Protein AF-0000000078415943 (afdb_homodimer)

pLDDT: mean 87.27, std 14.03, range [36.97, 98.5]

Secondary structure (DSSP, 8-state):
-HHHHHHHHHHHHHT-----EEEEEEEETTPPTT-EEEEHHHHHHHTT----TTS----EEEEES-TTTEEE-TTT-EEEESS---HHHHHTT-S--EEEEEEE-TT--EEEEEEEEEP------B-SSSEEEEEEETTPPTT-EEE-PPPB--S-GGGSEEEEEE---SSEEEEEEE-TTS-EEEEEEE-S---TTT-SEEEEEEEEEESSSSPPEEEEEEEEEEEP-S----EES-SEEEEEEETTPPTT-EEEE--EE--SSGGGG-EEEEE-TTS-HHHHHHEEE-TTT-EEEE-S---TTT-SEEEEEEEEEESSTT---EEEEEEEEEEP-S----EEEEES-SSSEEEEETTPPTT-EEEEEEEE--S-GGGG-EEEEEESS-SEEEEE-SS-EEEEE-S---TTT-SEEEEEEEEEE-SSS--EEEEEEEEEEEP-S-S----S-S-----/-HHHHHHHHHHHHHT-----EEEEEEEETTPPTT-EEEEHHHHHHHTT----TTS----EEEEES-TTTEEE-TTT-EEEESS---HHHHHTT-S--EEEEEEE-TT--EEEEEEEEEP------B-SSSEEEEEEETTPPTT-EEE-PPPB--S-GGGSEEEEEE---SSEEEEEEE-TTS-EEEEEEE-S---TTT-SEEEEEEEEEESSSSPPEEEEEEEEEEEP-S----EES-SEEEEEEETTPPTT-EEEE--EE--S-GGGG-EEEEE-TTS-HHHHHHEEE-TTT-EEEE-S---TTT-SEEEEEEEEEESSTT---EEEEEEEEEEP-S----EEEEES-SSSEEEEETTPPTT-EEEEEEEE--S-GGGG-EEEEEESS-SEEEEE-SS-EEEEE-S---TTT-SEEEEEEEEEE-SSS--EEEEEEEEEEEP-S-S----S-S-----

Nearest PDB structures (foldseek):
  6vfu-assembly1_A  TM=9.462E-01  e=3.435E-69  Homo sapiens
  5iu9-assembly1_B  TM=9.670E-01  e=1.089E-60  Danio rerio
  5iu9-assembly1_A  TM=9.678E-01  e=4.174E-58  Danio rerio
  6vft-assembly1_C  TM=8.878E-01  e=6.595E-58  Homo sapiens
  6vfr-assembly1_B  TM=9.383E-01  e=3.504E-53  Homo sapiens

Sequence (918 aa):
MDVLLLLLAAAALWARAGALINLKYSVEEEQRAGTVIANVAKDAREAGFVLDPRQPAAFRVVSNSAPHLVDINPGSGLLVTKQKIDRDLLCRQSPKCVISLEVMSSSMEICVIKLEIKDLNDNAPSFPTDQIELEISETASPGTRVPLESAYDPDSGSFGVQSYQITPNDLFGLETKIRGDGSRFAELVVEKSLDRETQSHYSYLITALDGGDPPNLGTVELSIRVIDSNDNNPLFEELAYTVSVPENAPPGTPLLRLNASDPDEGTNGQVLYSFHSYVSERARDLFQIDPQSGLITVSGAIDYEEGHVYELDVQAKDLGPNSIPAHCKVTVTVQDANDNPPLINLLSVNSELVEVSENAPPGYVIALVRVSDRDSGANGRVQCKLLGNVPFRLQEYESFSTILVDGRLDREQRDQYNLTIQAKDNGIPSLQATKSFTVKITDENDNHPHFSKPYYQGPMDVLLLLLAAAALWARAGALINLKYSVEEEQRAGTVIANVAKDAREAGFVLDPRQPAAFRVVSNSAPHLVDINPGSGLLVTKQKIDRDLLCRQSPKCVISLEVMSSSMEICVIKLEIKDLNDNAPSFPTDQIELEISETASPGTRVPLESAYDPDSGSFGVQSYQITPNDLFGLETKIRGDGSRFAELVVEKSLDRETQSHYSYLITALDGGDPPNLGTVELSIRVIDSNDNNPLFEELAYTVSVPENAPPGTPLLRLNASDPDEGTNGQVLYSFHSYVSERARDLFQIDPQSGLITVSGAIDYEEGHVYELDVQAKDLGPNSIPAHCKVTVTVQDANDNPPLINLLSVNSELVEVSENAPPGYVIALVRVSDRDSGANGRVQCKLLGNVPFRLQEYESFSTILVDGRLDREQRDQYNLTIQAKDNGIPSLQATKSFTVKITDENDNHPHFSKPYYQGP

Solvent-accessible surface area (backbone atoms only — not comparable to full-atom values): 49800 Å² total; per-residue (Å²): 112,67,64,57,53,50,51,53,52,55,54,64,58,61,67,58,63,73,60,76,43,80,44,79,49,72,46,62,44,69,38,51,55,65,41,73,74,44,52,49,45,62,53,38,42,74,70,63,49,74,66,57,85,89,46,82,59,40,46,39,80,65,44,56,75,43,63,76,37,40,47,66,40,34,69,73,25,36,30,27,26,61,29,61,39,55,53,45,80,75,41,36,61,45,86,72,37,73,42,47,36,32,34,28,41,81,72,68,32,42,37,40,36,39,37,34,52,39,86,64,72,82,54,47,26,38,55,91,53,75,60,46,82,43,79,43,39,27,81,47,50,55,69,42,66,42,82,48,80,49,59,48,31,58,31,36,70,62,30,9,60,68,46,69,46,63,57,90,64,80,45,56,44,75,45,76,42,73,45,95,85,65,50,48,34,39,26,38,28,31,61,37,74,50,49,35,87,82,53,41,67,49,78,45,44,37,38,34,28,25,54,40,91,73,53,34,64,22,71,33,38,35,38,39,37,36,38,72,57,56,82,56,52,36,39,59,85,54,63,65,48,80,44,76,43,57,22,83,49,57,62,65,42,76,68,48,71,52,61,58,51,33,86,36,61,69,51,27,24,37,51,38,34,42,72,41,86,75,44,49,69,68,54,55,52,32,37,44,61,39,35,74,66,30,37,28,25,31,57,27,85,51,45,39,86,81,48,43,69,46,70,42,41,35,31,32,31,32,64,27,75,65,51,54,58,28,69,31,35,36,37,40,35,41,35,78,61,57,80,49,54,42,42,81,42,66,37,91,41,88,71,54,51,36,81,41,55,32,80,52,50,71,67,40,74,70,38,36,39,34,67,49,35,78,28,65,71,54,29,23,38,67,48,75,47,65,54,78,98,56,55,50,40,68,46,80,55,96,76,38,29,35,36,22,34,58,45,88,50,46,41,89,82,50,44,65,45,80,46,36,37,39,33,34,30,58,22,88,68,57,38,60,33,74,53,71,39,38,38,36,38,39,87,69,93,71,71,70,81,72,69,79,70,80,75,74,76,69,130,114,68,66,59,53,48,50,52,55,55,57,63,60,64,66,60,63,73,60,75,42,80,46,78,49,72,43,62,42,68,40,53,55,66,41,74,74,46,52,48,46,61,53,38,42,73,71,63,50,74,65,58,84,89,44,81,57,40,45,39,78,67,45,58,76,45,63,75,39,40,48,66,40,33,70,76,26,35,30,27,28,60,30,61,38,54,54,47,80,75,42,36,60,45,87,72,36,74,44,46,36,32,34,28,39,80,71,66,32,42,38,39,35,39,38,34,52,39,86,63,73,83,56,48,27,40,54,91,54,74,59,47,80,44,80,42,38,28,80,48,50,56,69,42,66,43,82,47,83,48,60,49,32,57,31,36,71,62,32,9,61,68,46,67,47,64,56,91,62,82,44,58,46,77,45,74,43,73,46,95,85,64,50,48,34,40,26,40,28,30,61,38,74,50,50,37,88,82,52,41,69,48,77,47,44,36,37,35,28,25,53,37,92,74,54,35,62,20,72,34,38,34,37,39,38,38,38,73,56,57,82,56,54,35,39,58,85,54,63,65,46,77,44,75,43,58,23,83,48,56,64,66,41,78,69,48,72,52,62,58,51,33,86,38,62,70,50,27,24,38,52,38,34,44,72,39,86,75,43,48,68,67,54,55,52,33,35,44,61,38,38,74,68,29,37,29,26,32,58,27,86,49,47,39,85,82,48,42,70,45,70,42,40,36,33,34,31,33,63,26,73,66,52,54,58,27,69,31,37,37,37,40,36,41,36,78,62,57,80,48,53,41,42,81,42,66,36,93,40,88,73,54,50,35,82,39,55,32,78,52,52,73,66,39,74,72,39,37,37,34,67,49,36,78,28,65,70,54,29,22,37,68,48,76,45,66,54,77,97,57,55,51,42,70,45,81,56,96,77,37,29,36,34,23,34,58,45,88,51,46,40,89,82,50,44,65,44,81,43,36,38,37,33,35,29,59,22,87,67,58,36,59,33,74,51,71,40,37,39,37,38,39,87,68,95,72,72,70,81,73,71,79,71,80,73,78,74,71,131

Structure (mmCIF, N/CA/C/O backbone):
data_AF-0000000078415943-model_v1
#
loop_
_entity.id
_entity.type
_entity.pdbx_description
1 polymer 'Cadherin domain-containing protein'
#
loop_
_atom_site.group_PDB
_atom_site.id
_atom_site.type_symbol
_atom_site.label_atom_id
_atom_site.label_alt_id
_atom_site.label_comp_id
_atom_site.label_asym_id
_atom_site.label_entity_id
_atom_site.label_seq_id
_atom_site.pdbx_PDB_ins_code
_atom_site.Cartn_x
_atom_site.Cartn_y
_atom_site.Cartn_z
_atom_site.occupancy
_atom_site.B_iso_or_equiv
_atom_site.auth_seq_id
_atom_site.auth_comp_id
_atom_site.auth_asym_id
_atom_site.auth_atom_id
_atom_site.pdbx_PDB_model_num
ATOM 1 N N . MET A 1 1 ? 18.188 -88.188 -62.062 1 43.59 1 MET A N 1
ATOM 2 C CA . MET A 1 1 ? 17.734 -86.812 -62.219 1 43.59 1 MET A CA 1
ATOM 3 C C . MET A 1 1 ? 16.484 -86.562 -61.375 1 43.59 1 MET A C 1
ATOM 5 O O . MET A 1 1 ? 16.297 -85.438 -60.875 1 43.59 1 MET A O 1
ATOM 9 N N . ASP A 1 2 ? 15.68 -87.625 -61.281 1 47.19 2 ASP A N 1
ATOM 10 C CA . ASP A 1 2 ? 14.414 -87.5 -60.562 1 47.19 2 ASP A CA 1
ATOM 11 C C . ASP A 1 2 ? 14.625 -87.562 -59.062 1 47.19 2 ASP A C 1
ATOM 13 O O . ASP A 1 2 ? 13.828 -87 -58.281 1 47.19 2 ASP A O 1
ATOM 17 N N . VAL A 1 3 ? 15.633 -88.375 -58.625 1 58.38 3 VAL A N 1
ATOM 18 C CA . VAL A 1 3 ? 15.898 -88.438 -57.219 1 58.38 3 VAL A CA 1
ATOM 19 C C . VAL A 1 3 ? 16.469 -87.125 -56.688 1 58.38 3 VAL A C 1
ATOM 21 O O . VAL A 1 3 ? 16.172 -86.688 -55.562 1 58.38 3 VAL A O 1
ATOM 24 N N . LEU A 1 4 ? 17.281 -86.438 -57.562 1 51.19 4 LEU A N 1
ATOM 25 C CA . LEU A 1 4 ? 17.828 -85.188 -57.188 1 51.19 4 LEU A CA 1
ATOM 26 C C . LEU A 1 4 ? 16.734 -84.125 -57.031 1 51.19 4 LEU A C 1
ATOM 28 O O . LEU A 1 4 ? 16.766 -83.312 -56.094 1 51.19 4 LEU A O 1
ATOM 32 N N . LEU A 1 5 ? 15.758 -84.188 -58 1 50 5 LEU A N 1
ATOM 33 C CA . LEU A 1 5 ? 14.672 -83.25 -57.906 1 50 5 LEU A CA 1
ATOM 34 C C . LEU A 1 5 ? 13.812 -83.5 -56.688 1 50 5 LEU A C 1
ATOM 36 O O . LEU A 1 5 ? 13.242 -82.562 -56.094 1 50 5 LEU A O 1
ATOM 40 N N . LEU A 1 6 ? 13.734 -84.812 -56.312 1 48.38 6 LEU A N 1
ATOM 41 C CA . LEU A 1 6 ? 12.938 -85.125 -55.125 1 48.38 6 LEU A CA 1
ATOM 42 C C . LEU A 1 6 ? 13.664 -84.688 -53.875 1 48.38 6 LEU A C 1
ATOM 44 O O . LEU A 1 6 ? 13.039 -84.25 -52.906 1 48.38 6 LEU A O 1
ATOM 48 N N . LEU A 1 7 ? 15.008 -84.812 -53.875 1 47.38 7 LEU A N 1
ATOM 49 C CA . LEU A 1 7 ? 15.742 -84.375 -52.688 1 47.38 7 LEU A CA 1
ATOM 50 C C . LEU A 1 7 ? 15.688 -82.875 -52.562 1 47.38 7 LEU A C 1
ATOM 52 O O . LEU A 1 7 ? 15.688 -82.312 -51.438 1 47.38 7 LEU A O 1
ATOM 56 N N . LEU A 1 8 ? 15.742 -82.188 -53.688 1 45.28 8 LEU A N 1
ATOM 57 C CA . LEU A 1 8 ? 15.68 -80.75 -53.625 1 45.28 8 LEU A CA 1
ATOM 58 C C . LEU A 1 8 ? 14.305 -80.25 -53.156 1 45.28 8 LEU A C 1
ATOM 60 O O . LEU A 1 8 ? 14.188 -79.25 -52.5 1 45.28 8 LEU A O 1
ATOM 64 N N . ALA A 1 9 ? 13.219 -81 -53.562 1 44 9 ALA A N 1
ATOM 65 C CA . ALA A 1 9 ? 11.891 -80.562 -53.094 1 44 9 ALA A CA 1
ATOM 66 C C . ALA A 1 9 ? 11.703 -80.875 -51.625 1 44 9 ALA A C 1
ATOM 68 O O . ALA A 1 9 ? 11.023 -80.125 -50.906 1 44 9 ALA A O 1
ATOM 69 N N . ALA A 1 10 ? 12.242 -82 -51.062 1 42.38 10 ALA A N 1
ATOM 70 C CA . ALA A 1 10 ? 12.133 -82.312 -49.656 1 42.38 10 ALA A CA 1
ATOM 71 C C . ALA A 1 10 ? 12.969 -81.375 -48.812 1 42.38 10 ALA A C 1
ATOM 73 O O . ALA A 1 10 ? 12.602 -81 -47.688 1 42.38 10 ALA A O 1
ATOM 74 N N . ALA A 1 11 ? 14.156 -81 -49.25 1 41.81 11 ALA A N 1
ATOM 75 C CA . ALA A 1 11 ? 14.969 -80.062 -48.5 1 41.81 11 ALA A CA 1
ATOM 76 C C . ALA A 1 11 ? 14.281 -78.688 -48.438 1 41.81 11 ALA A C 1
ATOM 78 O O . ALA A 1 11 ? 14.516 -77.938 -47.5 1 41.81 11 ALA A O 1
ATOM 79 N N . ALA A 1 12 ? 13.656 -78.312 -49.531 1 40.53 12 ALA A N 1
ATOM 80 C CA . ALA A 1 12 ? 13 -77 -49.562 1 40.53 12 ALA A CA 1
ATOM 81 C C . ALA A 1 12 ? 11.859 -76.938 -48.562 1 40.53 12 ALA A C 1
ATOM 83 O O . ALA A 1 12 ? 11.484 -75.875 -48.094 1 40.53 12 ALA A O 1
ATOM 84 N N . LEU A 1 13 ? 11.203 -78.125 -48.375 1 37.81 13 LEU A N 1
ATOM 85 C CA . LEU A 1 13 ? 10.102 -78.062 -47.438 1 37.81 13 LEU A CA 1
ATOM 86 C C . LEU A 1 13 ? 10.625 -77.875 -46 1 37.81 13 LEU A C 1
ATOM 88 O O . LEU A 1 13 ? 9.867 -77.562 -45.094 1 37.81 13 LEU A O 1
ATOM 92 N N . TRP A 1 14 ? 11.781 -78.562 -45.688 1 37.59 14 TRP A N 1
ATOM 93 C CA . TRP A 1 14 ? 12.109 -78.625 -44.281 1 37.59 14 TRP A CA 1
ATOM 94 C C . TRP A 1 14 ? 12.43 -77.25 -43.688 1 37.59 14 TRP A C 1
ATOM 96 O O . TRP A 1 14 ? 12.648 -77.125 -42.5 1 37.59 14 TRP A O 1
ATOM 106 N N . ALA A 1 15 ? 13.219 -76.562 -44.375 1 40.41 15 ALA A N 1
ATOM 107 C CA . ALA A 1 15 ? 13.719 -75.375 -43.656 1 40.41 15 ALA A CA 1
ATOM 108 C C . ALA A 1 15 ? 12.578 -74.438 -43.344 1 40.41 15 ALA A C 1
ATOM 110 O O . ALA A 1 15 ? 12.766 -73.188 -43.375 1 40.41 15 ALA A O 1
ATOM 111 N N . ARG A 1 16 ? 11.359 -74.812 -43.531 1 45.75 16 ARG A N 1
ATOM 112 C CA . ARG A 1 16 ? 10.445 -73.75 -43.219 1 45.75 16 ARG A CA 1
ATOM 113 C C . ARG A 1 16 ? 10.555 -73.312 -41.75 1 45.75 16 ARG A C 1
ATOM 115 O O . ARG A 1 16 ? 10.055 -74.062 -40.875 1 45.75 16 ARG A O 1
ATOM 122 N N . ALA A 1 17 ? 11.695 -72.938 -41.281 1 46.09 17 ALA A N 1
ATOM 123 C CA . ALA A 1 17 ? 11.75 -72.188 -40.062 1 46.09 17 ALA A CA 1
ATOM 124 C C . ALA A 1 17 ? 10.398 -71.5 -39.75 1 46.09 17 ALA A C 1
ATOM 126 O O . ALA A 1 17 ? 9.852 -70.812 -40.594 1 46.09 17 ALA A O 1
ATOM 127 N N . GLY A 1 18 ? 9.57 -72.25 -39 1 51.41 18 GLY A N 1
ATOM 128 C CA . GLY A 1 18 ? 8.258 -71.75 -38.625 1 51.41 18 GLY A CA 1
ATOM 129 C C . GLY A 1 18 ? 8.211 -70.25 -38.5 1 51.41 18 GLY A C 1
ATOM 130 O O . GLY A 1 18 ? 8.961 -69.688 -37.719 1 51.41 18 GLY A O 1
ATOM 131 N N . ALA A 1 19 ? 7.965 -69.562 -39.594 1 56.97 19 ALA A N 1
ATOM 132 C CA . ALA A 1 19 ? 7.902 -68.188 -39.906 1 56.97 19 ALA A CA 1
ATOM 133 C C . ALA A 1 19 ? 6.977 -67.438 -38.969 1 56.97 19 ALA A C 1
ATOM 135 O O . ALA A 1 19 ? 5.906 -67.938 -38.594 1 56.97 19 ALA A O 1
ATOM 136 N N . LEU A 1 20 ? 7.551 -66.625 -38 1 71.5 20 LEU A N 1
ATOM 137 C CA . LEU A 1 20 ? 6.836 -65.562 -37.25 1 71.5 20 LEU A CA 1
ATOM 138 C C . LEU A 1 20 ? 6.219 -64.562 -38.188 1 71.5 20 LEU A C 1
ATOM 140 O O . LEU A 1 20 ? 6.902 -64 -39.062 1 71.5 20 LEU A O 1
ATOM 144 N N . ILE A 1 21 ? 4.914 -64.562 -38.156 1 82 21 ILE A N 1
ATOM 145 C CA . ILE A 1 21 ? 4.203 -63.562 -39 1 82 21 ILE A CA 1
ATOM 146 C C . ILE A 1 21 ? 3.727 -62.406 -38.125 1 82 21 ILE A C 1
ATOM 148 O O . ILE A 1 21 ? 3.246 -62.625 -37 1 82 21 ILE A O 1
ATOM 152 N N . ASN A 1 22 ? 3.982 -61.188 -38.562 1 85 22 ASN A N 1
ATOM 153 C CA . ASN A 1 22 ? 3.498 -59.969 -37.906 1 85 22 ASN A CA 1
ATOM 154 C C . ASN A 1 22 ? 2.344 -59.344 -38.656 1 85 22 ASN A C 1
ATOM 156 O O . ASN A 1 22 ? 2.463 -59.062 -39.844 1 85 22 ASN A O 1
ATOM 160 N N . LEU A 1 23 ? 1.276 -59.281 -38 1 92.38 23 LEU A N 1
ATOM 161 C CA . LEU A 1 23 ? 0.118 -58.625 -38.594 1 92.38 23 LEU A CA 1
ATOM 162 C C . LEU A 1 23 ? -0.248 -57.344 -37.812 1 92.38 23 LEU A C 1
ATOM 164 O O . LEU A 1 23 ? -0.169 -57.344 -36.594 1 92.38 23 LEU A O 1
ATOM 168 N N . LYS A 1 24 ? -0.524 -56.25 -38.531 1 94.62 24 LYS A N 1
ATOM 169 C CA . LYS A 1 24 ? -0.917 -55 -37.906 1 94.62 24 LYS A CA 1
ATOM 170 C C . LYS A 1 24 ? -2.316 -54.594 -38.344 1 94.62 24 LYS A C 1
ATOM 172 O O . LYS A 1 24 ? -2.643 -54.656 -39.531 1 94.62 24 LYS A O 1
ATOM 177 N N . TYR A 1 25 ? -3.135 -54.344 -37.406 1 96.56 25 TYR A N 1
ATOM 178 C CA . TYR A 1 25 ? -4.484 -53.844 -37.688 1 96.56 25 TYR A CA 1
ATOM 179 C C . TYR A 1 25 ? -4.773 -52.562 -36.938 1 96.56 25 TYR A C 1
ATOM 181 O O . TYR A 1 25 ? -3.988 -52.156 -36.062 1 96.56 25 TYR A O 1
ATOM 189 N N . SER A 1 26 ? -5.809 -51.812 -37.375 1 96.25 26 SER A N 1
ATOM 190 C CA . SER A 1 26 ? -6.293 -50.625 -36.688 1 96.25 26 SER A CA 1
ATOM 191 C C . SER A 1 26 ? -7.809 -50.656 -36.531 1 96.25 26 SER A C 1
ATOM 193 O O . SER A 1 26 ? -8.516 -51.188 -37.375 1 96.25 26 SER A O 1
ATOM 195 N N . VAL A 1 27 ? -8.219 -50.281 -35.375 1 95.81 27 VAL A N 1
ATOM 196 C CA . VAL A 1 27 ? -9.656 -50.188 -35.125 1 95.81 27 VAL A CA 1
ATOM 197 C C . VAL A 1 27 ? -9.969 -48.906 -34.344 1 95.81 27 VAL A C 1
ATOM 199 O O . VAL A 1 27 ? -9.156 -48.469 -33.531 1 95.81 27 VAL A O 1
ATOM 202 N N . GLU A 1 28 ? -11.133 -48.25 -34.656 1 95.62 28 GLU A N 1
ATOM 203 C CA . GLU A 1 28 ? -11.57 -47.094 -33.875 1 95.62 28 GLU A CA 1
ATOM 204 C C . GLU A 1 28 ? -12.141 -47.5 -32.531 1 95.62 28 GLU A C 1
ATOM 206 O O . GLU A 1 28 ? -12.742 -48.594 -32.406 1 95.62 28 GLU A O 1
ATOM 211 N N . GLU A 1 29 ? -11.883 -46.719 -31.562 1 95.5 29 GLU A N 1
ATOM 212 C CA . GLU A 1 29 ? -12.508 -47 -30.281 1 95.5 29 GLU A CA 1
ATOM 213 C C . GLU A 1 29 ? -14.031 -46.938 -30.375 1 95.5 29 GLU A C 1
ATOM 215 O O . GLU A 1 29 ? -14.578 -46.594 -31.422 1 95.5 29 GLU A O 1
ATOM 220 N N . GLU A 1 30 ? -14.797 -47.344 -29.375 1 94.56 30 GLU A N 1
ATOM 221 C CA . GLU A 1 30 ? -16.234 -47.281 -29.203 1 94.56 30 GLU A CA 1
ATOM 222 C C . GLU A 1 30 ? -16.953 -48.312 -30.094 1 94.56 30 GLU A C 1
ATOM 224 O O . GLU A 1 30 ? -18.156 -48.219 -30.297 1 94.56 30 GLU A O 1
ATOM 229 N N . GLN A 1 31 ? -16.094 -49.188 -30.672 1 94 31 GLN A N 1
ATOM 230 C CA . GLN A 1 31 ? -16.734 -50.25 -31.422 1 94 31 GLN A CA 1
ATOM 231 C C . GLN A 1 31 ? -17.5 -51.188 -30.484 1 94 31 GLN A C 1
ATOM 233 O O . GLN A 1 31 ? -17 -51.562 -29.406 1 94 31 GLN A O 1
ATOM 238 N N . ARG A 1 32 ? -18.625 -51.625 -30.906 1 93.88 32 ARG A N 1
ATOM 239 C CA . ARG A 1 32 ? -19.453 -52.5 -30.078 1 93.88 32 ARG A CA 1
ATOM 240 C C . ARG A 1 32 ? -18.859 -53.875 -29.969 1 93.88 32 ARG A C 1
ATOM 242 O O . ARG A 1 32 ? -18.016 -54.281 -30.781 1 93.88 32 ARG A O 1
ATOM 249 N N . ALA A 1 33 ? -19.375 -54.594 -28.984 1 94.31 33 ALA A N 1
ATOM 250 C CA . ALA A 1 33 ? -18.969 -56 -28.828 1 94.31 33 ALA A CA 1
ATOM 251 C C . ALA A 1 33 ? -19.375 -56.812 -30.047 1 94.31 33 ALA A C 1
ATOM 253 O O . ALA A 1 33 ? -20.469 -56.625 -30.594 1 94.31 33 ALA A O 1
ATOM 254 N N . GLY A 1 34 ? -18.484 -57.625 -30.469 1 93.38 34 GLY A N 1
ATOM 255 C CA . GLY A 1 34 ? -18.766 -58.5 -31.578 1 93.38 34 GLY A CA 1
ATOM 256 C C . GLY A 1 34 ? -18.328 -57.969 -32.938 1 93.38 34 GLY A C 1
ATOM 257 O O . GLY A 1 34 ? -18.547 -58.594 -33.969 1 93.38 34 GLY A O 1
ATOM 258 N N . THR A 1 35 ? -17.781 -56.844 -32.906 1 95.31 35 THR A N 1
ATOM 259 C CA . THR A 1 35 ? -17.312 -56.25 -34.156 1 95.31 35 THR A CA 1
ATOM 260 C C . THR A 1 35 ? -16.094 -57 -34.688 1 95.31 35 THR A C 1
ATOM 262 O O . THR A 1 35 ? -15.141 -57.25 -33.938 1 95.31 35 THR A O 1
ATOM 265 N N . VAL A 1 36 ? -16.125 -57.406 -35.938 1 96.25 36 VAL A N 1
ATOM 266 C CA . VAL A 1 36 ? -15.008 -58.094 -36.562 1 96.25 36 VAL A CA 1
ATOM 267 C C . VAL A 1 36 ? -13.945 -57.094 -37 1 96.25 36 VAL A C 1
ATOM 269 O O . VAL A 1 36 ? -14.211 -56.188 -37.812 1 96.25 36 VAL A O 1
ATOM 272 N N . ILE A 1 37 ? -12.859 -57.156 -36.469 1 96.31 37 ILE A N 1
ATOM 273 C CA . ILE A 1 37 ? -11.758 -56.25 -36.75 1 96.31 37 ILE A CA 1
ATOM 274 C C . ILE A 1 37 ? -10.992 -56.719 -38 1 96.31 37 ILE A C 1
ATOM 276 O O . ILE A 1 37 ? -10.68 -55.938 -38.875 1 96.31 37 ILE A O 1
ATOM 280 N N . ALA A 1 38 ? -10.68 -58 -37.906 1 95.38 38 ALA A N 1
ATOM 281 C CA . ALA A 1 38 ? -9.883 -58.562 -39 1 95.38 38 ALA A CA 1
ATOM 282 C C . ALA A 1 38 ? -10.047 -60.094 -39.094 1 95.38 38 ALA A C 1
ATOM 284 O O . ALA A 1 38 ? -10.516 -60.719 -38.156 1 95.38 38 ALA A O 1
ATOM 285 N N . ASN A 1 39 ? -9.75 -60.625 -40.219 1 93.12 39 ASN A N 1
ATOM 286 C CA . ASN A 1 39 ? -9.625 -62.062 -40.438 1 93.12 39 ASN A CA 1
ATOM 287 C C . ASN A 1 39 ? -8.172 -62.531 -40.375 1 93.12 39 ASN A C 1
ATOM 289 O O . ASN A 1 39 ? -7.508 -62.625 -41.406 1 93.12 39 ASN A O 1
ATOM 293 N N . VAL A 1 40 ? -7.812 -62.906 -39.219 1 90.81 40 VAL A N 1
ATOM 294 C CA . VAL A 1 40 ? -6.414 -63.219 -38.969 1 90.81 40 VAL A CA 1
ATOM 295 C C . VAL A 1 40 ? -6.027 -64.5 -39.75 1 90.81 40 VAL A C 1
ATOM 297 O O . VAL A 1 40 ? -4.922 -64.562 -40.281 1 90.81 40 VAL A O 1
ATOM 300 N N . ALA A 1 41 ? -6.91 -65.438 -39.812 1 86.94 41 ALA A N 1
ATOM 301 C CA . ALA A 1 41 ? -6.637 -66.688 -40.5 1 86.94 41 ALA A CA 1
ATOM 302 C C . ALA A 1 41 ? -6.32 -66.438 -41.969 1 86.94 41 ALA A C 1
ATOM 304 O O . ALA A 1 41 ? -5.344 -66.938 -42.5 1 86.94 41 ALA A O 1
ATOM 305 N N . LYS A 1 42 ? -7.16 -65.688 -42.531 1 88.81 42 LYS A N 1
ATOM 306 C CA . LYS A 1 42 ? -6.969 -65.375 -43.938 1 88.81 42 LYS A CA 1
ATOM 307 C C . LYS A 1 42 ? -5.676 -64.625 -44.156 1 88.81 42 LYS A C 1
ATOM 309 O O . LYS A 1 42 ? -4.891 -64.938 -45.031 1 88.81 42 LYS A O 1
ATOM 314 N N . ASP A 1 43 ? -5.492 -63.594 -43.312 1 91 43 ASP A N 1
ATOM 315 C CA . ASP A 1 43 ? -4.328 -62.75 -43.5 1 91 43 ASP A CA 1
ATOM 316 C C . ASP A 1 43 ? -3.033 -63.5 -43.188 1 91 43 ASP A C 1
ATOM 318 O O . ASP A 1 43 ? -2.01 -63.25 -43.844 1 91 43 ASP A O 1
ATOM 322 N N . ALA A 1 44 ? -3.061 -64.375 -42.188 1 86.19 44 ALA A N 1
ATOM 323 C CA . ALA A 1 44 ? -1.892 -65.125 -41.844 1 86.19 44 ALA A CA 1
ATOM 324 C C . ALA A 1 44 ? -1.541 -66.125 -42.969 1 86.19 44 ALA A C 1
ATOM 326 O O . ALA A 1 44 ? -0.365 -66.312 -43.281 1 86.19 44 ALA A O 1
ATOM 327 N N . ARG A 1 45 ? -2.514 -66.688 -43.594 1 83 45 ARG A N 1
ATOM 328 C CA . ARG A 1 45 ? -2.287 -67.625 -44.719 1 83 45 ARG A CA 1
ATOM 329 C C . ARG A 1 45 ? -1.635 -66.875 -45.875 1 83 45 ARG A C 1
ATOM 331 O O . ARG A 1 45 ? -0.716 -67.375 -46.531 1 83 45 ARG A O 1
ATOM 338 N N . GLU A 1 46 ? -2.184 -65.812 -46.062 1 86.38 46 GLU A N 1
ATOM 339 C CA . GLU A 1 46 ? -1.643 -65.062 -47.156 1 86.38 46 GLU A CA 1
ATOM 340 C C . GLU A 1 46 ? -0.198 -64.625 -46.906 1 86.38 46 GLU A C 1
ATOM 342 O O . GLU A 1 46 ? 0.592 -64.438 -47.812 1 86.38 46 GLU A O 1
ATOM 347 N N . ALA A 1 47 ? 0.031 -64.5 -45.594 1 82.44 47 ALA A N 1
ATOM 348 C CA . ALA A 1 47 ? 1.39 -64.125 -45.219 1 82.44 47 ALA A CA 1
ATOM 349 C C . ALA A 1 47 ? 2.311 -65.312 -45.156 1 82.44 47 ALA A C 1
ATOM 351 O O . ALA A 1 47 ? 3.5 -65.188 -44.844 1 82.44 47 ALA A O 1
ATOM 352 N N . GLY A 1 48 ? 1.812 -66.562 -45.344 1 74 48 GLY A N 1
ATOM 353 C CA . GLY A 1 48 ? 2.643 -67.812 -45.438 1 74 48 GLY A CA 1
ATOM 354 C C . GLY A 1 48 ? 2.486 -68.688 -44.219 1 74 48 GLY A C 1
ATOM 355 O O . GLY A 1 48 ? 3.285 -69.625 -44.031 1 74 48 GLY A O 1
ATOM 356 N N . PHE A 1 49 ? 1.528 -68.312 -43.469 1 70.38 49 PHE A N 1
ATOM 357 C CA . PHE A 1 49 ? 1.236 -69.125 -42.281 1 70.38 49 PHE A CA 1
ATOM 358 C C . PHE A 1 49 ? 0.698 -70.5 -42.719 1 70.38 49 PHE A C 1
ATOM 360 O O . PHE A 1 49 ? -0.255 -70.562 -43.5 1 70.38 49 PHE A O 1
ATOM 367 N N . VAL A 1 50 ? 1.476 -71.562 -42.5 1 64.44 50 VAL A N 1
ATOM 368 C CA . VAL A 1 50 ? 1.082 -72.875 -42.938 1 64.44 50 VAL A CA 1
ATOM 369 C C . VAL A 1 50 ? 0.02 -73.438 -42 1 64.44 50 VAL A C 1
ATOM 371 O O . VAL A 1 50 ? 0.237 -73.562 -40.781 1 64.44 50 VAL A O 1
ATOM 374 N N . LEU A 1 51 ? -1.21 -73.438 -42.375 1 59.69 51 LEU A N 1
ATOM 375 C CA . LEU A 1 51 ? -2.287 -74.125 -41.656 1 59.69 51 LEU A CA 1
ATOM 376 C C . LEU A 1 51 ? -2.537 -75.5 -42.188 1 59.69 51 LEU A C 1
ATOM 378 O O . LEU A 1 51 ? -2.576 -75.688 -43.406 1 59.69 51 LEU A O 1
ATOM 382 N N . ASP A 1 52 ? -2.156 -76.562 -41.469 1 55.94 52 ASP A N 1
ATOM 383 C CA . ASP A 1 52 ? -2.461 -77.875 -41.938 1 55.94 52 ASP A CA 1
ATOM 384 C C . ASP A 1 52 ? -3.924 -78 -42.344 1 55.94 52 ASP A C 1
ATOM 386 O O . ASP A 1 52 ? -4.828 -77.75 -41.562 1 55.94 52 ASP A O 1
ATOM 390 N N . PRO A 1 53 ? -4.195 -78.125 -43.594 1 54.06 53 PRO A N 1
ATOM 391 C CA . PRO A 1 53 ? -5.566 -78.25 -44.094 1 54.06 53 PRO A CA 1
ATOM 392 C C . PRO A 1 53 ? -6.352 -79.375 -43.438 1 54.06 53 PRO A C 1
ATOM 394 O O . PRO A 1 53 ? -7.582 -79.438 -43.531 1 54.06 53 PRO A O 1
ATOM 397 N N . ARG A 1 54 ? -5.734 -80.438 -42.969 1 58.88 54 ARG A N 1
ATOM 398 C CA . ARG A 1 54 ? -6.418 -81.625 -42.469 1 58.88 54 ARG A CA 1
ATOM 399 C C . ARG A 1 54 ? -6.883 -81.438 -41.031 1 58.88 54 ARG A C 1
ATOM 401 O O . ARG A 1 54 ? -7.664 -82.188 -40.5 1 58.88 54 ARG A O 1
ATOM 408 N N . GLN A 1 55 ? -6.336 -80.375 -40.375 1 54.62 55 GLN A N 1
ATOM 409 C CA . GLN A 1 55 ? -6.758 -80.188 -39 1 54.62 55 GLN A CA 1
ATOM 410 C C . GLN A 1 55 ? -7.504 -78.875 -38.812 1 54.62 55 GLN A C 1
ATOM 412 O O . GLN A 1 55 ? -7.176 -77.875 -39.469 1 54.62 55 GLN A O 1
ATOM 417 N N . PRO A 1 56 ? -8.766 -78.938 -38.406 1 53.75 56 PRO A N 1
ATOM 418 C CA . PRO A 1 56 ? -9.5 -77.688 -38.188 1 53.75 56 PRO A CA 1
ATOM 419 C C . PRO A 1 56 ? -8.609 -76.562 -37.625 1 53.75 56 PRO A C 1
ATOM 421 O O . PRO A 1 56 ? -7.738 -76.812 -36.781 1 53.75 56 PRO A O 1
ATOM 424 N N . ALA A 1 57 ? -8.359 -75.5 -38.375 1 57.25 57 ALA A N 1
ATOM 425 C CA . ALA A 1 57 ? -7.562 -74.312 -38 1 57.25 57 ALA A CA 1
ATOM 426 C C . ALA A 1 57 ? -7.852 -73.938 -36.562 1 57.25 57 ALA A C 1
ATOM 428 O O . ALA A 1 57 ? -8.992 -73.562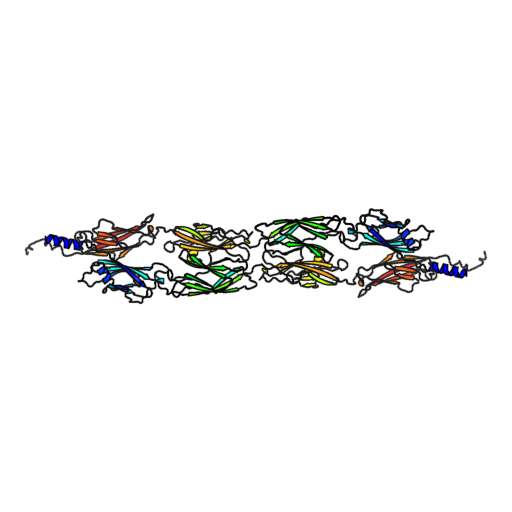 -36.219 1 57.25 57 ALA A O 1
ATOM 429 N N . ALA A 1 58 ? -7.188 -74.562 -35.562 1 72.06 58 ALA A N 1
ATOM 430 C CA . ALA A 1 58 ? -7.426 -74.125 -34.188 1 72.06 58 ALA A CA 1
ATOM 431 C C . ALA A 1 58 ? -6.379 -73.125 -33.719 1 72.06 58 ALA A C 1
ATOM 433 O O . ALA A 1 58 ? -5.18 -73.438 -33.688 1 72.06 58 ALA A O 1
ATOM 434 N N . PHE A 1 59 ? -6.852 -71.75 -33.812 1 76.94 59 PHE A N 1
ATOM 435 C CA . PHE A 1 59 ? -6.023 -70.688 -33.25 1 76.94 59 PHE A CA 1
ATOM 436 C C . PHE A 1 59 ? -6.082 -70.75 -31.719 1 76.94 59 PHE A C 1
ATOM 438 O O . PHE A 1 59 ? -7.16 -70.812 -31.125 1 76.94 59 PHE A O 1
ATOM 445 N N . ARG A 1 60 ? -4.957 -70.875 -31.156 1 78 60 ARG A N 1
ATOM 446 C CA . ARG A 1 60 ? -4.863 -70.75 -29.703 1 78 60 ARG A CA 1
ATOM 447 C C . ARG A 1 60 ? -4.164 -69.438 -29.297 1 78 60 ARG A C 1
ATOM 449 O O . ARG A 1 60 ? -3.072 -69.125 -29.797 1 78 60 ARG A O 1
ATOM 456 N N . VAL A 1 61 ? -4.816 -68.688 -28.438 1 82.5 61 VAL A N 1
ATOM 457 C CA . VAL A 1 61 ? -4.215 -67.438 -27.953 1 82.5 61 VAL A CA 1
ATOM 458 C C . VAL A 1 61 ? -3.121 -67.75 -26.938 1 82.5 61 VAL A C 1
ATOM 460 O O . VAL A 1 61 ? -3.379 -68.438 -25.922 1 82.5 61 VAL A O 1
ATOM 463 N N . VAL A 1 62 ? -1.941 -67.375 -27.312 1 76 62 VAL A N 1
ATOM 464 C CA . VAL A 1 62 ? -0.8 -67.625 -26.438 1 76 62 VAL A CA 1
ATOM 465 C C . VAL A 1 62 ? -0.685 -66.5 -25.422 1 76 62 VAL A C 1
ATOM 467 O O . VAL A 1 62 ? -0.429 -66.75 -24.234 1 76 62 VAL A O 1
ATOM 470 N N . SER A 1 63 ? -0.857 -65.25 -25.938 1 78.88 63 SER A N 1
ATOM 471 C CA . SER A 1 63 ? -0.789 -64.062 -25.094 1 78.88 63 SER A CA 1
ATOM 472 C C . SER A 1 63 ? -1.719 -62.938 -25.594 1 78.88 63 SER A C 1
ATOM 474 O O . SER A 1 63 ? -1.953 -62.812 -26.797 1 78.88 63 SER A O 1
ATOM 476 N N . ASN A 1 64 ? -2.314 -62.312 -24.641 1 83.5 64 ASN A N 1
ATOM 477 C CA . ASN A 1 64 ? -3.205 -61.188 -24.922 1 83.5 64 ASN A CA 1
ATOM 478 C C . ASN A 1 64 ? -3.07 -60.062 -23.875 1 83.5 64 ASN A C 1
ATOM 480 O O . ASN A 1 64 ? -3.365 -60.281 -22.703 1 83.5 64 ASN A O 1
ATOM 484 N N . SER A 1 65 ? -2.611 -58.906 -24.422 1 84.88 65 SER A N 1
ATOM 485 C CA . SER A 1 65 ? -2.395 -57.781 -23.5 1 84.88 65 SER A CA 1
ATOM 486 C C . SER A 1 65 ? -3.717 -57.25 -22.969 1 84.88 65 SER A C 1
ATOM 488 O O . SER A 1 65 ? -3.748 -56.531 -21.953 1 84.88 65 SER A O 1
ATOM 490 N N . ALA A 1 66 ? -4.797 -57.5 -23.688 1 91.25 66 ALA A N 1
ATOM 491 C CA . ALA A 1 66 ? -6.121 -57.062 -23.266 1 91.25 66 ALA A CA 1
ATOM 492 C C . ALA A 1 66 ? -7.176 -58.1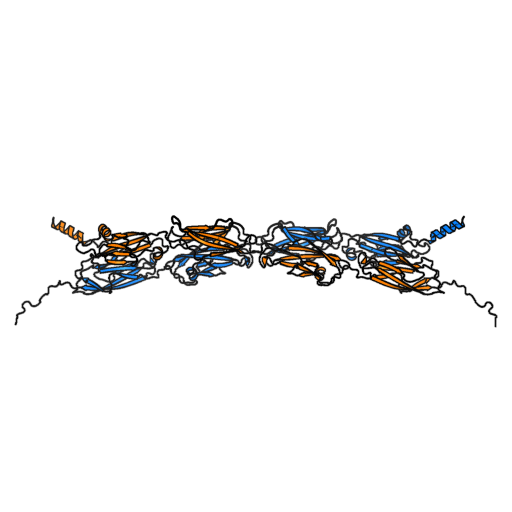25 -23.547 1 91.25 66 ALA A C 1
ATOM 494 O O . ALA A 1 66 ? -8.086 -57.906 -24.359 1 91.25 66 ALA A O 1
ATOM 495 N N . PRO A 1 67 ? -7.133 -59.156 -22.812 1 90.69 67 PRO A N 1
ATOM 496 C CA . PRO A 1 67 ? -8.031 -60.281 -23.094 1 90.69 67 PRO A CA 1
ATOM 497 C C . PRO A 1 67 ? -9.5 -59.938 -22.906 1 90.69 67 PRO A C 1
ATOM 499 O O . PRO A 1 67 ? -10.375 -60.562 -23.484 1 90.69 67 PRO A O 1
ATOM 502 N N . HIS A 1 68 ? -9.828 -58.906 -22.125 1 93.69 68 HIS A N 1
ATOM 503 C CA . HIS A 1 68 ? -11.219 -58.531 -21.875 1 93.69 68 HIS A CA 1
ATOM 504 C C . HIS A 1 68 ? -11.766 -57.688 -23.016 1 93.69 68 HIS A C 1
ATOM 506 O O . HIS A 1 68 ? -12.984 -57.531 -23.141 1 93.69 68 HIS A O 1
ATOM 512 N N . LEU A 1 69 ? -10.906 -57.188 -23.938 1 95.44 69 LEU A N 1
ATOM 513 C CA . LEU A 1 69 ? -11.344 -56.25 -24.953 1 95.44 69 LEU A CA 1
ATOM 514 C C . LEU A 1 69 ? -11.445 -56.906 -26.312 1 95.44 69 LEU A C 1
ATOM 516 O O . LEU A 1 69 ? -12.367 -56.656 -27.094 1 95.44 69 LEU A O 1
ATOM 520 N N . VAL A 1 70 ? -10.438 -57.781 -26.625 1 94.69 70 VAL A N 1
ATOM 521 C CA . VAL A 1 70 ? -10.406 -58.438 -27.922 1 94.69 70 VAL A CA 1
ATOM 522 C C . VAL A 1 70 ? -10.055 -59.906 -27.766 1 94.69 70 VAL A C 1
ATOM 524 O O . VAL A 1 70 ? -9.398 -60.281 -26.797 1 94.69 70 VAL A O 1
ATOM 527 N N . ASP A 1 71 ? -10.562 -60.625 -28.656 1 91.5 71 ASP A N 1
ATOM 528 C CA . ASP A 1 71 ? -10.25 -62.062 -28.688 1 91.5 71 ASP A CA 1
ATOM 529 C C . ASP A 1 71 ? -10.32 -62.625 -30.109 1 91.5 71 ASP A C 1
ATOM 531 O O . ASP A 1 71 ? -10.836 -61.969 -31.016 1 91.5 71 ASP A O 1
ATOM 535 N N . ILE A 1 72 ? -9.648 -63.75 -30.25 1 91.19 72 ILE A N 1
ATOM 536 C CA . ILE A 1 72 ? -9.68 -64.438 -31.547 1 91.19 72 ILE A CA 1
ATOM 537 C C . ILE A 1 72 ? -10.539 -65.688 -31.453 1 91.19 72 ILE A C 1
ATOM 539 O O . ILE A 1 72 ? -10.445 -66.438 -30.484 1 91.19 72 ILE A O 1
ATOM 543 N N . ASN A 1 73 ? -11.508 -65.812 -32.438 1 88.5 73 ASN A N 1
ATOM 544 C CA . ASN A 1 73 ? -12.25 -67.062 -32.531 1 88.5 73 ASN A CA 1
ATOM 545 C C . ASN A 1 73 ? -11.352 -68.25 -32.938 1 88.5 73 ASN A C 1
ATOM 547 O O . ASN A 1 73 ? -10.766 -68.25 -34.031 1 88.5 73 ASN A O 1
ATOM 551 N N . PRO A 1 74 ? -11.289 -69.25 -32.156 1 84.88 74 PRO A N 1
ATOM 552 C CA . PRO A 1 74 ? -10.344 -70.312 -32.469 1 84.88 74 PRO A CA 1
ATOM 553 C C . PRO A 1 74 ? -10.648 -71.062 -33.781 1 84.88 74 PRO A C 1
ATOM 555 O O . PRO A 1 74 ? -9.734 -71.5 -34.438 1 84.88 74 PRO A O 1
ATOM 558 N N . GLY A 1 75 ? -11.914 -71.125 -34.188 1 82.38 75 GLY A N 1
ATOM 559 C CA . GLY A 1 75 ? -12.289 -71.812 -35.375 1 82.38 75 GLY A CA 1
ATOM 560 C C . GLY A 1 75 ? -12.18 -71 -36.625 1 82.38 75 GLY A C 1
ATOM 561 O O . GLY A 1 75 ? -11.531 -71.375 -37.594 1 82.38 75 GLY A O 1
ATOM 562 N N . SER A 1 76 ? -12.711 -69.812 -36.562 1 86.19 76 SER A N 1
ATOM 563 C CA . SER A 1 76 ? -12.797 -69 -37.75 1 86.19 76 SER A CA 1
ATOM 564 C C . SER A 1 76 ? -11.547 -68.125 -37.906 1 86.19 76 SER A C 1
ATOM 566 O O . SER A 1 76 ? -11.219 -67.688 -39.031 1 86.19 76 SER A O 1
ATOM 568 N N . GLY A 1 77 ? -10.797 -67.812 -36.844 1 89.12 77 GLY A N 1
ATOM 569 C CA . GLY A 1 77 ? -9.625 -67 -36.875 1 89.12 77 GLY A CA 1
ATOM 570 C C . GLY A 1 77 ? -9.977 -65.5 -36.969 1 89.12 77 GLY A C 1
ATOM 571 O O . GLY A 1 77 ? -9.133 -64.688 -37.312 1 89.12 77 GLY A O 1
ATOM 572 N N . LEU A 1 78 ? -11.234 -65.188 -36.688 1 93.62 78 LEU A N 1
ATOM 573 C CA . LEU A 1 78 ? -11.688 -63.812 -36.719 1 93.62 78 LEU A CA 1
ATOM 574 C C . LEU A 1 78 ? -11.352 -63.094 -35.406 1 93.62 78 LEU A C 1
ATOM 576 O O . LEU A 1 78 ? -11.594 -63.625 -34.312 1 93.62 78 LEU A O 1
ATOM 580 N N . LEU A 1 79 ? -10.711 -61.969 -35.625 1 95.06 79 LEU A N 1
ATOM 581 C CA . LEU A 1 79 ? -10.469 -61.094 -34.469 1 95.06 79 LEU A CA 1
ATOM 582 C C . LEU A 1 79 ? -11.688 -60.219 -34.188 1 95.06 79 LEU A C 1
ATOM 584 O O . LEU A 1 79 ? -12.148 -59.469 -35.031 1 95.06 79 LEU A O 1
ATOM 588 N N . VAL A 1 80 ? -12.203 -60.375 -32.969 1 95.44 80 VAL A N 1
ATOM 589 C CA . VAL A 1 80 ? -13.461 -59.719 -32.656 1 95.44 80 VAL A CA 1
ATOM 590 C C . VAL A 1 80 ? -13.336 -58.938 -31.328 1 95.44 80 VAL A C 1
ATOM 592 O O . VAL A 1 80 ? -12.508 -59.312 -30.469 1 95.44 80 VAL A O 1
ATOM 595 N N . THR A 1 81 ? -14.109 -57.844 -31.25 1 95.94 81 THR A N 1
ATOM 596 C CA . THR A 1 81 ? -14.188 -57.125 -29.984 1 95.94 81 THR A CA 1
ATOM 597 C C . THR A 1 81 ? -15.078 -57.844 -28.984 1 95.94 81 THR A C 1
ATOM 599 O O . THR A 1 81 ? -16.141 -58.344 -29.344 1 95.94 81 THR A O 1
ATOM 602 N N . LYS A 1 82 ? -14.578 -57.938 -27.734 1 95.25 82 LYS A N 1
ATOM 603 C CA . LYS A 1 82 ? -15.383 -58.594 -26.703 1 95.25 82 LYS A CA 1
ATOM 604 C C . LYS A 1 82 ? -16.266 -57.562 -25.984 1 95.25 82 LYS A C 1
ATOM 606 O O . LYS A 1 82 ? -17.359 -57.906 -25.516 1 95.25 82 LYS A O 1
ATOM 611 N N . GLN A 1 83 ? -15.789 -56.438 -25.828 1 95.44 83 GLN A N 1
ATOM 612 C CA . GLN A 1 83 ? -16.516 -55.281 -25.25 1 95.44 83 GLN A CA 1
ATOM 613 C C . GLN A 1 83 ? -16.141 -54 -25.953 1 95.44 83 GLN A C 1
ATOM 615 O O . GLN A 1 83 ? -15.188 -53.938 -26.734 1 95.44 83 GLN A O 1
ATOM 620 N N . LYS A 1 84 ? -16.953 -53.031 -25.656 1 94.88 84 LYS A N 1
ATOM 621 C CA . LYS A 1 84 ? -16.641 -51.688 -26.219 1 94.88 84 LYS A CA 1
ATOM 622 C C . LYS A 1 84 ? -15.25 -51.25 -25.797 1 94.88 84 LYS A C 1
ATOM 624 O O . LYS A 1 84 ? -14.875 -51.344 -24.641 1 94.88 84 LYS A O 1
ATOM 629 N N . ILE A 1 85 ? -14.461 -50.812 -26.75 1 94.88 85 ILE A N 1
ATOM 630 C CA . ILE A 1 85 ? -13.094 -50.375 -26.469 1 94.88 85 ILE A CA 1
ATOM 631 C C . ILE A 1 85 ? -13.062 -48.906 -26.078 1 94.88 85 ILE A C 1
ATOM 633 O O . ILE A 1 85 ? -13.508 -48.062 -26.844 1 94.88 85 ILE A O 1
ATOM 637 N N . ASP A 1 86 ? -12.672 -48.625 -24.906 1 95.12 86 ASP A N 1
ATOM 638 C CA . ASP A 1 86 ? -12.43 -47.25 -24.438 1 95.12 86 ASP A CA 1
ATOM 639 C C . ASP A 1 86 ? -10.938 -46.969 -24.375 1 95.12 86 ASP A C 1
ATOM 641 O O . ASP A 1 86 ? -10.258 -47.312 -23.406 1 95.12 86 ASP A O 1
ATOM 645 N N . ARG A 1 87 ? -10.531 -46.312 -25.453 1 95.25 87 ARG A N 1
ATOM 646 C CA . ARG A 1 87 ? -9.109 -46.031 -25.578 1 95.25 87 ARG A CA 1
ATOM 647 C C . ARG A 1 87 ? -8.625 -45.156 -24.422 1 95.25 87 ARG A C 1
ATOM 649 O O . ARG A 1 87 ? -7.5 -45.312 -23.953 1 95.25 87 ARG A O 1
ATOM 656 N N . ASP A 1 88 ? -9.469 -44.25 -24.016 1 93.69 88 ASP A N 1
ATOM 657 C CA . ASP A 1 88 ? -9.102 -43.281 -23 1 93.69 88 ASP A CA 1
ATOM 658 C C . ASP A 1 88 ? -8.844 -43.938 -21.656 1 93.69 88 ASP A C 1
ATOM 660 O O . ASP A 1 88 ? -8.008 -43.5 -20.875 1 93.69 88 ASP A O 1
ATOM 664 N N . LEU A 1 89 ? -9.594 -44.969 -21.391 1 92.31 89 LEU A N 1
ATOM 665 C CA . LEU A 1 89 ? -9.383 -45.75 -20.172 1 92.31 89 LEU A CA 1
ATOM 666 C C . LEU A 1 89 ? -8.156 -46.625 -20.312 1 92.31 89 LEU A C 1
ATOM 668 O O . LEU A 1 89 ? -7.418 -46.844 -19.344 1 92.31 89 LEU A O 1
ATOM 672 N N . LEU A 1 90 ? -7.926 -47.156 -21.5 1 92.44 90 LEU A N 1
ATOM 673 C CA . LEU A 1 90 ? -6.883 -48.156 -21.766 1 92.44 90 LEU A CA 1
ATOM 674 C C . LEU A 1 90 ? -5.508 -47.469 -21.797 1 92.44 90 LEU A C 1
ATOM 676 O O . LEU A 1 90 ? -4.543 -48 -21.25 1 92.44 90 LEU A O 1
ATOM 680 N N . CYS A 1 91 ? -5.391 -46.281 -22.5 1 91.81 91 CYS A N 1
ATOM 681 C CA . CYS A 1 91 ? -4.082 -45.719 -22.781 1 91.81 91 CYS A CA 1
ATOM 682 C C . CYS A 1 91 ? -3.99 -44.281 -22.281 1 91.81 91 CYS A C 1
ATOM 684 O O . CYS A 1 91 ? -2.951 -43.625 -22.406 1 91.81 91 CYS A O 1
ATOM 686 N N . ARG A 1 92 ? -5.113 -43.719 -21.75 1 87.62 92 ARG A N 1
ATOM 687 C CA . ARG A 1 92 ? -5.145 -42.344 -21.297 1 87.62 92 ARG A CA 1
ATOM 688 C C . ARG A 1 92 ? -4.758 -41.375 -22.406 1 87.62 92 ARG A C 1
ATOM 690 O O . ARG A 1 92 ? -5.262 -41.469 -23.531 1 87.62 92 ARG A O 1
ATOM 697 N N . GLN A 1 93 ? -3.828 -40.469 -22.141 1 84.69 93 GLN A N 1
ATOM 698 C CA . GLN A 1 93 ? -3.553 -39.438 -23.156 1 84.69 93 GLN A CA 1
ATOM 699 C C . GLN A 1 93 ? -2.322 -39.812 -23.984 1 84.69 93 GLN A C 1
ATOM 701 O O . GLN A 1 93 ? -1.763 -38.969 -24.688 1 84.69 93 GLN A O 1
ATOM 706 N N . SER A 1 94 ? -2.023 -41.125 -23.938 1 85.69 94 SER A N 1
ATOM 707 C CA . SER A 1 94 ? -0.879 -41.594 -24.734 1 85.69 94 SER A CA 1
ATOM 708 C C . SER A 1 94 ? -1.156 -41.469 -26.219 1 85.69 94 SER A C 1
ATOM 710 O O . SER A 1 94 ? -2.26 -41.75 -26.688 1 85.69 94 SER A O 1
ATOM 712 N N . PRO A 1 95 ? -0.177 -41.031 -26.938 1 85.62 95 PRO A N 1
ATOM 713 C CA . PRO A 1 95 ? -0.378 -40.875 -28.391 1 85.62 95 PRO A CA 1
ATOM 714 C C . PRO A 1 95 ? -0.564 -42.219 -29.094 1 85.62 95 PRO A C 1
ATOM 716 O O . PRO A 1 95 ? -1.278 -42.281 -30.094 1 85.62 95 PRO A O 1
ATOM 719 N N . LYS A 1 96 ? 0.077 -43.25 -28.562 1 89.88 96 LYS A N 1
ATOM 720 C CA . LYS A 1 96 ? -0.047 -44.562 -29.172 1 89.88 96 LYS A CA 1
ATOM 721 C C . LYS A 1 96 ? -0.699 -45.562 -28.219 1 89.88 96 LYS A C 1
ATOM 723 O O . LYS A 1 96 ? -0.366 -45.594 -27.031 1 89.88 96 LYS A O 1
ATOM 728 N N . CYS A 1 97 ? -1.765 -46.156 -28.75 1 94.25 97 CYS A N 1
ATOM 729 C CA . CYS A 1 97 ? -2.455 -47.188 -28 1 94.25 97 CYS A CA 1
ATOM 730 C C . CYS A 1 97 ? -2.502 -48.5 -28.766 1 94.25 97 CYS A C 1
ATOM 732 O O . CYS A 1 97 ? -3.182 -48.594 -29.797 1 94.25 97 CYS A O 1
ATOM 734 N N . VAL A 1 98 ? -1.706 -49.5 -28.266 1 94.06 98 VAL A N 1
ATOM 735 C CA . VAL A 1 98 ? -1.562 -50.719 -29.031 1 94.06 98 VAL A CA 1
ATOM 736 C C . VAL A 1 98 ? -1.869 -51.938 -28.141 1 94.06 98 VAL A C 1
ATOM 738 O O . VAL A 1 98 ? -1.448 -51.969 -26.984 1 94.06 98 VAL A O 1
ATOM 741 N N . ILE A 1 99 ? -2.715 -52.812 -28.609 1 92.19 99 ILE A N 1
ATOM 742 C CA . ILE A 1 99 ? -2.949 -54.094 -28 1 92.19 99 ILE A CA 1
ATOM 743 C C . ILE A 1 99 ? -2.182 -55.188 -28.766 1 92.19 99 ILE A C 1
ATOM 745 O O . ILE A 1 99 ? -2.219 -55.219 -30 1 92.19 99 ILE A O 1
ATOM 749 N N . SER A 1 100 ? -1.456 -56 -28.031 1 88.31 100 SER A N 1
ATOM 750 C CA . SER A 1 100 ? -0.683 -57.062 -28.641 1 88.31 100 SER A CA 1
ATOM 751 C C . SER A 1 100 ? -1.279 -58.438 -28.328 1 88.31 100 SER A C 1
ATOM 753 O O . SER A 1 100 ? -1.687 -58.688 -27.188 1 88.31 100 SER A O 1
ATOM 755 N N . LEU A 1 101 ? -1.444 -59.188 -29.359 1 87.69 101 LEU A N 1
ATOM 756 C CA . LEU A 1 101 ? -1.929 -60.562 -29.25 1 87.69 101 LEU A CA 1
ATOM 757 C C . LEU A 1 101 ? -1.026 -61.531 -30.016 1 87.69 101 LEU A C 1
ATOM 759 O O . LEU A 1 101 ? -0.594 -61.219 -31.125 1 87.69 101 LEU A O 1
ATOM 763 N N . GLU A 1 102 ? -0.663 -62.594 -29.375 1 81.94 102 GLU A N 1
ATOM 764 C CA . GLU A 1 102 ? 0.087 -63.656 -30.031 1 81.94 102 GLU A CA 1
ATOM 765 C C . GLU A 1 102 ? -0.747 -64.938 -30.125 1 81.94 102 GLU A C 1
ATOM 767 O O . GLU A 1 102 ? -1.317 -65.375 -29.141 1 81.94 102 GLU A O 1
ATOM 772 N N . VAL A 1 103 ? -0.846 -65.438 -31.297 1 83.38 103 VAL A N 1
ATOM 773 C CA . VAL A 1 103 ? -1.652 -66.625 -31.531 1 83.38 103 VAL A CA 1
ATOM 774 C C . VAL A 1 103 ? -0.794 -67.688 -32.188 1 83.38 103 VAL A C 1
ATOM 776 O O . VAL A 1 103 ? 0.125 -67.375 -32.938 1 83.38 103 VAL A O 1
ATOM 779 N N . MET A 1 104 ? -1.129 -68.875 -31.781 1 77.69 104 MET A N 1
ATOM 780 C CA . MET A 1 104 ? -0.411 -70 -32.312 1 77.69 104 MET A CA 1
ATOM 781 C C . MET A 1 104 ? -1.359 -70.938 -33.062 1 77.69 104 MET A C 1
ATOM 783 O O . MET A 1 104 ? -2.486 -71.188 -32.594 1 77.69 104 MET A O 1
ATOM 787 N N . SER A 1 105 ? -0.918 -71.438 -34.156 1 75.06 105 SER A N 1
ATOM 788 C CA . SER A 1 105 ? -1.688 -72.438 -34.906 1 75.06 105 SER A CA 1
ATOM 789 C C . SER A 1 105 ? -1.432 -73.875 -34.375 1 75.06 105 SER A C 1
ATOM 791 O O . SER A 1 105 ? -0.554 -74.062 -33.531 1 75.06 105 SER A O 1
ATOM 793 N N . SER A 1 106 ? -2.223 -74.812 -34.938 1 68.81 106 SER A N 1
ATOM 794 C CA . SER A 1 106 ? -2.045 -76.25 -34.594 1 68.81 106 SER A CA 1
ATOM 795 C C . SER A 1 106 ? -0.679 -76.75 -35.031 1 68.81 106 SER A C 1
ATOM 797 O O . SER A 1 106 ? -0.13 -77.688 -34.406 1 68.81 106 SER A O 1
ATOM 799 N N . SER A 1 107 ? -0.194 -76.125 -36.125 1 65.81 107 SER A N 1
ATOM 800 C CA . SER A 1 107 ? 1.117 -76.5 -36.625 1 65.81 107 SER A CA 1
ATOM 801 C C . SER A 1 107 ? 2.236 -75.812 -35.875 1 65.81 107 SER A C 1
ATOM 803 O O . SER A 1 107 ? 3.385 -75.75 -36.312 1 65.81 107 SER A O 1
ATOM 805 N N . MET A 1 108 ? 1.881 -75.062 -34.844 1 66.38 108 MET A N 1
ATOM 806 C CA . MET A 1 108 ? 2.797 -74.438 -33.875 1 66.38 108 MET A CA 1
ATOM 807 C C . MET A 1 108 ? 3.471 -73.188 -34.5 1 66.38 108 MET A C 1
ATOM 809 O O . MET A 1 108 ? 4.586 -72.812 -34.125 1 66.38 108 MET A O 1
ATOM 813 N N . GLU A 1 109 ? 2.861 -72.688 -35.531 1 73.88 109 GLU A N 1
ATOM 814 C CA . GLU A 1 109 ? 3.303 -71.438 -36.062 1 73.88 109 GLU A CA 1
ATOM 815 C C . GLU A 1 109 ? 2.709 -70.25 -35.25 1 73.88 109 GLU A C 1
ATOM 817 O O . GLU A 1 109 ? 1.571 -70.375 -34.781 1 73.88 109 GLU A O 1
ATOM 822 N N . ILE A 1 110 ? 3.543 -69.188 -35.062 1 77.06 110 ILE A N 1
ATOM 823 C CA . ILE A 1 110 ? 3.096 -68.125 -34.219 1 77.06 110 ILE A CA 1
ATOM 824 C C . ILE A 1 110 ? 2.834 -66.875 -35.062 1 77.06 110 ILE A C 1
ATOM 826 O O . ILE A 1 110 ? 3.611 -66.562 -35.969 1 77.06 110 ILE A O 1
ATOM 830 N N . CYS A 1 111 ? 1.766 -66.25 -34.812 1 83.31 111 CYS A N 1
ATOM 831 C CA . CYS A 1 111 ? 1.402 -65 -35.438 1 83.31 111 CYS A CA 1
ATOM 832 C C . CYS A 1 111 ? 1.272 -63.875 -34.375 1 83.31 111 CYS A C 1
ATOM 834 O O . CYS A 1 111 ? 0.529 -64.062 -33.406 1 83.31 111 CYS A O 1
ATOM 836 N N . VAL A 1 112 ? 2.068 -62.812 -34.594 1 84.62 112 VAL A N 1
ATOM 837 C CA . VAL A 1 112 ? 1.997 -61.656 -33.688 1 84.62 112 VAL A CA 1
ATOM 838 C C . VAL A 1 112 ? 1.07 -60.594 -34.281 1 84.62 112 VAL A C 1
ATOM 840 O O . VAL A 1 112 ? 1.277 -60.156 -35.406 1 84.62 112 VAL A O 1
ATOM 843 N N . ILE A 1 113 ? 0.099 -60.281 -33.5 1 90.94 113 ILE A N 1
ATOM 844 C CA . ILE A 1 113 ? -0.893 -59.312 -33.938 1 90.94 113 ILE A CA 1
ATOM 845 C C . ILE A 1 113 ? -0.777 -58.031 -33.125 1 90.94 113 ILE A C 1
ATOM 847 O O . ILE A 1 113 ? -0.813 -58.094 -31.891 1 90.94 113 ILE A O 1
ATOM 851 N N . LYS A 1 114 ? -0.581 -56.906 -33.812 1 92.69 114 LYS A N 1
ATOM 852 C CA . LYS A 1 114 ? -0.621 -55.594 -33.188 1 92.69 114 LYS A CA 1
ATOM 853 C C . LYS A 1 114 ? -1.86 -54.812 -33.625 1 92.69 114 LYS A C 1
ATOM 855 O O . LYS A 1 114 ? -2.055 -54.562 -34.844 1 92.69 114 LYS A O 1
ATOM 860 N N . LEU A 1 115 ? -2.617 -54.562 -32.625 1 95.62 115 LEU A N 1
ATOM 861 C CA . LEU A 1 115 ? -3.854 -53.812 -32.906 1 95.62 115 LEU A CA 1
ATOM 862 C C . LEU A 1 115 ? -3.77 -52.406 -32.375 1 95.62 115 LEU A C 1
ATOM 864 O O . LEU A 1 115 ? -3.75 -52.188 -31.156 1 95.62 115 LEU A O 1
ATOM 868 N N . GLU A 1 116 ? -3.744 -51.406 -33.281 1 96.5 116 GLU A N 1
ATOM 869 C CA . GLU A 1 116 ? -3.744 -50 -32.906 1 96.5 116 GLU A CA 1
ATOM 870 C C . GLU A 1 116 ? -5.168 -49.469 -32.719 1 96.5 116 GLU A C 1
ATOM 872 O O . GLU A 1 116 ? -6.012 -49.625 -33.594 1 96.5 116 GLU A O 1
ATOM 877 N N . ILE A 1 117 ? -5.363 -48.938 -31.516 1 96.38 117 ILE A N 1
ATOM 878 C CA . ILE A 1 117 ? -6.676 -48.344 -31.234 1 96.38 117 ILE A CA 1
ATOM 879 C C . ILE A 1 117 ? -6.668 -46.875 -31.578 1 96.38 117 ILE A C 1
ATOM 881 O O . ILE A 1 117 ? -5.961 -46.062 -30.938 1 96.38 117 ILE A O 1
ATOM 885 N N . LYS A 1 118 ? -7.5 -46.469 -32.531 1 95.38 118 LYS A N 1
ATOM 886 C CA . LYS A 1 118 ? -7.586 -45.062 -32.938 1 95.38 118 LYS A CA 1
ATOM 887 C C . LYS A 1 118 ? -8.539 -44.281 -32.031 1 95.38 118 LYS A C 1
ATOM 889 O O . LYS A 1 118 ? -9.586 -44.812 -31.656 1 95.38 118 LYS A O 1
ATOM 894 N N . ASP A 1 119 ? -8.125 -43.094 -31.766 1 95.44 119 ASP A N 1
ATOM 895 C CA . ASP A 1 119 ? -8.883 -42.219 -30.844 1 95.44 119 ASP A CA 1
ATOM 896 C C . ASP A 1 119 ? -10.047 -41.562 -31.578 1 95.44 119 ASP A C 1
ATOM 898 O O . ASP A 1 119 ? -9.961 -41.281 -32.781 1 95.44 119 ASP A O 1
ATOM 902 N N . LEU A 1 120 ? -11.18 -41.406 -30.875 1 95.19 120 LEU A N 1
ATOM 903 C CA . LEU A 1 120 ? -12.305 -40.562 -31.297 1 95.19 120 LEU A CA 1
ATOM 904 C C . LEU A 1 120 ? -12.531 -39.406 -30.344 1 95.19 120 LEU A C 1
ATOM 906 O O . LEU A 1 120 ? -12.117 -39.469 -29.188 1 95.19 120 LEU A O 1
ATOM 910 N N . ASN A 1 121 ? -13.125 -38.281 -30.875 1 95.31 121 ASN A N 1
ATOM 911 C CA . ASN A 1 121 ? -13.445 -37.156 -30.031 1 95.31 121 ASN A CA 1
ATOM 912 C C . ASN A 1 121 ? -14.758 -37.375 -29.281 1 95.31 121 ASN A C 1
ATOM 914 O O . ASN A 1 121 ? -15.742 -36.656 -29.516 1 95.31 121 ASN A O 1
ATOM 918 N N . ASP A 1 122 ? -14.703 -38.25 -28.312 1 94.81 122 ASP A N 1
ATOM 919 C CA . ASP A 1 122 ? -15.945 -38.625 -27.641 1 94.81 122 ASP A CA 1
ATOM 920 C C . ASP A 1 122 ? -16 -38.062 -26.219 1 94.81 122 ASP A C 1
ATOM 922 O O . ASP A 1 122 ? -16.906 -38.406 -25.453 1 94.81 122 ASP A O 1
ATOM 926 N N . ASN A 1 123 ? -15.008 -37.312 -25.844 1 96.12 123 ASN A N 1
ATOM 927 C CA . ASN A 1 123 ? -15.016 -36.656 -24.547 1 96.12 123 ASN A CA 1
ATOM 928 C C . ASN A 1 123 ? -14.922 -35.125 -24.703 1 96.12 123 ASN A C 1
ATOM 930 O O . ASN A 1 123 ? -14.414 -34.625 -25.719 1 96.12 123 ASN A O 1
ATOM 934 N N . ALA A 1 124 ? -15.5 -34.469 -23.75 1 97.12 124 ALA A N 1
ATOM 935 C CA . ALA A 1 124 ? -15.43 -33.031 -23.734 1 97.12 124 ALA A CA 1
ATOM 936 C C . ALA A 1 124 ? -14.523 -32.531 -22.594 1 97.12 124 ALA A C 1
ATOM 938 O O . ALA A 1 124 ? -14.422 -33.188 -21.562 1 97.12 124 ALA A O 1
ATOM 939 N N . PRO A 1 125 ? -13.844 -31.375 -22.922 1 96.94 125 PRO A N 1
ATOM 940 C CA . PRO A 1 125 ? -13.07 -30.781 -21.812 1 96.94 125 PRO A CA 1
ATOM 941 C C . PRO A 1 125 ? -13.914 -30.547 -20.562 1 96.94 125 PRO A C 1
ATOM 943 O O . PRO A 1 125 ? -15.086 -30.172 -20.672 1 96.94 125 PRO A O 1
ATOM 946 N N . SER A 1 126 ? -13.289 -30.812 -19.438 1 96.5 126 SER A N 1
ATOM 947 C CA . SER A 1 126 ? -13.969 -30.562 -18.172 1 96.5 126 SER A CA 1
ATOM 948 C C . SER A 1 126 ? -13.023 -29.938 -17.156 1 96.5 126 SER A C 1
ATOM 950 O O . SER A 1 126 ? -11.836 -30.25 -17.125 1 96.5 126 SER A O 1
ATOM 952 N N . PHE A 1 127 ? -13.586 -29.016 -16.375 1 94.38 127 PHE A N 1
ATOM 953 C CA . PHE A 1 127 ? -12.797 -28.375 -15.328 1 94.38 127 PHE A CA 1
ATOM 954 C C . PHE A 1 127 ? -12.984 -29.094 -14 1 94.38 127 PHE A C 1
ATOM 956 O O . PHE A 1 127 ? -14.062 -29.641 -13.734 1 94.38 127 PHE A O 1
ATOM 963 N N . PRO A 1 128 ? -11.945 -29.094 -13.211 1 89.69 128 PRO A N 1
ATOM 964 C CA . PRO A 1 128 ? -12.039 -29.812 -11.938 1 89.69 128 PRO A CA 1
ATOM 965 C C . PRO A 1 128 ? -12.992 -29.125 -10.945 1 89.69 128 PRO A C 1
ATOM 967 O O . PRO A 1 128 ? -13.484 -29.766 -10.016 1 89.69 128 PRO A O 1
ATOM 970 N N . THR A 1 129 ? -13.219 -27.828 -11.07 1 91.06 129 THR A N 1
ATOM 971 C CA . THR A 1 129 ? -14.102 -27.062 -10.188 1 91.06 129 THR A CA 1
ATOM 972 C C . THR A 1 129 ? -15.164 -26.328 -11 1 91.06 129 THR A C 1
ATOM 974 O O . THR A 1 129 ? -15 -26.125 -12.203 1 91.06 129 THR A O 1
ATOM 977 N N . ASP A 1 130 ? -16.219 -25.922 -10.273 1 92.75 130 ASP A N 1
ATOM 978 C CA . ASP A 1 130 ? -17.312 -25.219 -10.938 1 92.75 130 ASP A CA 1
ATOM 979 C C . ASP A 1 130 ? -17 -23.734 -11.102 1 92.75 130 ASP A C 1
ATOM 981 O O . ASP A 1 130 ? -17.594 -23.062 -11.953 1 92.75 130 ASP A O 1
ATOM 985 N N . GLN A 1 131 ? -16.109 -23.344 -10.273 1 95.69 131 GLN A N 1
ATOM 986 C CA . GLN A 1 131 ? -15.766 -21.938 -10.328 1 95.69 131 GLN A CA 1
ATOM 987 C C . GLN A 1 131 ? -14.281 -21.719 -10.031 1 95.69 131 GLN A C 1
ATOM 989 O O . GLN A 1 131 ? -13.711 -22.391 -9.172 1 95.69 131 GLN A O 1
ATOM 994 N N . ILE A 1 132 ? -13.734 -20.844 -10.859 1 94.56 132 ILE A N 1
ATOM 995 C CA . ILE A 1 132 ? -12.375 -20.375 -10.586 1 94.56 132 ILE A CA 1
ATOM 996 C C . ILE A 1 132 ? -12.414 -19.016 -9.914 1 94.56 132 ILE A C 1
ATOM 998 O O . ILE A 1 132 ? -12.953 -18.047 -10.477 1 94.56 132 ILE A O 1
ATOM 1002 N N . GLU A 1 133 ? -11.914 -18.938 -8.656 1 94.75 133 GLU A N 1
ATOM 1003 C CA . GLU A 1 133 ? -11.867 -17.672 -7.934 1 94.75 133 GLU A CA 1
ATOM 1004 C C . GLU A 1 133 ? -10.453 -17.094 -7.934 1 94.75 133 GLU A C 1
ATOM 1006 O O . GLU A 1 133 ? -9.492 -17.781 -7.582 1 94.75 133 GLU A O 1
ATOM 1011 N N . LEU A 1 134 ? -10.422 -15.828 -8.391 1 93.88 134 LEU A N 1
ATOM 1012 C CA . LEU A 1 134 ? -9.141 -15.141 -8.422 1 93.88 134 LEU A CA 1
ATOM 1013 C C . LEU A 1 134 ? -9.211 -13.82 -7.668 1 93.88 134 LEU A C 1
ATOM 1015 O O . LEU A 1 134 ? -10.25 -13.148 -7.676 1 93.88 134 LEU A O 1
ATOM 1019 N N . GLU A 1 135 ? -8.156 -13.508 -6.977 1 94.19 135 GLU A N 1
ATOM 1020 C CA . GLU A 1 135 ? -7.965 -12.188 -6.375 1 94.19 135 GLU A CA 1
ATOM 1021 C C . GLU A 1 135 ? -6.836 -11.422 -7.07 1 94.19 135 GLU A C 1
ATOM 1023 O O . GLU A 1 135 ? -5.715 -11.922 -7.18 1 94.19 135 GLU A O 1
ATOM 1028 N N . ILE A 1 136 ? -7.211 -10.266 -7.574 1 94.5 136 ILE A N 1
ATOM 1029 C CA . ILE A 1 136 ? -6.223 -9.438 -8.258 1 94.5 136 ILE A CA 1
ATOM 1030 C C . ILE A 1 136 ? -6.176 -8.055 -7.625 1 94.5 136 ILE A C 1
ATOM 1032 O O . ILE A 1 136 ? -7.219 -7.434 -7.395 1 94.5 136 ILE A O 1
ATOM 1036 N N . SER A 1 137 ? -5.023 -7.562 -7.328 1 94.25 137 SER A N 1
ATOM 1037 C CA . SER A 1 137 ? -4.871 -6.215 -6.785 1 94.25 137 SER A CA 1
ATOM 1038 C C . SER A 1 137 ? -5.238 -5.16 -7.824 1 94.25 137 SER A C 1
ATOM 1040 O O . SER A 1 137 ? -4.961 -5.324 -9.016 1 94.25 137 SER A O 1
ATOM 1042 N N . GLU A 1 138 ? -5.812 -4.055 -7.391 1 94.06 138 GLU A N 1
ATOM 1043 C CA . GLU A 1 138 ? -6.168 -2.998 -8.336 1 94.06 138 GLU A CA 1
ATOM 1044 C C . GLU A 1 138 ? -4.922 -2.305 -8.875 1 94.06 138 GLU A C 1
ATOM 1046 O O . GLU A 1 138 ? -4.988 -1.585 -9.875 1 94.06 138 GLU A O 1
ATOM 1051 N N . THR A 1 139 ? -3.75 -2.59 -8.242 1 90.5 139 THR A N 1
ATOM 1052 C CA . THR A 1 139 ? -2.514 -1.965 -8.695 1 90.5 139 THR A CA 1
ATOM 1053 C C . THR A 1 139 ? -1.814 -2.84 -9.734 1 90.5 139 THR A C 1
ATOM 1055 O O . THR A 1 139 ? -0.693 -2.543 -10.148 1 90.5 139 THR A O 1
ATOM 1058 N N . ALA A 1 140 ? -2.459 -3.961 -10.062 1 92.44 140 ALA A N 1
ATOM 1059 C CA . ALA A 1 140 ? -1.901 -4.809 -11.117 1 92.44 140 ALA A CA 1
ATOM 1060 C C . ALA A 1 140 ? -1.815 -4.055 -12.438 1 92.44 140 ALA A C 1
ATOM 1062 O O . ALA A 1 140 ? -2.82 -3.537 -12.93 1 92.44 140 ALA A O 1
ATOM 1063 N N . SER A 1 141 ? -0.646 -4.004 -13 1 90.94 141 SER A N 1
ATOM 1064 C CA . SER A 1 141 ? -0.441 -3.279 -14.25 1 90.94 141 SER A CA 1
ATOM 1065 C C . SER A 1 141 ? -0.919 -4.094 -15.445 1 90.94 141 SER A C 1
ATOM 1067 O O . SER A 1 141 ? -0.957 -5.324 -15.391 1 90.94 141 SER A O 1
ATOM 1069 N N . PRO A 1 142 ? -1.32 -3.385 -16.484 1 94.44 142 PRO A N 1
ATOM 1070 C CA . PRO A 1 142 ? -1.591 -4.125 -17.719 1 94.44 142 PRO A CA 1
ATOM 1071 C C . PRO A 1 142 ? -0.423 -5.016 -18.141 1 94.44 142 PRO A C 1
ATOM 1073 O O . PRO A 1 142 ? 0.734 -4.594 -18.078 1 94.44 142 PRO A O 1
ATOM 1076 N N . GLY A 1 143 ? -0.765 -6.23 -18.531 1 93.12 143 GLY A N 1
ATOM 1077 C CA . GLY A 1 143 ? 0.262 -7.203 -18.875 1 93.12 143 GLY A CA 1
ATOM 1078 C C . GLY A 1 143 ? 0.486 -8.242 -17.781 1 93.12 143 GLY A C 1
ATOM 1079 O O . GLY A 1 143 ? 1.142 -9.258 -18.016 1 93.12 143 GLY A O 1
ATOM 1080 N N . THR A 1 144 ? -0.032 -7.977 -16.609 1 90.94 144 THR A N 1
ATOM 1081 C CA . THR A 1 144 ? 0.062 -8.938 -15.516 1 90.94 144 THR A CA 1
ATOM 1082 C C . THR A 1 144 ? -0.599 -10.258 -15.898 1 90.94 144 THR A C 1
ATOM 1084 O O . THR A 1 144 ? -1.699 -10.266 -16.453 1 90.94 144 THR A O 1
ATOM 1087 N N . ARG A 1 145 ? 0.096 -11.305 -15.594 1 91.31 145 ARG A N 1
ATOM 1088 C CA . ARG A 1 145 ? -0.391 -12.625 -15.961 1 91.31 145 ARG A CA 1
ATOM 1089 C C . ARG A 1 145 ? -0.698 -13.469 -14.727 1 91.31 145 ARG A C 1
ATOM 1091 O O . ARG A 1 145 ? 0.047 -13.43 -13.742 1 91.31 145 ARG A O 1
ATOM 1098 N N . VAL A 1 146 ? -1.784 -14.211 -14.781 1 89.94 146 VAL A N 1
ATOM 1099 C CA . VAL A 1 146 ? -2.211 -15.102 -13.703 1 89.94 146 VAL A CA 1
ATOM 1100 C C . VAL A 1 146 ? -2.568 -16.469 -14.273 1 89.94 146 VAL A C 1
ATOM 1102 O O . VAL A 1 146 ? -3.504 -16.594 -15.062 1 89.94 146 VAL A O 1
ATOM 1105 N N . PRO A 1 147 ? -1.809 -17.453 -13.898 1 90.06 147 PRO A N 1
ATOM 1106 C CA . PRO A 1 147 ? -2.15 -18.797 -14.383 1 90.06 147 PRO A CA 1
ATOM 1107 C C . PRO A 1 147 ? -3.502 -19.281 -13.867 1 90.06 147 PRO A C 1
ATOM 1109 O O . PRO A 1 147 ? -3.861 -19.016 -12.719 1 90.06 147 PRO A O 1
ATOM 1112 N N . LEU A 1 148 ? -4.234 -20 -14.773 1 91.88 148 LEU A N 1
ATOM 1113 C CA . LEU A 1 148 ? -5.535 -20.547 -14.414 1 91.88 148 LEU A CA 1
ATOM 1114 C C . LEU A 1 148 ? -5.477 -22.062 -14.328 1 91.88 148 LEU A C 1
ATOM 1116 O O . LEU A 1 148 ? -4.59 -22.688 -14.914 1 91.88 148 LEU A O 1
ATOM 1120 N N . GLU A 1 149 ? -6.492 -22.547 -13.586 1 88.69 149 GLU A N 1
ATOM 1121 C CA . GLU A 1 149 ? -6.664 -24 -13.562 1 88.69 149 GLU A CA 1
ATOM 1122 C C . GLU A 1 149 ? -7.047 -24.531 -14.945 1 88.69 149 GLU A C 1
ATOM 1124 O O . GLU A 1 149 ? -7.895 -23.953 -15.625 1 88.69 149 GLU A O 1
ATOM 1129 N N . SER A 1 150 ? -6.391 -25.594 -15.312 1 90 150 SER A N 1
ATOM 1130 C CA . SER A 1 150 ? -6.59 -26.125 -16.656 1 90 150 SER A CA 1
ATOM 1131 C C . SER A 1 150 ? -7.773 -27.094 -16.703 1 90 150 SER A C 1
ATOM 1133 O O . SER A 1 150 ? -8.102 -27.734 -15.703 1 90 150 SER A O 1
ATOM 1135 N N . ALA A 1 151 ? -8.367 -27.172 -17.891 1 93.75 151 ALA A N 1
ATOM 1136 C CA . ALA A 1 151 ? -9.352 -28.219 -18.188 1 93.75 151 ALA A CA 1
ATOM 1137 C C . ALA A 1 151 ? -8.664 -29.547 -18.516 1 93.75 151 ALA A C 1
ATOM 1139 O O . ALA A 1 151 ? -7.477 -29.562 -18.859 1 93.75 151 ALA A O 1
ATOM 1140 N N . TYR A 1 152 ? -9.422 -30.562 -18.25 1 91.56 152 TYR A N 1
ATOM 1141 C CA . TYR A 1 152 ? -8.922 -31.906 -18.562 1 91.56 152 TYR A CA 1
ATOM 1142 C C . TYR A 1 152 ? -9.797 -32.594 -19.609 1 91.56 152 TYR A C 1
ATOM 1144 O O . TYR A 1 152 ? -11.023 -32.562 -19.516 1 91.56 152 TYR A O 1
ATOM 1152 N N . ASP A 1 153 ? -9.18 -33.094 -20.672 1 94.44 153 ASP A N 1
ATOM 1153 C CA . ASP A 1 153 ? -9.805 -33.875 -21.719 1 94.44 153 ASP A CA 1
ATOM 1154 C C . ASP A 1 153 ? -9.078 -35.219 -21.891 1 94.44 153 ASP A C 1
ATOM 1156 O O . ASP A 1 153 ? -7.906 -35.25 -22.266 1 94.44 153 ASP A O 1
ATOM 1160 N N . PRO A 1 154 ? -9.75 -36.375 -21.641 1 92.88 154 PRO A N 1
ATOM 1161 C CA . PRO A 1 154 ? -9.094 -37.656 -21.703 1 92.88 154 PRO A CA 1
ATOM 1162 C C . PRO A 1 154 ? -8.648 -38.031 -23.109 1 92.88 154 PRO A C 1
ATOM 1164 O O . PRO A 1 154 ? -7.82 -38.938 -23.281 1 92.88 154 PRO A O 1
ATOM 1167 N N . ASP A 1 155 ? -9.172 -37.375 -24.062 1 93.94 155 ASP A N 1
ATOM 1168 C CA . ASP A 1 155 ? -8.781 -37.719 -25.438 1 93.94 155 ASP A CA 1
ATOM 1169 C C . ASP A 1 155 ? -7.312 -37.375 -25.688 1 93.94 155 ASP A C 1
ATOM 1171 O O . ASP A 1 155 ? -6.734 -36.531 -24.984 1 93.94 155 ASP A O 1
ATOM 1175 N N . SER A 1 156 ? -6.766 -38 -26.625 1 90.31 156 SER A N 1
ATOM 1176 C CA . SER A 1 156 ? -5.34 -37.844 -26.906 1 90.31 156 SER A CA 1
ATOM 1177 C C . SER A 1 156 ? -5.113 -36.906 -28.094 1 90.31 156 SER A C 1
ATOM 1179 O O . SER A 1 156 ? -6.004 -36.719 -28.922 1 90.31 156 SER A O 1
ATOM 1181 N N . GLY A 1 157 ? -3.975 -36.188 -28.047 1 88.69 157 GLY A N 1
ATOM 1182 C CA . GLY A 1 157 ? -3.531 -35.406 -29.188 1 88.69 157 GLY A CA 1
ATOM 1183 C C . GLY A 1 157 ? -4.422 -34.188 -29.453 1 88.69 157 GLY A C 1
ATOM 1184 O O . GLY A 1 157 ? -4.707 -33.406 -28.547 1 88.69 157 GLY A O 1
ATOM 1185 N N . SER A 1 158 ? -4.938 -34.156 -30.766 1 90.94 158 SER A N 1
ATOM 1186 C CA . SER A 1 158 ? -5.707 -32.969 -31.203 1 90.94 158 SER A CA 1
ATOM 1187 C C . SER A 1 158 ? -7.117 -33 -30.625 1 90.94 158 SER A C 1
ATOM 1189 O O . SER A 1 158 ? -7.805 -31.984 -30.609 1 90.94 158 SER A O 1
ATOM 1191 N N . PHE A 1 159 ? -7.48 -34.188 -30.094 1 94.38 159 PHE A N 1
ATOM 1192 C CA . PHE A 1 159 ? -8.828 -34.312 -29.547 1 94.38 159 PHE A CA 1
ATOM 1193 C C . PHE A 1 159 ? -8.867 -33.906 -28.094 1 94.38 159 PHE A C 1
ATOM 1195 O O . PHE A 1 159 ? -9.93 -33.875 -27.469 1 94.38 159 PHE A O 1
ATOM 1202 N N . GLY A 1 160 ? -7.676 -33.531 -27.547 1 94 160 GLY A N 1
ATOM 1203 C CA . GLY A 1 160 ? -7.621 -32.938 -26.219 1 94 160 GLY A CA 1
ATOM 1204 C C . GLY A 1 160 ? -7.891 -31.438 -26.219 1 94 160 GLY A C 1
ATOM 1205 O O . GLY A 1 160 ? -8.359 -30.875 -27.219 1 94 160 GLY A O 1
ATOM 1206 N N . VAL A 1 161 ? -7.625 -30.812 -25.109 1 95.31 161 VAL A N 1
ATOM 1207 C CA . VAL A 1 161 ? -7.836 -29.375 -24.984 1 95.31 161 VAL A CA 1
ATOM 1208 C C . VAL A 1 161 ? -6.879 -28.641 -25.922 1 95.31 161 VAL A C 1
ATOM 1210 O O . VAL A 1 161 ? -5.668 -28.859 -25.875 1 95.31 161 VAL A O 1
ATOM 1213 N N . GLN A 1 162 ? -7.438 -27.734 -26.75 1 95.06 162 GLN A N 1
ATOM 1214 C CA . GLN A 1 162 ? -6.602 -27.047 -27.719 1 95.06 162 GLN A CA 1
ATOM 1215 C C . GLN A 1 162 ? -6.551 -25.547 -27.438 1 95.06 162 GLN A C 1
ATOM 1217 O O . GLN A 1 162 ? -5.539 -24.891 -27.719 1 95.06 162 GLN A O 1
ATOM 1222 N N . SER A 1 163 ? -7.645 -25.031 -26.953 1 95.81 163 SER A N 1
ATOM 1223 C CA . SER A 1 163 ? -7.68 -23.578 -26.781 1 95.81 163 SER A CA 1
ATOM 1224 C C . SER A 1 163 ? -8.641 -23.188 -25.672 1 95.81 163 SER A C 1
ATOM 1226 O O . SER A 1 163 ? -9.438 -24 -25.203 1 95.81 163 SER A O 1
ATOM 1228 N N . TYR A 1 164 ? -8.461 -22 -25.25 1 97.38 164 TYR A N 1
ATOM 1229 C CA . TYR A 1 164 ? -9.305 -21.391 -24.234 1 97.38 164 TYR A CA 1
ATOM 1230 C C . TYR A 1 164 ? -9.875 -20.062 -24.719 1 97.38 164 TYR A C 1
ATOM 1232 O O . TYR A 1 164 ? -9.219 -19.344 -25.484 1 97.38 164 TYR A O 1
ATOM 1240 N N . GLN A 1 165 ? -11.117 -19.75 -24.312 1 97.31 165 GLN A N 1
ATOM 1241 C CA . GLN A 1 165 ? -11.766 -18.484 -24.609 1 97.31 165 GLN A CA 1
ATOM 1242 C C . GLN A 1 165 ? -12.445 -17.906 -23.375 1 97.31 165 GLN A C 1
ATOM 1244 O O . GLN A 1 165 ? -12.797 -18.641 -22.453 1 97.31 165 GLN A O 1
ATOM 1249 N N . ILE A 1 166 ? -12.484 -16.609 -23.359 1 97.56 166 ILE A N 1
ATOM 1250 C CA . ILE A 1 166 ? -13.18 -15.914 -22.281 1 97.56 166 ILE A CA 1
ATOM 1251 C C . ILE A 1 166 ? -14.281 -15.023 -22.859 1 97.56 166 ILE A C 1
ATOM 1253 O O . ILE A 1 166 ? -14.188 -14.578 -24.016 1 97.56 166 ILE A O 1
ATOM 1257 N N . THR A 1 167 ? -15.375 -14.836 -22.078 1 97.5 167 THR A N 1
ATOM 1258 C CA . THR A 1 167 ? -16.422 -13.914 -22.531 1 97.5 167 THR A CA 1
ATOM 1259 C C . THR A 1 167 ? -15.82 -12.562 -22.922 1 97.5 167 THR A C 1
ATOM 1261 O O . THR A 1 167 ? -14.938 -12.047 -22.219 1 97.5 167 THR A O 1
ATOM 1264 N N . PRO A 1 168 ? -16.234 -12.047 -24.047 1 94.06 168 PRO A N 1
ATOM 1265 C CA . PRO A 1 168 ? -15.688 -10.766 -24.484 1 94.06 168 PRO A CA 1
ATOM 1266 C C . PRO A 1 168 ? -15.773 -9.68 -23.422 1 94.06 168 PRO A C 1
ATOM 1268 O O . PRO A 1 168 ? -16.828 -9.516 -22.797 1 94.06 168 PRO A O 1
ATOM 1271 N N . ASN A 1 169 ? -14.664 -9.047 -23.172 1 95.5 169 ASN A N 1
ATOM 1272 C CA . ASN A 1 169 ? -14.547 -7.938 -22.234 1 95.5 169 ASN A CA 1
ATOM 1273 C C . ASN A 1 169 ? -13.352 -7.051 -22.578 1 95.5 169 ASN A C 1
ATOM 1275 O O . ASN A 1 169 ? -12.562 -7.371 -23.469 1 95.5 169 ASN A O 1
ATOM 1279 N N . ASP A 1 170 ? -13.172 -5.934 -21.938 1 96 170 ASP A N 1
ATOM 1280 C CA . ASP A 1 170 ? -12.109 -4.984 -22.25 1 96 170 ASP A CA 1
ATOM 1281 C C . ASP A 1 170 ? -10.977 -5.066 -21.234 1 96 170 ASP A C 1
ATOM 1283 O O . ASP A 1 170 ? -9.906 -4.496 -21.438 1 96 170 ASP A O 1
ATOM 1287 N N . LEU A 1 171 ? -11.141 -5.797 -20.156 1 97.25 171 LEU A N 1
ATOM 1288 C CA . LEU A 1 171 ? -10.203 -5.703 -19.047 1 97.25 171 LEU A CA 1
ATOM 1289 C C . LEU A 1 171 ? -9.25 -6.895 -19.031 1 97.25 171 LEU A C 1
ATOM 1291 O O . LEU A 1 171 ? -8.117 -6.781 -18.578 1 97.25 171 LEU A O 1
ATOM 1295 N N . PHE A 1 172 ? -9.789 -8.086 -19.531 1 97.75 172 PHE A N 1
ATOM 1296 C CA . PHE A 1 172 ? -9.008 -9.305 -19.375 1 97.75 172 PHE A CA 1
ATOM 1297 C C . PHE A 1 172 ? -8.938 -10.07 -20.703 1 97.75 172 PHE A C 1
ATOM 1299 O O . PHE A 1 172 ? -9.898 -10.07 -21.469 1 97.75 172 PHE A O 1
ATOM 1306 N N . GLY A 1 173 ? -7.77 -10.711 -20.891 1 97.06 173 GLY A N 1
ATOM 1307 C CA . GLY A 1 173 ? -7.555 -11.656 -21.984 1 97.06 173 GLY A CA 1
ATOM 1308 C C . GLY A 1 173 ? -6.988 -12.984 -21.516 1 97.06 173 GLY A C 1
ATOM 1309 O O . GLY A 1 173 ? -6.664 -13.148 -20.344 1 97.06 173 GLY A O 1
ATOM 1310 N N . LEU A 1 174 ? -6.992 -13.969 -22.531 1 96.69 174 LEU A N 1
ATOM 1311 C CA . LEU A 1 174 ? -6.41 -15.273 -22.234 1 96.69 174 LEU A CA 1
ATOM 1312 C C . LEU A 1 174 ? -5.27 -15.594 -23.188 1 96.69 174 LEU A C 1
ATOM 1314 O O . LEU A 1 174 ? -5.348 -15.289 -24.375 1 96.69 174 LEU A O 1
ATOM 1318 N N . GLU A 1 175 ? -4.285 -16.094 -22.609 1 94.69 175 GLU A N 1
ATOM 1319 C CA . GLU A 1 175 ? -3.199 -16.656 -23.406 1 94.69 175 GLU A CA 1
ATOM 1320 C C . GLU A 1 175 ? -2.996 -18.141 -23.094 1 94.69 175 GLU A C 1
ATOM 1322 O O . GLU A 1 175 ? -2.859 -18.516 -21.938 1 94.69 175 GLU A O 1
ATOM 1327 N N . THR A 1 176 ? -3.057 -18.953 -24.172 1 93.62 176 THR A N 1
ATOM 1328 C CA . THR A 1 176 ? -2.865 -20.391 -24 1 93.62 176 THR A CA 1
ATOM 1329 C C . THR A 1 176 ? -1.385 -20.75 -24.062 1 93.62 176 THR A C 1
ATOM 1331 O O . THR A 1 176 ? -0.666 -20.297 -24.953 1 93.62 176 THR A O 1
ATOM 1334 N N . LYS A 1 177 ? -0.986 -21.484 -23.078 1 86.5 177 LYS A N 1
ATOM 1335 C CA . LYS A 1 177 ? 0.395 -21.969 -23.016 1 86.5 177 LYS A CA 1
ATOM 1336 C C . LYS A 1 177 ? 0.458 -23.484 -23.078 1 86.5 177 LYS A C 1
ATOM 1338 O O . LYS A 1 177 ? -0.515 -24.172 -22.734 1 86.5 177 LYS A O 1
ATOM 1343 N N . ILE A 1 178 ? 1.626 -24 -23.531 1 84.62 178 ILE A N 1
ATOM 1344 C CA . ILE A 1 178 ? 1.816 -25.438 -23.656 1 84.62 178 ILE A CA 1
ATOM 1345 C C . ILE A 1 178 ? 2.773 -25.938 -22.578 1 84.62 178 ILE A C 1
ATOM 1347 O O . ILE A 1 178 ? 3.838 -25.344 -22.375 1 84.62 178 ILE A O 1
ATOM 1351 N N . ARG A 1 179 ? 2.352 -26.984 -21.938 1 78.38 179 ARG A N 1
ATOM 1352 C CA . ARG A 1 179 ? 3.199 -27.609 -20.922 1 78.38 179 ARG A CA 1
ATOM 1353 C C . ARG A 1 179 ? 4.164 -28.609 -21.547 1 78.38 179 ARG A C 1
ATOM 1355 O O . ARG A 1 179 ? 4.109 -28.859 -22.75 1 78.38 179 ARG A O 1
ATOM 1362 N N . GLY A 1 180 ? 5.086 -29.062 -20.734 1 69.81 180 GLY A N 1
ATOM 1363 C CA . GLY A 1 180 ? 6.055 -30.031 -21.203 1 69.81 180 GLY A CA 1
ATOM 1364 C C . GLY A 1 180 ? 5.418 -31.328 -21.672 1 69.81 180 GLY A C 1
ATOM 1365 O O . GLY A 1 180 ? 5.926 -32 -22.578 1 69.81 180 GLY A O 1
ATOM 1366 N N . ASP A 1 181 ? 4.301 -31.594 -21.047 1 71.19 181 ASP A N 1
ATOM 1367 C CA . ASP A 1 181 ? 3.631 -32.844 -21.391 1 71.19 181 ASP A CA 1
ATOM 1368 C C . ASP A 1 181 ? 2.693 -32.656 -22.594 1 71.19 181 ASP A C 1
ATOM 1370 O O . ASP A 1 181 ? 1.983 -33.562 -22.984 1 71.19 181 ASP A O 1
ATOM 1374 N N . GLY A 1 182 ? 2.693 -31.438 -23.078 1 75.62 182 GLY A N 1
ATOM 1375 C CA . GLY A 1 182 ? 1.86 -31.156 -24.234 1 75.62 182 GLY A CA 1
ATOM 1376 C C . GLY A 1 182 ? 0.488 -30.625 -23.859 1 75.62 182 GLY A C 1
ATOM 1377 O O . GLY A 1 182 ? -0.273 -30.188 -24.734 1 75.62 182 GLY A O 1
ATOM 1378 N N . SER A 1 183 ? 0.203 -30.719 -22.609 1 81.88 183 SER A N 1
ATOM 1379 C CA . SER A 1 183 ? -1.086 -30.188 -22.172 1 81.88 183 SER A CA 1
ATOM 1380 C C . SER A 1 183 ? -1.104 -28.672 -22.25 1 81.88 183 SER A C 1
ATOM 1382 O O . SER A 1 183 ? -0.049 -28.031 -22.25 1 81.88 183 SER A O 1
ATOM 1384 N N . ARG A 1 184 ? -2.252 -28.156 -22.453 1 89.12 184 ARG A N 1
ATOM 1385 C CA . ARG A 1 184 ? -2.389 -26.719 -22.609 1 89.12 184 ARG A CA 1
ATOM 1386 C C . ARG A 1 184 ? -3.117 -26.109 -21.406 1 89.12 184 ARG A C 1
ATOM 1388 O O . ARG A 1 184 ? -4.023 -26.719 -20.844 1 89.12 184 ARG A O 1
ATOM 1395 N N . PHE A 1 185 ? -2.672 -24.922 -20.969 1 88.75 185 PHE A N 1
ATOM 1396 C CA . PHE A 1 185 ? -3.344 -24.172 -19.906 1 88.75 185 PHE A CA 1
ATOM 1397 C C . PHE A 1 185 ? -3.477 -22.703 -20.281 1 88.75 185 PHE A C 1
ATOM 1399 O O . PHE A 1 185 ? -2.828 -22.25 -21.234 1 88.75 185 PHE A O 1
ATOM 1406 N N . ALA A 1 186 ? -4.359 -22.047 -19.609 1 93.31 186 ALA A N 1
ATOM 1407 C CA . ALA A 1 186 ? -4.602 -20.641 -19.906 1 93.31 186 ALA A CA 1
ATOM 1408 C C . ALA A 1 186 ? -4.035 -19.734 -18.812 1 93.31 186 ALA A C 1
ATOM 1410 O O . ALA A 1 186 ? -4.023 -20.109 -17.641 1 93.31 186 ALA A O 1
ATOM 1411 N N . GLU A 1 187 ? -3.512 -18.594 -19.266 1 93.25 187 GLU A N 1
ATOM 1412 C CA . GLU A 1 187 ? -3.152 -17.5 -18.375 1 93.25 187 GLU A CA 1
ATOM 1413 C C . GLU A 1 187 ? -4.062 -16.297 -18.578 1 93.25 187 GLU A C 1
ATOM 1415 O O . GLU A 1 187 ? -4.332 -15.898 -19.719 1 93.25 187 GLU A O 1
ATOM 1420 N N . LEU A 1 188 ? -4.527 -15.883 -17.422 1 95.81 188 LEU A N 1
ATOM 1421 C CA . LEU A 1 188 ? -5.285 -14.633 -17.5 1 95.81 188 LEU A CA 1
ATOM 1422 C C . LEU A 1 188 ? -4.348 -13.438 -17.609 1 95.81 188 LEU A C 1
ATOM 1424 O O . LEU A 1 188 ? -3.367 -13.336 -16.875 1 95.81 188 LEU A O 1
ATOM 1428 N N . VAL A 1 189 ? -4.633 -12.516 -18.547 1 96.44 189 VAL A N 1
ATOM 1429 C CA . VAL A 1 189 ? -3.816 -11.328 -18.75 1 96.44 189 VAL A CA 1
ATOM 1430 C C . VAL A 1 189 ? -4.648 -10.07 -18.469 1 96.44 189 VAL A C 1
ATOM 1432 O O . VAL A 1 189 ? -5.715 -9.891 -19.062 1 96.44 189 VAL A O 1
ATOM 1435 N N . VAL A 1 190 ? -4.137 -9.289 -17.578 1 96.44 190 VAL A N 1
ATOM 1436 C CA . VAL A 1 190 ? -4.773 -7.992 -17.344 1 96.44 190 VAL A CA 1
ATOM 1437 C C . VAL A 1 190 ? -4.465 -7.047 -18.5 1 96.44 190 VAL A C 1
ATOM 1439 O O . VAL A 1 190 ? -3.301 -6.738 -18.766 1 96.44 190 VAL A O 1
ATOM 1442 N N . GLU A 1 191 ? -5.5 -6.582 -19.188 1 97.44 191 GLU A N 1
ATOM 1443 C CA . GLU A 1 191 ? -5.285 -5.777 -20.375 1 97.44 191 GLU A CA 1
ATOM 1444 C C . GLU A 1 191 ? -5.379 -4.285 -20.078 1 97.44 191 GLU A C 1
ATOM 1446 O O . GLU A 1 191 ? -4.754 -3.469 -20.75 1 97.44 191 GLU A O 1
ATOM 1451 N N . LYS A 1 192 ? -6.184 -3.918 -19.109 1 97.31 192 LYS A N 1
ATOM 1452 C CA . LYS A 1 192 ? -6.344 -2.531 -18.688 1 97.31 192 LYS A CA 1
ATOM 1453 C C . LYS A 1 192 ? -6.23 -2.41 -17.156 1 97.31 192 LYS A C 1
ATOM 1455 O O . LYS A 1 192 ? -6.387 -3.398 -16.438 1 97.31 192 LYS A O 1
ATOM 1460 N N . SER A 1 193 ? -5.949 -1.127 -16.766 1 95.62 193 SER A N 1
ATOM 1461 C CA . SER A 1 193 ? -5.84 -0.881 -15.336 1 95.62 193 SER A CA 1
ATOM 1462 C C . SER A 1 193 ? -7.168 -1.12 -14.633 1 95.62 193 SER A C 1
ATOM 1464 O O . SER A 1 193 ? -8.234 -0.873 -15.203 1 95.62 193 SER A O 1
ATOM 1466 N N . LEU A 1 194 ? -7.055 -1.587 -13.438 1 95.75 194 LEU A N 1
ATOM 1467 C CA . LEU A 1 194 ? -8.234 -1.872 -12.625 1 95.75 194 LEU A CA 1
ATOM 1468 C C . LEU A 1 194 ? -8.461 -0.769 -11.594 1 95.75 194 LEU A C 1
ATOM 1470 O O . LEU A 1 194 ? -7.527 -0.052 -11.227 1 95.75 194 LEU A O 1
ATOM 1474 N N . ASP A 1 195 ? -9.703 -0.56 -11.32 1 96.31 195 ASP A N 1
ATOM 1475 C CA . ASP A 1 195 ? -10.117 0.399 -10.305 1 96.31 195 ASP A CA 1
ATOM 1476 C C . ASP A 1 195 ? -11.203 -0.19 -9.406 1 96.31 195 ASP A C 1
ATOM 1478 O O . ASP A 1 195 ? -12.375 -0.244 -9.789 1 96.31 195 ASP A O 1
ATOM 1482 N N . ARG A 1 196 ? -10.773 -0.586 -8.164 1 96.38 196 ARG A N 1
ATOM 1483 C CA . ARG A 1 196 ? -11.688 -1.258 -7.25 1 96.38 196 ARG A CA 1
ATOM 1484 C C . ARG A 1 196 ? -12.891 -0.374 -6.93 1 96.38 196 ARG A C 1
ATOM 1486 O O . ARG A 1 196 ? -14.008 -0.87 -6.773 1 96.38 196 ARG A O 1
ATOM 1493 N N . GLU A 1 197 ? -12.648 0.922 -6.805 1 96.69 197 GLU A N 1
ATOM 1494 C CA . GLU A 1 197 ? -13.711 1.865 -6.477 1 96.69 197 GLU A CA 1
ATOM 1495 C C . GLU A 1 197 ? -14.766 1.914 -7.578 1 96.69 197 GLU A C 1
ATOM 1497 O O . GLU A 1 197 ? -15.938 2.18 -7.312 1 96.69 197 GLU A O 1
ATOM 1502 N N . THR A 1 198 ? -14.43 1.648 -8.852 1 96.31 198 THR A N 1
ATOM 1503 C CA . THR A 1 198 ? -15.359 1.602 -9.977 1 96.31 198 THR A CA 1
ATOM 1504 C C . THR A 1 198 ? -16.125 0.276 -9.992 1 96.31 198 THR A C 1
ATOM 1506 O O . THR A 1 198 ? -17.344 0.256 -10.141 1 96.31 198 THR A O 1
ATOM 1509 N N . GLN A 1 199 ? -15.344 -0.781 -9.891 1 96.56 199 GLN A N 1
ATOM 1510 C CA . GLN A 1 199 ? -15.93 -2.119 -9.859 1 96.56 199 GLN A CA 1
ATOM 1511 C C . GLN A 1 199 ? -15.023 -3.098 -9.117 1 96.56 199 GLN A C 1
ATOM 1513 O O . GLN A 1 199 ? -13.852 -3.26 -9.469 1 96.56 199 GLN A O 1
ATOM 1518 N N . SER A 1 200 ? -15.539 -3.752 -8.078 1 96.81 200 SER A N 1
ATOM 1519 C CA . SER A 1 200 ? -14.719 -4.582 -7.207 1 96.81 200 SER A CA 1
ATOM 1520 C C . SER A 1 200 ? -14.82 -6.055 -7.582 1 96.81 200 SER A C 1
ATOM 1522 O O . SER A 1 200 ? -14.055 -6.883 -7.09 1 96.81 200 SER A O 1
ATOM 1524 N N . HIS A 1 201 ? -15.797 -6.414 -8.461 1 97.69 201 HIS A N 1
ATOM 1525 C CA . HIS A 1 201 ? -15.992 -7.816 -8.805 1 97.69 201 HIS A CA 1
ATOM 1526 C C . HIS A 1 201 ? -16.328 -7.973 -10.289 1 97.69 201 HIS A C 1
ATOM 1528 O O . HIS A 1 201 ? -17.078 -7.168 -10.852 1 97.69 201 HIS A O 1
ATOM 1534 N N . TYR A 1 202 ? -15.75 -8.961 -10.859 1 97.69 202 TYR A N 1
ATOM 1535 C CA . TYR A 1 202 ? -16.031 -9.32 -12.242 1 97.69 202 TYR A CA 1
ATOM 1536 C C . TYR A 1 202 ? -16.344 -10.805 -12.367 1 97.69 202 TYR A C 1
ATOM 1538 O O . TYR A 1 202 ? -15.781 -11.633 -11.648 1 97.69 202 TYR A O 1
ATOM 1546 N N . SER A 1 203 ? -17.281 -11.172 -13.195 1 97.5 203 SER A N 1
ATOM 1547 C CA . SER A 1 203 ? -17.641 -12.555 -13.492 1 97.5 203 SER A CA 1
ATOM 1548 C C . SER A 1 203 ? -17.641 -12.82 -14.992 1 97.5 203 SER A C 1
ATOM 1550 O O . SER A 1 203 ? -18.297 -12.109 -15.758 1 97.5 203 SER A O 1
ATOM 1552 N N . TYR A 1 204 ? -16.891 -13.758 -15.383 1 97.94 204 TYR A N 1
ATOM 1553 C CA . TYR A 1 204 ? -16.797 -14.148 -16.781 1 97.94 204 TYR A CA 1
ATOM 1554 C C . TYR A 1 204 ? -16.953 -15.656 -16.938 1 97.94 204 TYR A C 1
ATOM 1556 O O . TYR A 1 204 ? -17.047 -16.375 -15.945 1 97.94 204 TYR A O 1
ATOM 1564 N N . LEU A 1 205 ? -17.062 -16.094 -18.156 1 97.81 205 LEU A N 1
ATOM 1565 C CA . LEU A 1 205 ? -17.094 -17.516 -18.484 1 97.81 205 LEU A CA 1
ATOM 1566 C C . LEU A 1 205 ? -15.875 -17.906 -19.297 1 97.81 205 LEU A C 1
ATOM 1568 O O . LEU A 1 205 ? -15.539 -17.25 -20.281 1 97.81 205 LEU A O 1
ATOM 1572 N N . ILE A 1 206 ? -15.172 -18.938 -18.797 1 97.75 206 ILE A N 1
ATOM 1573 C CA . ILE A 1 206 ? -14.062 -19.5 -19.547 1 97.75 206 ILE A CA 1
ATOM 1574 C C . ILE A 1 206 ? -14.531 -20.75 -20.297 1 97.75 206 ILE A C 1
ATOM 1576 O O . ILE A 1 206 ? -15.195 -21.609 -19.719 1 97.75 206 ILE A O 1
ATOM 1580 N N . THR A 1 207 ? -14.195 -20.812 -21.562 1 97.81 207 THR A N 1
ATOM 1581 C CA . THR A 1 207 ? -14.555 -21.953 -22.391 1 97.81 207 THR A CA 1
ATOM 1582 C C . THR A 1 207 ? -13.305 -22.672 -22.906 1 97.81 207 THR A C 1
ATOM 1584 O O . THR A 1 207 ? -12.438 -22.047 -23.516 1 97.81 207 THR A O 1
ATOM 1587 N N . ALA A 1 208 ? -13.172 -23.953 -22.516 1 97.94 208 ALA A N 1
ATOM 1588 C CA . ALA A 1 208 ? -12.125 -24.797 -23.094 1 97.94 208 ALA A CA 1
ATOM 1589 C C . ALA A 1 208 ? -12.633 -25.547 -24.328 1 97.94 208 ALA A C 1
ATOM 1591 O O . ALA A 1 208 ? -13.727 -26.109 -24.297 1 97.94 208 ALA A O 1
ATOM 1592 N N . LEU A 1 209 ? -11.875 -25.531 -25.422 1 97.62 209 LEU A N 1
ATOM 1593 C CA . LEU A 1 209 ? -12.258 -26.172 -26.672 1 97.62 209 LEU A CA 1
ATOM 1594 C C . LEU A 1 209 ? -11.25 -27.234 -27.078 1 97.62 209 LEU A C 1
ATOM 1596 O O . LEU A 1 209 ? -10.039 -27.047 -26.938 1 97.62 209 LEU A O 1
ATOM 1600 N N . ASP A 1 210 ? -11.828 -28.422 -27.422 1 97 210 ASP A N 1
ATOM 1601 C CA . ASP A 1 210 ? -10.938 -29.438 -27.953 1 97 210 ASP A CA 1
ATOM 1602 C C . ASP A 1 210 ? -10.773 -29.297 -29.469 1 97 210 ASP A C 1
ATOM 1604 O O . ASP A 1 210 ? -11.18 -28.297 -30.047 1 97 210 ASP A O 1
ATOM 1608 N N . GLY A 1 211 ? -10.055 -30.188 -30.125 1 94.75 211 GLY A N 1
ATOM 1609 C CA . GLY A 1 211 ? -9.742 -30.031 -31.547 1 94.75 211 GLY A CA 1
ATOM 1610 C C . GLY A 1 211 ? -10.656 -30.844 -32.438 1 94.75 211 GLY A C 1
ATOM 1611 O O . GLY A 1 211 ? -10.305 -31.125 -33.594 1 94.75 211 GLY A O 1
ATOM 1612 N N . GLY A 1 212 ? -11.812 -31.312 -31.953 1 95.06 212 GLY A N 1
ATOM 1613 C CA . GLY A 1 212 ? -12.766 -32.031 -32.781 1 95.06 212 GLY A CA 1
ATOM 1614 C C . GLY A 1 212 ? -13.469 -31.125 -33.781 1 95.06 212 GLY A C 1
ATOM 1615 O O . GLY A 1 212 ? -13.281 -29.906 -33.781 1 95.06 212 GLY A O 1
ATOM 1616 N N . ASP A 1 213 ? -14.203 -31.781 -34.719 1 93.69 213 ASP A N 1
ATOM 1617 C CA . ASP A 1 213 ? -15.016 -31.062 -35.688 1 93.69 213 ASP A CA 1
ATOM 1618 C C . ASP A 1 213 ? -16.469 -31.562 -35.656 1 93.69 213 ASP A C 1
ATOM 1620 O O . ASP A 1 213 ? -16.781 -32.562 -36.281 1 93.69 213 ASP A O 1
ATOM 1624 N N . PRO A 1 214 ? -17.281 -30.938 -35.094 1 94.38 214 PRO A N 1
ATOM 1625 C CA . PRO A 1 214 ? -17.156 -29.719 -34.281 1 94.38 214 PRO A CA 1
ATOM 1626 C C . PRO A 1 214 ? -16.453 -29.969 -32.969 1 94.38 214 PRO A C 1
ATOM 1628 O O . PRO A 1 214 ? -16.438 -31.094 -32.469 1 94.38 214 PRO A O 1
ATOM 1631 N N . PRO A 1 215 ? -15.898 -28.922 -32.438 1 96.81 215 PRO A N 1
ATOM 1632 C CA . PRO A 1 215 ? -15.211 -29.109 -31.141 1 96.81 215 PRO A CA 1
ATOM 1633 C C . PRO A 1 215 ? -16.172 -29.312 -29.984 1 96.81 215 PRO A C 1
ATOM 1635 O O . PRO A 1 215 ? -17.281 -28.766 -29.984 1 96.81 215 PRO A O 1
ATOM 1638 N N . ASN A 1 216 ? -15.789 -30.203 -29.078 1 97.5 216 ASN A N 1
ATOM 1639 C CA . ASN A 1 216 ? -16.469 -30.266 -27.797 1 97.5 216 ASN A CA 1
ATOM 1640 C C . ASN A 1 216 ? -15.969 -29.172 -26.844 1 97.5 216 ASN A C 1
ATOM 1642 O O . ASN A 1 216 ? -14.828 -28.719 -26.953 1 97.5 216 ASN A O 1
ATOM 1646 N N . LEU A 1 217 ? -16.875 -28.656 -26 1 97.06 217 LEU A N 1
ATOM 1647 C CA . LEU A 1 217 ? -16.484 -27.547 -25.156 1 97.06 217 LEU A CA 1
ATOM 1648 C C . LEU A 1 217 ? -16.859 -27.812 -23.703 1 97.06 217 LEU A C 1
ATOM 1650 O O . LEU A 1 217 ? -17.75 -28.625 -23.422 1 97.06 217 LEU A O 1
ATOM 1654 N N . GLY A 1 218 ? -16.078 -27.312 -22.828 1 97.5 218 GLY A N 1
ATOM 1655 C CA . GLY A 1 218 ? -16.328 -27.25 -21.406 1 97.5 218 GLY A CA 1
ATOM 1656 C C . GLY A 1 218 ? -16.203 -25.844 -20.828 1 97.5 218 GLY A C 1
ATOM 1657 O O . GLY A 1 218 ? -15.328 -25.078 -21.25 1 97.5 218 GLY A O 1
ATOM 1658 N N . THR A 1 219 ? -17.141 -25.469 -19.922 1 97.5 219 THR A N 1
ATOM 1659 C CA . THR A 1 219 ? -17.125 -24.094 -19.422 1 97.5 219 THR A CA 1
ATOM 1660 C C . THR A 1 219 ? -16.969 -24.094 -17.891 1 97.5 219 THR A C 1
ATOM 1662 O O . THR A 1 219 ? -17.266 -25.078 -17.234 1 97.5 219 THR A O 1
ATOM 1665 N N . VAL A 1 220 ? -16.406 -23.016 -17.438 1 97.56 220 VAL A N 1
ATOM 1666 C CA . VAL A 1 220 ? -16.281 -22.766 -16.016 1 97.56 220 VAL A CA 1
ATOM 1667 C C . VAL A 1 220 ? -16.438 -21.281 -15.727 1 97.56 220 VAL A C 1
ATOM 1669 O O . VAL A 1 220 ? -16.062 -20.438 -16.547 1 97.56 220 VAL A O 1
ATOM 1672 N N . GLU A 1 221 ? -17.016 -20.953 -14.586 1 97.88 221 GLU A N 1
ATOM 1673 C CA . GLU A 1 221 ? -17.172 -19.547 -14.203 1 97.88 221 GLU A CA 1
ATOM 1674 C C . GLU A 1 221 ? -15.891 -19 -13.586 1 97.88 221 GLU A C 1
ATOM 1676 O O . GLU A 1 221 ? -15.266 -19.672 -12.75 1 97.88 221 GLU A O 1
ATOM 1681 N N . LEU A 1 222 ? -15.516 -17.828 -14.086 1 97.62 222 LEU A N 1
ATOM 1682 C CA . LEU A 1 222 ? -14.375 -17.109 -13.523 1 97.62 222 LEU A CA 1
ATOM 1683 C C . LEU A 1 222 ? -14.844 -15.922 -12.695 1 97.62 222 LEU A C 1
ATOM 1685 O O . LEU A 1 222 ? -15.531 -15.031 -13.211 1 97.62 222 LEU A O 1
ATOM 1689 N N . SER A 1 223 ? -14.562 -15.961 -11.398 1 97.69 223 SER A N 1
ATOM 1690 C CA . SER A 1 223 ? -14.867 -14.852 -10.492 1 97.69 223 SER A CA 1
ATOM 1691 C C . SER A 1 223 ? -13.594 -14.133 -10.055 1 97.69 223 SER A C 1
ATOM 1693 O O . SER A 1 223 ? -12.727 -14.727 -9.414 1 97.69 223 SER A O 1
ATOM 1695 N N . ILE A 1 224 ? -13.539 -12.875 -10.445 1 97.25 224 ILE A N 1
ATOM 1696 C CA . ILE A 1 224 ? -12.359 -12.086 -10.102 1 97.25 224 ILE A CA 1
ATOM 1697 C C . ILE A 1 224 ? -12.734 -11.039 -9.055 1 97.25 224 ILE A C 1
ATOM 1699 O O . ILE A 1 224 ? -13.594 -10.188 -9.289 1 97.25 224 ILE A O 1
ATOM 1703 N N . ARG A 1 225 ? -12.156 -11.094 -7.926 1 97.38 225 ARG A N 1
ATOM 1704 C CA . ARG A 1 225 ? -12.273 -10.062 -6.902 1 97.38 225 ARG A CA 1
ATOM 1705 C C . ARG A 1 225 ? -11.086 -9.102 -6.941 1 97.38 225 ARG A C 1
ATOM 1707 O O . ARG A 1 225 ? -9.938 -9.539 -6.887 1 97.38 225 ARG A O 1
ATOM 1714 N N . VAL A 1 226 ? -11.383 -7.801 -7.09 1 96.56 226 VAL A N 1
ATOM 1715 C CA . VAL A 1 226 ? -10.328 -6.793 -7.09 1 96.56 226 VAL A CA 1
ATOM 1716 C C . VAL A 1 226 ? -10.016 -6.371 -5.656 1 96.56 226 VAL A C 1
ATOM 1718 O O . VAL A 1 226 ? -10.891 -5.863 -4.949 1 96.56 226 VAL A O 1
ATOM 1721 N N . ILE A 1 227 ? -8.82 -6.555 -5.254 1 94.81 227 ILE A N 1
ATOM 1722 C CA . ILE A 1 227 ? -8.406 -6.219 -3.895 1 94.81 227 ILE A CA 1
ATOM 1723 C C . ILE A 1 227 ? -8.07 -4.734 -3.805 1 94.81 227 ILE A C 1
ATOM 1725 O O . ILE A 1 227 ? -7.426 -4.184 -4.703 1 94.81 227 ILE A O 1
ATOM 1729 N N . ASP A 1 228 ? -8.445 -4.141 -2.711 1 95.44 228 ASP A N 1
ATOM 1730 C CA . ASP A 1 228 ? -8.289 -2.703 -2.518 1 95.44 228 ASP A CA 1
ATOM 1731 C C . ASP A 1 228 ? -6.852 -2.357 -2.133 1 95.44 228 ASP A C 1
ATOM 1733 O O . ASP A 1 228 ? -6.227 -3.068 -1.345 1 95.44 228 ASP A O 1
ATOM 1737 N N . SER A 1 229 ? -6.336 -1.337 -2.799 1 93.06 229 SER A N 1
ATOM 1738 C CA . SER A 1 229 ? -5.062 -0.716 -2.439 1 93.06 229 SER A CA 1
ATOM 1739 C C . SER A 1 229 ? -5.27 0.7 -1.912 1 93.06 229 SER A C 1
ATOM 1741 O O . SER A 1 229 ? -6.328 1.297 -2.119 1 93.06 229 SER A O 1
ATOM 1743 N N . ASN A 1 230 ? -4.289 1.15 -1.085 1 92.75 230 ASN A N 1
ATOM 1744 C CA . ASN A 1 230 ? -4.375 2.518 -0.581 1 92.75 230 ASN A CA 1
ATOM 1745 C C . ASN A 1 230 ? -3.934 3.531 -1.633 1 92.75 230 ASN A C 1
ATOM 1747 O O . ASN A 1 230 ? -2.932 4.227 -1.451 1 92.75 230 ASN A O 1
ATOM 1751 N N . ASP A 1 231 ? -4.746 3.725 -2.65 1 90.81 231 ASP A N 1
ATOM 1752 C CA . ASP A 1 231 ? -4.363 4.586 -3.764 1 90.81 231 ASP A CA 1
ATOM 1753 C C . ASP A 1 231 ? -5.164 5.887 -3.756 1 90.81 231 ASP A C 1
ATOM 1755 O O . ASP A 1 231 ? -5.066 6.688 -4.684 1 90.81 231 ASP A O 1
ATOM 1759 N N . ASN A 1 232 ? -6.023 6.062 -2.82 1 92.31 232 ASN A N 1
ATOM 1760 C CA . ASN A 1 232 ? -6.715 7.328 -2.6 1 92.31 232 ASN A CA 1
ATOM 1761 C C . ASN A 1 232 ? -6.332 7.949 -1.26 1 92.31 232 ASN A C 1
ATOM 1763 O O . ASN A 1 232 ? -6.066 7.234 -0.292 1 92.31 232 ASN A O 1
ATOM 1767 N N . ASN A 1 233 ? -6.266 9.273 -1.296 1 93.44 233 ASN A N 1
ATOM 1768 C CA . ASN A 1 233 ? -5.973 10.016 -0.074 1 93.44 233 ASN A CA 1
ATOM 1769 C C . ASN A 1 233 ? -7.215 10.711 0.47 1 93.44 233 ASN A C 1
ATOM 1771 O O . ASN A 1 233 ? -8.148 11.008 -0.282 1 93.44 233 ASN A O 1
ATOM 1775 N N . PRO A 1 234 ? -7.254 10.883 1.867 1 95.81 234 PRO A N 1
ATOM 1776 C CA . PRO A 1 234 ? -8.367 11.656 2.408 1 95.81 234 PRO A CA 1
ATOM 1777 C C . PRO A 1 234 ? -8.508 13.031 1.749 1 95.81 234 PRO A C 1
ATOM 1779 O O . PRO A 1 234 ? -7.508 13.641 1.38 1 95.81 234 PRO A O 1
ATOM 1782 N N . LEU A 1 235 ? -9.742 13.445 1.581 1 95.19 235 LEU A N 1
ATOM 1783 C CA . LEU A 1 235 ? -10.031 14.758 1.002 1 95.19 235 LEU A CA 1
ATOM 1784 C C . LEU A 1 235 ? -11.031 15.523 1.863 1 95.19 235 LEU A C 1
ATOM 1786 O O . LEU A 1 235 ? -12.125 15.023 2.141 1 95.19 235 LEU A O 1
ATOM 1790 N N . PHE A 1 236 ? -10.602 16.734 2.301 1 95.75 236 PHE A N 1
ATOM 1791 C CA . PHE A 1 236 ? -11.523 17.609 3.029 1 95.75 236 PHE A CA 1
ATOM 1792 C C . PHE A 1 236 ? -12.523 18.25 2.08 1 95.75 236 PHE A C 1
ATOM 1794 O O . PHE A 1 236 ? -12.234 18.438 0.897 1 95.75 236 PHE A O 1
ATOM 1801 N N . GLU A 1 237 ? -13.688 18.578 2.633 1 93.69 237 GLU A N 1
ATOM 1802 C CA . GLU A 1 237 ? -14.688 19.266 1.828 1 93.69 237 GLU A CA 1
ATOM 1803 C C . GLU A 1 237 ? -14.203 20.656 1.425 1 93.69 237 GLU A C 1
ATOM 1805 O O . GLU A 1 237 ? -14.422 21.094 0.295 1 93.69 237 GLU A O 1
ATOM 1810 N N . GLU A 1 238 ? -13.555 21.281 2.316 1 92.75 238 GLU A N 1
ATOM 1811 C CA . GLU A 1 238 ? -12.984 22.609 2.096 1 92.75 238 GLU A CA 1
ATOM 1812 C C . GLU A 1 238 ? -11.547 22.688 2.613 1 92.75 238 GLU A C 1
ATOM 1814 O O . GLU A 1 238 ? -11.156 21.906 3.48 1 92.75 238 GLU A O 1
ATOM 1819 N N . LEU A 1 239 ? -10.805 23.625 2.016 1 87.5 239 LEU A N 1
ATOM 1820 C CA . LEU A 1 239 ? -9.414 23.781 2.414 1 87.5 239 LEU A CA 1
ATOM 1821 C C . LEU A 1 239 ? -9.297 24.672 3.652 1 87.5 239 LEU A C 1
ATOM 1823 O O . LEU A 1 239 ? -8.273 24.641 4.34 1 87.5 239 LEU A O 1
ATOM 1827 N N . ALA A 1 240 ? -10.297 25.484 3.873 1 90.62 240 ALA A N 1
ATOM 1828 C CA . ALA A 1 240 ? -10.266 26.391 5.016 1 90.62 240 ALA A CA 1
ATOM 1829 C C . ALA A 1 240 ? -11.656 26.547 5.625 1 90.62 240 ALA A C 1
ATOM 1831 O O . ALA A 1 240 ? -12.656 26.625 4.906 1 90.62 240 ALA A O 1
ATOM 1832 N N . TYR A 1 241 ? -11.711 26.5 6.945 1 94.31 241 TYR A N 1
ATOM 1833 C CA . TYR A 1 241 ? -12.93 26.688 7.715 1 94.31 241 TYR A CA 1
ATOM 1834 C C . TYR A 1 241 ? -12.773 27.844 8.703 1 94.31 241 TYR A C 1
ATOM 1836 O O . TYR A 1 241 ? -11.672 28.094 9.195 1 94.31 241 TYR A O 1
ATOM 1844 N N . THR A 1 242 ? -13.828 28.578 8.898 1 94.62 242 THR A N 1
ATOM 1845 C CA . THR A 1 242 ? -13.852 29.625 9.922 1 94.62 242 THR A CA 1
ATOM 1846 C C . THR A 1 242 ? -14.992 29.391 10.906 1 94.62 242 THR A C 1
ATOM 1848 O O . THR A 1 242 ? -16.125 29.109 10.492 1 94.62 242 THR A O 1
ATOM 1851 N N . VAL A 1 243 ? -14.68 29.422 12.172 1 97 243 VAL A N 1
ATOM 1852 C CA . VAL A 1 243 ? -15.688 29.234 13.211 1 97 243 VAL A CA 1
ATOM 1853 C C . VAL A 1 243 ? -15.508 30.297 14.305 1 97 243 VAL A C 1
ATOM 1855 O O . VAL A 1 243 ? -14.414 30.828 14.492 1 97 243 VAL A O 1
ATOM 1858 N N . SER A 1 244 ? -16.609 30.672 14.891 1 97.06 244 SER A N 1
ATOM 1859 C CA . SER A 1 244 ? -16.578 31.641 15.984 1 97.06 244 SER A CA 1
ATOM 1860 C C . SER A 1 244 ? -17 31 17.297 1 97.06 244 SER A C 1
ATOM 1862 O O . SER A 1 244 ? -17.844 30.094 17.312 1 97.06 244 SER A O 1
ATOM 1864 N N . VAL A 1 245 ? -16.344 31.469 18.391 1 97.5 245 VAL A N 1
ATOM 1865 C CA . VAL A 1 245 ? -16.656 30.953 19.719 1 97.5 245 VAL A CA 1
ATOM 1866 C C . VAL A 1 245 ? -16.625 32.094 20.75 1 97.5 245 VAL A C 1
ATOM 1868 O O . VAL A 1 245 ? -15.758 32.969 20.672 1 97.5 245 VAL A O 1
ATOM 1871 N N . PRO A 1 246 ? -17.625 32.156 21.641 1 96.56 246 PRO A N 1
ATOM 1872 C CA . PRO A 1 246 ? -17.516 33.094 22.75 1 96.56 246 PRO A CA 1
ATOM 1873 C C . PRO A 1 246 ? -16.375 32.781 23.703 1 96.56 246 PRO A C 1
ATOM 1875 O O . PRO A 1 246 ? -16.109 31.594 23.969 1 96.56 246 PRO A O 1
ATOM 1878 N N . GLU A 1 247 ? -15.57 33.781 24.203 1 95.69 247 GLU A N 1
ATOM 1879 C CA . GLU A 1 247 ? -14.43 33.531 25.062 1 95.69 247 GLU A CA 1
ATOM 1880 C C . GLU A 1 247 ? -14.852 32.781 26.344 1 95.69 247 GLU A C 1
ATOM 1882 O O . GLU A 1 247 ? -14.031 32.125 26.984 1 95.69 247 GLU A O 1
ATOM 1887 N N . ASN A 1 248 ? -16.172 32.844 26.828 1 93.44 248 ASN A N 1
ATOM 1888 C CA . ASN A 1 248 ? -16.609 32.156 28.047 1 93.44 248 ASN A CA 1
ATOM 1889 C C . ASN A 1 248 ? -17.266 30.828 27.734 1 93.44 248 ASN A C 1
ATOM 1891 O O . ASN A 1 248 ? -18.047 30.312 28.547 1 93.44 248 ASN A O 1
ATOM 1895 N N . ALA A 1 249 ? -16.891 30.297 26.609 1 96.44 249 ALA A N 1
ATOM 1896 C CA . ALA A 1 249 ? -17.406 28.969 26.297 1 96.44 249 ALA A CA 1
ATOM 1897 C C . ALA A 1 249 ? -16.781 27.906 27.188 1 96.44 249 ALA A C 1
ATOM 1899 O O . ALA A 1 249 ? -15.555 27.875 27.359 1 96.44 249 ALA A O 1
ATOM 1900 N N . PRO A 1 250 ? -17.562 27.109 27.844 1 96.62 250 PRO A N 1
ATOM 1901 C CA . PRO A 1 250 ? -17 26.078 28.719 1 96.62 250 PRO A CA 1
ATOM 1902 C C . PRO A 1 250 ? -16.25 25 27.938 1 96.62 250 PRO A C 1
ATOM 1904 O O . PRO A 1 250 ? -16.5 24.797 26.75 1 96.62 250 PRO A O 1
ATOM 1907 N N . PRO A 1 251 ? -15.359 24.328 28.641 1 96.19 251 PRO A N 1
ATOM 1908 C CA . PRO A 1 251 ? -14.695 23.188 28.016 1 96.19 251 PRO A CA 1
ATOM 1909 C C . PRO A 1 251 ? -15.688 22.141 27.5 1 96.19 251 PRO A C 1
ATOM 1911 O O . PRO A 1 251 ? -16.688 21.859 28.172 1 96.19 251 PRO A O 1
ATOM 1914 N N . GLY A 1 252 ? -15.43 21.594 26.344 1 96.94 252 GLY A N 1
ATOM 1915 C CA . GLY A 1 252 ? -16.312 20.594 25.766 1 96.94 252 GLY A CA 1
ATOM 1916 C C . GLY A 1 252 ? -17.234 21.156 24.703 1 96.94 252 GLY A C 1
ATOM 1917 O O . GLY A 1 252 ? -17.891 20.406 23.984 1 96.94 252 GLY A O 1
ATOM 1918 N N . THR A 1 253 ? -17.266 22.484 24.562 1 97.88 253 THR A N 1
ATOM 1919 C CA . THR A 1 253 ? -18.109 23.125 23.547 1 97.88 253 THR A CA 1
ATOM 1920 C C . THR A 1 253 ? -17.672 22.719 22.141 1 97.88 253 THR A C 1
ATOM 1922 O O . THR A 1 253 ? -16.516 22.859 21.781 1 97.88 253 THR A O 1
ATOM 1925 N N . PRO A 1 254 ? -18.625 22.141 21.391 1 98.06 254 PRO A N 1
ATOM 1926 C CA . PRO A 1 254 ? -18.266 21.781 20.016 1 98.06 254 PRO A CA 1
ATOM 1927 C C . PRO A 1 254 ? -18.125 23 19.109 1 98.06 254 PRO A C 1
ATOM 1929 O O . PRO A 1 254 ? -18.938 23.922 19.172 1 98.06 254 PRO A O 1
ATOM 1932 N N . LEU A 1 255 ? -17.094 23.094 18.375 1 98 255 LEU A N 1
ATOM 1933 C CA . LEU A 1 255 ? -16.844 24.203 17.469 1 98 255 LEU A CA 1
ATOM 1934 C C . LEU A 1 255 ? -17.188 23.812 16.031 1 98 255 LEU A C 1
ATOM 1936 O O . LEU A 1 255 ? -17.938 24.516 15.359 1 98 255 LEU A O 1
ATOM 1940 N N . LEU A 1 256 ? -16.609 22.75 15.523 1 97.56 256 LEU A N 1
ATOM 1941 C CA . LEU A 1 256 ? -16.719 22.328 14.125 1 97.56 256 LEU A CA 1
ATOM 1942 C C . LEU A 1 256 ? -16.438 20.844 13.977 1 97.56 256 LEU A C 1
ATOM 1944 O O . LEU A 1 256 ? -15.531 20.297 14.633 1 97.56 256 LEU A O 1
ATOM 1948 N N . ARG A 1 257 ? -17.25 20.141 13.219 1 96.75 257 ARG A N 1
ATOM 1949 C CA . ARG A 1 257 ? -16.969 18.75 12.867 1 96.75 257 ARG A CA 1
ATOM 1950 C C . ARG A 1 257 ? -16.422 18.656 11.453 1 96.75 257 ARG A C 1
ATOM 1952 O O . ARG A 1 257 ? -17.141 18.906 10.484 1 96.75 257 ARG A O 1
ATOM 1959 N N . LEU A 1 258 ? -15.172 18.297 11.32 1 97.44 258 LEU A N 1
ATOM 1960 C CA . LEU A 1 258 ? -14.523 18.141 10.023 1 97.44 258 LEU A CA 1
ATOM 1961 C C . LEU A 1 258 ? -14.844 16.781 9.414 1 97.44 258 LEU A C 1
ATOM 1963 O O . LEU A 1 258 ? -15.164 15.836 10.141 1 97.44 258 LEU A O 1
ATOM 1967 N N . ASN A 1 259 ? -14.891 16.766 8.086 1 95.31 259 ASN A N 1
ATOM 1968 C CA . ASN A 1 259 ? -15.109 15.5 7.379 1 95.31 259 ASN A CA 1
ATOM 1969 C C . ASN A 1 259 ? -14.172 15.359 6.184 1 95.31 259 ASN A C 1
ATOM 1971 O O . ASN A 1 259 ? -14.25 16.141 5.227 1 95.31 259 ASN A O 1
ATOM 1975 N N . ALA A 1 260 ? -13.273 14.477 6.281 1 96.31 260 ALA A N 1
ATOM 1976 C CA . ALA A 1 260 ? -12.43 14.078 5.16 1 96.31 260 ALA A CA 1
ATOM 1977 C C . ALA A 1 260 ? -12.859 12.719 4.605 1 96.31 260 ALA A C 1
ATOM 1979 O O . ALA A 1 260 ? -12.93 11.734 5.344 1 96.31 260 ALA A O 1
ATOM 1980 N N . SER A 1 261 ? -13.156 12.641 3.318 1 96.06 261 SER A N 1
ATOM 1981 C CA . SER A 1 261 ? -13.648 11.414 2.699 1 96.06 261 SER A CA 1
ATOM 1982 C C . SER A 1 261 ? -12.516 10.656 2.006 1 96.06 261 SER A C 1
ATOM 1984 O O . SER A 1 261 ? -11.617 11.273 1.419 1 96.06 261 SER A O 1
ATOM 1986 N N . ASP A 1 262 ? -12.477 9.359 2.137 1 96.5 262 ASP A N 1
ATOM 1987 C CA . ASP A 1 262 ? -11.57 8.414 1.489 1 96.5 262 ASP A CA 1
ATOM 1988 C C . ASP A 1 262 ? -12.328 7.195 0.976 1 96.5 262 ASP A C 1
ATOM 1990 O O . ASP A 1 262 ? -12.867 6.414 1.764 1 96.5 262 ASP A O 1
ATOM 1994 N N . PRO A 1 263 ? -12.422 7.027 -0.313 1 96.12 263 PRO A N 1
ATOM 1995 C CA . PRO A 1 263 ? -13.266 5.977 -0.887 1 96.12 263 PRO A CA 1
ATOM 1996 C C . PRO A 1 263 ? -12.656 4.586 -0.742 1 96.12 263 PRO A C 1
ATOM 1998 O O . PRO A 1 263 ? -13.312 3.584 -1.04 1 96.12 263 PRO A O 1
ATOM 2001 N N . ASP A 1 264 ? -11.406 4.441 -0.281 1 96.44 264 ASP A N 1
ATOM 2002 C CA . ASP A 1 264 ? -10.797 3.125 -0.136 1 96.44 264 ASP A CA 1
ATOM 2003 C C . ASP A 1 264 ? -11.555 2.27 0.873 1 96.44 264 ASP A C 1
ATOM 2005 O O . ASP A 1 264 ? -12.375 2.785 1.64 1 96.44 264 ASP A O 1
ATOM 2009 N N . GLU A 1 265 ? -11.305 0.995 0.818 1 94.5 265 GLU A N 1
ATOM 2010 C CA . GLU A 1 265 ? -12.016 0.047 1.675 1 94.5 265 GLU A CA 1
ATOM 2011 C C . GLU A 1 265 ? -11.234 -0.217 2.963 1 94.5 265 GLU A C 1
ATOM 2013 O O . GLU A 1 265 ? -10.008 -0.242 2.957 1 94.5 265 GLU A O 1
ATOM 2018 N N . GLY A 1 266 ? -11.969 -0.366 4.113 1 94.25 266 GLY A N 1
ATOM 2019 C CA . GLY A 1 266 ? -11.375 -0.782 5.367 1 94.25 266 GLY A CA 1
ATOM 2020 C C . GLY A 1 266 ? -10.438 0.256 5.957 1 94.25 266 GLY A C 1
ATOM 2021 O O . GLY A 1 266 ? -10.773 1.44 6.016 1 94.25 266 GLY A O 1
ATOM 2022 N N . THR A 1 267 ? -9.219 -0.209 6.371 1 95 267 THR A N 1
ATOM 2023 C CA . THR A 1 267 ? -8.242 0.666 7.008 1 95 267 THR A CA 1
ATOM 2024 C C . THR A 1 267 ? -7.672 1.662 6 1 95 267 THR A C 1
ATOM 2026 O O . THR A 1 267 ? -7.262 2.764 6.371 1 95 267 THR A O 1
ATOM 2029 N N . ASN A 1 268 ? -7.676 1.242 4.73 1 94.69 268 ASN A N 1
ATOM 2030 C CA . ASN A 1 268 ? -7.191 2.145 3.689 1 94.69 268 ASN A CA 1
ATOM 2031 C C . ASN A 1 268 ? -8.047 3.406 3.602 1 94.69 268 ASN A C 1
ATOM 2033 O O . ASN A 1 268 ? -7.574 4.453 3.152 1 94.69 268 ASN A O 1
ATOM 2037 N N . GLY A 1 269 ? -9.336 3.307 4.059 1 96 269 GLY A N 1
ATOM 2038 C CA . GLY A 1 269 ? -10.242 4.438 3.971 1 96 269 GLY A CA 1
ATOM 2039 C C . GLY A 1 269 ? -10.586 5.031 5.324 1 96 269 GLY A C 1
ATOM 2040 O O . GLY A 1 269 ? -11.383 5.965 5.414 1 96 269 GLY A O 1
ATOM 2041 N N . GLN A 1 270 ? -10.055 4.48 6.359 1 96.56 270 GLN A N 1
ATOM 2042 C CA . GLN A 1 270 ? -10.312 4.988 7.703 1 96.56 270 GLN A CA 1
ATOM 2043 C C . GLN A 1 270 ? -9.422 6.184 8.016 1 96.56 270 GLN A C 1
ATOM 2045 O O . GLN A 1 270 ? -8.195 6.066 8.031 1 96.56 270 GLN A O 1
ATOM 2050 N N . VAL A 1 271 ? -10.102 7.262 8.32 1 97.19 271 VAL A N 1
ATOM 2051 C CA . VAL A 1 271 ? -9.375 8.523 8.438 1 97.19 271 VAL A CA 1
ATOM 2052 C C . VAL A 1 271 ? -9.195 8.875 9.914 1 97.19 271 VAL A C 1
ATOM 2054 O O . VAL A 1 271 ? -10.125 8.742 10.711 1 97.19 271 VAL A O 1
ATOM 2057 N N . LEU A 1 272 ? -8.031 9.289 10.297 1 97.62 272 LEU A N 1
ATOM 2058 C CA . LEU A 1 272 ? -7.707 9.82 11.617 1 97.62 272 LEU A CA 1
ATOM 2059 C C . LEU A 1 272 ? -7.328 11.297 11.531 1 97.62 272 LEU A C 1
ATOM 2061 O O . LEU A 1 272 ? -6.578 11.695 10.633 1 97.62 272 LEU A O 1
ATOM 2065 N N . TYR A 1 273 ? -7.922 12.055 12.453 1 97.69 273 TYR A N 1
ATOM 2066 C CA . TYR A 1 273 ? -7.664 13.492 12.484 1 97.69 273 TYR A CA 1
ATOM 2067 C C . TYR A 1 273 ? -6.66 13.844 13.578 1 97.69 273 TYR A C 1
ATOM 2069 O O . TYR A 1 273 ? -6.617 13.188 14.625 1 97.69 273 TYR A O 1
ATOM 2077 N N . SER A 1 274 ? -5.859 14.836 13.32 1 96.94 274 SER A N 1
ATOM 2078 C CA . SER A 1 274 ? -4.934 15.367 14.32 1 96.94 274 SER A CA 1
ATOM 2079 C C . SER A 1 274 ? -4.5 16.781 13.969 1 96.94 274 SER A C 1
ATOM 2081 O O . SER A 1 274 ? -4.641 17.219 12.828 1 96.94 274 SER A O 1
ATOM 2083 N N . PHE A 1 275 ? -4.047 17.516 14.953 1 95 275 PHE A N 1
ATOM 2084 C CA . PHE A 1 275 ? -3.418 18.797 14.688 1 95 275 PHE A CA 1
ATOM 2085 C C . PHE A 1 275 ? -2.018 18.609 14.117 1 95 275 PHE A C 1
ATOM 2087 O O . PHE A 1 275 ? -1.292 17.703 14.531 1 95 275 PHE A O 1
ATOM 2094 N N . HIS A 1 276 ? -1.746 19.438 13.117 1 86.81 276 HIS A N 1
ATOM 2095 C CA . HIS A 1 276 ? -0.384 19.422 12.594 1 86.81 276 HIS A CA 1
ATOM 2096 C C . HIS A 1 276 ? 0.624 19.812 13.664 1 86.81 276 HIS A C 1
ATOM 2098 O O . HIS A 1 276 ? 0.269 20.484 14.641 1 86.81 276 HIS A O 1
ATOM 2104 N N . SER A 1 277 ? 1.918 19.484 13.555 1 76.44 277 SER A N 1
ATOM 2105 C CA . SER A 1 277 ? 2.957 19.672 14.562 1 76.44 277 SER A CA 1
ATOM 2106 C C . SER A 1 277 ? 3.252 21.156 14.789 1 76.44 277 SER A C 1
ATOM 2108 O O . SER A 1 277 ? 3.715 21.547 15.859 1 76.44 277 SER A O 1
ATOM 2110 N N . TYR A 1 278 ? 2.939 21.984 13.867 1 75.56 278 TYR A N 1
ATOM 2111 C CA . TYR A 1 278 ? 3.383 23.375 14.023 1 75.56 278 TYR A CA 1
ATOM 2112 C C . TYR A 1 278 ? 2.291 24.219 14.656 1 75.56 278 TYR A C 1
ATOM 2114 O O . TYR A 1 278 ? 2.479 25.422 14.875 1 75.56 278 TYR A O 1
ATOM 2122 N N . VAL A 1 279 ? 1.141 23.578 14.938 1 83.31 279 VAL A N 1
ATOM 2123 C CA . VAL A 1 279 ? 0.137 24.312 15.719 1 83.31 279 VAL A CA 1
ATOM 2124 C C . VAL A 1 279 ? 0.73 24.734 17.062 1 83.31 279 VAL A C 1
ATOM 2126 O O . VAL A 1 279 ? 1.406 23.938 17.719 1 83.31 279 VAL A O 1
ATOM 2129 N N . SER A 1 280 ? 0.445 25.984 17.375 1 82.69 280 SER A N 1
ATOM 2130 C CA . SER A 1 280 ? 1.044 26.547 18.578 1 82.69 280 SER A CA 1
ATOM 2131 C C . SER A 1 280 ? 0.602 25.781 19.812 1 82.69 280 SER A C 1
ATOM 2133 O O . SER A 1 280 ? -0.479 25.188 19.844 1 82.69 280 SER A O 1
ATOM 2135 N N . GLU A 1 281 ? 1.492 25.797 20.812 1 86.88 281 GLU A N 1
ATOM 2136 C CA . GLU A 1 281 ? 1.168 25.156 22.094 1 86.88 281 GLU A CA 1
ATOM 2137 C C . GLU A 1 281 ? -0.066 25.781 22.719 1 86.88 281 GLU A C 1
ATOM 2139 O O . GLU A 1 281 ? -0.886 25.094 23.328 1 86.88 281 GLU A O 1
ATOM 2144 N N . ARG A 1 282 ? -0.194 27.078 22.641 1 89.81 282 ARG A N 1
ATOM 2145 C CA . ARG A 1 282 ? -1.347 27.766 23.203 1 89.81 282 ARG A CA 1
ATOM 2146 C C . ARG A 1 282 ? -2.646 27.281 22.578 1 89.81 282 ARG A C 1
ATOM 2148 O O . ARG A 1 282 ? -3.621 27.016 23.281 1 89.81 282 ARG A O 1
ATOM 2155 N N . ALA A 1 283 ? -2.611 27.172 21.266 1 92.31 283 ALA A N 1
ATOM 2156 C CA . ALA A 1 283 ? -3.803 26.688 20.578 1 92.31 283 ALA A CA 1
ATOM 2157 C C . ALA A 1 283 ? -4.125 25.266 20.984 1 92.31 283 ALA A C 1
ATOM 2159 O O . ALA A 1 283 ? -5.293 24.906 21.141 1 92.31 283 ALA A O 1
ATOM 2160 N N . ARG A 1 284 ? -3.133 24.453 21.203 1 93.88 284 ARG A N 1
ATOM 2161 C CA . ARG A 1 284 ? -3.326 23.062 21.578 1 93.88 284 ARG A CA 1
ATOM 2162 C C . ARG A 1 284 ? -3.924 22.953 22.984 1 93.88 284 ARG A C 1
ATOM 2164 O O . ARG A 1 284 ? -4.602 21.984 23.297 1 93.88 284 ARG A O 1
ATOM 2171 N N . ASP A 1 285 ? -3.58 23.938 23.75 1 95.62 285 ASP A N 1
ATOM 2172 C CA . ASP A 1 285 ? -4.129 23.953 25.109 1 95.62 285 ASP A CA 1
ATOM 2173 C C . ASP A 1 285 ? -5.598 24.375 25.094 1 95.62 285 ASP A C 1
ATOM 2175 O O . ASP A 1 285 ? -6.363 24 25.984 1 95.62 285 ASP A O 1
ATOM 2179 N N . LEU A 1 286 ? -5.996 25.141 24.125 1 97.25 286 LEU A N 1
ATOM 2180 C CA . LEU A 1 286 ? -7.332 25.734 24.109 1 97.25 286 LEU A CA 1
ATOM 2181 C C . LEU A 1 286 ? -8.305 24.844 23.344 1 97.25 286 LEU A C 1
ATOM 2183 O O . LEU A 1 286 ? -9.508 24.859 23.609 1 97.25 286 LEU A O 1
ATOM 2187 N N . PHE A 1 287 ? -7.758 24.062 22.359 1 98 287 PHE A N 1
ATOM 2188 C CA . PHE A 1 287 ? -8.633 23.297 21.484 1 98 287 PHE A CA 1
ATOM 2189 C C . PHE A 1 287 ? -8.148 21.859 21.375 1 98 287 PHE A C 1
ATOM 2191 O O . PHE A 1 287 ? -6.961 21.578 21.562 1 98 287 PHE A O 1
ATOM 2198 N N . GLN A 1 288 ? -9.125 20.969 21.125 1 97.88 288 GLN A N 1
ATOM 2199 C CA . GLN A 1 288 ? -8.812 19.562 20.875 1 97.88 288 GLN A CA 1
ATOM 2200 C C . GLN A 1 288 ? -9.633 19.016 19.703 1 97.88 288 GLN A C 1
ATOM 2202 O O . GLN A 1 288 ? -10.695 19.562 19.375 1 97.88 288 GLN A O 1
ATOM 2207 N N . ILE A 1 289 ? -9.055 18.031 19.094 1 97.94 289 ILE A N 1
ATOM 2208 C CA . ILE A 1 289 ? -9.758 17.391 18 1 97.94 289 ILE A CA 1
ATOM 2209 C C . ILE A 1 289 ? -9.898 15.898 18.281 1 97.94 289 ILE A C 1
ATOM 2211 O O . ILE A 1 289 ? -8.953 15.258 18.75 1 97.94 289 ILE A O 1
ATOM 2215 N N . ASP A 1 290 ? -11.133 15.391 18.156 1 98.12 290 ASP A N 1
ATOM 2216 C CA . ASP A 1 290 ? -11.336 13.945 18.234 1 98.12 290 ASP A CA 1
ATOM 2217 C C . ASP A 1 290 ? -10.75 13.242 17.016 1 98.12 290 ASP A C 1
ATOM 2219 O O . ASP A 1 290 ? -11.172 13.492 15.883 1 98.12 290 ASP A O 1
ATOM 2223 N N . PRO A 1 291 ? -9.852 12.352 17.188 1 97.69 291 PRO A N 1
ATOM 2224 C CA . PRO A 1 291 ? -9.148 11.734 16.062 1 97.69 291 PRO A CA 1
ATOM 2225 C C . PRO A 1 291 ? -10.086 10.922 15.164 1 97.69 291 PRO A C 1
ATOM 2227 O O . PRO A 1 291 ? -9.82 10.766 13.969 1 97.69 291 PRO A O 1
ATOM 2230 N N . GLN A 1 292 ? -11.172 10.43 15.648 1 96.88 292 GLN A N 1
ATOM 2231 C CA . GLN A 1 292 ? -12.047 9.562 14.867 1 96.88 292 GLN A CA 1
ATOM 2232 C C . GLN A 1 292 ? -13.156 10.359 14.195 1 96.88 292 GLN A C 1
ATOM 2234 O O . GLN A 1 292 ? -13.453 10.164 13.016 1 96.88 292 GLN A O 1
ATOM 2239 N N . SER A 1 293 ? -13.742 11.281 14.945 1 96.5 293 SER A N 1
ATOM 2240 C CA . SER A 1 293 ? -14.922 11.977 14.438 1 96.5 293 SER A CA 1
ATOM 2241 C C . SER A 1 293 ? -14.539 13.289 13.758 1 96.5 293 SER A C 1
ATOM 2243 O O . SER A 1 293 ? -15.305 13.82 12.953 1 96.5 293 SER A O 1
ATOM 2245 N N . GLY A 1 294 ? -13.352 13.836 14.055 1 97.62 294 GLY A N 1
ATOM 2246 C CA . GLY A 1 294 ? -12.945 15.117 13.508 1 97.62 294 GLY A CA 1
ATOM 2247 C C . GLY A 1 294 ? -13.609 16.297 14.195 1 97.62 294 GLY A C 1
ATOM 2248 O O . GLY A 1 294 ? -13.57 17.422 13.688 1 97.62 294 GLY A O 1
ATOM 2249 N N . LEU A 1 295 ? -14.219 15.984 15.352 1 98.19 295 LEU A N 1
ATOM 2250 C CA . LEU A 1 295 ? -14.891 17.047 16.109 1 98.19 295 LEU A CA 1
ATOM 2251 C C . LEU A 1 295 ? -13.875 17.891 16.875 1 98.19 295 LEU A C 1
ATOM 2253 O O . LEU A 1 295 ? -13.078 17.359 17.641 1 98.19 295 LEU A O 1
ATOM 2257 N N . ILE A 1 296 ? -13.875 19.188 16.562 1 98.38 296 ILE A N 1
ATOM 2258 C CA . ILE A 1 296 ? -13.055 20.125 17.312 1 98.38 296 ILE A CA 1
ATOM 2259 C C . ILE A 1 296 ? -13.859 20.703 18.469 1 98.38 296 ILE A C 1
ATOM 2261 O O . ILE A 1 296 ? -15 21.141 18.297 1 98.38 296 ILE A O 1
ATOM 2265 N N . THR A 1 297 ? -13.266 20.688 19.672 1 98.5 297 THR A N 1
ATOM 2266 C CA . THR A 1 297 ? -13.93 21.203 20.875 1 98.5 297 THR A CA 1
ATOM 2267 C C . THR A 1 297 ? -13 22.125 21.656 1 98.5 297 THR A C 1
ATOM 2269 O O . THR A 1 297 ? -11.789 22.125 21.438 1 98.5 297 THR A O 1
ATOM 2272 N N . VAL A 1 298 ? -13.664 22.922 22.469 1 98.38 298 VAL A N 1
ATOM 2273 C CA . VAL A 1 298 ? -12.914 23.766 23.391 1 98.38 298 VAL A CA 1
ATOM 2274 C C . VAL A 1 298 ? -12.359 22.906 24.531 1 98.38 298 VAL A C 1
ATOM 2276 O O . VAL A 1 298 ? -13.07 22.094 25.109 1 98.38 298 VAL A O 1
ATOM 2279 N N . SER A 1 299 ? -11.07 23.016 24.781 1 97.38 299 SER A N 1
ATOM 2280 C CA . SER A 1 299 ? -10.445 22.234 25.844 1 97.38 299 SER A CA 1
ATOM 2281 C C . SER A 1 299 ? -9.977 23.125 27 1 97.38 299 SER A C 1
ATOM 2283 O O . SER A 1 299 ? -9.953 22.688 28.156 1 97.38 299 SER A O 1
ATOM 2285 N N . GLY A 1 300 ? -9.5 24.297 26.703 1 96.56 300 GLY A N 1
ATOM 2286 C CA . GLY A 1 300 ? -9.008 25.234 27.703 1 96.56 300 GLY A CA 1
ATOM 2287 C C . GLY A 1 300 ? -9.875 26.469 27.844 1 96.56 300 GLY A C 1
ATOM 2288 O O . GLY A 1 300 ? -10.906 26.594 27.188 1 96.56 300 GLY A O 1
ATOM 2289 N N . ALA A 1 301 ? -9.484 27.312 28.797 1 96.06 301 ALA A N 1
ATOM 2290 C CA . ALA A 1 301 ? -10.188 28.562 29.031 1 96.06 301 ALA A CA 1
ATOM 2291 C C . ALA A 1 301 ? -9.742 29.625 28.031 1 96.06 301 ALA A C 1
ATOM 2293 O O . ALA A 1 301 ? -8.609 30.109 28.094 1 96.06 301 ALA A O 1
ATOM 2294 N N . ILE A 1 302 ? -10.672 30.016 27.203 1 96.19 302 ILE A N 1
ATOM 2295 C CA . ILE A 1 302 ? -10.367 31.016 26.172 1 96.19 302 ILE A CA 1
ATOM 2296 C C . ILE A 1 302 ? -10.484 32.406 26.75 1 96.19 302 ILE A C 1
ATOM 2298 O O . ILE A 1 302 ? -11.383 32.688 27.547 1 96.19 302 ILE A O 1
ATOM 2302 N N . ASP A 1 303 ? -9.477 33.188 26.484 1 95.25 303 ASP A N 1
ATOM 2303 C CA . ASP A 1 303 ? -9.453 34.594 26.875 1 95.25 303 ASP A CA 1
ATOM 2304 C C . ASP A 1 303 ? -9.219 35.5 25.672 1 95.25 303 ASP A C 1
ATOM 2306 O O . ASP A 1 303 ? -8.141 35.5 25.078 1 95.25 303 ASP A O 1
ATOM 2310 N N . TYR A 1 304 ? -10.227 36.312 25.344 1 93.94 304 TYR A N 1
ATOM 2311 C CA . TYR A 1 304 ? -10.172 37.219 24.188 1 93.94 304 TYR A CA 1
ATOM 2312 C C . TYR A 1 304 ? -8.977 38.156 24.266 1 93.94 304 TYR A C 1
ATOM 2314 O O . TYR A 1 304 ? -8.328 38.438 23.25 1 93.94 304 TYR A O 1
ATOM 2322 N N . GLU A 1 305 ? -8.719 38.594 25.438 1 90.5 305 GLU A N 1
ATOM 2323 C CA . GLU A 1 305 ? -7.672 39.594 25.656 1 90.5 305 GLU A CA 1
ATOM 2324 C C . GLU A 1 305 ? -6.289 39 25.453 1 90.5 305 GLU A C 1
ATOM 2326 O O . GLU A 1 305 ? -5.316 39.719 25.234 1 90.5 305 GLU A O 1
ATOM 2331 N N . GLU A 1 306 ? -6.199 37.688 25.562 1 88.69 306 GLU A N 1
ATOM 2332 C CA . GLU A 1 306 ? -4.93 37 25.328 1 88.69 306 GLU A CA 1
ATOM 2333 C C . GLU A 1 306 ? -4.75 36.656 23.859 1 88.69 306 GLU A C 1
ATOM 2335 O O . GLU A 1 306 ? -3.619 36.562 23.375 1 88.69 306 GLU A O 1
ATOM 2340 N N . GLY A 1 307 ? -5.828 36.344 23.234 1 88.44 307 GLY A N 1
ATOM 2341 C CA . GLY A 1 307 ? -5.844 36 21.828 1 88.44 307 GLY A CA 1
ATOM 2342 C C . GLY A 1 307 ? -7.238 35.969 21.234 1 88.44 307 GLY A C 1
ATOM 2343 O O . GLY A 1 307 ? -8.172 35.438 21.844 1 88.44 307 GLY A O 1
ATOM 2344 N N . HIS A 1 308 ? -7.418 36.625 20.062 1 90.31 308 HIS A N 1
ATOM 2345 C CA . HIS A 1 308 ? -8.773 36.688 19.516 1 90.31 308 HIS A CA 1
ATOM 2346 C C . HIS A 1 308 ? -8.898 35.875 18.234 1 90.31 308 HIS A C 1
ATOM 2348 O O . HIS A 1 308 ? -10 35.688 17.719 1 90.31 308 HIS A O 1
ATOM 2354 N N . VAL A 1 309 ? -7.789 35.438 17.688 1 90.81 309 VAL A N 1
ATOM 2355 C CA . VAL A 1 309 ? -7.824 34.562 16.516 1 90.81 309 VAL A CA 1
ATOM 2356 C C . VAL A 1 309 ? -6.828 33.438 16.688 1 90.81 309 VAL A C 1
ATOM 2358 O O . VAL A 1 309 ? -5.684 33.656 17.094 1 90.81 309 VAL A O 1
ATOM 2361 N N . TYR A 1 310 ? -7.25 32.219 16.484 1 91.5 310 TYR A N 1
ATOM 2362 C CA . TYR A 1 310 ? -6.395 31.031 16.531 1 91.5 310 TYR A CA 1
ATOM 2363 C C . TYR A 1 310 ? -6.5 30.219 15.242 1 91.5 310 TYR A C 1
ATOM 2365 O O . TYR A 1 310 ? -7.59 30.062 14.695 1 91.5 310 TYR A O 1
ATOM 2373 N N . GLU A 1 311 ? -5.395 29.859 14.719 1 89.75 311 GLU A N 1
ATOM 2374 C CA . GLU A 1 311 ? -5.355 29.031 13.516 1 89.75 311 GLU A CA 1
ATOM 2375 C C . GLU A 1 311 ? -4.953 27.594 13.844 1 89.75 311 GLU A C 1
ATOM 2377 O O . GLU A 1 311 ? -3.906 27.359 14.453 1 89.75 311 GLU A O 1
ATOM 2382 N N . LEU A 1 312 ? -5.777 26.719 13.453 1 92.75 312 LEU A N 1
ATOM 2383 C CA . LEU A 1 312 ? -5.535 25.297 13.656 1 92.75 312 LEU A CA 1
ATOM 2384 C C . LEU A 1 312 ? -5.273 24.594 12.328 1 92.75 312 LEU A C 1
ATOM 2386 O O . LEU A 1 312 ? -6.152 24.547 11.461 1 92.75 312 LEU A O 1
ATOM 2390 N N . ASP A 1 313 ? -4.094 24.094 12.156 1 91.25 313 ASP A N 1
ATOM 2391 C CA . ASP A 1 313 ? -3.793 23.234 11.016 1 91.25 313 ASP A CA 1
ATOM 2392 C C . ASP A 1 313 ? -4.133 21.781 11.312 1 91.25 313 ASP A C 1
ATOM 2394 O O . ASP A 1 313 ? -3.541 21.172 12.203 1 91.25 313 ASP A O 1
ATOM 2398 N N . VAL A 1 314 ? -5.059 21.297 10.562 1 94.69 314 VAL A N 1
ATOM 2399 C CA . VAL A 1 314 ? -5.547 19.953 10.812 1 94.69 314 VAL A CA 1
ATOM 2400 C C . VAL A 1 314 ? -5.078 19.016 9.703 1 94.69 314 VAL A C 1
ATOM 2402 O O . VAL A 1 314 ? -5.035 19.391 8.539 1 94.69 314 VAL A O 1
ATOM 2405 N N . GLN A 1 315 ? -4.754 17.812 10.141 1 95 315 GLN A N 1
ATOM 2406 C CA . GLN A 1 315 ? -4.359 16.766 9.203 1 95 315 GLN A CA 1
ATOM 2407 C C . GLN A 1 315 ? -5.301 15.57 9.273 1 95 315 GLN A C 1
ATOM 2409 O O . GLN A 1 315 ? -5.789 15.219 10.352 1 95 315 GLN A O 1
ATOM 2414 N N . ALA A 1 316 ? -5.641 15.086 8.125 1 96.5 316 ALA A N 1
ATOM 2415 C CA . ALA A 1 316 ? -6.383 13.836 8 1 96.5 316 ALA A CA 1
ATOM 2416 C C . ALA A 1 316 ? -5.535 12.758 7.328 1 96.5 316 ALA A C 1
ATOM 2418 O O . ALA A 1 316 ? -5.039 12.961 6.219 1 96.5 316 ALA A O 1
ATOM 2419 N N . LYS A 1 317 ? -5.363 11.648 8.016 1 95.44 317 LYS A N 1
ATOM 2420 C CA . LYS A 1 317 ? -4.531 10.555 7.52 1 95.44 317 LYS A CA 1
ATOM 2421 C C . LYS A 1 317 ? -5.285 9.227 7.555 1 95.44 317 LYS A C 1
ATOM 2423 O O . LYS A 1 317 ? -5.965 8.922 8.539 1 95.44 317 LYS A O 1
ATOM 2428 N N . ASP A 1 318 ? -5.27 8.547 6.391 1 96.44 318 ASP A N 1
ATOM 2429 C CA . ASP A 1 318 ? -5.863 7.215 6.43 1 96.44 318 ASP A CA 1
ATOM 2430 C C . ASP A 1 318 ? -4.922 6.211 7.09 1 96.44 318 ASP A C 1
ATOM 2432 O O . ASP A 1 318 ? -3.762 6.527 7.363 1 96.44 318 ASP A O 1
ATOM 2436 N N . LEU A 1 319 ? -5.41 5.031 7.418 1 95.19 319 LEU A N 1
ATOM 2437 C CA . LEU A 1 319 ? -4.645 4.035 8.164 1 95.19 319 LEU A CA 1
ATOM 2438 C C . LEU A 1 319 ? -4.055 2.988 7.227 1 95.19 319 LEU A C 1
ATOM 2440 O O . LEU A 1 319 ? -3.678 1.9 7.664 1 95.19 319 LEU A O 1
ATOM 2444 N N . GLY A 1 320 ? -4.031 3.252 5.918 1 92.12 320 GLY A N 1
ATOM 2445 C CA . GLY A 1 320 ? -3.381 2.367 4.965 1 92.12 320 GLY A CA 1
ATOM 2446 C C . GLY A 1 320 ? -1.876 2.553 4.906 1 92.12 320 GLY A C 1
ATOM 2447 O O . GLY A 1 320 ? -1.338 3.488 5.504 1 92.12 320 GLY A O 1
ATOM 2448 N N . PRO A 1 321 ? -1.189 1.645 4.27 1 88.56 321 PRO A N 1
ATOM 2449 C CA . PRO A 1 321 ? 0.257 1.819 4.121 1 88.56 321 PRO A CA 1
ATOM 2450 C C . PRO A 1 321 ? 0.62 3.029 3.266 1 88.56 321 PRO A C 1
ATOM 2452 O O . PRO A 1 321 ? -0.066 3.324 2.283 1 88.56 321 PRO A O 1
ATOM 2455 N N . ASN A 1 322 ? 1.629 3.746 3.676 1 87 322 ASN A N 1
ATOM 2456 C CA . ASN A 1 322 ? 2.168 4.883 2.932 1 87 322 ASN A CA 1
ATOM 2457 C C . ASN A 1 322 ? 1.107 5.953 2.701 1 87 322 ASN A C 1
ATOM 2459 O O . ASN A 1 322 ? 0.948 6.445 1.583 1 87 322 ASN A O 1
ATOM 2463 N N . SER A 1 323 ? 0.367 6.191 3.682 1 89.81 323 SER A N 1
ATOM 2464 C CA . SER A 1 323 ? -0.715 7.168 3.623 1 89.81 323 SER A CA 1
ATOM 2465 C C . SER A 1 323 ? -0.177 8.57 3.367 1 89.81 323 SER A C 1
ATOM 2467 O O . SER A 1 323 ? 0.867 8.953 3.9 1 89.81 323 SER A O 1
ATOM 2469 N N . ILE A 1 324 ? -0.83 9.32 2.514 1 89.62 324 ILE A N 1
ATOM 2470 C CA . ILE A 1 324 ? -0.564 10.734 2.262 1 89.62 324 ILE A CA 1
ATOM 2471 C C . ILE A 1 324 ? -1.619 11.586 2.957 1 89.62 324 ILE A C 1
ATOM 2473 O O . ILE A 1 324 ? -2.795 11.562 2.584 1 89.62 324 ILE A O 1
ATOM 2477 N N . PRO A 1 325 ? -1.176 12.297 3.914 1 92.38 325 PRO A N 1
ATOM 2478 C CA . PRO A 1 325 ? -2.148 13.07 4.691 1 92.38 325 PRO A CA 1
ATOM 2479 C C . PRO A 1 325 ? -2.721 14.258 3.914 1 92.38 325 PRO A C 1
ATOM 2481 O O . PRO A 1 325 ? -2.037 14.828 3.062 1 92.38 325 PRO A O 1
ATOM 2484 N N . ALA A 1 326 ? -3.984 14.609 4.188 1 92.88 326 ALA A N 1
ATOM 2485 C CA . ALA A 1 326 ? -4.625 15.844 3.734 1 92.88 326 ALA A CA 1
ATOM 2486 C C . ALA A 1 326 ? -4.59 16.906 4.824 1 92.88 326 ALA A C 1
ATOM 2488 O O . ALA A 1 326 ? -4.527 16.594 6.012 1 92.88 326 ALA A O 1
ATOM 2489 N N . HIS A 1 327 ? -4.594 18.141 4.379 1 91.56 327 HIS A N 1
ATOM 2490 C CA . HIS A 1 327 ? -4.508 19.234 5.344 1 91.56 327 HIS A CA 1
ATOM 2491 C C . HIS A 1 327 ? -5.617 20.25 5.121 1 91.56 327 HIS A C 1
ATOM 2493 O O . HIS A 1 327 ? -6.059 20.453 3.986 1 91.56 327 HIS A O 1
ATOM 2499 N N . CYS A 1 328 ? -6.066 20.812 6.176 1 91.38 328 CYS A N 1
ATOM 2500 C CA . CYS A 1 328 ? -6.984 21.938 6.121 1 91.38 328 CYS A CA 1
ATOM 2501 C C . CYS A 1 328 ? -6.723 22.906 7.27 1 91.38 328 CYS A C 1
ATOM 2503 O O . CYS A 1 328 ? -6.078 22.547 8.258 1 91.38 328 CYS A O 1
ATOM 2505 N N . LYS A 1 329 ? -7.145 24.109 7.062 1 89.5 329 LYS A N 1
ATOM 2506 C CA . LYS A 1 329 ? -6.953 25.156 8.062 1 89.5 329 LYS A CA 1
ATOM 2507 C C . LYS A 1 329 ? -8.273 25.547 8.711 1 89.5 329 LYS A C 1
ATOM 2509 O O . LYS A 1 329 ? -9.281 25.734 8.016 1 89.5 329 LYS A O 1
ATOM 2514 N N . VAL A 1 330 ? -8.227 25.562 10.031 1 94 330 VAL A N 1
ATOM 2515 C CA . VAL A 1 330 ? -9.391 26.031 10.773 1 94 330 VAL A CA 1
ATOM 2516 C C . VAL A 1 330 ? -9.047 27.297 11.539 1 94 330 VAL A C 1
ATOM 2518 O O . VAL A 1 330 ? -8.148 27.297 12.391 1 94 330 VAL A O 1
ATOM 2521 N N . THR A 1 331 ? -9.742 28.359 11.164 1 93.44 331 THR A N 1
ATOM 2522 C CA . THR A 1 331 ? -9.57 29.625 11.875 1 93.44 331 THR A CA 1
ATOM 2523 C C . THR A 1 331 ? -10.672 29.812 12.914 1 93.44 331 THR A C 1
ATOM 2525 O O . THR A 1 331 ? -11.852 29.828 12.578 1 93.44 331 THR A O 1
ATOM 2528 N N . VAL A 1 332 ? -10.25 29.922 14.195 1 95.69 332 VAL A N 1
ATOM 2529 C CA . VAL A 1 332 ? -11.188 30.141 15.281 1 95.69 332 VAL A CA 1
ATOM 2530 C C . VAL A 1 332 ? -11.141 31.609 15.711 1 95.69 332 VAL A C 1
ATOM 2532 O O . VAL A 1 332 ? -10.102 32.094 16.188 1 95.69 332 VAL A O 1
ATOM 2535 N N . THR A 1 333 ? -12.258 32.281 15.523 1 95.19 333 THR A N 1
ATOM 2536 C CA . THR A 1 333 ? -12.375 33.656 15.977 1 95.19 333 THR A CA 1
ATOM 2537 C C . THR A 1 333 ? -13.102 33.719 17.312 1 95.19 333 THR A C 1
ATOM 2539 O O . THR A 1 333 ? -14.172 33.156 17.484 1 95.19 333 THR A O 1
ATOM 2542 N N . VAL A 1 334 ? -12.445 34.406 18.266 1 96.06 334 VAL A N 1
ATOM 2543 C CA . VAL A 1 334 ? -13.008 34.5 19.609 1 96.06 334 VAL A CA 1
ATOM 2544 C C . VAL A 1 334 ? -13.859 35.781 19.734 1 96.06 334 VAL A C 1
ATOM 2546 O O . VAL A 1 334 ? -13.43 36.844 19.328 1 96.06 334 VAL A O 1
ATOM 2549 N N . GLN A 1 335 ? -15.055 35.562 20.219 1 96.12 335 GLN A N 1
ATOM 2550 C CA . GLN A 1 335 ? -15.93 36.688 20.469 1 96.12 335 GLN A CA 1
ATOM 2551 C C . GLN A 1 335 ? -15.734 37.25 21.875 1 96.12 335 GLN A C 1
ATOM 2553 O O . GLN A 1 335 ? -15.695 36.5 22.844 1 96.12 335 GLN A O 1
ATOM 2558 N N . ASP A 1 336 ? -15.578 38.531 21.906 1 96.31 336 ASP A N 1
ATOM 2559 C CA . ASP A 1 336 ? -15.336 39.188 23.188 1 96.31 336 ASP A CA 1
ATOM 2560 C C . ASP A 1 336 ? -16.594 39.188 24.047 1 96.31 336 ASP A C 1
ATOM 2562 O O . ASP A 1 336 ? -17.703 39.406 23.547 1 96.31 336 ASP A O 1
ATOM 2566 N N . ALA A 1 337 ? -16.453 38.812 25.344 1 95.12 337 ALA A N 1
ATOM 2567 C CA . ALA A 1 337 ? -17.484 38.938 26.359 1 95.12 337 ALA A CA 1
ATOM 2568 C C . ALA A 1 337 ? -17.141 40.031 27.359 1 95.12 337 ALA A C 1
ATOM 2570 O O . ALA A 1 337 ? -15.969 40.375 27.547 1 95.12 337 ALA A O 1
ATOM 2571 N N . ASN A 1 338 ? -18.156 40.688 27.875 1 95.88 338 ASN A N 1
ATOM 2572 C CA . ASN A 1 338 ? -17.906 41.719 28.891 1 95.88 338 ASN A CA 1
ATOM 2573 C C . ASN A 1 338 ? -17.594 41.094 30.25 1 95.88 338 ASN A C 1
ATOM 2575 O O . ASN A 1 338 ? -18.469 41.031 31.125 1 95.88 338 ASN A O 1
ATOM 2579 N N . ASP A 1 339 ? -16.344 40.75 30.516 1 94.94 339 ASP A N 1
ATOM 2580 C CA . ASP A 1 339 ? -16.016 40.031 31.734 1 94.94 339 ASP A CA 1
ATOM 2581 C C . ASP A 1 339 ? -14.898 40.75 32.5 1 94.94 339 ASP A C 1
ATOM 2583 O O . ASP A 1 339 ? -14.312 40.188 33.438 1 94.94 339 ASP A O 1
ATOM 2587 N N . ASN A 1 340 ? -14.516 41.844 32.062 1 95.75 340 ASN A N 1
ATOM 2588 C CA . ASN A 1 340 ? -13.562 42.688 32.781 1 95.75 340 ASN A CA 1
ATOM 2589 C C . ASN A 1 340 ? -14.203 44 33.25 1 95.75 340 ASN A C 1
ATOM 2591 O O . ASN A 1 340 ? -14.625 44.812 32.406 1 95.75 340 ASN A O 1
ATOM 2595 N N . PRO A 1 341 ? -14.211 44.25 34.5 1 95.81 341 PRO A N 1
ATOM 2596 C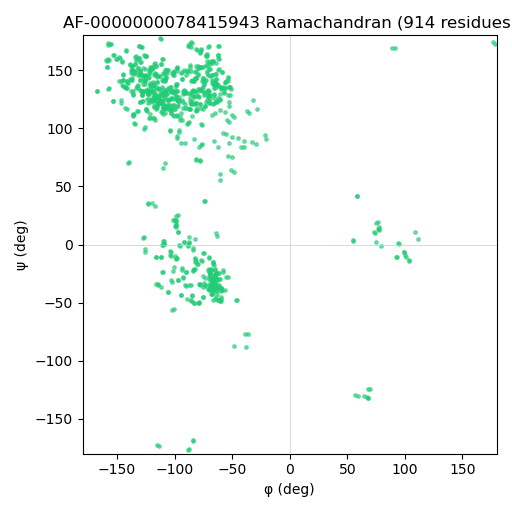 CA . PRO A 1 341 ? -14.734 45.562 34.969 1 95.81 341 PRO A CA 1
ATOM 2597 C C . PRO A 1 341 ? -13.742 46.688 34.781 1 95.81 341 PRO A C 1
ATOM 2599 O O . PRO A 1 341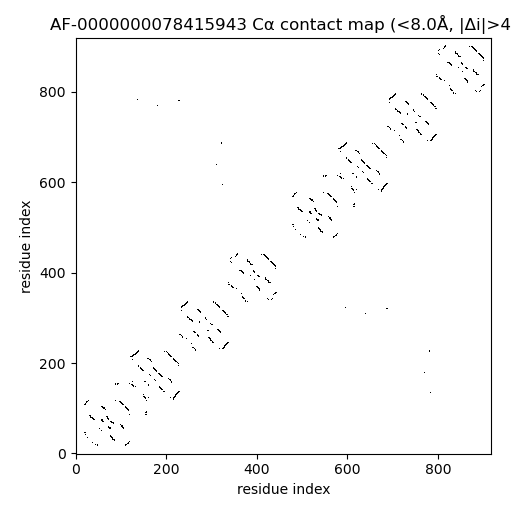 ? -12.531 46.469 34.688 1 95.81 341 PRO A O 1
ATOM 2602 N N . PRO A 1 342 ? -14.289 47.906 34.625 1 95.81 342 PRO A N 1
ATOM 2603 C CA . PRO A 1 342 ? -13.398 49.031 34.5 1 95.81 342 PRO A CA 1
ATOM 2604 C C . PRO A 1 342 ? -12.461 49.188 35.719 1 95.81 342 PRO A C 1
ATOM 2606 O O . PRO A 1 342 ? -12.812 48.812 36.812 1 95.81 342 PRO A O 1
ATOM 2609 N N . LEU A 1 343 ? -11.297 49.688 35.406 1 93.31 343 LEU A N 1
ATOM 2610 C CA . LEU A 1 343 ? -10.312 50.031 36.438 1 93.31 343 LEU A CA 1
ATOM 2611 C C . LEU A 1 343 ? -10.102 51.531 36.531 1 93.31 343 LEU A C 1
ATOM 2613 O O . LEU A 1 343 ? -9.773 52.188 35.531 1 93.31 343 LEU A O 1
ATOM 2617 N N . ILE A 1 344 ? -10.305 52.094 37.719 1 90.88 344 ILE A N 1
ATOM 2618 C CA . ILE A 1 344 ? -10.164 53.531 37.938 1 90.88 344 ILE A CA 1
ATOM 2619 C C . ILE A 1 344 ? -8.812 53.812 38.594 1 90.88 344 ILE A C 1
ATOM 2621 O O . ILE A 1 344 ? -8.484 53.281 39.625 1 90.88 344 ILE A O 1
ATOM 2625 N N . ASN A 1 345 ? -8.078 54.594 37.875 1 85.69 345 ASN A N 1
ATOM 2626 C CA . ASN A 1 345 ? -6.801 55.062 38.406 1 85.69 345 ASN A CA 1
ATOM 2627 C C . ASN A 1 345 ? -6.824 56.562 38.688 1 85.69 345 ASN A C 1
ATOM 2629 O O . ASN A 1 345 ? -7.082 57.344 37.75 1 85.69 345 ASN A O 1
ATOM 2633 N N . LEU A 1 346 ? -6.57 56.969 39.906 1 82 346 LEU A N 1
ATOM 2634 C CA . LEU A 1 346 ? -6.508 58.375 40.312 1 82 346 LEU A CA 1
ATOM 2635 C C . LEU A 1 346 ? -5.066 58.875 40.281 1 82 346 LEU A C 1
ATOM 2637 O O . LEU A 1 346 ? -4.191 58.25 40.906 1 82 346 LEU A O 1
ATOM 2641 N N . LEU A 1 347 ? -4.8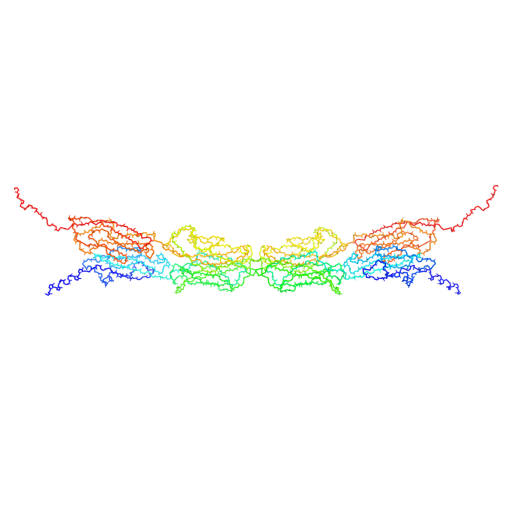71 59.75 39.281 1 70.88 347 LEU A N 1
ATOM 2642 C CA . LEU A 1 347 ? -3.527 60.312 39.188 1 70.88 347 LEU A CA 1
ATOM 2643 C C . LEU A 1 347 ? -3.389 61.562 40.031 1 70.88 347 LEU A C 1
ATOM 2645 O O . LEU A 1 347 ? -4.352 62.312 40.188 1 70.88 347 LEU A O 1
ATOM 2649 N N . SER A 1 348 ? -2.26 62 40.656 1 60.19 348 SER A N 1
ATOM 2650 C CA . SER A 1 348 ? -1.901 63.125 41.5 1 60.19 348 SER A CA 1
ATOM 2651 C C . SER A 1 348 ? -2.438 62.969 42.906 1 60.19 348 SER A C 1
ATOM 2653 O O . SER A 1 348 ? -2.363 63.906 43.719 1 60.19 348 SER A O 1
ATOM 2655 N N . VAL A 1 349 ? -3.105 61.812 43.125 1 54.34 349 VAL A N 1
ATOM 2656 C CA . VAL A 1 349 ? -3.619 61.625 44.469 1 54.34 349 VAL A CA 1
ATOM 2657 C C . VAL A 1 349 ? -2.834 60.531 45.188 1 54.34 349 VAL A C 1
ATOM 2659 O O . VAL A 1 349 ? -2.971 59.344 44.844 1 54.34 349 VAL A O 1
ATOM 2662 N N . ASN A 1 350 ? -1.53 60.688 45.5 1 53.47 350 ASN A N 1
ATOM 2663 C CA . ASN A 1 350 ? -0.692 59.688 46.156 1 53.47 350 ASN A CA 1
ATOM 2664 C C . ASN A 1 350 ? -1.411 59.062 47.344 1 53.47 350 ASN A C 1
ATOM 2666 O O . ASN A 1 350 ? -1.15 57.906 47.688 1 53.47 350 ASN A O 1
ATOM 2670 N N . SER A 1 351 ? -2.039 59.812 48.25 1 55.25 351 SER A N 1
ATOM 2671 C CA . SER A 1 351 ? -2.457 59.344 49.562 1 55.25 351 SER A CA 1
ATOM 2672 C C . SER A 1 351 ? -3.973 59.406 49.719 1 55.25 351 SER A C 1
ATOM 2674 O O . SER A 1 351 ? -4.484 59.5 50.844 1 55.25 351 SER A O 1
ATOM 2676 N N . GLU A 1 352 ? -4.816 59.188 48.656 1 69.69 352 GLU A N 1
ATOM 2677 C CA . GLU A 1 352 ? -6.27 59.188 48.75 1 69.69 352 GLU A CA 1
ATOM 2678 C C . GLU A 1 352 ? -6.758 60.5 49.375 1 69.69 352 GLU A C 1
ATOM 2680 O O . GLU A 1 352 ? -7.93 60.625 49.719 1 69.69 352 GLU A O 1
ATOM 2685 N N . LEU A 1 353 ? -5.797 61.344 49.625 1 77.06 353 LEU A N 1
ATOM 2686 C CA . LEU A 1 353 ? -6.156 62.656 50.188 1 77.06 353 LEU A CA 1
ATOM 2687 C C . LEU A 1 353 ? -5.648 63.781 49.281 1 77.06 353 LEU A C 1
ATOM 2689 O O . LEU A 1 353 ? -4.484 63.781 48.875 1 77.06 353 LEU A O 1
ATOM 2693 N N . VAL A 1 354 ? -6.559 64.562 48.938 1 82.19 354 VAL A N 1
ATOM 2694 C CA . VAL A 1 354 ? -6.207 65.75 48.125 1 82.19 354 VAL A CA 1
ATOM 2695 C C . VAL A 1 354 ? -6.535 67 48.875 1 82.19 354 VAL A C 1
ATOM 2697 O O . VAL A 1 354 ? -7.598 67.125 49.5 1 82.19 354 VAL A O 1
ATOM 2700 N N . GLU A 1 355 ? -5.578 67.938 48.875 1 84 355 GLU A N 1
ATOM 2701 C CA . GLU A 1 355 ? -5.793 69.188 49.562 1 84 355 GLU A CA 1
ATOM 2702 C C . GLU A 1 355 ? -6.129 70.312 48.531 1 84 355 GLU A C 1
ATOM 2704 O O . GLU A 1 355 ? -5.48 70.375 47.5 1 84 355 GLU A O 1
ATOM 2709 N N . VAL A 1 356 ? -7.195 70.938 48.969 1 86 356 VAL A N 1
ATOM 2710 C CA . VAL A 1 356 ? -7.617 72.062 48.094 1 86 356 VAL A CA 1
ATOM 2711 C C . VAL A 1 356 ? -7.875 73.312 48.938 1 86 356 VAL A C 1
ATOM 2713 O O . VAL A 1 356 ? -8.477 73.25 50 1 86 356 VAL A O 1
ATOM 2716 N N . SER A 1 357 ? -7.352 74.438 48.438 1 87.56 357 SER A N 1
ATOM 2717 C CA . SER A 1 357 ? -7.566 75.688 49.125 1 87.56 357 SER A CA 1
ATOM 2718 C C . SER A 1 357 ? -9.023 76.125 49.031 1 87.56 357 SER A C 1
ATOM 2720 O O . SER A 1 357 ? -9.664 75.938 48 1 87.56 357 SER A O 1
ATOM 2722 N N . GLU A 1 358 ? -9.523 76.75 50.062 1 89.5 358 GLU A N 1
ATOM 2723 C CA . GLU A 1 358 ? -10.898 77.25 50.031 1 89.5 358 GLU A CA 1
ATOM 2724 C C . GLU A 1 358 ? -11.062 78.375 49.031 1 89.5 358 GLU A C 1
ATOM 2726 O O . GLU A 1 358 ? -12.18 78.625 48.594 1 89.5 358 GLU A O 1
ATOM 2731 N N . ASN A 1 359 ? -9.906 78.938 48.594 1 84.06 359 ASN A N 1
ATOM 2732 C CA . ASN A 1 359 ? -9.953 80.062 47.625 1 84.06 359 ASN A CA 1
ATOM 2733 C C . ASN A 1 359 ? -9.734 79.5 46.188 1 84.06 359 ASN A C 1
ATOM 2735 O O . ASN A 1 359 ? -9.539 80.312 45.281 1 84.06 359 ASN A O 1
ATOM 2739 N N . ALA A 1 360 ? -9.781 78.25 46.125 1 84.5 360 ALA A N 1
ATOM 2740 C CA . ALA A 1 360 ? -9.609 77.688 44.781 1 84.5 360 ALA A CA 1
ATOM 2741 C C . ALA A 1 360 ? -10.727 78.125 43.875 1 84.5 360 ALA A C 1
ATOM 2743 O O . ALA A 1 360 ? -11.906 78 44.188 1 84.5 360 ALA A O 1
ATOM 2744 N N . PRO A 1 361 ? -10.344 78.75 42.75 1 83.19 361 PRO A N 1
ATOM 2745 C CA . PRO A 1 361 ? -11.383 79.188 41.844 1 83.19 361 PRO A CA 1
ATOM 2746 C C . PRO A 1 361 ? -12.117 78.062 41.156 1 83.19 361 PRO A C 1
ATOM 2748 O O . PRO A 1 361 ? -11.602 76.938 41.094 1 83.19 361 PRO A O 1
ATOM 2751 N N . PRO A 1 362 ? -13.305 78.375 40.719 1 84.75 362 PRO A N 1
ATOM 2752 C CA . PRO A 1 362 ? -13.992 77.375 39.906 1 84.75 362 PRO A CA 1
ATOM 2753 C C . PRO A 1 362 ? -13.18 76.938 38.688 1 84.75 362 PRO A C 1
ATOM 2755 O O . PRO A 1 362 ? -12.555 77.812 38.031 1 84.75 362 PRO A O 1
ATOM 2758 N N . GLY A 1 363 ? -13.109 75.625 38.438 1 81.81 363 GLY A N 1
ATOM 2759 C CA . GLY A 1 363 ? -12.32 75.125 37.312 1 81.81 363 GLY A CA 1
ATOM 2760 C C . GLY A 1 363 ? -10.961 74.562 37.719 1 81.81 363 GLY A C 1
ATOM 2761 O O . GLY A 1 363 ? -10.242 74 36.938 1 81.81 363 GLY A O 1
ATOM 2762 N N . TYR A 1 364 ? -10.68 74.875 39.031 1 78.5 364 TYR A N 1
ATOM 2763 C CA . TYR A 1 364 ? -9.422 74.312 39.562 1 78.5 364 TYR A CA 1
ATOM 2764 C C . TYR A 1 364 ? -9.406 72.812 39.531 1 78.5 364 TYR A C 1
ATOM 2766 O O . TYR A 1 364 ? -10.344 72.188 40.031 1 78.5 364 TYR A O 1
ATOM 2774 N N . VAL A 1 365 ? -8.312 72.25 38.969 1 78.81 365 VAL A N 1
ATOM 2775 C CA . VAL A 1 365 ? -8.211 70.812 38.844 1 78.81 365 VAL A CA 1
ATOM 2776 C C . VAL A 1 365 ? -7.688 70.25 40.156 1 78.81 365 VAL A C 1
ATOM 2778 O O . VAL A 1 365 ? -6.633 70.625 40.656 1 78.81 365 VAL A O 1
ATOM 2781 N N . ILE A 1 366 ? -8.391 69.25 40.688 1 81 366 ILE A N 1
ATOM 2782 C CA . ILE A 1 366 ? -7.953 68.688 41.938 1 81 366 ILE A CA 1
ATOM 2783 C C . ILE A 1 366 ? -7.445 67.312 41.75 1 81 366 ILE A C 1
ATOM 2785 O O . ILE A 1 366 ? -6.691 66.75 42.562 1 81 366 ILE A O 1
ATOM 2789 N N . ALA A 1 367 ? -7.906 66.625 40.656 1 81.69 367 ALA A N 1
ATOM 2790 C CA . ALA A 1 367 ? -7.473 65.25 40.438 1 81.69 367 ALA A CA 1
ATOM 2791 C C . ALA A 1 367 ? -7.648 64.875 38.969 1 81.69 367 ALA A C 1
ATOM 2793 O O . ALA A 1 367 ? -8.477 65.438 38.25 1 81.69 367 ALA A O 1
ATOM 2794 N N . LEU A 1 368 ? -6.805 63.938 38.562 1 80.19 368 LEU A N 1
ATOM 2795 C CA . LEU A 1 368 ? -6.918 63.281 37.25 1 80.19 368 LEU A CA 1
ATOM 2796 C C . LEU A 1 368 ? -7.375 61.844 37.375 1 80.19 368 LEU A C 1
ATOM 2798 O O . LEU A 1 368 ? -6.844 61.094 38.219 1 80.19 368 LEU A O 1
ATOM 2802 N N . VAL A 1 369 ? -8.406 61.5 36.656 1 85.44 369 VAL A N 1
ATOM 2803 C CA . VAL A 1 369 ? -8.977 60.156 36.688 1 85.44 369 VAL A CA 1
ATOM 2804 C C . VAL A 1 369 ? -8.75 59.438 35.375 1 85.44 369 VAL A C 1
ATOM 2806 O O . VAL A 1 369 ? -9.141 59.938 34.312 1 85.44 369 VAL A O 1
ATOM 2809 N N . ARG A 1 370 ? -8.125 58.281 35.469 1 83.62 370 ARG A N 1
ATOM 2810 C CA . ARG A 1 370 ? -7.98 57.438 34.281 1 83.62 370 ARG A CA 1
ATOM 2811 C C . ARG A 1 370 ? -8.734 56.125 34.469 1 83.62 370 ARG A C 1
ATOM 2813 O O . ARG A 1 370 ? -8.547 55.438 35.469 1 83.62 370 ARG A O 1
ATOM 2820 N N . VAL A 1 371 ? -9.562 55.906 33.562 1 88.75 371 VAL A N 1
ATOM 2821 C CA . VAL A 1 371 ? -10.32 54.656 33.594 1 88.75 371 VAL A CA 1
ATOM 2822 C C . VAL A 1 371 ? -9.922 53.781 32.406 1 88.75 371 VAL A C 1
ATOM 2824 O O . VAL A 1 371 ? -9.805 54.281 31.281 1 88.75 371 VAL A O 1
ATOM 2827 N N . SER A 1 372 ? -9.586 52.531 32.719 1 87.81 372 SER A N 1
ATOM 2828 C CA . SER A 1 372 ? -9.258 51.594 31.656 1 87.81 372 SER A CA 1
ATOM 2829 C C . SER A 1 372 ? -10.102 50.312 31.766 1 87.81 372 SER A C 1
ATOM 2831 O O . SER A 1 372 ? -10.531 49.938 32.875 1 87.81 372 SER A O 1
ATOM 2833 N N . ASP A 1 373 ? -10.516 49.812 30.672 1 92.12 373 ASP A N 1
ATOM 2834 C CA . ASP A 1 373 ? -11.227 48.562 30.531 1 92.12 373 ASP A CA 1
ATOM 2835 C C . ASP A 1 373 ? -10.562 47.656 29.5 1 92.12 373 ASP A C 1
ATOM 2837 O O . ASP A 1 373 ? -10.328 48.094 28.359 1 92.12 373 ASP A O 1
ATOM 2841 N N . ARG A 1 374 ? -10.367 46.344 29.891 1 92.12 374 ARG A N 1
ATOM 2842 C CA . ARG A 1 374 ? -9.578 45.469 29.031 1 92.12 374 ARG A CA 1
ATOM 2843 C C . ARG A 1 374 ? -10.414 44.938 27.875 1 92.12 374 ARG A C 1
ATOM 2845 O O . ARG A 1 374 ? -9.875 44.406 26.891 1 92.12 374 ARG A O 1
ATOM 2852 N N . ASP A 1 375 ? -11.719 45.062 28.062 1 94.56 375 ASP A N 1
ATOM 2853 C CA . ASP A 1 375 ? -12.578 44.5 27.031 1 94.56 375 ASP A CA 1
ATOM 2854 C C . ASP A 1 375 ? -12.516 45.344 25.75 1 94.56 375 ASP A C 1
ATOM 2856 O O . ASP A 1 375 ? -11.992 46.438 25.766 1 94.56 375 ASP A O 1
ATOM 2860 N N . SER A 1 376 ? -12.945 44.75 24.688 1 91.75 376 SER A N 1
ATOM 2861 C CA . SER A 1 376 ? -12.867 45.406 23.391 1 91.75 376 SER A CA 1
ATOM 2862 C C . SER A 1 376 ? -14.195 46.062 23.016 1 91.75 376 SER A C 1
ATOM 2864 O O . SER A 1 376 ? -15.258 45.594 23.469 1 91.75 376 SER A O 1
ATOM 2866 N N . GLY A 1 377 ? -14.117 47.125 22.219 1 91.12 377 GLY A N 1
ATOM 2867 C CA . GLY A 1 377 ? -15.305 47.781 21.672 1 91.12 377 GLY A CA 1
ATOM 2868 C C . GLY A 1 377 ? -16.188 48.406 22.734 1 91.12 377 GLY A C 1
ATOM 2869 O O . GLY A 1 377 ? -15.711 49.094 23.625 1 91.12 377 GLY A O 1
ATOM 2870 N N . ALA A 1 378 ? -17.484 48.062 22.594 1 92.44 378 ALA A N 1
ATOM 2871 C CA . ALA A 1 378 ? -18.484 48.594 23.516 1 92.44 378 ALA A CA 1
ATOM 2872 C C . ALA A 1 378 ? -18.266 48.062 24.922 1 92.44 378 ALA A C 1
ATOM 2874 O O . ALA A 1 378 ? -18.516 48.75 25.906 1 92.44 378 ALA A O 1
ATOM 2875 N N . ASN A 1 379 ? -17.766 46.781 24.969 1 94.5 379 ASN A N 1
ATOM 2876 C CA . ASN A 1 379 ? -17.5 46.188 26.266 1 94.5 379 ASN A CA 1
ATOM 2877 C C . ASN A 1 379 ? -16.406 46.938 27.016 1 94.5 379 ASN A C 1
ATOM 2879 O O . ASN A 1 379 ? -16.359 46.875 28.25 1 94.5 379 ASN A O 1
ATOM 2883 N N . GLY A 1 380 ? -15.547 47.625 26.297 1 92.94 380 GLY A N 1
ATOM 2884 C CA . GLY A 1 380 ? -14.422 48.312 26.922 1 92.94 380 GLY A CA 1
ATOM 2885 C C . GLY A 1 380 ? -14.625 49.812 27.031 1 92.94 380 GLY A C 1
ATOM 2886 O O . GLY A 1 380 ? -13.797 50.531 27.625 1 92.94 380 GLY A O 1
ATOM 2887 N N . ARG A 1 381 ? -15.703 50.281 26.453 1 91.56 381 ARG A N 1
ATOM 2888 C CA . ARG A 1 381 ? -16 51.719 26.547 1 91.56 381 ARG A CA 1
ATOM 2889 C C . ARG A 1 381 ? -16.609 52.062 27.906 1 91.56 381 ARG A C 1
ATOM 2891 O O . ARG A 1 381 ? -17.609 51.438 28.312 1 91.56 381 ARG A O 1
ATOM 2898 N N . VAL A 1 382 ? -15.992 53.031 28.547 1 93.5 382 VAL A N 1
ATOM 2899 C CA . VAL A 1 382 ? -16.391 53.312 29.922 1 93.5 382 VAL A CA 1
ATOM 2900 C C . VAL A 1 382 ? -16.938 54.719 30.047 1 93.5 382 VAL A C 1
ATOM 2902 O O . VAL A 1 382 ? -16.469 55.625 29.359 1 93.5 382 VAL A O 1
ATOM 2905 N N . GLN A 1 383 ? -17.984 54.875 30.766 1 90.88 383 GLN A N 1
ATOM 2906 C CA . GLN A 1 383 ? -18.516 56.188 31.172 1 90.88 383 GLN A CA 1
ATOM 2907 C C . GLN A 1 383 ? -18.25 56.438 32.656 1 90.88 383 GLN A C 1
ATOM 2909 O O . GLN A 1 383 ? -18.422 55.531 33.5 1 90.88 383 GLN A O 1
ATOM 2914 N N . CYS A 1 384 ? -17.688 57.594 32.906 1 93.12 384 CYS A N 1
ATOM 2915 C CA . CYS A 1 384 ? -17.375 57.969 34.281 1 93.12 384 CYS A CA 1
ATOM 2916 C C . CYS A 1 384 ? -18.312 59.062 34.781 1 93.12 384 CYS A C 1
ATOM 2918 O O . CYS A 1 384 ? -18.688 59.969 34.031 1 93.12 384 CYS A O 1
ATOM 2920 N N . LYS A 1 385 ? -18.719 58.938 36.062 1 93.12 385 LYS A N 1
ATOM 2921 C CA . LYS A 1 385 ? -19.547 59.938 36.688 1 93.12 385 LYS A CA 1
ATOM 2922 C C . LYS A 1 385 ? -19.141 60.156 38.156 1 93.12 385 LYS A C 1
ATOM 2924 O O . LYS A 1 385 ? -18.625 59.25 38.781 1 93.12 385 LYS A O 1
ATOM 2929 N N . LEU A 1 386 ? -19.188 61.406 38.5 1 94.75 386 LEU A N 1
ATOM 2930 C CA . LEU A 1 386 ? -19 61.75 39.906 1 94.75 386 LEU A CA 1
ATOM 2931 C C . LEU A 1 386 ? -20.312 61.656 40.688 1 94.75 386 LEU A C 1
ATOM 2933 O O . LEU A 1 386 ? -21.297 62.281 40.312 1 94.75 386 LEU A O 1
ATOM 2937 N N . LEU A 1 387 ? -20.234 60.812 41.75 1 94.38 387 LEU A N 1
ATOM 2938 C CA . LEU A 1 387 ? -21.469 60.562 42.469 1 94.38 387 LEU A CA 1
ATOM 2939 C C . LEU A 1 387 ? -21.688 61.594 43.562 1 94.38 387 LEU A C 1
ATOM 2941 O O . LEU A 1 387 ? -20.719 62.094 44.125 1 94.38 387 LEU A O 1
ATOM 2945 N N . GLY A 1 388 ? -23.016 61.844 43.844 1 90.69 388 GLY A N 1
ATOM 2946 C CA . GLY A 1 388 ? -23.375 62.688 44.969 1 90.69 388 GLY A CA 1
ATOM 2947 C C . GLY A 1 388 ? -23.469 64.188 44.594 1 90.69 388 GLY A C 1
ATOM 2948 O O . GLY A 1 388 ? -23.25 64.5 43.438 1 90.69 388 GLY A O 1
ATOM 2949 N N . ASN A 1 389 ? -24.016 64.938 45.531 1 90 389 ASN A N 1
ATOM 2950 C CA . ASN A 1 389 ? -24.078 66.438 45.406 1 90 389 ASN A CA 1
ATOM 2951 C C . ASN A 1 389 ? -22.875 67.062 46.031 1 90 389 ASN A C 1
ATOM 2953 O O . ASN A 1 389 ? -22.891 67.375 47.219 1 90 389 ASN A O 1
ATOM 2957 N N . VAL A 1 390 ? -21.859 67.188 45.281 1 92.12 390 VAL A N 1
ATOM 2958 C CA . VAL A 1 390 ? -20.594 67.812 45.719 1 92.12 390 VAL A CA 1
ATOM 2959 C C . VAL A 1 390 ? -20.234 69 44.844 1 92.12 390 VAL A C 1
ATOM 2961 O O . VAL A 1 390 ? -20.672 69.062 43.688 1 92.12 390 VAL A O 1
ATOM 2964 N N . PRO A 1 391 ? -19.547 70.062 45.469 1 94.25 391 PRO A N 1
ATOM 2965 C CA . PRO A 1 391 ? -19.156 71.188 44.656 1 94.25 391 PRO A CA 1
ATOM 2966 C C . PRO A 1 391 ? -18 70.938 43.719 1 94.25 391 PRO A C 1
ATOM 2968 O O . PRO A 1 391 ? -17.078 71.75 43.594 1 94.25 391 PRO A O 1
ATOM 2971 N N . PHE A 1 392 ? -18 69.75 43.188 1 94.06 392 PHE A N 1
ATOM 2972 C CA . PHE A 1 392 ? -17.016 69.375 42.188 1 94.06 392 PHE A CA 1
ATOM 2973 C C . PHE A 1 392 ? -17.703 68.75 40.969 1 94.06 392 PHE A C 1
ATOM 2975 O O . PHE A 1 392 ? -18.859 68.375 41.031 1 94.06 392 PHE A O 1
ATOM 2982 N N . ARG A 1 393 ? -17.031 68.812 39.875 1 93.62 393 ARG A N 1
ATOM 2983 C CA . ARG A 1 393 ? -17.562 68.25 38.656 1 93.62 393 ARG A CA 1
ATOM 2984 C C . ARG A 1 393 ? -16.5 67.438 37.875 1 93.62 393 ARG A C 1
ATOM 2986 O O . ARG A 1 393 ? -15.305 67.75 38.031 1 93.62 393 ARG A O 1
ATOM 2993 N N . LEU A 1 394 ? -17.016 66.438 37.25 1 91.94 394 LEU A N 1
ATOM 2994 C CA . LEU A 1 394 ? -16.141 65.625 36.406 1 91.94 394 LEU A CA 1
ATOM 2995 C C . LEU A 1 394 ? -16.172 66.125 34.969 1 91.94 394 LEU A C 1
ATOM 2997 O O . LEU A 1 394 ? -17.266 66.312 34.406 1 91.94 394 LEU A O 1
ATOM 3001 N N . GLN A 1 395 ? -14.977 66.438 34.469 1 86.75 395 GLN A N 1
ATOM 3002 C CA . GLN A 1 395 ? -14.859 66.75 33.062 1 86.75 395 GLN A CA 1
ATOM 3003 C C . GLN A 1 395 ? -14.148 65.688 32.281 1 86.75 395 GLN A C 1
ATOM 3005 O O . GLN A 1 395 ? -13.016 65.312 32.594 1 86.75 395 GLN A O 1
ATOM 3010 N N . GLU A 1 396 ? -14.859 65.125 31.281 1 84.25 396 GLU A N 1
ATOM 3011 C CA . GLU A 1 396 ? -14.352 64 30.531 1 84.25 396 GLU A CA 1
ATOM 3012 C C . GLU A 1 396 ? -13.594 64.438 29.281 1 84.25 396 GLU A C 1
ATOM 3014 O O . GLU A 1 396 ? -14.016 65.375 28.594 1 84.25 396 GLU A O 1
ATOM 3019 N N . TYR A 1 397 ? -12.414 63.844 29.172 1 75.25 397 TYR A N 1
ATOM 3020 C CA . TYR A 1 397 ? -11.641 63.969 27.953 1 75.25 397 TYR A CA 1
ATOM 3021 C C . TYR A 1 397 ? -11.516 62.656 27.234 1 75.25 397 TYR A C 1
ATOM 3023 O O . TYR A 1 397 ? -12.203 61.688 27.578 1 75.25 397 TYR A O 1
ATOM 3031 N N . GLU A 1 398 ? -10.727 62.531 26.156 1 72.44 398 GLU A N 1
ATOM 3032 C CA . GLU A 1 398 ? -10.617 61.312 25.328 1 72.44 398 GLU A CA 1
ATOM 3033 C C . GLU A 1 398 ? -9.961 60.188 26.109 1 72.44 398 GLU A C 1
ATOM 3035 O O . GLU A 1 398 ? -10.375 59.031 25.984 1 72.44 398 GLU A O 1
ATOM 3040 N N . SER A 1 399 ? -8.891 60.469 26.875 1 71.31 399 SER A N 1
ATOM 3041 C CA . SER A 1 399 ? -8.117 59.406 27.469 1 71.31 399 SER A CA 1
ATOM 3042 C C . SER A 1 399 ? -8.195 59.469 29 1 71.31 399 SER A C 1
ATOM 3044 O O . SER A 1 399 ? -7.785 58.5 29.672 1 71.31 399 SER A O 1
ATOM 3046 N N . PHE A 1 400 ? -8.727 60.531 29.547 1 78.19 400 PHE A N 1
ATOM 3047 C CA . PHE A 1 400 ? -8.812 60.688 31 1 78.19 400 PHE A CA 1
ATOM 3048 C C . PHE A 1 400 ? -9.906 61.688 31.375 1 78.19 400 PHE A C 1
ATOM 3050 O O . PHE A 1 400 ? -10.578 62.25 30.5 1 78.19 400 PHE A O 1
ATOM 3057 N N . SER A 1 401 ? -10.18 61.781 32.656 1 84.62 401 SER A N 1
ATOM 3058 C CA . SER A 1 401 ? -11.102 62.781 33.219 1 84.62 401 SER A CA 1
ATOM 3059 C C . SER A 1 401 ? -10.438 63.594 34.344 1 84.62 401 SER A C 1
ATOM 3061 O O . SER A 1 401 ? -9.438 63.156 34.906 1 84.62 401 SER A O 1
ATOM 3063 N N . THR A 1 402 ? -10.938 64.812 34.438 1 83.75 402 THR A N 1
ATOM 3064 C CA . THR A 1 402 ? -10.461 65.625 35.562 1 83.75 402 THR A CA 1
ATOM 3065 C C . THR A 1 402 ? -11.602 65.938 36.5 1 83.75 402 THR A C 1
ATOM 3067 O O . THR A 1 402 ? -12.758 66.062 36.094 1 83.75 402 THR A O 1
ATOM 3070 N N . ILE A 1 403 ? -11.234 66 37.688 1 88.06 403 ILE A N 1
ATOM 3071 C CA . ILE A 1 403 ? -12.164 66.5 38.688 1 88.06 403 ILE A CA 1
ATOM 3072 C C . ILE A 1 403 ? -11.859 68 38.969 1 88.06 403 ILE A C 1
ATOM 3074 O O . ILE A 1 403 ? -10.734 68.312 39.344 1 88.06 403 ILE A O 1
ATOM 3078 N N . LEU A 1 404 ? -12.883 68.875 38.812 1 88.88 404 LEU A N 1
ATOM 3079 C CA . LEU A 1 404 ? -12.727 70.312 38.969 1 88.88 404 LEU A CA 1
ATOM 3080 C C . LEU A 1 404 ? -13.602 70.812 40.094 1 88.88 404 LEU A C 1
ATOM 3082 O O . LEU A 1 404 ? -14.656 70.25 40.406 1 88.88 404 LEU A O 1
ATOM 3086 N N . VAL A 1 405 ? -13.125 71.875 40.656 1 89.25 405 VAL A N 1
ATOM 3087 C CA . VAL A 1 405 ? -13.961 72.625 41.625 1 89.25 405 VAL A CA 1
ATOM 3088 C C . VAL A 1 405 ? -15.141 73.25 40.906 1 89.25 405 VAL A C 1
ATOM 3090 O O . VAL A 1 405 ? -14.977 73.875 39.844 1 89.25 405 VAL A O 1
ATOM 3093 N N . ASP A 1 406 ? -16.375 72.938 41.281 1 90.94 406 ASP A N 1
ATOM 3094 C CA . ASP A 1 406 ? -17.594 73.438 40.656 1 90.94 406 ASP A CA 1
ATOM 3095 C C . ASP A 1 406 ? -18.469 74.125 41.688 1 90.94 406 ASP A C 1
ATOM 3097 O O . ASP A 1 406 ? -19.672 74.312 41.469 1 90.94 406 ASP A O 1
ATOM 3101 N N . GLY A 1 407 ? -18.016 74.812 42.688 1 86.31 407 GLY A N 1
ATOM 3102 C CA . GLY A 1 407 ? -18.734 75.562 43.719 1 86.31 407 GLY A CA 1
ATOM 3103 C C . GLY A 1 407 ? -17.812 76.188 44.719 1 86.31 407 GLY A C 1
ATOM 3104 O O . GLY A 1 407 ? -16.594 76.062 44.656 1 86.31 407 GLY A O 1
ATOM 3105 N N . ARG A 1 408 ? -18.469 77 45.562 1 87.69 408 ARG A N 1
ATOM 3106 C CA . ARG A 1 408 ? -17.719 77.688 46.594 1 87.69 408 ARG A CA 1
ATOM 3107 C C . ARG A 1 408 ? -17.312 76.75 47.719 1 87.69 408 ARG A C 1
ATOM 3109 O O . ARG A 1 408 ? -18.109 75.938 48.156 1 87.69 408 ARG A O 1
ATOM 3116 N N . LEU A 1 409 ? -16.031 76.875 48 1 89.75 409 LEU A N 1
ATOM 3117 C CA . LEU A 1 409 ? -15.508 76.062 49.094 1 89.75 409 LEU A CA 1
ATOM 3118 C C . LEU A 1 409 ? -15.344 76.875 50.344 1 89.75 409 LEU A C 1
ATOM 3120 O O . LEU A 1 409 ? -14.812 78 50.312 1 89.75 409 LEU A O 1
ATOM 3124 N N . ASP A 1 410 ? -16.062 76.5 51.375 1 88.19 410 ASP A N 1
ATOM 3125 C CA . ASP A 1 410 ? -15.961 77.125 52.688 1 88.19 410 ASP A CA 1
ATOM 3126 C C . ASP A 1 410 ? -15.516 76.188 53.781 1 88.19 410 ASP A C 1
ATOM 3128 O O . ASP A 1 410 ? -16.297 75.312 54.219 1 88.19 410 ASP A O 1
ATOM 3132 N N . ARG A 1 411 ? -14.344 76.375 54.219 1 88.44 411 ARG A N 1
ATOM 3133 C CA . ARG A 1 411 ? -13.766 75.5 55.188 1 88.44 411 ARG A CA 1
ATOM 3134 C C . ARG A 1 411 ? -14.562 75.5 56.5 1 88.44 411 ARG A C 1
ATOM 3136 O O . ARG A 1 411 ? -14.68 74.438 57.156 1 88.44 411 ARG A O 1
ATOM 3143 N N . GLU A 1 412 ? -15.062 76.688 56.812 1 87 412 GLU A N 1
ATOM 3144 C CA . GLU A 1 412 ? -15.812 76.812 58.062 1 87 412 GLU A CA 1
ATOM 3145 C C . GLU A 1 412 ? -17.125 76.062 58 1 87 412 GLU A C 1
ATOM 3147 O O . GLU A 1 412 ? -17.625 75.562 59.031 1 87 412 GLU A O 1
ATOM 3152 N N . GLN A 1 413 ? -17.688 75.875 56.906 1 86.94 413 GLN A N 1
ATOM 3153 C CA . GLN A 1 413 ? -18.922 75.125 56.719 1 86.94 413 GLN A CA 1
ATOM 3154 C C . GLN A 1 413 ? -18.625 73.625 56.625 1 86.94 413 GLN A C 1
ATOM 3156 O O . GLN A 1 413 ? -19.281 72.812 57.281 1 86.94 413 GLN A O 1
ATOM 3161 N N . ARG A 1 414 ? -17.656 73.25 55.75 1 90.81 414 ARG A N 1
ATOM 3162 C CA . ARG A 1 414 ? -17.25 71.875 55.531 1 90.81 414 ARG A CA 1
ATOM 3163 C C . ARG A 1 414 ? -15.758 71.812 55.219 1 90.81 414 ARG A C 1
ATOM 3165 O O . ARG A 1 414 ? -15.305 72.312 54.219 1 90.81 414 ARG A O 1
ATOM 3172 N N . ASP A 1 415 ? -15 71 56.031 1 91.25 415 ASP A N 1
ATOM 3173 C CA . ASP A 1 415 ? -13.547 71 55.844 1 91.25 415 ASP A CA 1
ATOM 3174 C C . ASP A 1 415 ? -13.094 69.812 55.031 1 91.25 415 ASP A C 1
ATOM 3176 O O . ASP A 1 415 ? -11.93 69.688 54.656 1 91.25 415 ASP A O 1
ATOM 3180 N N . GLN A 1 416 ? -14.148 68.875 54.844 1 92.62 416 GLN A N 1
ATOM 3181 C CA . GLN A 1 416 ? -13.773 67.688 54.062 1 92.62 416 GLN A CA 1
ATOM 3182 C C . GLN A 1 416 ? -14.93 67.188 53.188 1 92.62 416 GLN A C 1
ATOM 3184 O O . GLN A 1 416 ? -16.094 67.312 53.594 1 92.62 416 GLN A O 1
ATOM 3189 N N . TYR A 1 417 ? -14.562 66.75 51.969 1 92.38 417 TYR A N 1
ATOM 3190 C CA . TYR A 1 417 ? -15.523 66.125 51.062 1 92.38 417 TYR A CA 1
ATOM 3191 C C . TYR A 1 417 ? -15.062 64.75 50.656 1 92.38 417 TYR A C 1
ATOM 3193 O O . TYR A 1 417 ? -13.883 64.562 50.406 1 92.38 417 TYR A O 1
ATOM 3201 N N . ASN A 1 418 ? -16.016 63.781 50.719 1 92.38 418 ASN A N 1
ATOM 3202 C CA . ASN A 1 418 ? -15.758 62.469 50.156 1 92.38 418 ASN A CA 1
ATOM 3203 C C . ASN A 1 418 ? -16.344 62.312 48.75 1 92.38 418 ASN A C 1
ATOM 3205 O O . ASN A 1 418 ? -17.562 62.312 48.594 1 92.38 418 ASN A O 1
ATOM 3209 N N . LEU A 1 419 ? -15.383 62.219 47.812 1 92.94 419 LEU A N 1
ATOM 3210 C CA . LEU A 1 419 ? -15.828 62.125 46.406 1 92.94 419 LEU A CA 1
ATOM 3211 C C . LEU A 1 419 ? -15.797 60.656 45.969 1 92.94 419 LEU A C 1
ATOM 3213 O O . LEU A 1 419 ? -14.875 59.906 46.312 1 92.94 419 LEU A O 1
ATOM 3217 N N . THR A 1 420 ? -16.844 60.219 45.25 1 94 420 THR A N 1
ATOM 3218 C CA . THR A 1 420 ? -16.922 58.875 44.719 1 94 420 THR A CA 1
ATOM 3219 C C . THR A 1 420 ? -17.109 58.906 43.188 1 94 420 THR A C 1
ATOM 3221 O O . THR A 1 420 ? -18.047 59.531 42.688 1 94 420 THR A O 1
ATOM 3224 N N . ILE A 1 421 ? -16.141 58.25 42.531 1 94.19 421 ILE A N 1
ATOM 3225 C CA . ILE A 1 421 ? -16.219 58.156 41.094 1 94.19 421 ILE A CA 1
ATOM 3226 C C . ILE A 1 421 ? -16.766 56.812 40.688 1 94.19 421 ILE A C 1
ATOM 3228 O O . ILE A 1 421 ? -16.328 55.781 41.219 1 94.19 421 ILE A O 1
ATOM 3232 N N . GLN A 1 422 ? -17.719 56.812 39.781 1 95.75 422 GLN A N 1
ATOM 3233 C CA . GLN A 1 422 ? -18.281 55.562 39.219 1 95.75 422 GLN A CA 1
ATOM 3234 C C . GLN A 1 422 ? -17.984 55.438 37.75 1 95.75 422 GLN A C 1
ATOM 3236 O O . GLN A 1 422 ? -18.188 56.375 36.969 1 95.75 422 GLN A O 1
ATOM 3241 N N . ALA A 1 423 ? -17.344 54.344 37.438 1 96.06 423 ALA A N 1
ATOM 3242 C CA . ALA A 1 423 ? -17.094 54.031 36.031 1 96.06 423 ALA A CA 1
ATOM 3243 C C . ALA A 1 423 ? -17.922 52.844 35.594 1 96.06 423 ALA A C 1
ATOM 3245 O O . ALA A 1 423 ? -17.938 51.781 36.25 1 96.06 423 ALA A O 1
ATOM 3246 N N . LYS A 1 424 ? -18.703 52.969 34.562 1 95.56 424 LYS A N 1
ATOM 3247 C CA . LYS A 1 424 ? -19.562 51.938 34.031 1 95.56 424 LYS A CA 1
ATOM 3248 C C . LYS A 1 424 ? -19.234 51.688 32.562 1 95.56 424 LYS A C 1
ATOM 3250 O O . LYS A 1 424 ? -19.094 52.625 31.766 1 95.56 424 LYS A O 1
ATOM 3255 N N . ASP A 1 425 ? -19.094 50.344 32.25 1 96.12 425 ASP A N 1
ATOM 3256 C CA . ASP A 1 425 ? -18.828 50.031 30.844 1 96.12 425 ASP A CA 1
ATOM 3257 C C . ASP A 1 425 ? -20.141 49.875 30.062 1 96.12 425 ASP A C 1
ATOM 3259 O O . ASP A 1 425 ? -21.219 49.938 30.641 1 96.12 425 ASP A O 1
ATOM 3263 N N . ASN A 1 426 ? -19.984 49.75 28.766 1 94.75 426 ASN A N 1
ATOM 3264 C CA . ASN A 1 426 ? -21.156 49.688 27.906 1 94.75 426 ASN A CA 1
ATOM 3265 C C . ASN A 1 426 ? -21.469 48.25 27.484 1 94.75 426 ASN A C 1
ATOM 3267 O O . ASN A 1 426 ? -22.094 48.031 26.453 1 94.75 426 ASN A O 1
ATOM 3271 N N . GLY A 1 427 ? -20.984 47.281 28.219 1 94.25 427 GLY A N 1
ATOM 3272 C CA . GLY A 1 427 ? -21.281 45.906 27.906 1 94.25 427 GLY A CA 1
ATOM 3273 C C . GLY A 1 427 ? -22.672 45.469 28.344 1 94.25 427 GLY A C 1
ATOM 3274 O O . GLY A 1 427 ? -23.375 46.219 29.031 1 94.25 427 GLY A O 1
ATOM 3275 N N . ILE A 1 428 ? -23.094 44.344 27.812 1 90.44 428 ILE A N 1
ATOM 3276 C CA . ILE A 1 428 ? -24.375 43.781 28.219 1 90.44 428 ILE A CA 1
ATOM 3277 C C . ILE A 1 428 ? -24.141 42.406 28.875 1 90.44 428 ILE A C 1
ATOM 3279 O O . ILE A 1 428 ? -23.859 41.438 28.188 1 90.44 428 ILE A O 1
ATOM 3283 N N . PRO A 1 429 ? -24.281 42.188 30.094 1 91.88 429 PRO A N 1
ATOM 3284 C CA . PRO A 1 429 ? -24.594 43.219 31.094 1 91.88 429 PRO A CA 1
ATOM 3285 C C . PRO A 1 429 ? -23.406 44.156 31.359 1 91.88 429 PRO A C 1
ATOM 3287 O O . PRO A 1 429 ? -22.25 43.75 31.203 1 91.88 429 PRO A O 1
ATOM 3290 N N . SER A 1 430 ? -23.688 45.312 31.766 1 95.38 430 SER A N 1
ATOM 3291 C CA . SER A 1 430 ? -22.672 46.312 32.062 1 95.38 430 SER A CA 1
ATOM 3292 C C . SER A 1 430 ? -21.953 46.031 33.375 1 95.38 430 SER A C 1
ATOM 3294 O O . SER A 1 430 ? -22.578 45.531 34.344 1 95.38 430 SER A O 1
ATOM 3296 N N . LEU A 1 431 ? -20.703 46.25 33.375 1 96.88 431 LEU A N 1
ATOM 3297 C CA . LEU A 1 431 ? -19.906 46.125 34.625 1 96.88 431 LEU A CA 1
ATOM 3298 C C . LEU A 1 431 ? -19.484 47.5 35.094 1 96.88 431 LEU A C 1
ATOM 3300 O O . LEU A 1 431 ? -19.328 48.438 34.312 1 96.88 431 LEU A O 1
ATOM 3304 N N . GLN A 1 432 ? -19.328 47.656 36.406 1 96 432 GLN A N 1
ATOM 3305 C CA . GLN A 1 432 ? -19 48.969 36.969 1 96 432 GLN A CA 1
ATOM 3306 C C . GLN A 1 432 ? -17.969 48.875 38.062 1 96 432 GLN A C 1
ATOM 3308 O O . GLN A 1 432 ? -17.734 47.781 38.625 1 96 432 GLN A O 1
ATOM 3313 N N . ALA A 1 433 ? -17.266 49.875 38.281 1 96.44 433 ALA A N 1
ATOM 3314 C CA . ALA A 1 433 ? -16.312 50.031 39.375 1 96.44 433 ALA A CA 1
ATOM 3315 C C . ALA A 1 433 ? -16.453 51.406 40 1 96.44 433 ALA A C 1
ATOM 3317 O O . ALA A 1 433 ? -16.875 52.375 39.344 1 96.44 433 ALA A O 1
ATOM 3318 N N . THR A 1 434 ? -16.203 51.5 41.281 1 95.19 434 THR A N 1
ATOM 3319 C CA . THR A 1 434 ? -16.234 52.781 42 1 95.19 434 THR A CA 1
ATOM 3320 C C . THR A 1 434 ? -14.938 53 42.781 1 95.19 434 THR A C 1
ATOM 3322 O O . THR A 1 434 ? -14.281 52.031 43.188 1 95.19 434 THR A O 1
ATOM 3325 N N . LYS A 1 435 ? -14.523 54.188 42.812 1 92.88 435 LYS A N 1
ATOM 3326 C CA . LYS A 1 435 ? -13.367 54.594 43.594 1 92.88 435 LYS A CA 1
ATOM 3327 C C . LYS A 1 435 ? -13.648 55.906 44.344 1 92.88 435 LYS A C 1
ATOM 3329 O O . LYS A 1 435 ? -14.203 56.844 43.781 1 92.88 435 LYS A O 1
ATOM 3334 N N . SER A 1 436 ? -13.312 55.906 45.656 1 91.69 436 SER A N 1
ATOM 3335 C CA . SER A 1 436 ? -13.555 57.094 46.5 1 91.69 436 SER A CA 1
ATOM 3336 C C . SER A 1 436 ? -12.25 57.656 47.031 1 91.69 436 SER A C 1
ATOM 3338 O O . SER A 1 436 ? -11.258 56.938 47.156 1 91.69 436 SER A O 1
ATOM 3340 N N . PHE A 1 437 ? -12.227 59 47.188 1 89.69 437 PHE A N 1
ATOM 3341 C CA . PHE A 1 437 ? -11.109 59.688 47.812 1 89.69 437 PHE A CA 1
ATOM 3342 C C . PHE A 1 437 ? -11.586 60.938 48.562 1 89.69 437 PHE A C 1
ATOM 3344 O O . PHE A 1 437 ? -12.695 61.406 48.312 1 89.69 437 PHE A O 1
ATOM 3351 N N . THR A 1 438 ? -10.742 61.375 49.438 1 91.25 438 THR A N 1
ATOM 3352 C CA . THR A 1 438 ? -11.133 62.5 50.312 1 91.25 438 THR A CA 1
ATOM 3353 C C . THR A 1 438 ? -10.422 63.781 49.875 1 91.25 438 THR A C 1
ATOM 3355 O O . THR A 1 438 ? -9.234 63.75 49.562 1 91.25 438 THR A O 1
ATOM 3358 N N . VAL A 1 439 ? -11.195 64.812 49.812 1 89.88 439 VAL A N 1
ATOM 3359 C CA . VAL A 1 439 ? -10.656 66.188 49.562 1 89.88 439 VAL A CA 1
ATOM 3360 C C . VAL A 1 439 ? -10.695 67 50.844 1 89.88 439 VAL A C 1
ATOM 3362 O O . VAL A 1 439 ? -11.773 67.25 51.375 1 89.88 439 VAL A O 1
ATOM 3365 N N . LYS A 1 440 ? -9.547 67.438 51.281 1 90.81 440 LYS A N 1
ATOM 3366 C CA . LYS A 1 440 ? -9.453 68.312 52.438 1 90.81 440 LYS A CA 1
ATOM 3367 C C . LYS A 1 440 ? -9.32 69.75 52.031 1 90.81 440 LYS A C 1
ATOM 3369 O O . LYS A 1 440 ? -8.453 70.125 51.25 1 90.81 440 LYS A O 1
ATOM 3374 N N . ILE A 1 441 ? -10.195 70.625 52.594 1 91.38 441 ILE A N 1
ATOM 3375 C CA . ILE A 1 441 ? -10.172 72.062 52.281 1 91.38 441 ILE A CA 1
ATOM 3376 C C . ILE A 1 441 ? -9.25 72.75 53.281 1 91.38 441 ILE A C 1
ATOM 3378 O O . ILE A 1 441 ? -9.453 72.688 54.5 1 91.38 441 ILE A O 1
ATOM 3382 N N . THR A 1 442 ? -8.266 73.375 52.75 1 88.81 442 THR A N 1
ATOM 3383 C CA . THR A 1 442 ? -7.316 74.062 53.625 1 88.81 442 THR A CA 1
ATOM 3384 C C . THR A 1 442 ? -7.758 75.562 53.844 1 88.81 442 THR A C 1
ATOM 3386 O O . THR A 1 442 ? -8.383 76.125 52.969 1 88.81 442 THR A O 1
ATOM 3389 N N . ASP A 1 443 ? -7.41 76.125 55.031 1 81.88 443 ASP A N 1
ATOM 3390 C CA . ASP A 1 443 ? -7.863 77.438 55.5 1 81.88 443 ASP A CA 1
ATOM 3391 C C . ASP A 1 443 ? -7.004 78.562 54.906 1 81.88 443 ASP A C 1
ATOM 3393 O O . ASP A 1 443 ? -5.793 78.375 54.719 1 81.88 443 ASP A O 1
ATOM 3397 N N . GLU A 1 444 ? -7.688 79.562 54.406 1 76.88 444 GLU A N 1
ATOM 3398 C CA . GLU A 1 444 ? -7.023 80.812 54.094 1 76.88 444 GLU A CA 1
ATOM 3399 C C . GLU A 1 444 ? -7.59 81.938 54.938 1 76.88 444 GLU A C 1
ATOM 3401 O O . GLU A 1 444 ? -8.766 81.938 55.312 1 76.88 444 GLU A O 1
ATOM 3406 N N . ASN A 1 445 ? -6.703 82.75 55.625 1 65.25 445 ASN A N 1
ATOM 3407 C CA . ASN A 1 445 ? -7.023 83.812 56.594 1 65.25 445 ASN A CA 1
ATOM 3408 C C . ASN A 1 445 ? -8.094 84.75 56.062 1 65.25 445 ASN A C 1
ATOM 3410 O O . ASN A 1 445 ? -7.766 85.812 55.531 1 65.25 445 ASN A O 1
ATOM 3414 N N . ASP A 1 446 ? -9.148 84.438 55.812 1 61.44 446 ASP A N 1
ATOM 3415 C CA . ASP A 1 446 ? -10.133 85.375 55.25 1 61.44 446 ASP A CA 1
ATOM 3416 C C . ASP A 1 446 ? -11.086 85.875 56.344 1 61.44 446 ASP A C 1
ATOM 3418 O O . ASP A 1 446 ? -11.992 86.688 56.062 1 61.44 446 ASP A O 1
ATOM 3422 N N . ASN A 1 447 ? -11.172 85.188 57.406 1 57.84 447 ASN A N 1
ATOM 3423 C CA . ASN A 1 447 ? -12.039 85.75 58.469 1 57.84 447 ASN A CA 1
ATOM 3424 C C . ASN A 1 447 ? -11.266 86.688 59.406 1 57.84 447 ASN A C 1
ATOM 3426 O O . ASN A 1 447 ? -10.211 86.25 59.906 1 57.84 447 ASN A O 1
ATOM 3430 N N . HIS A 1 448 ? -11.438 87.875 59.25 1 55.72 448 HIS A N 1
ATOM 3431 C CA . HIS A 1 448 ? -10.883 88.812 60.188 1 55.72 448 HIS A CA 1
ATOM 3432 C C . HIS A 1 448 ? -11.258 88.5 61.625 1 55.72 448 HIS A C 1
ATOM 3434 O O . HIS A 1 448 ? -12.391 88.062 61.875 1 55.72 448 HIS A O 1
ATOM 3440 N N . PRO A 1 449 ? -10.297 88.25 62.438 1 53.41 449 PRO A N 1
ATOM 3441 C CA . PRO A 1 449 ? -10.625 88 63.844 1 53.41 449 PRO A CA 1
ATOM 3442 C C . PRO A 1 449 ? -11.734 88.938 64.375 1 53.41 449 PRO A C 1
ATOM 3444 O O . PRO A 1 449 ? -11.711 90.125 64.125 1 53.41 449 PRO A O 1
ATOM 3447 N N . HIS A 1 450 ? -12.844 88.562 64.25 1 50.5 450 HIS A N 1
ATOM 3448 C CA . HIS A 1 450 ? -13.828 89.375 64.938 1 50.5 450 HIS A CA 1
ATOM 3449 C C . HIS A 1 450 ? -13.602 89.375 66.438 1 50.5 450 HIS A C 1
ATOM 3451 O O . HIS A 1 450 ? -13.625 88.312 67.062 1 50.5 450 HIS A O 1
ATOM 3457 N N . PHE A 1 451 ? -12.695 90.25 66.938 1 48.25 451 PHE A N 1
ATOM 3458 C CA . PHE A 1 451 ? -12.562 90.438 68.375 1 48.25 451 PHE A CA 1
ATOM 3459 C C . PHE A 1 451 ? -13.898 90.812 69 1 48.25 451 PHE A C 1
ATOM 3461 O O . PHE A 1 451 ? -14.609 91.688 68.5 1 48.25 451 PHE A O 1
ATOM 3468 N N . SER A 1 452 ? -14.445 89.75 69.438 1 46.94 452 SER A N 1
ATOM 3469 C CA . SER A 1 452 ? -15.703 90.125 70.125 1 46.94 452 SER A CA 1
ATOM 3470 C C . SER A 1 452 ? -15.586 91.438 70.875 1 46.94 452 SER A C 1
ATOM 3472 O O . SER A 1 452 ? -16.578 92.125 71.062 1 46.94 452 SER A O 1
ATOM 3474 N N . LYS A 1 453 ? -14.898 91.438 72.125 1 53.5 453 LYS A N 1
ATOM 3475 C CA . LYS A 1 453 ? -14.961 92.5 73.125 1 53.5 453 LYS A CA 1
ATOM 3476 C C . LYS A 1 453 ? -13.93 93.562 72.875 1 53.5 453 LYS A C 1
ATOM 3478 O O . LYS A 1 453 ? -12.766 93.312 72.562 1 53.5 453 LYS A O 1
ATOM 3483 N N . PRO A 1 454 ? -14.586 94.625 72.375 1 49.06 454 PRO A N 1
ATOM 3484 C CA . PRO A 1 454 ? -13.68 95.75 72.062 1 49.06 454 PRO A CA 1
ATOM 3485 C C . PRO A 1 454 ? -12.562 95.938 73.062 1 49.06 454 PRO A C 1
ATOM 3487 O O . PRO A 1 454 ? -11.398 96.062 72.688 1 49.06 454 PRO A O 1
ATOM 3490 N N . TYR A 1 455 ? -12.961 96.75 74.062 1 45.81 455 TYR A N 1
ATOM 3491 C CA . TYR A 1 455 ? -12.047 97.375 75 1 45.81 455 TYR A CA 1
ATOM 3492 C C . TYR A 1 455 ? -11.602 96.438 76.062 1 45.81 455 TYR A C 1
ATOM 3494 O O . TYR A 1 455 ? -12.438 95.812 76.75 1 45.81 455 TYR A O 1
ATOM 3502 N N . TYR A 1 456 ? -10.648 95.688 75.812 1 41.84 456 TYR A N 1
ATOM 3503 C CA . TYR A 1 456 ? -10.062 95 76.938 1 41.84 456 TYR A CA 1
ATOM 3504 C C . TYR A 1 456 ? -9.641 95.938 78.062 1 41.84 456 TYR A C 1
ATOM 3506 O O . TYR A 1 456 ? -8.82 96.812 77.812 1 41.84 456 TYR A O 1
ATOM 3514 N N . GLN A 1 457 ? -10.688 96.438 78.875 1 39.16 457 GLN A N 1
ATOM 3515 C CA . GLN A 1 457 ? -10.438 97.312 80 1 39.16 457 GLN A CA 1
ATOM 3516 C C . GLN A 1 457 ? -9.383 96.688 80.938 1 39.16 457 GLN A C 1
ATOM 3518 O O . GLN A 1 457 ? -9.484 95.5 81.312 1 39.16 457 GLN A O 1
ATOM 3523 N N . GLY A 1 458 ? -8.102 97 80.562 1 36.97 458 GLY A N 1
ATOM 3524 C CA . GLY A 1 458 ? -6.98 96.688 81.438 1 36.97 458 GLY A CA 1
ATOM 3525 C C . GLY A 1 458 ? -7.336 96.75 82.938 1 36.97 458 GLY A C 1
ATOM 3526 O O . GLY A 1 458 ? -8.242 97.5 83.312 1 36.97 458 GLY A O 1
ATOM 3527 N N . PRO A 1 459 ? -7.043 95.562 83.625 1 40.66 459 PRO A N 1
ATOM 3528 C CA . PRO A 1 459 ? -7.262 95.812 85.062 1 40.66 459 PRO A CA 1
ATOM 3529 C C . PRO A 1 459 ? -6.723 97.125 85.5 1 40.66 459 PRO A C 1
ATOM 3531 O O . PRO A 1 459 ? -5.82 97.688 84.812 1 40.66 459 PRO A O 1
ATOM 3534 N N . MET B 1 1 ? -17.266 103.625 28.141 1 42.12 1 MET B N 1
ATOM 3535 C CA . MET B 1 1 ? -16.766 102.812 27.016 1 42.12 1 MET B CA 1
ATOM 3536 C C . MET B 1 1 ? -15.539 102 27.406 1 42.12 1 MET B C 1
ATOM 3538 O O . MET B 1 1 ? -15.352 100.875 26.938 1 42.12 1 MET B O 1
ATOM 3542 N N . ASP B 1 2 ? -14.711 102.625 28.281 1 46.94 2 ASP B N 1
ATOM 3543 C CA . ASP B 1 2 ? -13.453 102 28.641 1 46.94 2 ASP B CA 1
ATOM 3544 C C . ASP B 1 2 ? -13.68 100.875 29.656 1 46.94 2 ASP B C 1
ATOM 3546 O O . ASP B 1 2 ? -12.93 99.875 29.703 1 46.94 2 ASP B O 1
ATOM 3550 N N . VAL B 1 3 ? -14.68 101.062 30.578 1 55.69 3 VAL B N 1
ATOM 3551 C CA . VAL B 1 3 ? -14.945 100 31.578 1 55.69 3 VAL B CA 1
ATOM 3552 C C . VAL B 1 3 ? -15.555 98.812 30.906 1 55.69 3 VAL B C 1
ATOM 3554 O O . VAL B 1 3 ? -15.336 97.688 31.344 1 55.69 3 VAL B O 1
ATOM 3557 N N . LEU B 1 4 ? -16.391 99.062 29.844 1 51.59 4 LEU B N 1
ATOM 3558 C CA . LEU B 1 4 ? -16.984 97.875 29.141 1 51.59 4 LEU B CA 1
ATOM 3559 C C . LEU B 1 4 ? -15.922 97.125 28.406 1 51.59 4 LEU B C 1
ATOM 3561 O O . LEU B 1 4 ? -15.969 95.875 28.375 1 51.59 4 LEU B O 1
ATOM 3565 N N . LEU B 1 5 ? -14.93 97.875 27.844 1 49.78 5 LEU B N 1
ATOM 3566 C CA . LEU B 1 5 ? -13.867 97.125 27.141 1 49.78 5 LEU B CA 1
ATOM 3567 C C . LEU B 1 5 ? -13.008 96.375 28.141 1 49.78 5 LEU B C 1
ATOM 3569 O O . LEU B 1 5 ? -12.477 95.312 27.812 1 49.78 5 LEU B O 1
ATOM 3573 N N . LEU B 1 6 ? -12.898 96.938 29.375 1 47.69 6 LEU B N 1
ATOM 3574 C CA . LEU B 1 6 ? -12.102 96.188 30.359 1 47.69 6 LEU B CA 1
ATOM 3575 C C . LEU B 1 6 ? -12.844 95 30.859 1 47.69 6 LEU B C 1
ATOM 3577 O O . LEU B 1 6 ? -12.234 93.938 31.156 1 47.69 6 LEU B O 1
ATOM 3581 N N . LEU B 1 7 ? -14.188 95.062 30.984 1 46.94 7 LEU B N 1
ATOM 3582 C CA . LEU B 1 7 ? -14.938 93.938 31.422 1 46.94 7 LEU B CA 1
ATOM 3583 C C . LEU B 1 7 ? -14.922 92.812 30.344 1 46.94 7 LEU B C 1
ATOM 3585 O O . LEU B 1 7 ? -14.906 91.625 30.656 1 46.94 7 LEU B O 1
ATOM 3589 N N . LEU B 1 8 ? -14.969 93.25 29.094 1 44.97 8 LEU B N 1
ATOM 3590 C CA . LEU B 1 8 ? -14.938 92.25 28.031 1 44.97 8 LEU B CA 1
ATOM 3591 C C . LEU B 1 8 ? -13.57 91.562 27.969 1 44.97 8 LEU B C 1
ATOM 3593 O O . LEU B 1 8 ? -13.461 90.438 27.594 1 44.97 8 LEU B O 1
ATOM 3597 N N . ALA B 1 9 ? -12.461 92.312 28.25 1 43.94 9 ALA B N 1
ATOM 3598 C CA . ALA B 1 9 ? -11.141 91.688 28.234 1 43.94 9 ALA B CA 1
ATOM 3599 C C . ALA B 1 9 ? -10.953 90.75 29.422 1 43.94 9 ALA B C 1
ATOM 3601 O O . ALA B 1 9 ? -10.281 89.75 29.312 1 43.94 9 ALA B O 1
ATOM 3602 N N . ALA B 1 10 ? -11.453 91.062 30.656 1 42.31 10 ALA B N 1
ATOM 3603 C CA . ALA B 1 10 ? -11.352 90.188 31.812 1 42.31 10 ALA B CA 1
ATOM 3604 C C . ALA B 1 10 ? -12.219 88.938 31.625 1 42.31 10 ALA B C 1
ATOM 3606 O O . ALA B 1 10 ? -11.875 87.812 32.094 1 42.31 10 ALA B O 1
ATOM 3607 N N . ALA B 1 11 ? -13.414 89.062 31.125 1 41.81 11 ALA B N 1
ATOM 3608 C CA . ALA B 1 11 ? -14.258 87.875 30.891 1 41.81 11 ALA B CA 1
ATOM 3609 C C . ALA B 1 11 ? -13.609 86.938 29.891 1 41.81 11 ALA B C 1
ATOM 3611 O O . ALA B 1 11 ? -13.891 85.75 29.891 1 41.81 11 ALA B O 1
ATOM 3612 N N . ALA B 1 12 ? -12.969 87.5 28.859 1 40.44 12 ALA B N 1
ATOM 3613 C CA . ALA B 1 12 ? -12.336 86.688 27.844 1 40.44 12 ALA B CA 1
ATOM 3614 C C . ALA B 1 12 ? -11.211 85.812 28.453 1 40.44 12 ALA B C 1
ATOM 3616 O O . ALA B 1 12 ? -10.836 84.812 27.891 1 40.44 12 ALA B O 1
ATOM 3617 N N . LEU B 1 13 ? -10.523 86.438 29.484 1 37.44 13 LEU B N 1
ATOM 3618 C CA . LEU B 1 13 ? -9.438 85.625 30.031 1 37.44 13 LEU B CA 1
ATOM 3619 C C . LEU B 1 13 ? -9.977 84.438 30.797 1 37.44 13 LEU B C 1
ATOM 3621 O O . LEU B 1 13 ? -9.234 83.5 31.125 1 37.44 13 LEU B O 1
ATOM 3625 N N . TRP B 1 14 ? -11.133 84.625 31.516 1 37.03 14 TRP B N 1
ATOM 3626 C CA . TRP B 1 14 ? -11.477 83.625 32.5 1 37.03 14 TRP B CA 1
ATOM 3627 C C . TRP B 1 14 ? -11.812 82.312 31.797 1 37.03 14 TRP B C 1
ATOM 3629 O O . TRP B 1 14 ? -12.047 81.25 32.469 1 37.03 14 TRP B O 1
ATOM 3639 N N . ALA B 1 15 ? -12.602 82.375 30.812 1 39.66 15 ALA B N 1
ATOM 3640 C CA . ALA B 1 15 ? -13.109 81.125 30.359 1 39.66 15 ALA B CA 1
ATOM 3641 C C . ALA B 1 15 ? -11.984 80.188 29.828 1 39.66 15 ALA B C 1
ATOM 3643 O O . ALA B 1 15 ? -12.18 79.438 28.875 1 39.66 15 ALA B O 1
ATOM 3644 N N . ARG B 1 16 ? -10.758 80.562 29.984 1 44.78 16 ARG B N 1
ATOM 3645 C CA . ARG B 1 16 ? -9.852 79.625 29.359 1 44.78 16 ARG B CA 1
ATOM 3646 C C . ARG B 1 16 ? -10.008 78.25 29.984 1 44.78 16 ARG B C 1
ATOM 3648 O O . ARG B 1 16 ? -9.516 78 31.094 1 44.78 16 ARG B O 1
ATOM 3655 N N . ALA B 1 17 ? -11.141 77.625 29.938 1 45.47 17 ALA B N 1
ATOM 3656 C CA . ALA B 1 17 ? -11.219 76.188 30.125 1 45.47 17 ALA B CA 1
ATOM 3657 C C . ALA B 1 17 ? -9.875 75.562 29.828 1 45.47 17 ALA B C 1
ATOM 3659 O O . ALA B 1 17 ? -9.289 75.75 28.766 1 45.47 17 ALA B O 1
ATOM 3660 N N . GLY B 1 18 ? -9.086 75.375 30.922 1 51.31 18 GLY B N 1
ATOM 3661 C CA . GLY B 1 18 ? -7.789 74.75 30.797 1 51.31 18 GLY B CA 1
ATOM 3662 C C . GLY B 1 18 ? -7.738 73.688 29.688 1 51.31 18 GLY B C 1
ATOM 3663 O O . GLY B 1 18 ? -8.516 72.75 29.688 1 51.31 18 GLY B O 1
ATOM 3664 N N . ALA B 1 19 ? -7.438 74.125 28.5 1 57.09 19 ALA B N 1
ATOM 3665 C CA . ALA B 1 19 ? -7.367 73.5 27.172 1 57.09 19 ALA B CA 1
ATOM 3666 C C . ALA B 1 19 ? -6.461 72.312 27.203 1 57.09 19 ALA B C 1
ATOM 3668 O O . ALA B 1 19 ? -5.398 72.312 27.828 1 57.09 19 ALA B O 1
ATOM 3669 N N . LEU B 1 20 ? -7.07 71.062 27.141 1 71.56 20 LEU B N 1
ATOM 3670 C CA . LEU B 1 20 ? -6.367 69.812 26.828 1 71.56 20 LEU B CA 1
ATOM 3671 C C . LEU B 1 20 ? -5.742 69.875 25.438 1 71.56 20 LEU B C 1
ATOM 3673 O O . LEU B 1 20 ? -6.414 70.188 24.469 1 71.56 20 LEU B O 1
ATOM 3677 N N . ILE B 1 21 ? -4.426 69.812 25.438 1 82.12 21 ILE B N 1
ATOM 3678 C CA . ILE B 1 21 ? -3.711 69.812 24.156 1 82.12 21 ILE B CA 1
ATOM 3679 C C . ILE B 1 21 ? -3.23 68.438 23.828 1 82.12 21 ILE B C 1
ATOM 3681 O O . ILE B 1 21 ? -2.762 67.688 24.703 1 82.12 21 ILE B O 1
ATOM 3685 N N . ASN B 1 22 ? -3.475 68 22.594 1 85.19 22 ASN B N 1
ATOM 3686 C CA . ASN B 1 22 ? -2.986 66.688 22.094 1 85.19 22 ASN B CA 1
ATOM 3687 C C . ASN B 1 22 ? -1.817 66.875 21.125 1 85.19 22 ASN B C 1
ATOM 3689 O O . ASN B 1 22 ? -1.918 67.625 20.156 1 85.19 22 ASN B O 1
ATOM 3693 N N . LEU B 1 23 ? -0.755 66.312 21.5 1 92.44 23 LEU B N 1
ATOM 3694 C CA . LEU B 1 23 ? 0.416 66.375 20.641 1 92.44 23 LEU B CA 1
ATOM 3695 C C . LEU B 1 23 ? 0.786 64.938 20.172 1 92.44 23 LEU B C 1
ATOM 3697 O O . LEU B 1 23 ? 0.693 64 20.953 1 92.44 23 LEU B O 1
ATOM 3701 N N . LYS B 1 24 ? 1.078 64.812 18.875 1 94.62 24 LYS B N 1
ATOM 3702 C CA . LYS B 1 24 ? 1.477 63.531 18.297 1 94.62 24 LYS B CA 1
ATOM 3703 C C . LYS B 1 24 ? 2.885 63.625 17.703 1 94.62 24 LYS B C 1
ATOM 3705 O O . LYS B 1 24 ? 3.221 64.562 17.016 1 94.62 24 LYS B O 1
ATOM 3710 N N . TYR B 1 25 ? 3.699 62.719 18.125 1 96.56 25 TYR B N 1
ATOM 3711 C CA . TYR B 1 25 ? 5.055 62.656 17.594 1 96.56 25 TYR B CA 1
ATOM 3712 C C . TYR B 1 25 ? 5.352 61.25 17.078 1 96.56 25 TYR B C 1
ATOM 3714 O O . TYR B 1 25 ? 4.559 60.312 17.297 1 96.56 25 TYR B O 1
ATOM 3722 N N . SER B 1 26 ? 6.402 61.094 16.25 1 96.19 26 SER B N 1
ATOM 3723 C CA . SER B 1 26 ? 6.891 59.812 15.773 1 96.19 26 SER B CA 1
ATOM 3724 C C . SER B 1 26 ? 8.406 59.688 15.914 1 96.19 26 SER B C 1
ATOM 3726 O O . SER B 1 26 ? 9.117 60.688 15.781 1 96.19 26 SER B O 1
ATOM 3728 N N . VAL B 1 27 ? 8.805 58.562 16.359 1 95.69 27 VAL B N 1
ATOM 3729 C CA . VAL B 1 27 ? 10.242 58.312 16.484 1 95.69 27 VAL B CA 1
ATOM 3730 C C . VAL B 1 27 ? 10.562 56.906 15.992 1 95.69 27 VAL B C 1
ATOM 3732 O O . VAL B 1 27 ? 9.75 56 16.141 1 95.69 27 VAL B O 1
ATOM 3735 N N . GLU B 1 28 ? 11.727 56.75 15.297 1 95.56 28 GLU B N 1
ATOM 3736 C CA . GLU B 1 28 ? 12.172 55.406 14.891 1 95.56 28 GLU B CA 1
ATOM 3737 C C . GLU B 1 28 ? 12.727 54.625 16.078 1 95.56 28 GLU B C 1
ATOM 3739 O O . GLU B 1 28 ? 13.312 55.219 17 1 95.56 28 GLU B O 1
ATOM 3744 N N . GLU B 1 29 ? 12.461 53.375 16.078 1 95.44 29 GLU B N 1
ATOM 3745 C CA . GLU B 1 29 ? 13.062 52.562 17.141 1 95.44 29 GLU B CA 1
ATOM 3746 C C . GLU B 1 29 ? 14.586 52.594 17.047 1 95.44 29 GLU B C 1
ATOM 3748 O O . GLU B 1 29 ? 15.156 53.188 16.125 1 95.44 29 GLU B O 1
ATOM 3753 N N . GLU B 1 30 ? 15.336 52.094 18 1 94.5 30 GLU B N 1
ATOM 3754 C CA . GLU B 1 30 ? 16.781 51.906 18.094 1 94.5 30 GLU B CA 1
ATOM 3755 C C . GLU B 1 30 ? 17.5 53.219 18.312 1 94.5 30 GLU B C 1
ATOM 3757 O O . GLU B 1 30 ? 18.719 53.312 18.125 1 94.5 30 GLU B O 1
ATOM 3762 N N . GLN B 1 31 ? 16.656 54.25 18.609 1 93.88 31 GLN B N 1
ATOM 3763 C CA . GLN B 1 31 ? 17.297 55.5 18.969 1 93.88 31 GLN B CA 1
ATOM 3764 C C . GLN B 1 31 ? 18.047 55.375 20.297 1 93.88 31 GLN B C 1
ATOM 3766 O O . GLN B 1 31 ? 17.547 54.75 21.234 1 93.88 31 GLN B O 1
ATOM 3771 N N . ARG B 1 32 ? 19.156 55.969 20.375 1 93.81 32 ARG B N 1
ATOM 3772 C CA . ARG B 1 32 ? 19.969 55.875 21.578 1 93.81 32 ARG B CA 1
ATOM 3773 C C . ARG B 1 32 ? 19.359 56.688 22.719 1 93.81 32 ARG B C 1
ATOM 3775 O O . ARG B 1 32 ? 18.516 57.531 22.5 1 93.81 32 ARG B O 1
ATOM 3782 N N . ALA B 1 33 ? 19.859 56.344 23.891 1 94.19 33 ALA B N 1
ATOM 3783 C CA . ALA B 1 33 ? 19.438 57.125 25.062 1 94.19 33 ALA B CA 1
ATOM 3784 C C . ALA B 1 33 ? 19.844 58.594 24.938 1 94.19 33 ALA B C 1
ATOM 3786 O O . ALA B 1 33 ? 20.938 58.875 24.484 1 94.19 33 ALA B O 1
ATOM 3787 N N . GLY B 1 34 ? 18.938 59.406 25.281 1 93.19 34 GLY B N 1
ATOM 3788 C CA . GLY B 1 34 ? 19.219 60.844 25.281 1 93.19 34 GLY B CA 1
ATOM 3789 C C . GLY B 1 34 ? 18.812 61.531 24 1 93.19 34 GLY B C 1
ATOM 3790 O O . GLY B 1 34 ? 19.016 62.75 23.844 1 93.19 34 GLY B O 1
ATOM 3791 N N . THR B 1 35 ? 18.281 60.812 23.141 1 95.25 35 THR B N 1
ATOM 3792 C CA . THR B 1 35 ? 17.828 61.375 21.875 1 95.25 35 THR B CA 1
ATOM 3793 C C . THR B 1 35 ? 16.609 62.281 22.109 1 95.25 35 THR B C 1
ATOM 3795 O O . THR B 1 35 ? 15.641 61.844 22.734 1 95.25 35 THR B O 1
ATOM 3798 N N . VAL B 1 36 ? 16.656 63.5 21.609 1 96.19 36 VAL B N 1
ATOM 3799 C CA . VAL B 1 36 ? 15.539 64.438 21.734 1 96.19 36 VAL B CA 1
ATOM 3800 C C . VAL B 1 36 ? 14.492 64.125 20.672 1 96.19 36 VAL B C 1
ATOM 3802 O O . VAL B 1 36 ? 14.773 64.188 19.484 1 96.19 36 VAL B O 1
ATOM 3805 N N . ILE B 1 37 ? 13.383 63.781 21.062 1 96.31 37 ILE B N 1
ATOM 3806 C CA . ILE B 1 37 ? 12.297 63.438 20.156 1 96.31 37 ILE B CA 1
ATOM 3807 C C . ILE B 1 37 ? 11.539 64.688 19.734 1 96.31 37 ILE B C 1
ATOM 3809 O O . ILE B 1 37 ? 11.234 64.875 18.547 1 96.31 37 ILE B O 1
ATOM 3813 N N . ALA B 1 38 ? 11.219 65.438 20.766 1 95.38 38 ALA B N 1
ATOM 3814 C CA . ALA B 1 38 ? 10.43 66.625 20.484 1 95.38 38 ALA B CA 1
ATOM 3815 C C . ALA B 1 38 ? 10.578 67.688 21.609 1 95.38 38 ALA B C 1
ATOM 3817 O O . ALA B 1 38 ? 11.031 67.375 22.703 1 95.38 38 ALA B O 1
ATOM 3818 N N . ASN B 1 39 ? 10.289 68.875 21.312 1 93.12 39 ASN B N 1
ATOM 3819 C CA . ASN B 1 39 ? 10.164 69.938 22.281 1 93.12 39 ASN B CA 1
ATOM 3820 C C . ASN B 1 39 ? 8.703 70.188 22.656 1 93.12 39 ASN B C 1
ATOM 3822 O O . ASN B 1 39 ? 8.047 71.062 22.078 1 93.12 39 ASN B O 1
ATOM 3826 N N . VAL B 1 40 ? 8.32 69.562 23.656 1 90.94 40 VAL B N 1
ATOM 3827 C CA . VAL B 1 40 ? 6.918 69.562 24.047 1 90.94 40 VAL B CA 1
ATOM 3828 C C . VAL B 1 40 ? 6.531 70.938 24.531 1 90.94 40 VAL B C 1
ATOM 3830 O O . VAL B 1 40 ? 5.426 71.438 24.266 1 90.94 40 VAL B O 1
ATOM 3833 N N . ALA B 1 41 ? 7.406 71.625 25.25 1 87.06 41 ALA B N 1
ATOM 3834 C CA . ALA B 1 41 ? 7.129 72.938 25.766 1 87.06 41 ALA B CA 1
ATOM 3835 C C . ALA B 1 41 ? 6.832 73.938 24.625 1 87.06 41 ALA B C 1
ATOM 3837 O O . ALA B 1 41 ? 5.855 74.688 24.688 1 87.06 41 ALA B O 1
ATOM 3838 N N . LYS B 1 42 ? 7.688 73.875 23.734 1 88.88 42 LYS B N 1
ATOM 3839 C CA . LYS B 1 42 ? 7.516 74.75 22.594 1 88.88 42 LYS B CA 1
ATOM 3840 C C . LYS B 1 42 ? 6.23 74.438 21.828 1 88.88 42 LYS B C 1
ATOM 3842 O O . LYS B 1 42 ? 5.453 75.375 21.516 1 88.88 42 LYS B O 1
ATOM 3847 N N . ASP B 1 43 ? 6.047 73.188 21.578 1 91.12 43 ASP B N 1
ATOM 3848 C CA . ASP B 1 43 ? 4.895 72.75 20.781 1 91.12 43 ASP B CA 1
ATOM 3849 C C . ASP B 1 43 ? 3.59 73 21.531 1 91.12 43 ASP B C 1
ATOM 3851 O O . ASP B 1 43 ? 2.574 73.375 20.938 1 91.12 43 ASP B O 1
ATOM 3855 N N . ALA B 1 44 ? 3.602 72.75 22.828 1 86.44 44 ALA B N 1
ATOM 3856 C CA . ALA B 1 44 ? 2.42 73 23.656 1 86.44 44 ALA B CA 1
ATOM 3857 C C . ALA B 1 44 ? 2.074 74.5 23.672 1 86.44 44 ALA B C 1
ATOM 3859 O O . ALA B 1 44 ? 0.899 74.875 23.625 1 86.44 44 ALA B O 1
ATOM 3860 N N . ARG B 1 45 ? 3.049 75.312 23.734 1 83.06 45 ARG B N 1
ATOM 3861 C CA . ARG B 1 45 ? 2.824 76.75 23.719 1 83.06 45 ARG B CA 1
ATOM 3862 C C . ARG B 1 45 ? 2.189 77.25 22.406 1 83.06 45 ARG B C 1
ATOM 3864 O O . ARG B 1 45 ? 1.279 78.062 22.406 1 83.06 45 ARG B O 1
ATOM 3871 N N . GLU B 1 46 ? 2.742 76.688 21.5 1 86.5 46 GLU B N 1
ATOM 3872 C CA . GLU B 1 46 ? 2.217 77.062 20.188 1 86.5 46 GLU B CA 1
ATOM 3873 C C . GLU B 1 46 ? 0.772 76.625 20.031 1 86.5 46 GLU B C 1
ATOM 3875 O O . GLU B 1 46 ? -0.005 77.188 19.297 1 86.5 46 GLU B O 1
ATOM 3880 N N . ALA B 1 47 ? 0.532 75.5 20.766 1 82.44 47 ALA B N 1
ATOM 3881 C CA . ALA B 1 47 ? -0.828 75 20.688 1 82.44 47 ALA B CA 1
ATOM 3882 C C . ALA B 1 47 ? -1.755 75.688 21.656 1 82.44 47 ALA B C 1
ATOM 3884 O O . ALA B 1 47 ? -2.953 75.438 21.719 1 82.44 47 ALA B O 1
ATOM 3885 N N . GLY B 1 48 ? -1.257 76.625 22.516 1 74.06 48 GLY B N 1
ATOM 3886 C CA . GLY B 1 48 ? -2.096 77.438 23.375 1 74.06 48 GLY B CA 1
ATOM 3887 C C . GLY B 1 48 ? -1.957 77.125 24.844 1 74.06 48 GLY B C 1
ATOM 3888 O O . GLY B 1 48 ? -2.756 77.562 25.672 1 74.06 48 GLY B O 1
ATOM 3889 N N . PHE B 1 49 ? -1.019 76.25 25.031 1 71.06 49 PHE B N 1
ATOM 3890 C CA . PHE B 1 49 ? -0.746 75.875 26.422 1 71.06 49 PHE B CA 1
ATOM 3891 C C . PHE B 1 49 ? -0.209 77.062 27.203 1 71.06 49 PHE B C 1
ATOM 3893 O O . PHE B 1 49 ? 0.743 77.75 26.781 1 71.06 49 PHE B O 1
ATOM 3900 N N . VAL B 1 50 ? -0.988 77.562 28.188 1 65 50 VAL B N 1
ATOM 3901 C CA . VAL B 1 50 ? -0.599 78.75 28.953 1 65 50 VAL B CA 1
ATOM 3902 C C . VAL B 1 50 ? 0.455 78.375 29.984 1 65 50 VAL B C 1
ATOM 3904 O O . VAL B 1 50 ? 0.236 77.5 30.812 1 65 50 VAL B O 1
ATOM 3907 N N . LEU B 1 51 ? 1.677 78.688 29.766 1 60.16 51 LEU B N 1
ATOM 3908 C CA . LEU B 1 51 ? 2.746 78.562 30.734 1 60.16 51 LEU B CA 1
ATOM 3909 C C . LEU B 1 51 ? 2.996 79.875 31.484 1 60.16 51 LEU B C 1
ATOM 3911 O O . LEU B 1 51 ? 3.053 80.938 30.859 1 60.16 51 LEU B O 1
ATOM 3915 N N . ASP B 1 52 ? 2.605 79.938 32.75 1 56.16 52 ASP B N 1
ATOM 3916 C CA . ASP B 1 52 ? 2.906 81.188 33.5 1 56.16 52 ASP B CA 1
ATOM 3917 C C . ASP B 1 52 ? 4.375 81.562 33.344 1 56.16 52 ASP B C 1
ATOM 3919 O O . ASP B 1 52 ? 5.27 80.75 33.656 1 56.16 52 ASP B O 1
ATOM 3923 N N . PRO B 1 53 ? 4.656 82.625 32.656 1 54.12 53 PRO B N 1
ATOM 3924 C CA . PRO B 1 53 ? 6.035 83.062 32.438 1 54.12 53 PRO B CA 1
ATOM 3925 C C . PRO B 1 53 ? 6.801 83.25 33.75 1 54.12 53 PRO B C 1
ATOM 3927 O O . PRO B 1 53 ? 8.031 83.375 33.719 1 54.12 53 PRO B O 1
ATOM 3930 N N . ARG B 1 54 ? 6.176 83.562 34.844 1 58.66 54 ARG B N 1
ATOM 3931 C CA . ARG B 1 54 ? 6.84 83.938 36.094 1 58.66 54 ARG B CA 1
ATOM 3932 C C . ARG B 1 54 ? 7.281 82.688 36.875 1 58.66 54 ARG B C 1
ATOM 3934 O O . ARG B 1 54 ? 8.055 82.75 37.812 1 58.66 54 ARG B O 1
ATOM 3941 N N . GLN B 1 55 ? 6.727 81.5 36.469 1 54.53 55 GLN B N 1
ATOM 3942 C CA . GLN B 1 55 ? 7.129 80.312 37.188 1 54.53 55 GLN B CA 1
ATOM 3943 C C . GLN B 1 55 ? 7.887 79.375 36.281 1 54.53 55 GLN B C 1
ATOM 3945 O O . GLN B 1 55 ? 7.57 79.25 35.125 1 54.53 55 GLN B O 1
ATOM 3950 N N . PRO B 1 56 ? 9.133 79.062 36.625 1 53.56 56 PRO B N 1
ATOM 3951 C CA . PRO B 1 56 ? 9.867 78.125 35.812 1 53.56 56 PRO B CA 1
ATOM 3952 C C . PRO B 1 56 ? 8.977 77 35.281 1 53.56 56 PRO B C 1
ATOM 3954 O O . PRO B 1 56 ? 8.094 76.5 36 1 53.56 56 PRO B O 1
ATOM 3957 N N . ALA B 1 57 ? 8.75 76.875 33.969 1 57.38 57 ALA B N 1
ATOM 3958 C CA . ALA B 1 57 ? 7.953 75.875 33.281 1 57.38 57 ALA B CA 1
ATOM 3959 C C . ALA B 1 57 ? 8.219 74.5 33.875 1 57.38 57 ALA B C 1
ATOM 3961 O O . ALA B 1 57 ? 9.352 74 33.875 1 57.38 57 ALA B O 1
ATOM 3962 N N . ALA B 1 58 ? 7.531 74.125 35 1 72.31 58 ALA B N 1
ATOM 3963 C CA . ALA B 1 58 ? 7.758 72.812 35.562 1 72.31 58 ALA B CA 1
ATOM 3964 C C . ALA B 1 58 ? 6.715 71.812 35.094 1 72.31 58 ALA B C 1
ATOM 3966 O O . ALA B 1 58 ? 5.516 72 35.312 1 72.31 58 ALA B O 1
ATOM 3967 N N . PHE B 1 59 ? 7.203 71 33.938 1 77.25 59 PHE B N 1
ATOM 3968 C CA . PHE B 1 59 ? 6.379 69.875 33.469 1 77.25 59 PHE B CA 1
ATOM 3969 C C . PHE B 1 59 ? 6.426 68.75 34.469 1 77.25 59 PHE B C 1
ATOM 3971 O O . PHE B 1 59 ? 7.5 68.375 34.938 1 77.25 59 PHE B O 1
ATOM 3978 N N . ARG B 1 60 ? 5.293 68.375 34.875 1 78.12 60 ARG B N 1
ATOM 3979 C CA . ARG B 1 60 ? 5.195 67.125 35.719 1 78.12 60 ARG B CA 1
ATOM 3980 C C . ARG B 1 60 ? 4.504 66 34.969 1 78.12 60 ARG B C 1
ATOM 3982 O O . ARG B 1 60 ? 3.432 66.25 34.375 1 78.12 60 ARG B O 1
ATOM 3989 N N . VAL B 1 61 ? 5.152 64.875 34.969 1 82.56 61 VAL B N 1
ATOM 3990 C CA . VAL B 1 61 ? 4.559 63.75 34.312 1 82.56 61 VAL B CA 1
ATOM 3991 C C . VAL B 1 61 ? 3.447 63.156 35.188 1 82.56 61 VAL B C 1
ATOM 3993 O O . VAL B 1 61 ? 3.682 62.781 36.312 1 82.56 61 VAL B O 1
ATOM 3996 N N . VAL B 1 62 ? 2.291 63.219 34.625 1 76 62 VAL B N 1
ATOM 3997 C CA . VAL B 1 62 ? 1.136 62.688 35.344 1 76 62 VAL B CA 1
ATOM 3998 C C . VAL B 1 62 ? 1.02 61.188 35.094 1 76 62 VAL B C 1
ATOM 4000 O O . VAL B 1 62 ? 0.746 60.406 36.031 1 76 62 VAL B O 1
ATOM 4003 N N . SER B 1 63 ? 1.188 60.781 33.812 1 79 63 SER B N 1
ATOM 4004 C CA . SER B 1 63 ? 1.122 59.375 33.406 1 79 63 SER B CA 1
ATOM 4005 C C . SER B 1 63 ? 2.068 59.062 32.25 1 79 63 SER B C 1
ATOM 4007 O O . SER B 1 63 ? 2.314 59.906 31.406 1 79 63 SER B O 1
ATOM 4009 N N . ASN B 1 64 ? 2.656 57.906 32.375 1 83.56 64 ASN B N 1
ATOM 4010 C CA . ASN B 1 64 ? 3.559 57.438 31.344 1 83.56 64 ASN B CA 1
ATOM 4011 C C . ASN B 1 64 ? 3.426 55.906 31.156 1 83.56 64 ASN B C 1
ATOM 4013 O O . ASN B 1 64 ? 3.707 55.156 32.062 1 83.56 64 ASN B O 1
ATOM 4017 N N . SER B 1 65 ? 2.99 55.594 29.906 1 84.75 65 SER B N 1
ATOM 4018 C CA . SER B 1 65 ? 2.773 54.188 29.625 1 84.75 65 SER B CA 1
ATOM 4019 C C . SER B 1 65 ? 4.098 53.406 29.547 1 84.75 65 SER B C 1
ATOM 4021 O O . SER B 1 65 ? 4.121 52.188 29.656 1 84.75 65 SER B O 1
ATOM 4023 N N . ALA B 1 66 ? 5.172 54.125 29.312 1 91.12 66 ALA B N 1
ATOM 4024 C CA . ALA B 1 66 ? 6.5 53.531 29.25 1 91.12 66 ALA B CA 1
ATOM 4025 C C . ALA B 1 66 ? 7.543 54.406 29.906 1 91.12 66 ALA B C 1
ATOM 4027 O O . ALA B 1 66 ? 8.461 54.906 29.25 1 91.12 66 ALA B O 1
ATOM 4028 N N . PRO B 1 67 ? 7.48 54.5 31.188 1 90.56 67 PRO B N 1
ATOM 4029 C CA . PRO B 1 67 ? 8.367 55.438 31.891 1 90.56 67 PRO B CA 1
ATOM 4030 C C . PRO B 1 67 ? 9.844 55.062 31.766 1 90.56 67 PRO B C 1
ATOM 4032 O O . PRO B 1 67 ? 10.711 55.906 31.906 1 90.56 67 PRO B O 1
ATOM 4035 N N . HIS B 1 68 ? 10.18 53.812 31.469 1 93.62 68 HIS B N 1
ATOM 4036 C CA . HIS B 1 68 ? 11.57 53.375 31.359 1 93.62 68 HIS B CA 1
ATOM 4037 C C . HIS B 1 68 ? 12.141 53.719 29.984 1 93.62 68 HIS B C 1
ATOM 4039 O O . HIS B 1 68 ? 13.359 53.719 29.797 1 93.62 68 HIS B O 1
ATOM 4045 N N . LEU B 1 69 ? 11.297 54.125 29 1 95.38 69 LEU B N 1
ATOM 4046 C CA . LEU B 1 69 ? 11.75 54.312 27.625 1 95.38 69 LEU B CA 1
ATOM 4047 C C . LEU B 1 69 ? 11.859 55.781 27.281 1 95.38 69 LEU B C 1
ATOM 4049 O O . LEU B 1 69 ? 12.773 56.188 26.578 1 95.38 69 LEU B O 1
ATOM 4053 N N . VAL B 1 70 ? 10.852 56.562 27.766 1 94.62 70 VAL B N 1
ATOM 4054 C CA . VAL B 1 70 ? 10.82 58 27.438 1 94.62 70 VAL B CA 1
ATOM 4055 C C . VAL B 1 70 ? 10.461 58.812 28.672 1 94.62 70 VAL B C 1
ATOM 4057 O O . VAL B 1 70 ? 9.797 58.312 29.578 1 94.62 70 VAL B O 1
ATOM 4060 N N . ASP B 1 71 ? 10.977 59.938 28.672 1 91.38 71 ASP B N 1
ATOM 4061 C CA . ASP B 1 71 ? 10.664 60.875 29.766 1 91.38 71 ASP B CA 1
ATOM 4062 C C . ASP B 1 71 ? 10.742 62.312 29.281 1 91.38 71 ASP B C 1
ATOM 4064 O O . ASP B 1 71 ? 11.266 62.594 28.203 1 91.38 71 ASP B O 1
ATOM 4068 N N . ILE B 1 72 ? 10.062 63.156 30.062 1 91.12 72 ILE B N 1
ATOM 4069 C CA . ILE B 1 72 ? 10.094 64.562 29.75 1 91.12 72 ILE B CA 1
ATOM 4070 C C . ILE B 1 72 ? 10.938 65.312 30.797 1 91.12 72 ILE B C 1
ATOM 4072 O O . ILE B 1 72 ? 10.812 65.062 32 1 91.12 72 ILE B O 1
ATOM 4076 N N . ASN B 1 73 ? 11.906 66.188 30.297 1 88.5 73 ASN B N 1
ATOM 4077 C CA . ASN B 1 73 ? 12.633 67 31.234 1 88.5 73 ASN B CA 1
ATOM 4078 C C . ASN B 1 73 ? 11.719 68.062 31.844 1 88.5 73 ASN B C 1
ATOM 4080 O O . ASN B 1 73 ? 11.148 68.875 31.125 1 88.5 73 ASN B O 1
ATOM 4084 N N . PRO B 1 74 ? 11.641 68.125 33.125 1 85.06 74 PRO B N 1
ATOM 4085 C CA . PRO B 1 74 ? 10.688 69 33.75 1 85.06 74 PRO B CA 1
ATOM 4086 C C . PRO B 1 74 ? 11 70.5 33.469 1 85.06 74 PRO B C 1
ATOM 4088 O O . PRO B 1 74 ? 10.086 71.312 33.375 1 85.06 74 PRO B O 1
ATOM 4091 N N . GLY B 1 75 ? 12.258 70.812 33.25 1 82.44 75 GLY B N 1
ATOM 4092 C CA . GLY B 1 75 ? 12.641 72.25 33.062 1 82.44 75 GLY B CA 1
ATOM 4093 C C . GLY B 1 75 ? 12.562 72.688 31.609 1 82.44 75 GLY B C 1
ATOM 4094 O O . GLY B 1 75 ? 11.922 73.688 31.297 1 82.44 75 GLY B O 1
ATOM 4095 N N . SER B 1 76 ? 13.102 71.875 30.781 1 86.19 76 SER B N 1
ATOM 4096 C CA . SER B 1 76 ? 13.211 72.25 29.375 1 86.19 76 SER B CA 1
ATOM 4097 C C . SER B 1 76 ? 11.977 71.812 28.594 1 86.19 76 SER B C 1
ATOM 4099 O O . SER B 1 76 ? 11.672 72.438 27.547 1 86.19 76 SER B O 1
ATOM 4101 N N . GLY B 1 77 ? 11.227 70.812 29.031 1 89.19 77 GLY B N 1
ATOM 4102 C CA . GLY B 1 77 ? 10.07 70.312 28.312 1 89.19 77 GLY B CA 1
ATOM 4103 C C . GLY B 1 77 ? 10.445 69.438 27.141 1 89.19 77 GLY B C 1
ATOM 4104 O O . GLY B 1 77 ? 9.617 69.188 26.266 1 89.19 77 GLY B O 1
ATOM 4105 N N . LEU B 1 78 ? 11.695 69.062 27.109 1 93.56 78 LEU B N 1
ATOM 4106 C CA . LEU B 1 78 ? 12.164 68.188 26.031 1 93.56 78 LEU B CA 1
ATOM 4107 C C . LEU B 1 78 ? 11.82 66.75 26.297 1 93.56 78 LEU B C 1
ATOM 4109 O O . LEU B 1 78 ? 12.047 66.25 27.406 1 93.56 78 LEU B O 1
ATOM 4113 N N . LEU B 1 79 ? 11.188 66.188 25.266 1 95.19 79 LEU B N 1
ATOM 4114 C CA . LEU B 1 79 ? 10.938 64.75 25.312 1 95.19 79 LEU B CA 1
ATOM 4115 C C . LEU B 1 79 ? 12.172 63.969 24.859 1 95.19 79 LEU B C 1
ATOM 4117 O O . LEU B 1 79 ? 12.648 64.125 23.734 1 95.19 79 LEU B O 1
ATOM 4121 N N . VAL B 1 80 ? 12.664 63.125 25.766 1 95.38 80 VAL B N 1
ATOM 4122 C CA . VAL B 1 80 ? 13.93 62.438 25.469 1 95.38 80 VAL B CA 1
ATOM 4123 C C . VAL B 1 80 ? 13.789 60.938 25.719 1 95.38 80 VAL B C 1
ATOM 4125 O O . VAL B 1 80 ? 12.945 60.5 26.516 1 95.38 80 VAL B O 1
ATOM 4128 N N . THR B 1 81 ? 14.57 60.156 24.906 1 95.75 81 THR B N 1
ATOM 4129 C CA . THR B 1 81 ? 14.633 58.719 25.156 1 95.75 81 THR B CA 1
ATOM 4130 C C . THR B 1 81 ? 15.508 58.438 26.359 1 95.75 81 THR B C 1
ATOM 4132 O O . THR B 1 81 ? 16.578 59.031 26.531 1 95.75 81 THR B O 1
ATOM 4135 N N . LYS B 1 82 ? 15 57.531 27.219 1 95.12 82 LYS B N 1
ATOM 4136 C CA . LYS B 1 82 ? 15.789 57.125 28.375 1 95.12 82 LYS B CA 1
ATOM 4137 C C . LYS B 1 82 ? 16.672 55.906 28.047 1 95.12 82 LYS B C 1
ATOM 4139 O O . LYS B 1 82 ? 17.766 55.781 28.609 1 95.12 82 LYS B O 1
ATOM 4144 N N . GLN B 1 83 ? 16.203 55.062 27.281 1 95.38 83 GLN B N 1
ATOM 4145 C CA . GLN B 1 83 ? 16.922 53.906 26.781 1 95.38 83 GLN B CA 1
ATOM 4146 C C . GLN B 1 83 ? 16.562 53.625 25.312 1 95.38 83 GLN B C 1
ATOM 4148 O O . GLN B 1 83 ? 15.633 54.219 24.781 1 95.38 83 GLN B O 1
ATOM 4153 N N . LYS B 1 84 ? 17.375 52.781 24.766 1 94.75 84 LYS B N 1
ATOM 4154 C CA . LYS B 1 84 ? 17.094 52.375 23.391 1 94.75 84 LYS B CA 1
ATOM 4155 C C . LYS B 1 84 ? 15.703 51.781 23.281 1 94.75 84 LYS B C 1
ATOM 4157 O O . LYS B 1 84 ? 15.32 50.938 24.094 1 94.75 84 LYS B O 1
ATOM 4162 N N . ILE B 1 85 ? 14.938 52.219 22.328 1 94.69 85 ILE B N 1
ATOM 4163 C CA . ILE B 1 85 ? 13.57 51.75 22.188 1 94.69 85 ILE B CA 1
ATOM 4164 C C . ILE B 1 85 ? 13.555 50.5 21.281 1 94.69 85 ILE B C 1
ATOM 4166 O O . ILE B 1 85 ? 14.016 50.562 20.141 1 94.69 85 ILE B O 1
ATOM 4170 N N . ASP B 1 86 ? 13.148 49.406 21.797 1 95 86 ASP B N 1
ATOM 4171 C CA . ASP B 1 86 ? 12.922 48.188 21.031 1 95 86 ASP B CA 1
ATOM 4172 C C . ASP B 1 86 ? 11.43 47.969 20.812 1 95 86 ASP B C 1
ATOM 4174 O O . ASP B 1 86 ? 10.742 47.406 21.672 1 95 86 ASP B O 1
ATOM 4178 N N . ARG B 1 87 ? 11.062 48.406 19.625 1 95.19 87 ARG B N 1
ATOM 4179 C CA . ARG B 1 87 ? 9.641 48.312 19.297 1 95.19 87 ARG B CA 1
ATOM 4180 C C . ARG B 1 87 ? 9.156 46.875 19.344 1 95.19 87 ARG B C 1
ATOM 4182 O O . ARG B 1 87 ? 8.023 46.594 19.766 1 95.19 87 ARG B O 1
ATOM 4189 N N . ASP B 1 88 ? 9.992 45.969 18.906 1 93.56 88 ASP B N 1
ATOM 4190 C CA . ASP B 1 88 ? 9.625 44.562 18.797 1 93.56 88 ASP B CA 1
ATOM 4191 C C . ASP B 1 88 ? 9.336 43.938 20.172 1 93.56 88 ASP B C 1
ATOM 4193 O O . ASP B 1 88 ? 8.492 43.062 20.312 1 93.56 88 ASP B O 1
ATOM 4197 N N . LEU B 1 89 ? 10.062 44.406 21.141 1 92.06 89 LEU B N 1
ATOM 4198 C CA . LEU B 1 89 ? 9.828 43.938 22.5 1 92.06 89 LEU B CA 1
ATOM 4199 C C . LEU B 1 89 ? 8.602 44.625 23.094 1 92.06 89 LEU B C 1
ATOM 4201 O O . LEU B 1 89 ? 7.844 44 23.844 1 92.06 89 LEU B O 1
ATOM 4205 N N . LEU B 1 90 ? 8.383 45.875 22.734 1 92.19 90 LEU B N 1
ATOM 4206 C CA . LEU B 1 90 ? 7.328 46.719 23.312 1 92.19 90 LEU B CA 1
ATOM 4207 C C . LEU B 1 90 ? 5.965 46.312 22.75 1 92.19 90 LEU B C 1
ATOM 4209 O O . LEU B 1 90 ? 4.984 46.219 23.5 1 92.19 90 LEU B O 1
ATOM 4213 N N . CYS B 1 91 ? 5.871 46.094 21.391 1 91.62 91 CYS B N 1
ATOM 4214 C CA . CYS B 1 91 ? 4.57 45.969 20.734 1 91.62 91 CYS B CA 1
ATOM 4215 C C . CYS B 1 91 ? 4.488 44.688 19.953 1 91.62 91 CYS B C 1
ATOM 4217 O O . CYS B 1 91 ? 3.453 44.375 19.344 1 91.62 91 CYS B O 1
ATOM 4219 N N . ARG B 1 92 ? 5.605 43.906 19.844 1 87.62 92 ARG B N 1
ATOM 4220 C CA . ARG B 1 92 ? 5.641 42.656 19.078 1 87.62 92 ARG B CA 1
ATOM 4221 C C . ARG B 1 92 ? 5.277 42.938 17.609 1 87.62 92 ARG B C 1
ATOM 4223 O O . ARG B 1 92 ? 5.797 43.844 17 1 87.62 92 ARG B O 1
ATOM 4230 N N . GLN B 1 93 ? 4.352 42.156 17.062 1 84.62 93 GLN B N 1
ATOM 4231 C CA . GLN B 1 93 ? 4.094 42.281 15.641 1 84.62 93 GLN B CA 1
ATOM 4232 C C . GLN B 1 93 ? 2.869 43.156 15.391 1 84.62 93 GLN B C 1
ATOM 4234 O O . GLN B 1 93 ? 2.326 43.188 14.281 1 84.62 93 GLN B O 1
ATOM 4239 N N . SER B 1 94 ? 2.561 43.969 16.438 1 85.38 94 SER B N 1
ATOM 4240 C CA . SER B 1 94 ? 1.422 44.875 16.266 1 85.38 94 SER B CA 1
ATOM 4241 C C . SER B 1 94 ? 1.717 45.938 15.227 1 85.38 94 SER B C 1
ATOM 4243 O O . SER B 1 94 ? 2.824 46.5 15.18 1 85.38 94 SER B O 1
ATOM 4245 N N . PRO B 1 95 ? 0.745 46.219 14.43 1 85.62 95 PRO B N 1
ATOM 4246 C CA . PRO B 1 95 ? 0.963 47.25 13.398 1 85.62 95 PRO B CA 1
ATOM 4247 C C . PRO B 1 95 ? 1.148 48.656 13.984 1 85.62 95 PRO B C 1
ATOM 4249 O O . PRO B 1 95 ? 1.869 49.469 13.414 1 85.62 95 PRO B O 1
ATOM 4252 N N . LYS B 1 96 ? 0.5 48.906 15.109 1 89.75 96 LYS B N 1
ATOM 4253 C CA . LYS B 1 96 ? 0.624 50.219 15.742 1 89.75 96 LYS B CA 1
ATOM 4254 C C . LYS B 1 96 ? 1.246 50.094 17.125 1 89.75 96 LYS B C 1
ATOM 4256 O O . LYS B 1 96 ? 0.886 49.188 17.906 1 89.75 96 LYS B O 1
ATOM 4261 N N . CYS B 1 97 ? 2.32 50.875 17.266 1 94.12 97 CYS B N 1
ATOM 4262 C CA . CYS B 1 97 ? 2.986 50.938 18.547 1 94.12 97 CYS B CA 1
ATOM 4263 C C . CYS B 1 97 ? 3.029 52.344 19.078 1 94.12 97 CYS B C 1
ATOM 4265 O O . CYS B 1 97 ? 3.719 53.219 18.516 1 94.12 97 CYS B O 1
ATOM 4267 N N . VAL B 1 98 ? 2.213 52.594 20.156 1 94.06 98 VAL B N 1
ATOM 4268 C CA . VAL B 1 98 ? 2.068 53.969 20.625 1 94.06 98 VAL B CA 1
ATOM 4269 C C . VAL B 1 98 ? 2.352 54.031 22.125 1 94.06 98 VAL B C 1
ATOM 4271 O O . VAL B 1 98 ? 1.909 53.188 22.891 1 94.06 98 VAL B O 1
ATOM 4274 N N . ILE B 1 99 ? 3.193 54.969 22.516 1 92.12 99 ILE B N 1
ATOM 4275 C CA . ILE B 1 99 ? 3.408 55.312 23.922 1 92.12 99 ILE B CA 1
ATOM 4276 C C . ILE B 1 99 ? 2.641 56.594 24.25 1 92.12 99 ILE B C 1
ATOM 4278 O O . ILE B 1 99 ? 2.688 57.562 23.5 1 92.12 99 ILE B O 1
ATOM 4282 N N . SER B 1 100 ? 1.913 56.531 25.328 1 88.31 100 SER B N 1
ATOM 4283 C CA . SER B 1 100 ? 1.138 57.688 25.766 1 88.31 100 SER B CA 1
ATOM 4284 C C . SER B 1 100 ? 1.719 58.312 27.031 1 88.31 100 SER B C 1
ATOM 4286 O O . SER B 1 100 ? 2.113 57.594 27.953 1 88.31 100 SER B O 1
ATOM 4288 N N . LEU B 1 101 ? 1.881 59.594 26.969 1 87.69 101 LEU B N 1
ATOM 4289 C CA . LEU B 1 101 ? 2.352 60.375 28.109 1 87.69 101 LEU B CA 1
ATOM 4290 C C . LEU B 1 101 ? 1.452 61.562 28.344 1 87.69 101 LEU B C 1
ATOM 4292 O O . LEU B 1 101 ? 1.038 62.25 27.406 1 87.69 101 LEU B O 1
ATOM 4296 N N . GLU B 1 102 ? 1.07 61.781 29.578 1 81.88 102 GLU B N 1
ATOM 4297 C CA . GLU B 1 102 ? 0.322 62.938 29.984 1 81.88 102 GLU B CA 1
ATOM 4298 C C . GLU B 1 102 ? 1.146 63.844 30.906 1 81.88 102 GLU B C 1
ATOM 4300 O O . GLU B 1 102 ? 1.701 63.344 31.906 1 81.88 102 GLU B O 1
ATOM 4305 N N . VAL B 1 103 ? 1.253 65 30.547 1 83.44 103 VAL B N 1
ATOM 4306 C CA . VAL B 1 103 ? 2.049 65.938 31.328 1 83.44 103 VAL B CA 1
ATOM 4307 C C . VAL B 1 103 ? 1.188 67.125 31.734 1 83.44 103 VAL B C 1
ATOM 4309 O O . VAL B 1 103 ? 0.282 67.562 31 1 83.44 103 VAL B O 1
ATOM 4312 N N . MET B 1 104 ? 1.512 67.625 32.906 1 77.88 104 MET B N 1
ATOM 4313 C CA . MET B 1 104 ? 0.788 68.75 33.438 1 77.88 104 MET B CA 1
ATOM 4314 C C . MET B 1 104 ? 1.735 69.938 33.719 1 77.88 104 MET B C 1
ATOM 4316 O O . MET B 1 104 ? 2.855 69.688 34.188 1 77.88 104 MET B O 1
ATOM 4320 N N . SER B 1 105 ? 1.297 71.062 33.406 1 75.44 105 SER B N 1
ATOM 4321 C CA . SER B 1 105 ? 2.064 72.25 33.688 1 75.44 105 SER B CA 1
ATOM 4322 C C . SER B 1 105 ? 1.793 72.75 35.125 1 75.44 105 SER B C 1
ATOM 4324 O O . SER B 1 105 ? 0.9 72.25 35.781 1 75.44 105 SER B O 1
ATOM 4326 N N . SER B 1 106 ? 2.578 73.812 35.531 1 69.06 106 SER B N 1
ATOM 4327 C CA . SER B 1 106 ? 2.385 74.438 36.844 1 69.06 106 SER B CA 1
ATOM 4328 C C . SER B 1 106 ? 1.02 75.125 36.938 1 69.06 106 SER B C 1
ATOM 4330 O O . SER B 1 106 ? 0.458 75.188 38.031 1 69.06 106 SER B O 1
ATOM 4332 N N . SER B 1 107 ? 0.55 75.5 35.75 1 66.12 107 SER B N 1
ATOM 4333 C CA . SER B 1 107 ? -0.76 76.188 35.719 1 66.12 107 SER B CA 1
ATOM 4334 C C . SER B 1 107 ? -1.881 75.125 35.625 1 66.12 107 SER B C 1
ATOM 4336 O O . SER B 1 107 ? -3.023 75.5 35.312 1 66.12 107 SER B O 1
ATOM 4338 N N . MET B 1 108 ? -1.526 73.875 35.719 1 66.5 108 MET B N 1
ATOM 4339 C CA . MET B 1 108 ? -2.449 72.75 35.812 1 66.5 108 MET B CA 1
ATOM 4340 C C . MET B 1 108 ? -3.102 72.438 34.469 1 66.5 108 MET B C 1
ATOM 4342 O O . MET B 1 108 ? -4.219 71.938 34.406 1 66.5 108 MET B O 1
ATOM 4346 N N . GLU B 1 109 ? -2.486 72.938 33.438 1 74.25 109 GLU B N 1
ATOM 4347 C CA . GLU B 1 109 ? -2.91 72.5 32.125 1 74.25 109 GLU B CA 1
ATOM 4348 C C . GLU B 1 109 ? -2.311 71.188 31.734 1 74.25 109 GLU B C 1
ATOM 4350 O O . GLU B 1 109 ? -1.178 70.875 32.125 1 74.25 109 GLU B O 1
ATOM 4355 N N . ILE B 1 110 ? -3.141 70.375 31.031 1 77.25 110 ILE B N 1
ATOM 4356 C CA . ILE B 1 110 ? -2.691 69 30.719 1 77.25 110 ILE B CA 1
ATOM 4357 C C . ILE B 1 110 ? -2.408 68.875 29.234 1 77.25 110 ILE B C 1
ATOM 4359 O O . ILE B 1 110 ? -3.168 69.375 28.406 1 77.25 110 ILE B O 1
ATOM 4363 N N . CYS B 1 111 ? -1.337 68.312 28.922 1 83.44 111 CYS B N 1
ATOM 4364 C CA . CYS B 1 111 ? -0.956 67.938 27.547 1 83.44 111 CYS B CA 1
ATOM 4365 C C . CYS B 1 111 ? -0.83 66.438 27.375 1 83.44 111 CYS B C 1
ATOM 4367 O O . CYS B 1 111 ? -0.095 65.812 28.109 1 83.44 111 CYS B O 1
ATOM 4369 N N . VAL B 1 112 ? -1.613 65.938 26.391 1 84.75 112 VAL B N 1
ATOM 4370 C CA . VAL B 1 112 ? -1.54 64.5 26.062 1 84.75 112 VAL B CA 1
ATOM 4371 C C . VAL B 1 112 ? -0.597 64.312 24.891 1 84.75 112 VAL B C 1
ATOM 4373 O O . VAL B 1 112 ? -0.783 64.875 23.828 1 84.75 112 VAL B O 1
ATOM 4376 N N . ILE B 1 113 ? 0.365 63.469 25.172 1 90.94 113 ILE B N 1
ATOM 4377 C CA . ILE B 1 113 ? 1.37 63.219 24.156 1 90.94 113 ILE B CA 1
ATOM 4378 C C . ILE B 1 113 ? 1.257 61.781 23.672 1 90.94 113 ILE B C 1
ATOM 4380 O O . ILE B 1 113 ? 1.274 60.844 24.484 1 90.94 113 ILE B O 1
ATOM 4384 N N . LYS B 1 114 ? 1.082 61.594 22.359 1 92.62 114 LYS B N 1
ATOM 4385 C CA . LYS B 1 114 ? 1.128 60.281 21.734 1 92.62 114 LYS B CA 1
ATOM 4386 C C . LYS B 1 114 ? 2.381 60.125 20.875 1 92.62 114 LYS B C 1
ATOM 4388 O O . LYS B 1 114 ? 2.594 60.875 19.938 1 92.62 114 LYS B O 1
ATOM 4393 N N . LEU B 1 115 ? 3.125 59.188 21.312 1 95.62 115 LEU B N 1
ATOM 4394 C CA . LEU B 1 115 ? 4.375 58.938 20.609 1 95.62 115 LEU B CA 1
ATOM 4395 C C . LEU B 1 115 ? 4.301 57.594 19.844 1 95.62 115 LEU B C 1
ATOM 4397 O O . LEU B 1 115 ? 4.266 56.531 20.438 1 95.62 115 LEU B O 1
ATOM 4401 N N . GLU B 1 116 ? 4.301 57.688 18.5 1 96.5 116 GLU B N 1
ATOM 4402 C CA . GLU B 1 116 ? 4.312 56.5 17.656 1 96.5 116 GLU B CA 1
ATOM 4403 C C . GLU B 1 116 ? 5.738 56.031 17.406 1 96.5 116 GLU B C 1
ATOM 4405 O O . GLU B 1 116 ? 6.594 56.781 16.969 1 96.5 116 GLU B O 1
ATOM 4410 N N . ILE B 1 117 ? 5.926 54.75 17.719 1 96.31 117 ILE B N 1
ATOM 4411 C CA . ILE B 1 117 ? 7.238 54.156 17.484 1 96.31 117 ILE B CA 1
ATOM 4412 C C . ILE B 1 117 ? 7.254 53.5 16.109 1 96.31 117 ILE B C 1
ATOM 4414 O O . ILE B 1 117 ? 6.547 52.5 15.898 1 96.31 117 ILE B O 1
ATOM 4418 N N . LYS B 1 118 ? 8.102 53.969 15.211 1 95.31 118 LYS B N 1
ATOM 4419 C CA . LYS B 1 118 ? 8.203 53.406 13.867 1 95.31 118 LYS B CA 1
ATOM 4420 C C . LYS B 1 118 ? 9.148 52.219 13.852 1 95.31 118 LYS B C 1
ATOM 4422 O O . LYS B 1 118 ? 10.188 52.219 14.516 1 95.31 118 LYS B O 1
ATOM 4427 N N . ASP B 1 119 ? 8.727 51.25 13.078 1 95.44 119 ASP B N 1
ATOM 4428 C CA . ASP B 1 119 ? 9.484 50 13.008 1 95.44 119 ASP B CA 1
ATOM 4429 C C . ASP B 1 119 ? 10.656 50.125 12.039 1 95.44 119 ASP B C 1
ATOM 4431 O O . ASP B 1 119 ? 10.594 50.875 11.07 1 95.44 119 ASP B O 1
ATOM 4435 N N . LEU B 1 120 ? 11.797 49.469 12.391 1 95.19 120 LEU B N 1
ATOM 4436 C CA . LEU B 1 120 ? 12.938 49.281 11.5 1 95.19 120 LEU B CA 1
ATOM 4437 C C . LEU B 1 120 ? 13.164 47.812 11.203 1 95.19 120 LEU B C 1
ATOM 4439 O O . LEU B 1 120 ? 12.734 46.938 11.977 1 95.19 120 LEU B O 1
ATOM 4443 N N . ASN B 1 121 ? 13.781 47.5 10.008 1 95.31 121 ASN B N 1
ATOM 4444 C CA . ASN B 1 121 ? 14.109 46.125 9.664 1 95.31 121 ASN B CA 1
ATOM 4445 C C . ASN B 1 121 ? 15.414 45.688 10.32 1 95.31 121 ASN B C 1
ATOM 4447 O O . ASN B 1 121 ? 16.406 45.438 9.641 1 95.31 121 ASN B O 1
ATOM 4451 N N . ASP B 1 122 ? 15.344 45.469 11.625 1 94.81 122 ASP B N 1
ATOM 4452 C CA . ASP B 1 122 ? 16.562 45.188 12.367 1 94.81 122 ASP B CA 1
ATOM 4453 C C . ASP B 1 122 ? 16.609 43.75 12.836 1 94.81 122 ASP B C 1
ATOM 4455 O O . ASP B 1 122 ? 17.5 43.344 13.586 1 94.81 122 ASP B O 1
ATOM 4459 N N . ASN B 1 123 ? 15.625 42.969 12.477 1 96.12 123 ASN B N 1
ATOM 4460 C CA . ASN B 1 123 ? 15.617 41.531 12.766 1 96.12 123 ASN B CA 1
ATOM 4461 C C . ASN B 1 123 ? 15.547 40.719 11.492 1 96.12 123 ASN B C 1
ATOM 4463 O O . ASN B 1 123 ? 15.07 41.188 10.461 1 96.12 123 ASN B O 1
ATOM 4467 N N . ALA B 1 124 ? 16.109 39.562 11.609 1 97.12 124 ALA B N 1
ATOM 4468 C CA . ALA B 1 124 ? 16.047 38.625 10.492 1 97.12 124 ALA B CA 1
ATOM 4469 C C . ALA B 1 124 ? 15.133 37.438 10.82 1 97.12 124 ALA B C 1
ATOM 4471 O O . ALA B 1 124 ? 15.008 37.062 11.984 1 97.12 124 ALA B O 1
ATOM 4472 N N . PRO B 1 125 ? 14.469 36.938 9.711 1 96.88 125 PRO B N 1
ATOM 4473 C CA . PRO B 1 125 ? 13.688 35.719 9.953 1 96.88 125 PRO B CA 1
ATOM 4474 C C . PRO B 1 125 ? 14.516 34.594 10.562 1 96.88 125 PRO B C 1
ATOM 4476 O O . PRO B 1 125 ? 15.695 34.438 10.227 1 96.88 125 PRO B O 1
ATOM 4479 N N . SER B 1 126 ? 13.875 33.906 11.469 1 96.44 126 SER B N 1
ATOM 4480 C CA . SER B 1 126 ? 14.539 32.781 12.094 1 96.44 126 SER B CA 1
ATOM 4481 C C . SER B 1 126 ? 13.586 31.594 12.242 1 96.44 126 SER B C 1
ATOM 4483 O O . SER B 1 126 ? 12.391 31.781 12.484 1 96.44 126 SER B O 1
ATOM 4485 N N . PHE B 1 127 ? 14.141 30.391 12.023 1 94.31 127 PHE B N 1
ATOM 4486 C CA . PHE B 1 127 ? 13.352 29.188 12.188 1 94.31 127 PHE B CA 1
ATOM 4487 C C . PHE B 1 127 ? 13.516 28.609 13.586 1 94.31 127 PHE B C 1
ATOM 4489 O O . PHE B 1 127 ? 14.578 28.75 14.195 1 94.31 127 PHE B O 1
ATOM 4496 N N . PRO B 1 128 ? 12.461 27.984 14.062 1 89.56 128 PRO B N 1
ATOM 4497 C CA . PRO B 1 128 ? 12.539 27.438 15.422 1 89.56 128 PRO B CA 1
ATOM 4498 C C . PRO B 1 128 ? 13.484 26.25 15.531 1 89.56 128 PRO B C 1
ATOM 4500 O O . PRO B 1 128 ? 13.961 25.922 16.625 1 89.56 128 PRO B O 1
ATOM 4503 N N . THR B 1 129 ? 13.719 25.516 14.453 1 90.94 129 THR B N 1
ATOM 4504 C CA . THR B 1 129 ? 14.602 24.344 14.43 1 90.94 129 THR B CA 1
ATOM 4505 C C . THR B 1 129 ? 15.672 24.5 13.359 1 90.94 129 THR B C 1
ATOM 4507 O O . THR B 1 129 ? 15.523 25.312 12.438 1 90.94 129 THR B O 1
ATOM 4510 N N . ASP B 1 130 ? 16.734 23.688 13.508 1 92.81 130 ASP B N 1
ATOM 4511 C CA . ASP B 1 130 ? 17.844 23.766 12.555 1 92.81 130 ASP B CA 1
ATOM 4512 C C . ASP B 1 130 ? 17.531 22.953 11.305 1 92.81 130 ASP B C 1
ATOM 4514 O O . ASP B 1 130 ? 18.141 23.172 10.25 1 92.81 130 ASP B O 1
ATOM 4518 N N . GLN B 1 131 ? 16.641 22.078 11.516 1 95.62 131 GLN B N 1
ATOM 4519 C CA . GLN B 1 131 ? 16.312 21.219 10.383 1 95.62 131 GLN B CA 1
ATOM 4520 C C . GLN B 1 131 ? 14.82 20.859 10.391 1 95.62 131 GLN B C 1
ATOM 4522 O O . GLN B 1 131 ? 14.234 20.641 11.445 1 95.62 131 GLN B O 1
ATOM 4527 N N . ILE B 1 132 ? 14.289 20.938 9.18 1 94.56 132 ILE B N 1
ATOM 4528 C CA . ILE B 1 132 ? 12.922 20.438 8.984 1 94.56 132 ILE B CA 1
ATOM 4529 C C . ILE B 1 132 ? 12.961 19.047 8.352 1 94.56 132 ILE B C 1
ATOM 4531 O O . ILE B 1 132 ? 13.516 18.875 7.262 1 94.56 132 ILE B O 1
ATOM 4535 N N . GLU B 1 133 ? 12.453 18.031 9.078 1 94.69 133 GLU B N 1
ATOM 4536 C CA . GLU B 1 133 ? 12.398 16.672 8.562 1 94.69 133 GLU B CA 1
ATOM 4537 C C . GLU B 1 133 ? 10.992 16.312 8.094 1 94.69 133 GLU B C 1
ATOM 4539 O O . GLU B 1 133 ? 10.023 16.484 8.836 1 94.69 133 GLU B O 1
ATOM 4544 N N . LEU B 1 134 ? 10.984 15.859 6.816 1 93.88 134 LEU B N 1
ATOM 4545 C CA . LEU B 1 134 ? 9.703 15.461 6.246 1 93.88 134 LEU B CA 1
ATOM 4546 C C . LEU B 1 134 ? 9.773 14.031 5.703 1 93.88 134 LEU B C 1
ATOM 4548 O O . LEU B 1 134 ? 10.812 13.609 5.199 1 93.88 134 LEU B O 1
ATOM 4552 N N . GLU B 1 135 ? 8.703 13.305 5.887 1 94.06 135 GLU B N 1
ATOM 4553 C CA . GLU B 1 135 ? 8.508 12.008 5.246 1 94.06 135 GLU B CA 1
ATOM 4554 C C . GLU B 1 135 ? 7.398 12.07 4.199 1 94.06 135 GLU B C 1
ATOM 4556 O O . GLU B 1 135 ? 6.277 12.484 4.504 1 94.06 135 GLU B O 1
ATOM 4561 N N . ILE B 1 136 ? 7.797 11.727 2.982 1 94.5 136 ILE B N 1
ATOM 4562 C CA . ILE B 1 136 ? 6.82 11.734 1.897 1 94.5 136 ILE B CA 1
ATOM 4563 C C . ILE B 1 136 ? 6.781 10.367 1.223 1 94.5 136 ILE B C 1
ATOM 4565 O O . ILE B 1 136 ? 7.824 9.797 0.903 1 94.5 136 ILE B O 1
ATOM 4569 N N . SER B 1 137 ? 5.617 9.844 1.021 1 94.25 137 SER B N 1
ATOM 4570 C CA . SER B 1 137 ? 5.469 8.57 0.319 1 94.25 137 SER B CA 1
ATOM 4571 C C . SER B 1 137 ? 5.855 8.703 -1.15 1 94.25 137 SER B C 1
ATOM 4573 O O . SER B 1 137 ? 5.586 9.727 -1.78 1 94.25 137 SER B O 1
ATOM 4575 N N . GLU B 1 138 ? 6.441 7.668 -1.737 1 94.06 138 GLU B N 1
ATOM 4576 C CA . GLU B 1 138 ? 6.812 7.727 -3.148 1 94.06 138 GLU B CA 1
ATOM 4577 C C . GLU B 1 138 ? 5.578 7.711 -4.043 1 94.06 138 GLU B C 1
ATOM 4579 O O . GLU B 1 138 ? 5.664 8.031 -5.234 1 94.06 138 GLU B O 1
ATOM 4584 N N . THR B 1 139 ? 4.395 7.41 -3.426 1 90.5 139 THR B N 1
ATOM 4585 C CA . THR B 1 139 ? 3.168 7.375 -4.215 1 90.5 139 THR B CA 1
ATOM 4586 C C . THR B 1 139 ? 2.473 8.734 -4.203 1 90.5 139 THR B C 1
ATOM 4588 O O . THR B 1 139 ? 1.358 8.875 -4.711 1 90.5 139 THR B O 1
ATOM 4591 N N . ALA B 1 140 ? 3.117 9.688 -3.537 1 92.5 140 ALA B N 1
ATOM 4592 C CA . ALA B 1 140 ? 2.566 11.039 -3.555 1 92.5 140 ALA B CA 1
ATOM 4593 C C . ALA B 1 140 ? 2.5 11.586 -4.977 1 92.5 140 ALA B C 1
ATOM 4595 O O . ALA B 1 140 ? 3.512 11.625 -5.68 1 92.5 140 ALA B O 1
ATOM 4596 N N . SER B 1 141 ? 1.343 12.008 -5.387 1 90.88 141 SER B N 1
ATOM 4597 C CA . SER B 1 141 ? 1.157 12.516 -6.742 1 90.88 141 SER B CA 1
ATOM 4598 C C . SER B 1 141 ? 1.646 13.961 -6.863 1 90.88 141 SER B C 1
ATOM 4600 O O . SER B 1 141 ? 1.667 14.695 -5.879 1 90.88 141 SER B O 1
ATOM 4602 N N . PRO B 1 142 ? 2.061 14.32 -8.062 1 94.44 142 PRO B N 1
ATOM 4603 C CA . PRO B 1 142 ? 2.346 15.742 -8.266 1 94.44 142 PRO B CA 1
ATOM 4604 C C . PRO B 1 142 ? 1.181 16.641 -7.863 1 94.44 142 PRO B C 1
ATOM 4606 O O . PRO B 1 142 ? 0.024 16.328 -8.156 1 94.44 142 PRO B O 1
ATOM 4609 N N . GLY B 1 143 ? 1.509 17.703 -7.164 1 93 143 GLY B N 1
ATOM 4610 C CA . GLY B 1 143 ? 0.48 18.594 -6.641 1 93 143 GLY B CA 1
ATOM 4611 C C . GLY B 1 143 ? 0.234 18.406 -5.156 1 93 143 GLY B C 1
ATOM 4612 O O . GLY B 1 143 ? -0.424 19.234 -4.523 1 93 143 GLY B O 1
ATOM 4613 N N . THR B 1 144 ? 0.747 17.328 -4.598 1 90.75 144 THR B N 1
ATOM 4614 C CA . THR B 1 144 ? 0.631 17.094 -3.162 1 90.75 144 THR B CA 1
ATOM 4615 C C . THR B 1 144 ? 1.291 18.219 -2.373 1 90.75 144 THR B C 1
ATOM 4617 O O . THR B 1 144 ? 2.4 18.641 -2.701 1 90.75 144 THR B O 1
ATOM 4620 N N . ARG B 1 145 ? 0.58 18.656 -1.387 1 91.25 145 ARG B N 1
ATOM 4621 C CA . ARG B 1 145 ? 1.065 19.766 -0.59 1 91.25 145 ARG B CA 1
ATOM 4622 C C . ARG B 1 145 ? 1.348 19.344 0.846 1 91.25 145 ARG B C 1
ATOM 4624 O O . ARG B 1 145 ? 0.587 18.562 1.428 1 91.25 145 ARG B O 1
ATOM 4631 N N . VAL B 1 146 ? 2.432 19.844 1.41 1 90 146 VAL B N 1
ATOM 4632 C CA . VAL B 1 146 ? 2.836 19.562 2.785 1 90 146 VAL B CA 1
ATOM 4633 C C . VAL B 1 146 ? 3.193 20.875 3.49 1 90 146 VAL B C 1
ATOM 4635 O O . VAL B 1 146 ? 4.141 21.562 3.1 1 90 146 VAL B O 1
ATOM 4638 N N . PRO B 1 147 ? 2.426 21.219 4.477 1 90 147 PRO B N 1
ATOM 4639 C CA . PRO B 1 147 ? 2.764 22.438 5.207 1 90 147 PRO B CA 1
ATOM 4640 C C . PRO B 1 147 ? 4.105 22.344 5.93 1 90 147 PRO B C 1
ATOM 4642 O O . PRO B 1 147 ? 4.453 21.281 6.457 1 90 147 PRO B O 1
ATOM 4645 N N . LEU B 1 148 ? 4.836 23.484 5.918 1 91.88 148 LEU B N 1
ATOM 4646 C CA . LEU B 1 148 ? 6.129 23.547 6.59 1 91.88 148 LEU B CA 1
ATOM 4647 C C . LEU B 1 148 ? 6.055 24.438 7.82 1 91.88 148 LEU B C 1
ATOM 4649 O O . LEU B 1 148 ? 5.172 25.297 7.922 1 91.88 148 LEU B O 1
ATOM 4653 N N . GLU B 1 149 ? 7.062 24.172 8.672 1 88.56 149 GLU B N 1
ATOM 4654 C CA . GLU B 1 149 ? 7.219 25.078 9.812 1 88.56 149 GLU B CA 1
ATOM 4655 C C . GLU B 1 149 ? 7.613 26.484 9.359 1 88.56 149 GLU B C 1
ATOM 4657 O O . GLU B 1 149 ? 8.484 26.641 8.5 1 88.56 149 GLU B O 1
ATOM 4662 N N . SER B 1 150 ? 6.953 27.438 9.938 1 89.88 150 SER B N 1
ATOM 4663 C CA . SER B 1 150 ? 7.168 28.812 9.5 1 89.88 150 SER B CA 1
ATOM 4664 C C . SER B 1 150 ? 8.344 29.438 10.227 1 89.88 150 SER B C 1
ATOM 4666 O O . SER B 1 150 ? 8.656 29.078 11.359 1 89.88 150 SER B O 1
ATOM 4668 N N . ALA B 1 151 ? 8.953 30.422 9.57 1 93.69 151 ALA B N 1
ATOM 4669 C CA . ALA B 1 151 ? 9.93 31.297 10.203 1 93.69 151 ALA B CA 1
ATOM 4670 C C . ALA B 1 151 ? 9.242 32.406 11 1 93.69 151 ALA B C 1
ATOM 4672 O O . ALA B 1 151 ? 8.062 32.688 10.789 1 93.69 151 ALA B O 1
ATOM 4673 N N . TYR B 1 152 ? 9.992 32.844 11.969 1 91.5 152 TYR B N 1
ATOM 4674 C CA . TYR B 1 152 ? 9.484 33.938 12.789 1 91.5 152 TYR B CA 1
ATOM 4675 C C . TYR B 1 152 ? 10.367 35.188 12.672 1 91.5 152 TYR B C 1
ATOM 4677 O O . TYR B 1 152 ? 11.594 35.094 12.727 1 91.5 152 TYR B O 1
ATOM 4685 N N . ASP B 1 153 ? 9.758 36.312 12.383 1 94.38 153 ASP B N 1
ATOM 4686 C CA . ASP B 1 153 ? 10.383 37.625 12.352 1 94.38 153 ASP B CA 1
ATOM 4687 C C . ASP B 1 153 ? 9.648 38.625 13.266 1 94.38 153 ASP B C 1
ATOM 4689 O O . ASP B 1 153 ? 8.477 38.938 13.023 1 94.38 153 ASP B O 1
ATOM 4693 N N . PRO B 1 154 ? 10.289 39.125 14.32 1 92.81 154 PRO B N 1
ATOM 4694 C CA . PRO B 1 154 ? 9.609 40 15.281 1 92.81 154 PRO B CA 1
ATOM 4695 C C . PRO B 1 154 ? 9.188 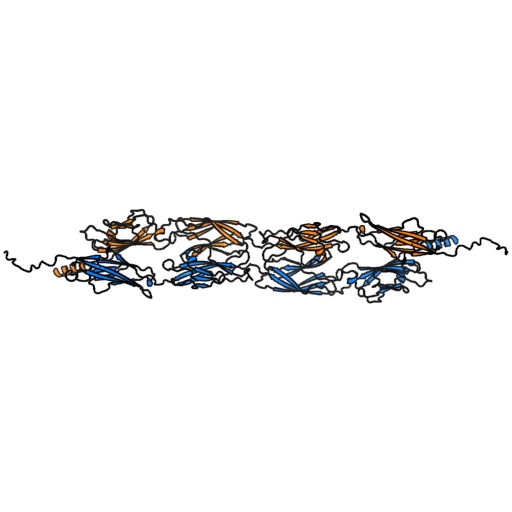41.344 14.664 1 92.81 154 PRO B C 1
ATOM 4697 O O . PRO B 1 154 ? 8.352 42.062 15.227 1 92.81 154 PRO B O 1
ATOM 4700 N N . ASP B 1 155 ? 9.742 41.688 13.57 1 93.94 155 ASP B N 1
ATOM 4701 C CA . ASP B 1 155 ? 9.375 42.938 12.945 1 93.94 155 ASP B CA 1
ATOM 4702 C C . ASP B 1 155 ? 7.914 42.938 12.5 1 93.94 155 ASP B C 1
ATOM 4704 O O . ASP B 1 155 ? 7.324 41.875 12.305 1 93.94 155 ASP B O 1
ATOM 4708 N N . SER B 1 156 ? 7.383 44.062 12.383 1 90.31 156 SER B N 1
ATOM 4709 C CA . SER B 1 156 ? 5.965 44.188 12.055 1 90.31 156 SER B CA 1
ATOM 4710 C C . SER B 1 156 ? 5.758 44.5 10.578 1 90.31 156 SER B C 1
ATOM 4712 O O . SER B 1 156 ? 6.656 45.031 9.93 1 90.31 156 SER B O 1
ATOM 4714 N N . GLY B 1 157 ? 4.613 44.031 10.039 1 88.75 157 GLY B N 1
ATOM 4715 C CA . GLY B 1 157 ? 4.191 44.406 8.695 1 88.75 157 GLY B CA 1
ATOM 4716 C C . GLY B 1 157 ? 5.098 43.844 7.609 1 88.75 157 GLY B C 1
ATOM 4717 O O . GLY B 1 157 ? 5.379 42.656 7.578 1 88.75 157 GLY B O 1
ATOM 4718 N N . SER B 1 158 ? 5.633 44.844 6.75 1 90.94 158 SER B N 1
ATOM 4719 C CA . SER B 1 158 ? 6.418 44.438 5.59 1 90.94 158 SER B CA 1
ATOM 4720 C C . SER B 1 158 ? 7.82 44 6 1 90.94 158 SER B C 1
ATOM 4722 O O . SER B 1 158 ? 8.516 43.344 5.227 1 90.94 158 SER B O 1
ATOM 4724 N N . PHE B 1 159 ? 8.172 44.344 7.254 1 94.38 159 PHE B N 1
ATOM 4725 C CA . PHE B 1 159 ? 9.508 44 7.703 1 94.38 159 PHE B CA 1
ATOM 4726 C C . PHE B 1 159 ? 9.531 42.594 8.312 1 94.38 159 PHE B C 1
ATOM 4728 O O . PHE B 1 159 ? 10.586 42.094 8.703 1 94.38 159 PHE B O 1
ATOM 4735 N N . GLY B 1 160 ? 8.336 41.938 8.344 1 93.94 160 GLY B N 1
ATOM 4736 C CA . GLY B 1 160 ? 8.266 40.531 8.727 1 93.94 160 GLY B CA 1
ATOM 4737 C C . GLY B 1 160 ? 8.547 39.594 7.574 1 93.94 160 GLY B C 1
ATOM 4738 O O . GLY B 1 160 ? 9.039 40 6.527 1 93.94 160 GLY B O 1
ATOM 4739 N N . VAL B 1 161 ? 8.273 38.344 7.805 1 95.31 161 VAL B N 1
ATOM 4740 C CA . VAL B 1 161 ? 8.5 37.312 6.773 1 95.31 161 VAL B CA 1
ATOM 4741 C C . VAL B 1 161 ? 7.562 37.562 5.594 1 95.31 161 VAL B C 1
ATOM 4743 O O . VAL B 1 161 ? 6.348 37.688 5.77 1 95.31 161 VAL B O 1
ATOM 4746 N N . GLN B 1 162 ? 8.148 37.656 4.375 1 95.06 162 GLN B N 1
ATOM 4747 C CA . GLN B 1 162 ? 7.336 37.969 3.209 1 95.06 162 GLN B CA 1
ATOM 4748 C C . GLN B 1 162 ? 7.289 36.812 2.229 1 95.06 162 GLN B C 1
ATOM 4750 O O . GLN B 1 162 ? 6.289 36.594 1.542 1 95.06 162 GLN B O 1
ATOM 4755 N N . SER B 1 163 ? 8.383 36.094 2.152 1 95.81 163 SER B N 1
ATOM 4756 C CA . SER B 1 163 ? 8.43 35.031 1.146 1 95.81 163 SER B CA 1
ATOM 4757 C C . SER B 1 163 ? 9.375 33.906 1.558 1 95.81 163 SER B C 1
ATOM 4759 O O . SER B 1 163 ? 10.164 34.062 2.498 1 95.81 163 SER B O 1
ATOM 4761 N N . TYR B 1 164 ? 9.188 32.844 0.907 1 97.38 164 TYR B N 1
ATOM 4762 C CA . TYR B 1 164 ? 10.031 31.672 1.09 1 97.38 164 TYR B CA 1
ATOM 4763 C C . TYR B 1 164 ? 10.609 31.203 -0.24 1 97.38 164 TYR B C 1
ATOM 4765 O O . TYR B 1 164 ? 9.969 31.344 -1.286 1 97.38 164 TYR B O 1
ATOM 4773 N N . GLN B 1 165 ? 11.867 30.672 -0.195 1 97.31 165 GLN B N 1
ATOM 4774 C CA . GLN B 1 165 ? 12.523 30.094 -1.361 1 97.31 165 GLN B CA 1
ATOM 4775 C C . GLN B 1 165 ? 13.195 28.766 -1.013 1 97.31 165 GLN B C 1
ATOM 4777 O O . GLN B 1 165 ? 13.523 28.516 0.149 1 97.31 165 GLN B O 1
ATOM 4782 N N . ILE B 1 166 ? 13.234 27.938 -2.014 1 97.56 166 ILE B N 1
ATOM 4783 C CA . ILE B 1 166 ? 13.922 26.672 -1.857 1 97.56 166 ILE B CA 1
ATOM 4784 C C . ILE B 1 166 ? 15.031 26.547 -2.896 1 97.56 166 ILE B C 1
ATOM 4786 O O . ILE B 1 166 ? 14.961 27.141 -3.969 1 97.56 166 ILE B O 1
ATOM 4790 N N . THR B 1 167 ? 16.125 25.812 -2.545 1 97.5 167 THR B N 1
ATOM 4791 C CA . THR B 1 167 ? 17.172 25.578 -3.523 1 97.5 167 THR B CA 1
ATOM 4792 C C . THR B 1 167 ? 16.594 25.016 -4.82 1 97.5 167 THR B C 1
ATOM 4794 O O . THR B 1 167 ? 15.703 24.156 -4.793 1 97.5 167 THR B O 1
ATOM 4797 N N . PRO B 1 168 ? 17.047 25.547 -5.93 1 94.12 168 PRO B N 1
ATOM 4798 C CA . PRO B 1 168 ? 16.5 25.094 -7.207 1 94.12 168 PRO B CA 1
ATOM 4799 C C . PRO B 1 168 ? 16.578 23.562 -7.367 1 94.12 168 PRO B C 1
ATOM 4801 O O . PRO B 1 168 ? 17.625 22.969 -7.082 1 94.12 168 PRO B O 1
ATOM 4804 N N . ASN B 1 169 ? 15.477 22.984 -7.707 1 95.62 169 ASN B N 1
ATOM 4805 C CA . ASN B 1 169 ? 15.352 21.562 -7.973 1 95.62 169 ASN B CA 1
ATOM 4806 C C . ASN B 1 169 ? 14.172 21.266 -8.898 1 95.62 169 ASN B C 1
ATOM 4808 O O . ASN B 1 169 ? 13.383 22.156 -9.219 1 95.62 169 ASN B O 1
ATOM 4812 N N . ASP B 1 170 ? 13.992 20.078 -9.367 1 95.94 170 ASP B N 1
ATOM 4813 C CA . ASP B 1 170 ? 12.945 19.719 -10.32 1 95.94 170 ASP B CA 1
ATOM 4814 C C . ASP B 1 170 ? 11.789 19 -9.625 1 95.94 170 ASP B C 1
ATOM 4816 O O . ASP B 1 170 ? 10.727 18.797 -10.219 1 95.94 170 ASP B O 1
ATOM 4820 N N . LEU B 1 171 ? 11.938 18.625 -8.391 1 97.31 171 LEU B N 1
ATOM 4821 C CA . LEU B 1 171 ? 10.984 17.719 -7.773 1 97.31 171 LEU B CA 1
ATOM 4822 C C . LEU B 1 171 ? 10.016 18.469 -6.859 1 97.31 171 LEU B C 1
ATOM 4824 O O . LEU B 1 171 ? 8.875 18.047 -6.672 1 97.31 171 LEU B O 1
ATOM 4828 N N . PHE B 1 172 ? 10.547 19.594 -6.23 1 97.75 172 PHE B N 1
ATOM 4829 C CA . PHE B 1 172 ? 9.758 20.266 -5.203 1 97.75 172 PHE B CA 1
ATOM 4830 C C . PHE B 1 172 ? 9.695 21.766 -5.453 1 97.75 172 PHE B C 1
ATOM 4832 O O . PHE B 1 172 ? 10.672 22.359 -5.918 1 97.75 172 PHE B O 1
ATOM 4839 N N . GLY B 1 173 ? 8.531 22.328 -5.098 1 97.06 173 GLY B N 1
ATOM 4840 C CA . GLY B 1 173 ? 8.32 23.766 -5.062 1 97.06 173 GLY B CA 1
ATOM 4841 C C . GLY B 1 173 ? 7.742 24.25 -3.744 1 97.06 173 GLY B C 1
ATOM 4842 O O . GLY B 1 173 ? 7.41 23.453 -2.873 1 97.06 173 GLY B O 1
ATOM 4843 N N . LEU B 1 174 ? 7.746 25.656 -3.619 1 96.69 174 LEU B N 1
ATOM 4844 C CA . LEU B 1 174 ? 7.16 26.25 -2.426 1 96.69 174 LEU B CA 1
ATOM 4845 C C . LEU B 1 174 ? 6.027 27.203 -2.799 1 96.69 174 LEU B C 1
ATOM 4847 O O . LEU B 1 174 ? 6.121 27.938 -3.789 1 96.69 174 LEU B O 1
ATOM 4851 N N . GLU B 1 175 ? 5.035 27.078 -2.062 1 94.62 175 GLU B N 1
ATOM 4852 C CA . GLU B 1 175 ? 3.957 28.062 -2.146 1 94.62 175 GLU B CA 1
ATOM 4853 C C . GLU B 1 175 ? 3.738 28.75 -0.807 1 94.62 175 GLU B C 1
ATOM 4855 O O . GLU B 1 175 ? 3.572 28.094 0.222 1 94.62 175 GLU B O 1
ATOM 4860 N N . THR B 1 176 ? 3.812 30.094 -0.851 1 93.69 176 THR B N 1
ATOM 4861 C CA . THR B 1 176 ? 3.611 30.875 0.364 1 93.69 176 THR B CA 1
ATOM 4862 C C . THR B 1 176 ? 2.127 31.156 0.586 1 93.69 176 THR B C 1
ATOM 4864 O O . THR B 1 176 ? 1.424 31.578 -0.337 1 93.69 176 THR B O 1
ATOM 4867 N N . LYS B 1 177 ? 1.708 30.875 1.78 1 86.56 177 LYS B N 1
ATOM 4868 C CA . LYS B 1 177 ? 0.323 31.141 2.162 1 86.56 177 LYS B CA 1
ATOM 4869 C C . LYS B 1 177 ? 0.246 32.156 3.305 1 86.56 177 LYS B C 1
ATOM 4871 O O . LYS B 1 177 ? 1.208 32.312 4.055 1 86.56 177 LYS B O 1
ATOM 4876 N N . ILE B 1 178 ? -0.921 32.844 3.381 1 84.75 178 ILE B N 1
ATOM 4877 C CA . ILE B 1 178 ? -1.126 33.844 4.414 1 84.75 178 ILE B CA 1
ATOM 4878 C C . ILE B 1 178 ? -2.102 33.312 5.465 1 84.75 178 ILE B C 1
ATOM 4880 O O . ILE B 1 178 ? -3.158 32.781 5.125 1 84.75 178 ILE B O 1
ATOM 4884 N N . ARG B 1 179 ? -1.696 33.5 6.695 1 78.31 179 ARG B N 1
ATOM 4885 C CA . ARG B 1 179 ? -2.564 33.094 7.801 1 78.31 179 ARG B CA 1
ATOM 4886 C C . ARG B 1 179 ? -3.529 34.219 8.164 1 78.31 179 ARG B C 1
ATOM 4888 O O . ARG B 1 179 ? -3.465 35.312 7.594 1 78.31 179 ARG B O 1
ATOM 4895 N N . GLY B 1 180 ? -4.469 33.906 9.016 1 69.81 180 GLY B N 1
ATOM 4896 C CA . GLY B 1 180 ? -5.438 34.875 9.453 1 69.81 180 GLY B CA 1
ATOM 4897 C C . GLY B 1 180 ? -4.809 36.062 10.18 1 69.81 180 GLY B C 1
ATOM 4898 O O . GLY B 1 180 ? -5.312 37.188 10.109 1 69.81 180 GLY B O 1
ATOM 4899 N N . ASP B 1 181 ? -3.705 35.75 10.797 1 71.38 181 ASP B N 1
ATOM 4900 C CA . ASP B 1 181 ? -3.043 36.812 11.547 1 71.38 181 ASP B CA 1
ATOM 4901 C C . ASP B 1 181 ? -2.088 37.594 10.656 1 71.38 181 ASP B C 1
ATOM 4903 O O . ASP B 1 181 ? -1.381 38.5 11.125 1 71.38 181 ASP B O 1
ATOM 4907 N N . GLY B 1 182 ? -2.066 37.219 9.406 1 75.69 182 GLY B N 1
ATOM 4908 C CA . GLY B 1 182 ? -1.212 37.906 8.461 1 75.69 182 GLY B CA 1
ATOM 4909 C C . GLY B 1 182 ? 0.16 37.281 8.312 1 75.69 182 GLY B C 1
ATOM 4910 O O . GLY B 1 182 ? 0.938 37.688 7.441 1 75.69 182 GLY B O 1
ATOM 4911 N N . SER B 1 183 ? 0.426 36.375 9.203 1 81.88 183 SER B N 1
ATOM 4912 C CA . SER B 1 183 ? 1.714 35.688 9.078 1 81.88 183 SER B CA 1
ATOM 4913 C C . SER B 1 183 ? 1.747 34.781 7.859 1 81.88 183 SER B C 1
ATOM 4915 O O . SER B 1 183 ? 0.699 34.375 7.348 1 81.88 183 SER B O 1
ATOM 4917 N N . ARG B 1 184 ? 2.91 34.625 7.352 1 89.19 184 ARG B N 1
ATOM 4918 C CA . ARG B 1 184 ? 3.064 33.812 6.141 1 89.19 184 ARG B CA 1
ATOM 4919 C C . ARG B 1 184 ? 3.783 32.5 6.438 1 89.19 184 ARG B C 1
ATOM 4921 O O . ARG B 1 184 ? 4.676 32.469 7.285 1 89.19 184 ARG B O 1
ATOM 4928 N N . PHE B 1 185 ? 3.334 31.422 5.805 1 88.62 185 PHE B N 1
ATOM 4929 C CA . PHE B 1 185 ? 3.998 30.125 5.902 1 88.62 185 PHE B CA 1
ATOM 4930 C C . PHE B 1 185 ? 4.148 29.484 4.527 1 88.62 185 PHE B C 1
ATOM 4932 O O . PHE B 1 185 ? 3.516 29.922 3.562 1 88.62 185 PHE B O 1
ATOM 4939 N N . ALA B 1 186 ? 5.027 28.531 4.457 1 93.31 186 ALA B N 1
ATOM 4940 C CA . ALA B 1 186 ? 5.281 27.875 3.178 1 93.31 186 ALA B CA 1
ATOM 4941 C C . ALA B 1 186 ? 4.703 26.453 3.166 1 93.31 186 ALA B C 1
ATOM 4943 O O . ALA B 1 186 ? 4.668 25.781 4.199 1 93.31 186 ALA B O 1
ATOM 4944 N N . GLU B 1 187 ? 4.199 26.078 1.989 1 93.19 187 GLU B N 1
ATOM 4945 C CA . GLU B 1 187 ? 3.836 24.688 1.697 1 93.19 187 GLU B CA 1
ATOM 4946 C C . GLU B 1 187 ? 4.762 24.094 0.645 1 93.19 187 GLU B C 1
ATOM 4948 O O . GLU B 1 187 ? 5.051 24.719 -0.371 1 93.19 187 GLU B O 1
ATOM 4953 N N . LEU B 1 188 ? 5.207 22.922 1.063 1 95.81 188 LEU B N 1
ATOM 4954 C CA . LEU B 1 188 ? 5.973 22.188 0.068 1 95.81 188 LEU B CA 1
ATOM 4955 C C . LEU B 1 188 ? 5.047 21.531 -0.947 1 95.81 188 LEU B C 1
ATOM 4957 O O . LEU B 1 188 ? 4.051 20.906 -0.571 1 95.81 188 LEU B O 1
ATOM 4961 N N . VAL B 1 189 ? 5.352 21.672 -2.248 1 96.44 189 VAL B N 1
ATOM 4962 C CA . VAL B 1 189 ? 4.543 21.078 -3.309 1 96.44 189 VAL B CA 1
ATOM 4963 C C . VAL B 1 189 ? 5.379 20.062 -4.094 1 96.44 189 VAL B C 1
ATOM 4965 O O . VAL B 1 189 ? 6.457 20.406 -4.594 1 96.44 189 VAL B O 1
ATOM 4968 N N . VAL B 1 190 ? 4.855 18.859 -4.141 1 96.44 190 VAL B N 1
ATOM 4969 C CA . VAL B 1 190 ? 5.496 17.859 -4.988 1 96.44 190 VAL B CA 1
ATOM 4970 C C . VAL B 1 190 ? 5.207 18.156 -6.457 1 96.44 190 VAL B C 1
ATOM 4972 O O . VAL B 1 190 ? 4.047 18.172 -6.875 1 96.44 190 VAL B O 1
ATOM 4975 N N . GLU B 1 191 ? 6.266 18.391 -7.234 1 97.44 191 GLU B N 1
ATOM 4976 C CA . GLU B 1 191 ? 6.07 18.812 -8.617 1 97.44 191 GLU B CA 1
ATOM 4977 C C . GLU B 1 191 ? 6.168 17.641 -9.578 1 97.44 191 GLU B C 1
ATOM 4979 O O . GLU B 1 191 ? 5.559 17.641 -10.648 1 97.44 191 GLU B O 1
ATOM 4984 N N . LYS B 1 192 ? 6.965 16.656 -9.242 1 97.31 192 LYS B N 1
ATOM 4985 C CA . LYS B 1 192 ? 7.133 15.438 -10.039 1 97.31 192 LYS B CA 1
ATOM 4986 C C . LYS B 1 192 ? 7 14.188 -9.172 1 97.31 192 LYS B C 1
ATOM 4988 O O . LYS B 1 192 ? 7.141 14.258 -7.949 1 97.31 192 LYS B O 1
ATOM 4993 N N . SER B 1 193 ? 6.723 13.07 -9.922 1 95.69 193 SER B N 1
ATOM 4994 C CA . SER B 1 193 ? 6.59 11.805 -9.203 1 95.69 193 SER B CA 1
ATOM 4995 C C . SER B 1 193 ? 7.91 11.398 -8.555 1 95.69 193 SER B C 1
ATOM 4997 O O . SER B 1 193 ? 8.984 11.68 -9.086 1 95.69 193 SER B O 1
ATOM 4999 N N . LEU B 1 194 ? 7.773 10.773 -7.441 1 95.81 194 LEU B N 1
ATOM 5000 C CA . LEU B 1 194 ? 8.938 10.312 -6.691 1 95.81 194 LEU B CA 1
ATOM 5001 C C . LEU B 1 194 ? 9.164 8.82 -6.891 1 95.81 194 LEU B C 1
ATOM 5003 O O . LEU B 1 194 ? 8.227 8.086 -7.23 1 95.81 194 LEU B O 1
ATOM 5007 N N . ASP B 1 195 ? 10.391 8.453 -6.855 1 96.38 195 ASP B N 1
ATOM 5008 C CA . ASP B 1 195 ? 10.797 7.059 -6.938 1 96.38 195 ASP B CA 1
ATOM 5009 C C . ASP B 1 195 ? 11.867 6.73 -5.898 1 96.38 195 ASP B C 1
ATOM 5011 O O . ASP B 1 195 ? 13.039 7.062 -6.086 1 96.38 195 ASP B O 1
ATOM 5015 N N . ARG B 1 196 ? 11.43 6.023 -4.816 1 96.44 196 ARG B N 1
ATOM 5016 C CA . ARG B 1 196 ? 12.328 5.738 -3.703 1 96.44 196 ARG B CA 1
ATOM 5017 C C . ARG B 1 196 ? 13.531 4.93 -4.172 1 96.44 196 ARG B C 1
ATOM 5019 O O . ARG B 1 196 ? 14.648 5.117 -3.67 1 96.44 196 ARG B O 1
ATOM 5026 N N . GLU B 1 197 ? 13.305 4.02 -5.094 1 96.62 197 GLU B N 1
ATOM 5027 C CA . GLU B 1 197 ? 14.375 3.162 -5.598 1 96.62 197 GLU B CA 1
ATOM 5028 C C . GLU B 1 197 ? 15.438 3.979 -6.328 1 96.62 197 GLU B C 1
ATOM 5030 O O . GLU B 1 197 ? 16.609 3.598 -6.352 1 96.62 197 GLU B O 1
ATOM 5035 N N . THR B 1 198 ? 15.102 5.133 -6.945 1 96.31 198 THR B N 1
ATOM 5036 C CA . THR B 1 198 ? 16.047 6.02 -7.605 1 96.31 198 THR B CA 1
ATOM 5037 C C . THR B 1 198 ? 16.797 6.867 -6.582 1 96.31 198 THR B C 1
ATOM 5039 O O . THR B 1 198 ? 18.031 6.988 -6.645 1 96.31 198 THR B O 1
ATOM 5042 N N . GLN B 1 199 ? 16.016 7.465 -5.703 1 96.5 199 GLN B N 1
ATOM 5043 C CA . GLN B 1 199 ? 16.594 8.281 -4.641 1 96.5 199 GLN B CA 1
ATOM 5044 C C . GLN B 1 199 ? 15.672 8.336 -3.424 1 96.5 199 GLN B C 1
ATOM 5046 O O . GLN B 1 199 ? 14.508 8.719 -3.539 1 96.5 199 GLN B O 1
ATOM 5051 N N . SER B 1 200 ? 16.172 7.945 -2.252 1 96.81 200 SER B N 1
ATOM 5052 C CA . SER B 1 200 ? 15.336 7.801 -1.068 1 96.81 200 SER B CA 1
ATOM 5053 C C . SER B 1 200 ? 15.438 9.023 -0.167 1 96.81 200 SER B C 1
ATOM 5055 O O . SER B 1 200 ? 14.648 9.18 0.767 1 96.81 200 SER B O 1
ATOM 5057 N N . HIS B 1 201 ? 16.422 9.93 -0.424 1 97.69 201 HIS B N 1
ATOM 5058 C CA . HIS B 1 201 ? 16.625 11.086 0.441 1 97.69 201 HIS B CA 1
ATOM 5059 C C . HIS B 1 201 ? 16.969 12.328 -0.372 1 97.69 201 HIS B C 1
ATOM 5061 O O . HIS B 1 201 ? 17.734 12.242 -1.337 1 97.69 201 HIS B O 1
ATOM 5067 N N . TYR B 1 202 ? 16.391 13.406 0.028 1 97.62 202 TYR B N 1
ATOM 5068 C CA . TYR B 1 202 ? 16.688 14.703 -0.571 1 97.62 202 TYR B CA 1
ATOM 5069 C C . TYR B 1 202 ? 17 15.734 0.501 1 97.62 202 TYR B C 1
ATOM 5071 O O . TYR B 1 202 ? 16.422 15.703 1.59 1 97.62 202 TYR B O 1
ATOM 5079 N N . SER B 1 203 ? 17.938 16.609 0.271 1 97.5 203 SER B N 1
ATOM 5080 C CA . SER B 1 203 ? 18.297 17.703 1.161 1 97.5 203 SER B CA 1
ATOM 5081 C C . SER B 1 203 ? 18.312 19.031 0.417 1 97.5 203 SER B C 1
ATOM 5083 O O . SER B 1 203 ? 19 19.172 -0.601 1 97.5 203 SER B O 1
ATOM 5085 N N . TYR B 1 204 ? 17.562 19.938 0.888 1 97.94 204 TYR B N 1
ATOM 5086 C CA . TYR B 1 204 ? 17.484 21.266 0.302 1 97.94 204 TYR B CA 1
ATOM 5087 C C . TYR B 1 204 ? 17.625 22.344 1.373 1 97.94 204 TYR B C 1
ATOM 5089 O O . TYR B 1 204 ? 17.703 22.031 2.564 1 97.94 204 TYR B O 1
ATOM 5097 N N . LEU B 1 205 ? 17.75 23.562 0.944 1 97.81 205 LEU B N 1
ATOM 5098 C CA . LEU B 1 205 ? 17.781 24.719 1.836 1 97.81 205 LEU B CA 1
ATOM 5099 C C . LEU B 1 205 ? 16.562 25.609 1.606 1 97.81 205 LEU B C 1
ATOM 5101 O O . LEU B 1 205 ? 16.25 25.953 0.466 1 97.81 205 LEU B O 1
ATOM 5105 N N . ILE B 1 206 ? 15.859 25.859 2.705 1 97.75 206 ILE B N 1
ATOM 5106 C CA . ILE B 1 206 ? 14.75 26.812 2.654 1 97.75 206 ILE B CA 1
ATOM 5107 C C . ILE B 1 206 ? 15.219 28.172 3.156 1 97.75 206 ILE B C 1
ATOM 5109 O O . ILE B 1 206 ? 15.867 28.266 4.203 1 97.75 206 ILE B O 1
ATOM 5113 N N . THR B 1 207 ? 14.898 29.203 2.414 1 97.81 207 THR B N 1
ATOM 5114 C CA . THR B 1 207 ? 15.258 30.562 2.779 1 97.81 207 THR B CA 1
ATOM 5115 C C . THR B 1 207 ? 14.008 31.422 2.986 1 97.81 207 THR B C 1
ATOM 5117 O O . THR B 1 207 ? 13.156 31.5 2.098 1 97.81 207 THR B O 1
ATOM 5120 N N . ALA B 1 208 ? 13.852 31.938 4.215 1 97.94 208 ALA B N 1
ATOM 5121 C CA . ALA B 1 208 ? 12.812 32.906 4.48 1 97.94 208 ALA B CA 1
ATOM 5122 C C . ALA B 1 208 ? 13.328 34.344 4.289 1 97.94 208 ALA B C 1
ATOM 5124 O O . ALA B 1 208 ? 14.414 34.688 4.77 1 97.94 208 ALA B O 1
ATOM 5125 N N . LEU B 1 209 ? 12.586 35.188 3.588 1 97.56 209 LEU B N 1
ATOM 5126 C CA . LEU B 1 209 ? 12.984 36.562 3.297 1 97.56 209 LEU B CA 1
ATOM 5127 C C . LEU B 1 209 ? 11.969 37.562 3.861 1 97.56 209 LEU B C 1
ATOM 5129 O O . LEU B 1 209 ? 10.758 37.344 3.775 1 97.56 209 LEU B O 1
ATOM 5133 N N . ASP B 1 210 ? 12.547 38.562 4.539 1 97 210 ASP B N 1
ATOM 5134 C CA . ASP B 1 210 ? 11.648 39.625 4.984 1 97 210 ASP B CA 1
ATOM 5135 C C . ASP B 1 210 ? 11.5 40.719 3.918 1 97 210 ASP B C 1
ATOM 5137 O O . ASP B 1 210 ? 11.914 40.531 2.771 1 97 210 ASP B O 1
ATOM 5141 N N . GLY B 1 211 ? 10.789 41.781 4.176 1 94.69 211 GLY B N 1
ATOM 5142 C CA . GLY B 1 211 ? 10.5 42.781 3.164 1 94.69 211 GLY B CA 1
ATOM 5143 C C . GLY B 1 211 ? 11.414 44 3.23 1 94.69 211 GLY B C 1
ATOM 5144 O O . GLY B 1 211 ? 11.078 45.062 2.719 1 94.69 211 GLY B O 1
ATOM 5145 N N . GLY B 1 212 ? 12.547 43.906 3.918 1 95.12 212 GLY B N 1
ATOM 5146 C CA . GLY B 1 212 ? 13.508 45 3.951 1 95.12 212 GLY B CA 1
ATOM 5147 C C . GLY B 1 212 ? 14.227 45.219 2.631 1 95.12 212 GLY B C 1
ATOM 5148 O O . GLY B 1 212 ? 14.055 44.438 1.696 1 95.12 212 GLY B O 1
ATOM 5149 N N . ASP B 1 213 ? 14.977 46.344 2.576 1 93.75 213 ASP B N 1
ATOM 5150 C CA . ASP B 1 213 ? 15.805 46.656 1.412 1 93.75 213 ASP B CA 1
ATOM 5151 C C . ASP B 1 213 ? 17.25 46.938 1.826 1 93.75 213 ASP B C 1
ATOM 5153 O O . ASP B 1 213 ? 17.562 48.062 2.221 1 93.75 213 ASP B O 1
ATOM 5157 N N . PRO B 1 214 ? 18.047 46.094 1.718 1 94.38 214 PRO B N 1
ATOM 5158 C CA . PRO B 1 214 ? 17.922 44.719 1.286 1 94.38 214 PRO B CA 1
ATOM 5159 C C . PRO B 1 214 ? 17.203 43.844 2.314 1 94.38 214 PRO B C 1
ATOM 5161 O O . 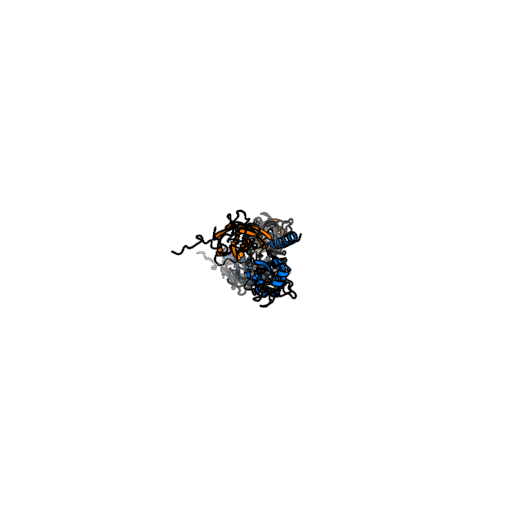PRO B 1 214 ? 17.188 44.156 3.502 1 94.38 214 PRO B O 1
ATOM 5164 N N . PRO B 1 215 ? 16.656 42.75 1.834 1 96.81 215 PRO B N 1
ATOM 5165 C CA . PRO B 1 215 ? 15.961 41.875 2.775 1 96.81 215 PRO B CA 1
ATOM 5166 C C . PRO B 1 215 ? 16.906 41.094 3.678 1 96.81 215 PRO B C 1
ATOM 5168 O O . PRO B 1 215 ? 18.016 40.75 3.26 1 96.81 215 PRO B O 1
ATOM 5171 N N . ASN B 1 216 ? 16.5 40.969 4.93 1 97.5 216 ASN B N 1
ATOM 5172 C CA . ASN B 1 216 ? 17.172 40 5.797 1 97.5 216 ASN B CA 1
ATOM 5173 C C . ASN B 1 216 ? 16.672 38.594 5.539 1 97.5 216 ASN B C 1
ATOM 5175 O O . ASN B 1 216 ? 15.531 38.375 5.113 1 97.5 216 ASN B O 1
ATOM 5179 N N . LEU B 1 217 ? 17.578 37.594 5.695 1 97.06 217 LEU B N 1
ATOM 5180 C CA . LEU B 1 217 ? 17.188 36.219 5.367 1 97.06 217 LEU B CA 1
ATOM 5181 C C . LEU B 1 217 ? 17.531 35.281 6.504 1 97.06 217 LEU B C 1
ATOM 5183 O O . LEU B 1 217 ? 18.406 35.562 7.316 1 97.06 217 LEU B O 1
ATOM 5187 N N . GLY B 1 218 ? 16.75 34.281 6.66 1 97.5 218 GLY B N 1
ATOM 5188 C CA . GLY B 1 218 ? 16.984 33.156 7.516 1 97.5 218 GLY B CA 1
ATOM 5189 C C . GLY B 1 218 ? 16.844 31.812 6.789 1 97.5 218 GLY B C 1
ATOM 5190 O O . GLY B 1 218 ? 15.984 31.656 5.926 1 97.5 218 GLY B O 1
ATOM 5191 N N . THR B 1 219 ? 17.781 30.875 7.086 1 97.44 219 THR B N 1
ATOM 5192 C CA . THR B 1 219 ? 17.781 29.609 6.352 1 97.44 219 THR B CA 1
ATOM 5193 C C . THR B 1 219 ? 17.594 28.422 7.305 1 97.44 219 THR B C 1
ATOM 5195 O O . THR B 1 219 ? 17.875 28.547 8.5 1 97.44 219 THR B O 1
ATOM 5198 N N . VAL B 1 220 ? 17.031 27.406 6.742 1 97.5 220 VAL B N 1
ATOM 5199 C CA . VAL B 1 220 ? 16.891 26.141 7.461 1 97.5 220 VAL B CA 1
ATOM 5200 C C . VAL B 1 220 ? 17.047 24.969 6.488 1 97.5 220 VAL B C 1
ATOM 5202 O O . VAL B 1 220 ? 16.688 25.078 5.312 1 97.5 220 VAL B O 1
ATOM 5205 N N . GLU B 1 221 ? 17.625 23.875 6.957 1 97.88 221 GLU B N 1
ATOM 5206 C CA . GLU B 1 221 ? 17.781 22.688 6.125 1 97.88 221 GLU B CA 1
ATOM 5207 C C . GLU B 1 221 ? 16.5 21.875 6.07 1 97.88 221 GLU B C 1
ATOM 5209 O O . GLU B 1 221 ? 15.859 21.641 7.102 1 97.88 221 GLU B O 1
ATOM 5214 N N . LEU B 1 222 ? 16.125 21.516 4.832 1 97.62 222 LEU B N 1
ATOM 5215 C CA . LEU B 1 222 ? 14.992 20.625 4.617 1 97.62 222 LEU B CA 1
ATOM 5216 C C . LEU B 1 222 ? 15.461 19.234 4.227 1 97.62 222 LEU B C 1
ATOM 5218 O O . LEU B 1 222 ? 16.156 19.062 3.225 1 97.62 222 LEU B O 1
ATOM 5222 N N . SER B 1 223 ? 15.156 18.266 5.07 1 97.69 223 SER B N 1
ATOM 5223 C CA . SER B 1 223 ? 15.461 16.859 4.793 1 97.69 223 SER B CA 1
ATOM 5224 C C . SER B 1 223 ? 14.188 16.078 4.496 1 97.69 223 SER B C 1
ATOM 5226 O O . SER B 1 223 ? 13.305 15.961 5.348 1 97.69 223 SER B O 1
ATOM 5228 N N . ILE B 1 224 ? 14.141 15.57 3.275 1 97.25 224 ILE B N 1
ATOM 5229 C CA . ILE B 1 224 ? 12.969 14.805 2.865 1 97.25 224 ILE B CA 1
ATOM 5230 C C . ILE B 1 224 ? 13.336 13.328 2.729 1 97.25 224 ILE B C 1
ATOM 5232 O O . ILE B 1 224 ? 14.211 12.977 1.934 1 97.25 224 ILE B O 1
ATOM 5236 N N . ARG B 1 225 ? 12.742 12.5 3.477 1 97.31 225 ARG B N 1
ATOM 5237 C CA . ARG B 1 225 ? 12.859 11.055 3.33 1 97.31 225 ARG B CA 1
ATOM 5238 C C . ARG B 1 225 ? 11.672 10.484 2.549 1 97.31 225 ARG B C 1
ATOM 5240 O O . ARG B 1 225 ? 10.516 10.727 2.904 1 97.31 225 ARG B O 1
ATOM 5247 N N . VAL B 1 226 ? 11.977 9.766 1.444 1 96.56 226 VAL B N 1
ATOM 5248 C CA . VAL B 1 226 ? 10.93 9.133 0.65 1 96.56 226 VAL B CA 1
ATOM 5249 C C . VAL B 1 226 ? 10.602 7.758 1.228 1 96.56 226 VAL B C 1
ATOM 5251 O O . VAL B 1 226 ? 11.461 6.883 1.295 1 96.56 226 VAL B O 1
ATOM 5254 N N . ILE B 1 227 ? 9.383 7.566 1.595 1 94.81 227 ILE B N 1
ATOM 5255 C CA . ILE B 1 227 ? 8.961 6.309 2.191 1 94.81 227 ILE B CA 1
ATOM 5256 C C . ILE B 1 227 ? 8.633 5.301 1.093 1 94.81 227 ILE B C 1
ATOM 5258 O O . ILE B 1 227 ? 8 5.648 0.091 1 94.81 227 ILE B O 1
ATOM 5262 N N . ASP B 1 228 ? 9.008 4.074 1.334 1 95.44 228 ASP B N 1
ATOM 5263 C CA . ASP B 1 228 ? 8.852 3.014 0.343 1 95.44 228 ASP B CA 1
ATOM 5264 C C . ASP B 1 228 ? 7.41 2.51 0.303 1 95.44 228 ASP B C 1
ATOM 5266 O O . ASP B 1 228 ? 6.773 2.354 1.347 1 95.44 228 ASP B O 1
ATOM 5270 N N . SER B 1 229 ? 6.906 2.381 -0.908 1 93.06 229 SER B N 1
ATOM 5271 C CA . SER B 1 229 ? 5.633 1.716 -1.177 1 93.06 229 SER B CA 1
ATOM 5272 C C . SER B 1 229 ? 5.844 0.408 -1.933 1 93.06 229 SER B C 1
ATOM 5274 O O . SER B 1 229 ? 6.91 0.18 -2.506 1 93.06 229 SER B O 1
ATOM 5276 N N . ASN B 1 230 ? 4.852 -0.505 -1.767 1 92.69 230 ASN B N 1
ATOM 5277 C CA . ASN B 1 230 ? 4.941 -1.761 -2.504 1 92.69 230 ASN B CA 1
ATOM 5278 C C . ASN B 1 230 ? 4.523 -1.585 -3.961 1 92.69 230 ASN B C 1
ATOM 5280 O O . ASN B 1 230 ? 3.525 -2.158 -4.398 1 92.69 230 ASN B O 1
ATOM 5284 N N . ASP B 1 231 ? 5.352 -0.94 -4.75 1 90.81 231 ASP B N 1
ATOM 5285 C CA . ASP B 1 231 ? 4.996 -0.622 -6.129 1 90.81 231 ASP B CA 1
ATOM 5286 C C . ASP B 1 231 ? 5.809 -1.456 -7.117 1 90.81 231 ASP B C 1
ATOM 5288 O O . ASP B 1 231 ? 5.738 -1.24 -8.328 1 90.81 231 ASP B O 1
ATOM 5292 N N . ASN B 1 232 ? 6.645 -2.295 -6.652 1 92.44 232 ASN B N 1
ATOM 5293 C CA . ASN B 1 232 ? 7.344 -3.273 -7.477 1 92.44 232 ASN B CA 1
ATOM 5294 C C . ASN B 1 232 ? 6.945 -4.699 -7.121 1 92.44 232 ASN B C 1
ATOM 5296 O O . ASN B 1 232 ? 6.656 -4.996 -5.961 1 92.44 232 ASN B O 1
ATOM 5300 N N . ASN B 1 233 ? 6.902 -5.512 -8.172 1 93.5 233 ASN B N 1
ATOM 5301 C CA . ASN B 1 233 ? 6.598 -6.926 -7.98 1 93.5 233 ASN B CA 1
ATOM 5302 C C . ASN B 1 233 ? 7.836 -7.797 -8.156 1 93.5 233 ASN B C 1
ATOM 5304 O O . ASN B 1 233 ? 8.781 -7.41 -8.852 1 93.5 233 ASN B O 1
ATOM 5308 N N . PRO B 1 234 ? 7.848 -8.992 -7.402 1 95.88 234 PRO B N 1
ATOM 5309 C CA . PRO B 1 234 ? 8.961 -9.906 -7.645 1 95.88 234 PRO B CA 1
ATOM 5310 C C . PRO B 1 234 ? 9.125 -10.266 -9.125 1 95.88 234 PRO B C 1
ATOM 5312 O O . PRO B 1 234 ? 8.133 -10.359 -9.852 1 95.88 234 PRO B O 1
ATOM 5315 N N . LEU B 1 235 ? 10.375 -10.406 -9.523 1 95.19 235 LEU B N 1
ATOM 5316 C CA . LEU B 1 235 ? 10.688 -10.789 -10.898 1 95.19 235 LEU B CA 1
ATOM 5317 C C . LEU B 1 235 ? 11.672 -11.945 -10.93 1 95.19 235 LEU B C 1
ATOM 5319 O O . LEU B 1 235 ? 12.766 -11.859 -10.359 1 95.19 235 LEU B O 1
ATOM 5323 N N . PHE B 1 236 ? 11.242 -13.047 -11.609 1 95.75 236 PHE B N 1
ATOM 5324 C CA . PHE B 1 236 ? 12.148 -14.164 -11.797 1 95.75 236 PHE B CA 1
ATOM 5325 C C . PHE B 1 236 ? 13.18 -13.852 -12.883 1 95.75 236 PHE B C 1
ATOM 5327 O O . PHE B 1 236 ? 12.914 -13.055 -13.781 1 95.75 236 PHE B O 1
ATOM 5334 N N . GLU B 1 237 ? 14.336 -14.5 -12.75 1 93.62 237 GLU B N 1
ATOM 5335 C CA . GLU B 1 237 ? 15.359 -14.328 -13.781 1 93.62 237 GLU B CA 1
ATOM 5336 C C . GLU B 1 237 ? 14.891 -14.883 -15.125 1 93.62 237 GLU B C 1
ATOM 5338 O O . GLU B 1 237 ? 15.141 -14.289 -16.172 1 93.62 237 GLU B O 1
ATOM 5343 N N . GLU B 1 238 ? 14.234 -15.969 -15.07 1 92.69 238 GLU B N 1
ATOM 5344 C CA . GLU B 1 238 ? 13.68 -16.641 -16.25 1 92.69 238 GLU B CA 1
ATOM 5345 C C . GLU B 1 238 ? 12.242 -17.078 -16 1 92.69 238 GLU B C 1
ATOM 5347 O O . GLU B 1 238 ? 11.828 -17.25 -14.852 1 92.69 238 GLU B O 1
ATOM 5352 N N . LEU B 1 239 ? 11.516 -17.203 -17.125 1 87.5 239 LEU B N 1
ATOM 5353 C CA . LEU B 1 239 ? 10.117 -17.594 -17.016 1 87.5 239 LEU B CA 1
ATOM 5354 C C . LEU B 1 239 ? 9.984 -19.109 -16.922 1 87.5 239 LEU B C 1
ATOM 5356 O O . LEU B 1 239 ? 8.945 -19.625 -16.5 1 87.5 239 LEU B O 1
ATOM 5360 N N . ALA B 1 240 ? 10.984 -19.812 -17.391 1 90.69 240 ALA B N 1
ATOM 5361 C CA . ALA B 1 240 ? 10.945 -21.266 -17.391 1 90.69 240 ALA B CA 1
ATOM 5362 C C . ALA B 1 240 ? 12.32 -21.844 -17.094 1 90.69 240 ALA B C 1
ATOM 5364 O O . ALA B 1 240 ? 13.336 -21.344 -17.578 1 90.69 240 ALA B O 1
ATOM 5365 N N . TYR B 1 241 ? 12.352 -22.844 -16.219 1 94.31 241 TYR B N 1
ATOM 5366 C CA . TYR B 1 241 ? 13.562 -23.578 -15.867 1 94.31 241 TYR B CA 1
ATOM 5367 C C . TYR B 1 241 ? 13.391 -25.078 -16.125 1 94.31 241 TYR B C 1
ATOM 5369 O O . TYR B 1 241 ? 12.289 -25.609 -16.016 1 94.31 241 TYR B O 1
ATOM 5377 N N . THR B 1 242 ? 14.445 -25.688 -16.562 1 94.62 242 THR B N 1
ATOM 5378 C CA . THR B 1 242 ? 14.461 -27.141 -16.734 1 94.62 242 THR B CA 1
ATOM 5379 C C . THR B 1 242 ? 15.586 -27.766 -15.906 1 94.62 242 THR B C 1
ATOM 5381 O O . THR B 1 242 ? 16.719 -27.281 -15.93 1 94.62 242 THR B O 1
ATOM 5384 N N . VAL B 1 243 ? 15.25 -28.766 -15.133 1 97.06 243 VAL B N 1
ATOM 5385 C CA . VAL B 1 243 ? 16.25 -29.453 -14.32 1 97.06 243 VAL B CA 1
ATOM 5386 C C . VAL B 1 243 ? 16.047 -30.969 -14.445 1 97.06 243 VAL B C 1
ATOM 5388 O O . VAL B 1 243 ? 14.953 -31.438 -14.758 1 97.06 243 VAL B O 1
ATOM 5391 N N . SER B 1 244 ? 17.141 -31.688 -14.359 1 97.06 244 SER B N 1
ATOM 5392 C CA . SER B 1 244 ? 17.109 -33.156 -14.414 1 97.06 244 SER B CA 1
ATOM 5393 C C . SER B 1 244 ? 17.5 -33.75 -13.078 1 97.06 244 SER B C 1
ATOM 5395 O O . SER B 1 244 ? 18.328 -33.219 -12.344 1 97.06 244 SER B O 1
ATOM 5397 N N . VAL B 1 245 ? 16.828 -34.906 -12.758 1 97.56 245 VAL B N 1
ATOM 5398 C CA . VAL B 1 245 ? 17.109 -35.594 -11.508 1 97.56 245 VAL B CA 1
ATOM 5399 C C . VAL B 1 245 ? 17.062 -37.094 -11.742 1 97.56 245 VAL B C 1
ATOM 5401 O O . VAL B 1 245 ? 16.219 -37.594 -12.484 1 97.56 245 VAL B O 1
ATOM 5404 N N . PRO B 1 246 ? 18.062 -37.844 -11.203 1 96.56 246 PRO B N 1
ATOM 5405 C CA . PRO B 1 246 ? 17.938 -39.312 -11.25 1 96.56 246 PRO B CA 1
ATOM 5406 C C . PRO B 1 246 ? 16.781 -39.844 -10.398 1 96.56 246 PRO B C 1
ATOM 5408 O O . PRO B 1 246 ? 16.5 -39.281 -9.336 1 96.56 246 PRO B O 1
ATOM 5411 N N . GLU B 1 247 ? 15.953 -40.844 -10.867 1 95.62 247 GLU B N 1
ATOM 5412 C CA . GLU B 1 247 ? 14.789 -41.344 -10.141 1 95.62 247 GLU B CA 1
ATOM 5413 C C . GLU B 1 247 ? 15.188 -41.875 -8.758 1 95.62 247 GLU B C 1
ATOM 5415 O O . GLU B 1 247 ? 14.352 -41.938 -7.852 1 95.62 247 GLU B O 1
ATOM 5420 N N . ASN B 1 248 ? 16.5 -42.281 -8.469 1 93.19 248 ASN B N 1
ATOM 5421 C CA . ASN B 1 248 ? 16.906 -42.812 -7.168 1 93.19 248 ASN B CA 1
ATOM 5422 C C . ASN B 1 248 ? 17.578 -41.719 -6.312 1 93.19 248 ASN B C 1
ATOM 5424 O O . ASN B 1 248 ? 18.328 -42.031 -5.387 1 93.19 248 ASN B O 1
ATOM 5428 N N . ALA B 1 249 ? 17.219 -40.531 -6.637 1 96.38 249 ALA B N 1
ATOM 5429 C CA . ALA B 1 249 ? 17.734 -39.469 -5.801 1 96.38 249 ALA B CA 1
ATOM 5430 C C . ALA B 1 249 ? 17.094 -39.469 -4.418 1 96.38 249 ALA B C 1
ATOM 5432 O O . ALA B 1 249 ? 15.867 -39.562 -4.305 1 96.38 249 ALA B O 1
ATOM 5433 N N . PRO B 1 250 ? 17.859 -39.469 -3.369 1 96.56 250 PRO B N 1
ATOM 5434 C CA . PRO B 1 250 ? 17.281 -39.5 -2.025 1 96.56 250 PRO B CA 1
ATOM 5435 C C . PRO B 1 250 ? 16.531 -38.188 -1.687 1 96.56 250 PRO B C 1
ATOM 5437 O O . PRO B 1 250 ? 16.812 -37.156 -2.271 1 96.56 250 PRO B O 1
ATOM 5440 N N . PRO B 1 251 ? 15.609 -38.312 -0.751 1 96.19 251 PRO B N 1
ATOM 5441 C CA . PRO B 1 251 ? 14.953 -37.094 -0.278 1 96.19 251 PRO B CA 1
ATOM 5442 C C . PRO B 1 251 ? 15.945 -36.062 0.231 1 96.19 251 PRO B C 1
ATOM 5444 O O . PRO B 1 251 ? 16.938 -36.406 0.875 1 96.19 251 PRO B O 1
ATOM 5447 N N . GLY B 1 252 ? 15.711 -34.812 -0.076 1 97 252 GLY B N 1
ATOM 5448 C CA . GLY B 1 252 ? 16.594 -33.719 0.341 1 97 252 GLY B CA 1
ATOM 5449 C C . GLY B 1 252 ? 17.547 -33.281 -0.751 1 97 252 GLY B C 1
ATOM 5450 O O . GLY B 1 252 ? 18.203 -32.25 -0.619 1 97 252 GLY B O 1
ATOM 5451 N N . THR B 1 253 ? 17.578 -34 -1.879 1 97.88 253 THR B N 1
ATOM 5452 C CA . THR B 1 253 ? 18.453 -33.625 -2.996 1 97.88 253 THR B CA 1
ATOM 5453 C C . THR B 1 253 ? 18.031 -32.281 -3.58 1 97.88 253 THR B C 1
ATOM 5455 O O . THR B 1 253 ? 16.875 -32.062 -3.941 1 97.88 253 THR B O 1
ATOM 5458 N N . PRO B 1 254 ? 18.984 -31.344 -3.582 1 98.06 254 PRO B N 1
ATOM 5459 C CA . PRO B 1 254 ? 18.672 -30.047 -4.184 1 98.06 254 PRO B CA 1
ATOM 5460 C C . PRO B 1 254 ? 18.531 -30.125 -5.707 1 98.06 254 PRO B C 1
ATOM 5462 O O . PRO B 1 254 ? 19.359 -30.766 -6.367 1 98.06 254 PRO B O 1
ATOM 5465 N N . LEU B 1 255 ? 17.516 -29.578 -6.262 1 98.06 255 LEU B N 1
ATOM 5466 C CA . LEU B 1 255 ? 17.281 -29.578 -7.699 1 98.06 255 LEU B CA 1
ATOM 5467 C C . LEU B 1 255 ? 17.656 -28.219 -8.305 1 98.06 255 LEU B C 1
ATOM 5469 O O . LEU B 1 255 ? 18.422 -28.156 -9.266 1 98.06 255 LEU B O 1
ATOM 5473 N N . LEU B 1 256 ? 17.078 -27.141 -7.812 1 97.56 256 LEU B N 1
ATOM 5474 C CA . LEU B 1 256 ? 17.203 -25.797 -8.375 1 97.56 256 LEU B CA 1
ATOM 5475 C C . LEU B 1 256 ? 16.906 -24.734 -7.324 1 97.56 256 LEU B C 1
ATOM 5477 O O . LEU B 1 256 ? 16 -24.891 -6.508 1 97.56 256 LEU B O 1
ATOM 5481 N N . ARG B 1 257 ? 17.734 -23.734 -7.242 1 96.69 257 ARG B N 1
ATOM 5482 C CA . ARG B 1 257 ? 17.453 -22.578 -6.395 1 96.69 257 ARG B CA 1
ATOM 5483 C C . ARG B 1 257 ? 16.922 -21.406 -7.215 1 96.69 257 ARG B C 1
ATOM 5485 O O . ARG B 1 257 ? 17.656 -20.812 -8.016 1 96.69 257 ARG B O 1
ATOM 5492 N N . LEU B 1 258 ? 15.672 -21.062 -7.051 1 97.44 258 LEU B N 1
ATOM 5493 C CA . LEU B 1 258 ? 15.047 -19.953 -7.758 1 97.44 258 LEU B CA 1
ATOM 5494 C C . LEU B 1 258 ? 15.367 -18.625 -7.078 1 97.44 258 LEU B C 1
ATOM 5496 O O . LEU B 1 258 ? 15.672 -18.594 -5.887 1 97.44 258 LEU B O 1
ATOM 5500 N N . ASN B 1 259 ? 15.43 -17.578 -7.898 1 95.19 259 ASN B N 1
ATOM 5501 C CA . ASN B 1 259 ? 15.648 -16.234 -7.367 1 95.19 259 ASN B CA 1
ATOM 5502 C C . ASN B 1 259 ? 14.734 -15.211 -8.023 1 95.19 259 ASN B C 1
ATOM 5504 O O . ASN B 1 259 ? 14.828 -14.969 -9.227 1 95.19 259 ASN B O 1
ATOM 5508 N N . ALA B 1 260 ? 13.836 -14.719 -7.293 1 96.31 260 ALA B N 1
ATOM 5509 C CA . ALA B 1 260 ? 13 -13.586 -7.707 1 96.31 260 ALA B CA 1
ATOM 5510 C C . ALA B 1 260 ? 13.43 -12.305 -7 1 96.31 260 ALA B C 1
ATOM 5512 O O . ALA B 1 260 ? 13.492 -12.258 -5.77 1 96.31 260 ALA B O 1
ATOM 5513 N N . SER B 1 261 ? 13.734 -11.258 -7.738 1 96.06 261 SER B N 1
ATOM 5514 C CA . SER B 1 261 ? 14.227 -10 -7.172 1 96.06 261 SER B CA 1
ATOM 5515 C C . SER B 1 261 ? 13.109 -8.977 -7.047 1 96.06 261 SER B C 1
ATOM 5517 O O . SER B 1 261 ? 12.227 -8.906 -7.906 1 96.06 261 SER B O 1
ATOM 5519 N N . ASP B 1 262 ? 13.062 -8.258 -5.973 1 96.5 262 ASP B N 1
ATOM 5520 C CA . ASP B 1 262 ? 12.156 -7.152 -5.668 1 96.5 262 ASP B CA 1
ATOM 5521 C C . ASP B 1 262 ? 12.914 -5.984 -5.031 1 96.5 262 ASP B C 1
ATOM 5523 O O . ASP B 1 262 ? 13.438 -6.109 -3.924 1 96.5 262 ASP B O 1
ATOM 5527 N N . PRO B 1 263 ? 13.016 -4.879 -5.707 1 96.19 263 PRO B N 1
ATOM 5528 C CA . PRO B 1 263 ? 13.859 -3.775 -5.242 1 96.19 263 PRO B CA 1
ATOM 5529 C C . PRO B 1 263 ? 13.242 -3.002 -4.082 1 96.19 263 PRO B C 1
ATOM 5531 O O . PRO B 1 263 ? 13.898 -2.148 -3.482 1 96.19 263 PRO B O 1
ATOM 5534 N N . ASP B 1 264 ? 11.992 -3.271 -3.711 1 96.44 264 ASP B N 1
ATOM 5535 C CA . ASP B 1 264 ? 11.359 -2.549 -2.607 1 96.44 264 ASP B CA 1
ATOM 5536 C C . ASP B 1 264 ? 12.102 -2.795 -1.297 1 96.44 264 ASP B C 1
ATOM 5538 O O . ASP B 1 264 ? 12.914 -3.721 -1.2 1 96.44 264 ASP B O 1
ATOM 5542 N N . GLU B 1 265 ? 11.844 -1.944 -0.35 1 94.5 265 GLU B N 1
ATOM 5543 C CA . GLU B 1 265 ? 12.531 -2.018 0.938 1 94.5 265 GLU B CA 1
ATOM 5544 C C . GLU B 1 265 ? 11.727 -2.842 1.941 1 94.5 265 GLU B C 1
ATOM 5546 O O . GLU B 1 265 ? 10.492 -2.814 1.932 1 94.5 265 GLU B O 1
ATOM 5551 N N . GLY B 1 266 ? 12.445 -3.652 2.799 1 94.25 266 GLY B N 1
ATOM 5552 C CA . GLY B 1 266 ? 11.82 -4.355 3.906 1 94.25 266 GLY B CA 1
ATOM 5553 C C . GLY B 1 266 ? 10.883 -5.461 3.455 1 94.25 266 GLY B C 1
ATOM 5554 O O . GLY B 1 266 ? 11.227 -6.258 2.582 1 94.25 266 GLY B O 1
ATOM 5555 N N . THR B 1 267 ? 9.656 -5.465 4.062 1 95.06 267 THR B N 1
ATOM 5556 C CA . THR B 1 267 ? 8.672 -6.504 3.768 1 95.06 267 THR B CA 1
ATOM 5557 C C . THR B 1 267 ? 8.133 -6.352 2.348 1 95.06 267 THR B C 1
ATOM 5559 O O . THR B 1 267 ? 7.727 -7.336 1.724 1 95.06 267 THR B O 1
ATOM 5562 N N . ASN B 1 268 ? 8.148 -5.109 1.883 1 94.75 268 ASN B N 1
ATOM 5563 C CA . ASN B 1 268 ? 7.691 -4.871 0.518 1 94.75 268 ASN B CA 1
ATOM 5564 C C . ASN B 1 268 ? 8.555 -5.609 -0.5 1 94.75 268 ASN B C 1
ATOM 5566 O O . ASN B 1 268 ? 8.102 -5.918 -1.603 1 94.75 268 ASN B O 1
ATOM 5570 N N . GLY B 1 269 ? 9.828 -5.906 -0.122 1 96.06 269 GLY B N 1
ATOM 5571 C CA . GLY B 1 269 ? 10.75 -6.562 -1.037 1 96.06 269 GLY B CA 1
ATOM 5572 C C . GLY B 1 269 ? 11.07 -7.988 -0.632 1 96.06 269 GLY B C 1
ATOM 5573 O O . GLY B 1 269 ? 11.875 -8.656 -1.285 1 96.06 269 GLY B O 1
ATOM 5574 N N . GLN B 1 270 ? 10.523 -8.438 0.438 1 96.56 270 GLN B N 1
ATOM 5575 C CA . GLN B 1 270 ? 10.758 -9.797 0.901 1 96.56 270 GLN B CA 1
ATOM 5576 C C . GLN B 1 270 ? 9.875 -10.797 0.159 1 96.56 270 GLN B C 1
ATOM 5578 O O . GLN B 1 270 ? 8.648 -10.727 0.251 1 96.56 270 GLN B O 1
ATOM 5583 N N . VAL B 1 271 ? 10.57 -11.719 -0.47 1 97.19 271 VAL B N 1
ATOM 5584 C CA . VAL B 1 271 ? 9.844 -12.602 -1.38 1 97.19 271 VAL B CA 1
ATOM 5585 C C . VAL B 1 271 ? 9.648 -13.969 -0.724 1 97.19 271 VAL B C 1
ATOM 5587 O O . VAL B 1 271 ? 10.562 -14.508 -0.103 1 97.19 271 VAL B O 1
ATOM 5590 N N . LEU B 1 272 ? 8.477 -14.516 -0.825 1 97.62 272 LEU B N 1
ATOM 5591 C CA . LEU B 1 272 ? 8.141 -15.875 -0.41 1 97.62 272 LEU B CA 1
ATOM 5592 C C . LEU B 1 272 ? 7.773 -16.734 -1.614 1 97.62 272 LEU B C 1
ATOM 5594 O O . LEU B 1 272 ? 7.035 -16.297 -2.498 1 97.62 272 LEU B O 1
ATOM 5598 N N . TYR B 1 273 ? 8.359 -17.938 -1.613 1 97.69 273 TYR B N 1
ATOM 5599 C CA . TYR B 1 273 ? 8.109 -18.875 -2.707 1 97.69 273 TYR B CA 1
ATOM 5600 C C . TYR B 1 273 ? 7.09 -19.938 -2.303 1 97.69 273 TYR B C 1
ATOM 5602 O O . TYR B 1 273 ? 7.023 -20.328 -1.136 1 97.69 273 TYR B O 1
ATOM 5610 N N . SER B 1 274 ? 6.297 -20.359 -3.246 1 96.94 274 SER B N 1
ATOM 5611 C CA . SER B 1 274 ? 5.363 -21.453 -3.039 1 96.94 274 SER B CA 1
ATOM 5612 C C . SER B 1 274 ? 4.945 -22.078 -4.367 1 96.94 274 SER B C 1
ATOM 5614 O O . SER B 1 274 ? 5.109 -21.469 -5.426 1 96.94 274 SER B O 1
ATOM 5616 N N . PHE B 1 275 ? 4.484 -23.312 -4.32 1 95 275 PHE B N 1
ATOM 5617 C CA . PHE B 1 275 ? 3.869 -23.922 -5.492 1 95 275 PHE B CA 1
ATOM 5618 C C . PHE B 1 275 ? 2.477 -23.344 -5.73 1 95 275 PHE B C 1
ATOM 5620 O O . PHE B 1 275 ? 1.737 -23.078 -4.781 1 95 275 PHE B O 1
ATOM 5627 N N . HIS B 1 276 ? 2.234 -23.094 -7.02 1 86.69 276 HIS B N 1
ATOM 5628 C CA . HIS B 1 276 ? 0.879 -22.672 -7.348 1 86.69 276 HIS B CA 1
ATOM 5629 C C . HIS B 1 276 ? -0.141 -23.75 -7 1 86.69 276 HIS B C 1
ATOM 5631 O O . HIS B 1 276 ? 0.207 -24.922 -6.891 1 86.69 276 HIS B O 1
ATOM 5637 N N . SER B 1 277 ? -1.442 -23.438 -6.848 1 76.19 277 SER B N 1
ATOM 5638 C CA . SER B 1 277 ? -2.496 -24.328 -6.371 1 76.19 277 SER B CA 1
ATOM 5639 C C . SER B 1 277 ? -2.779 -25.438 -7.375 1 76.19 277 SER B C 1
ATOM 5641 O O . SER B 1 277 ? -3.252 -26.516 -7 1 76.19 277 SER B O 1
ATOM 5643 N N . TYR B 1 278 ? -2.439 -25.266 -8.602 1 75.44 278 TYR B N 1
ATOM 5644 C CA . TYR B 1 278 ? -2.871 -26.266 -9.578 1 75.44 278 TYR B CA 1
ATOM 5645 C C . TYR B 1 278 ? -1.779 -27.297 -9.82 1 75.44 278 TYR B C 1
ATOM 5647 O O . TYR B 1 278 ? -1.961 -28.234 -10.602 1 75.44 278 TYR B O 1
ATOM 5655 N N . VAL B 1 279 ? -0.648 -27.109 -9.125 1 83.31 279 VAL B N 1
ATOM 5656 C CA . VAL B 1 279 ? 0.352 -28.172 -9.172 1 83.31 279 VAL B CA 1
ATOM 5657 C C . VAL B 1 279 ? -0.257 -29.469 -8.664 1 83.31 279 VAL B C 1
ATOM 5659 O O . VAL B 1 279 ? -0.95 -29.484 -7.648 1 83.31 279 VAL B O 1
ATOM 5662 N N . SER B 1 280 ? 0.034 -30.5 -9.414 1 82.75 280 SER B N 1
ATOM 5663 C CA . SER B 1 280 ? -0.577 -31.781 -9.109 1 82.75 280 SER B CA 1
ATOM 5664 C C . SER B 1 280 ? -0.166 -32.281 -7.723 1 82.75 280 SER B C 1
ATOM 5666 O O . SER B 1 280 ? 0.909 -31.922 -7.227 1 82.75 280 SER B O 1
ATOM 5668 N N . GLU B 1 281 ? -1.08 -33.031 -7.129 1 86.88 281 GLU B N 1
ATOM 5669 C CA . GLU B 1 281 ? -0.783 -33.625 -5.82 1 86.88 281 GLU B CA 1
ATOM 5670 C C . GLU B 1 281 ? 0.448 -34.531 -5.883 1 86.88 281 GLU B C 1
ATOM 5672 O O . GLU B 1 281 ? 1.251 -34.562 -4.949 1 86.88 281 GLU B O 1
ATOM 5677 N N . ARG B 1 282 ? 0.609 -35.281 -6.918 1 89.75 282 ARG B N 1
ATOM 5678 C CA . ARG B 1 282 ? 1.759 -36.156 -7.086 1 89.75 282 ARG B CA 1
ATOM 5679 C C . ARG B 1 282 ? 3.062 -35.375 -7.074 1 89.75 282 ARG B C 1
ATOM 5681 O O . ARG B 1 282 ? 4.027 -35.75 -6.414 1 89.75 282 ARG B O 1
ATOM 5688 N N . ALA B 1 283 ? 3.031 -34.312 -7.84 1 92.5 283 ALA B N 1
ATOM 5689 C CA . ALA B 1 283 ? 4.23 -33.469 -7.879 1 92.5 283 ALA B CA 1
ATOM 5690 C C . ALA B 1 283 ? 4.531 -32.875 -6.504 1 92.5 283 ALA B C 1
ATOM 5692 O O . ALA B 1 283 ? 5.691 -32.781 -6.098 1 92.5 283 ALA B O 1
ATOM 5693 N N . ARG B 1 284 ? 3.529 -32.531 -5.754 1 93.88 284 ARG B N 1
ATOM 5694 C CA . ARG B 1 284 ? 3.703 -31.953 -4.43 1 93.88 284 ARG B CA 1
ATOM 5695 C C . ARG B 1 284 ? 4.277 -32.969 -3.453 1 93.88 284 ARG B C 1
ATOM 5697 O O . ARG B 1 284 ? 4.945 -32.594 -2.484 1 93.88 284 ARG B O 1
ATOM 5704 N N . ASP B 1 285 ? 3.928 -34.188 -3.727 1 95.69 285 ASP B N 1
ATOM 5705 C CA . ASP B 1 285 ? 4.453 -35.25 -2.885 1 95.69 285 ASP B CA 1
ATOM 5706 C C . ASP B 1 285 ? 5.926 -35.5 -3.191 1 95.69 285 ASP B C 1
ATOM 5708 O O . ASP B 1 285 ? 6.68 -35.969 -2.32 1 95.69 285 ASP B O 1
ATOM 5712 N N . LEU B 1 286 ? 6.359 -35.25 -4.383 1 97.31 286 LEU B N 1
ATOM 5713 C CA . LEU B 1 286 ? 7.699 -35.625 -4.832 1 97.31 286 LEU B CA 1
ATOM 5714 C C . LEU B 1 286 ? 8.68 -34.469 -4.602 1 97.31 286 LEU B C 1
ATOM 5716 O O . LEU B 1 286 ? 9.875 -34.719 -4.434 1 97.31 286 LEU B O 1
ATOM 5720 N N . PHE B 1 287 ? 8.133 -33.219 -4.645 1 98 287 PHE B N 1
ATOM 5721 C CA . PHE B 1 287 ? 9.016 -32.062 -4.582 1 98 287 PHE B CA 1
ATOM 5722 C C . PHE B 1 287 ? 8.516 -31.047 -3.553 1 98 287 PHE B C 1
ATOM 5724 O O . PHE B 1 287 ? 7.324 -31.016 -3.24 1 98 287 PHE B O 1
ATOM 5731 N N . GLN B 1 288 ? 9.484 -30.297 -3.008 1 97.88 288 GLN B N 1
ATOM 5732 C CA . GLN B 1 288 ? 9.164 -29.219 -2.08 1 97.88 288 GLN B CA 1
ATOM 5733 C C . GLN B 1 288 ? 10 -27.984 -2.379 1 97.88 288 GLN B C 1
ATOM 5735 O O . GLN B 1 288 ? 11.062 -28.078 -2.986 1 97.88 288 GLN B O 1
ATOM 5740 N N . ILE B 1 289 ? 9.422 -26.891 -2.016 1 97.94 289 ILE B N 1
ATOM 5741 C CA . ILE B 1 289 ? 10.141 -25.625 -2.201 1 97.94 289 ILE B CA 1
ATOM 5742 C C . ILE B 1 289 ? 10.266 -24.906 -0.861 1 97.94 289 ILE B C 1
ATOM 5744 O O . ILE B 1 289 ? 9.312 -24.859 -0.082 1 97.94 289 ILE B O 1
ATOM 5748 N N . ASP B 1 290 ? 11.5 -24.484 -0.533 1 98.12 290 ASP B N 1
ATOM 5749 C CA . ASP B 1 290 ? 11.688 -23.641 0.642 1 98.12 290 ASP B CA 1
ATOM 5750 C C . ASP B 1 290 ? 11.117 -22.25 0.412 1 98.12 290 ASP B C 1
ATOM 5752 O O . ASP B 1 290 ? 11.562 -21.531 -0.487 1 98.12 290 ASP B O 1
ATOM 5756 N N . PRO B 1 291 ? 10.211 -21.812 1.2 1 97.75 291 PRO B N 1
ATOM 5757 C CA . PRO B 1 291 ? 9.523 -20.547 0.948 1 97.75 291 PRO B CA 1
ATOM 5758 C C . PRO B 1 291 ? 10.461 -19.344 1.025 1 97.75 291 PRO B C 1
ATOM 5760 O O . PRO B 1 291 ? 10.211 -18.312 0.387 1 97.75 291 PRO B O 1
ATOM 5763 N N . GLN B 1 292 ? 11.531 -19.406 1.726 1 96.88 292 GLN B N 1
ATOM 5764 C CA . GLN B 1 292 ? 12.414 -18.266 1.917 1 96.88 292 GLN B CA 1
ATOM 5765 C C . GLN B 1 292 ? 13.547 -18.266 0.895 1 96.88 292 GLN B C 1
ATOM 5767 O O . GLN B 1 292 ? 13.852 -17.219 0.3 1 96.88 292 GLN B O 1
ATOM 5772 N N . SER B 1 293 ? 14.125 -19.422 0.668 1 96.5 293 SER B N 1
ATOM 5773 C CA . SER B 1 293 ? 15.32 -19.484 -0.173 1 96.5 293 SER B CA 1
ATOM 5774 C C . SER B 1 293 ? 14.953 -19.781 -1.624 1 96.5 293 SER B C 1
ATOM 5776 O O . SER B 1 293 ? 15.742 -19.5 -2.535 1 96.5 293 SER B O 1
ATOM 5778 N N . GLY B 1 294 ? 13.781 -20.359 -1.877 1 97.56 294 GLY B N 1
ATOM 5779 C CA . GLY B 1 294 ? 13.391 -20.75 -3.223 1 97.56 294 GLY B CA 1
ATOM 5780 C C . GLY B 1 294 ? 14.047 -22.031 -3.691 1 97.56 294 GLY B C 1
ATOM 5781 O O . GLY B 1 294 ? 14.031 -22.344 -4.883 1 97.56 294 GLY B O 1
ATOM 5782 N N . LEU B 1 295 ? 14.641 -22.719 -2.723 1 98.19 295 LEU B N 1
ATOM 5783 C CA . LEU B 1 295 ? 15.305 -23.969 -3.055 1 98.19 295 LEU B CA 1
ATOM 5784 C C . LEU B 1 295 ? 14.289 -25.094 -3.236 1 98.19 295 LEU B C 1
ATOM 5786 O O . LEU B 1 295 ? 13.477 -25.359 -2.346 1 98.19 295 LEU B O 1
ATOM 5790 N N . ILE B 1 296 ? 14.305 -25.688 -4.438 1 98.38 296 ILE B N 1
ATOM 5791 C CA . ILE B 1 296 ? 13.484 -26.859 -4.707 1 98.38 296 ILE B CA 1
ATOM 5792 C C . ILE B 1 296 ? 14.273 -28.125 -4.402 1 98.38 296 ILE B C 1
ATOM 5794 O O . ILE B 1 296 ? 15.414 -28.266 -4.832 1 98.38 296 ILE B O 1
ATOM 5798 N N . THR B 1 297 ? 13.648 -29.047 -3.648 1 98.5 297 THR B N 1
ATOM 5799 C CA . THR B 1 297 ? 14.297 -30.297 -3.271 1 98.5 297 THR B CA 1
ATOM 5800 C C . THR B 1 297 ? 13.367 -31.484 -3.504 1 98.5 297 THR B C 1
ATOM 5802 O O . THR B 1 297 ? 12.156 -31.297 -3.66 1 98.5 297 THR B O 1
ATOM 5805 N N . VAL B 1 298 ? 14.031 -32.625 -3.604 1 98.38 298 VAL B N 1
ATOM 5806 C CA . VAL B 1 298 ? 13.266 -33.875 -3.682 1 98.38 298 VAL B CA 1
ATOM 5807 C C . VAL B 1 298 ? 12.688 -34.188 -2.311 1 98.38 298 VAL B C 1
ATOM 5809 O O . VAL B 1 298 ? 13.391 -34.156 -1.301 1 98.38 298 VAL B O 1
ATOM 5812 N N . SER B 1 299 ? 11.391 -34.469 -2.248 1 97.38 299 SER B N 1
ATOM 5813 C CA . SER B 1 299 ? 10.75 -34.781 -0.978 1 97.38 299 SER B CA 1
ATOM 5814 C C . SER B 1 299 ? 10.266 -36.219 -0.951 1 97.38 299 SER B C 1
ATOM 5816 O O . SER B 1 299 ? 10.227 -36.844 0.11 1 97.38 299 SER B O 1
ATOM 5818 N N . GLY B 1 300 ? 9.812 -36.75 -2.061 1 96.62 300 GLY B N 1
ATOM 5819 C CA . GLY B 1 300 ? 9.312 -38.125 -2.148 1 96.62 300 GLY B CA 1
ATOM 5820 C C . GLY B 1 300 ? 10.188 -39.031 -2.998 1 96.62 300 GLY B C 1
ATOM 5821 O O . GLY B 1 300 ? 11.242 -38.594 -3.48 1 96.62 300 GLY B O 1
ATOM 5822 N N . ALA B 1 301 ? 9.781 -40.281 -3.045 1 96.12 301 ALA B N 1
ATOM 5823 C CA . ALA B 1 301 ? 10.5 -41.25 -3.861 1 96.12 301 ALA B CA 1
ATOM 5824 C C . ALA B 1 301 ? 10.078 -41.156 -5.324 1 96.12 301 ALA B C 1
ATOM 5826 O O . ALA B 1 301 ? 8.945 -41.531 -5.676 1 96.12 301 ALA B O 1
ATOM 5827 N N . ILE B 1 302 ? 11.008 -40.781 -6.133 1 96.31 302 ILE B N 1
ATOM 5828 C CA . ILE B 1 302 ? 10.734 -40.594 -7.555 1 96.31 302 ILE B CA 1
ATOM 5829 C C . ILE B 1 302 ? 10.852 -41.938 -8.281 1 96.31 302 ILE B C 1
ATOM 5831 O O . ILE B 1 302 ? 11.75 -42.719 -7.984 1 96.31 302 ILE B O 1
ATOM 5835 N N . ASP B 1 303 ? 9.867 -42.188 -9.055 1 95.31 303 ASP B N 1
ATOM 5836 C CA . ASP B 1 303 ? 9.844 -43.406 -9.891 1 95.31 303 ASP B CA 1
ATOM 5837 C C . ASP B 1 303 ? 9.641 -43.031 -11.359 1 95.31 303 ASP B C 1
ATOM 5839 O O . ASP B 1 303 ? 8.562 -42.562 -11.742 1 95.31 303 ASP B O 1
ATOM 5843 N N . TYR B 1 304 ? 10.656 -43.344 -12.211 1 94.5 304 TYR B N 1
ATOM 5844 C CA . TYR B 1 304 ? 10.625 -43 -13.625 1 94.5 304 TYR B CA 1
ATOM 5845 C C . TYR B 1 304 ? 9.43 -43.625 -14.32 1 94.5 304 TYR B C 1
ATOM 5847 O O . TYR B 1 304 ? 8.805 -43.031 -15.188 1 94.5 304 TYR B O 1
ATOM 5855 N N . GLU B 1 305 ? 9.141 -44.812 -13.945 1 90.81 305 GLU B N 1
ATOM 5856 C CA . GLU B 1 305 ? 8.102 -45.594 -14.594 1 90.81 305 GLU B CA 1
ATOM 5857 C C . GLU B 1 305 ? 6.715 -45.031 -14.289 1 90.81 305 GLU B C 1
ATOM 5859 O O . GLU B 1 305 ? 5.758 -45.312 -15.023 1 90.81 305 GLU B O 1
ATOM 5864 N N . GLU B 1 306 ? 6.621 -44.312 -13.18 1 88.88 306 GLU B N 1
ATOM 5865 C CA . GLU B 1 306 ? 5.352 -43.688 -12.812 1 88.88 306 GLU B CA 1
ATOM 5866 C C . GLU B 1 306 ? 5.191 -42.344 -13.484 1 88.88 306 GLU B C 1
ATOM 5868 O O . GLU B 1 306 ? 4.07 -41.906 -13.75 1 88.88 306 GLU B O 1
ATOM 5873 N N . GLY B 1 307 ? 6.27 -41.656 -13.633 1 88.56 307 GLY B N 1
ATOM 5874 C CA . GLY B 1 307 ? 6.305 -40.344 -14.258 1 88.56 307 GLY B CA 1
ATOM 5875 C C . GLY B 1 307 ? 7.711 -39.875 -14.586 1 88.56 307 GLY B C 1
ATOM 5876 O O . GLY B 1 307 ? 8.625 -40.031 -13.773 1 88.56 307 GLY B O 1
ATOM 5877 N N . HIS B 1 308 ? 7.918 -39.375 -15.828 1 90.44 308 HIS B N 1
ATOM 5878 C CA . HIS B 1 308 ? 9.281 -39 -16.203 1 90.44 308 HIS B CA 1
ATOM 5879 C C . HIS B 1 308 ? 9.422 -37.5 -16.375 1 90.44 308 HIS B C 1
ATOM 5881 O O . HIS B 1 308 ? 10.531 -37 -16.547 1 90.44 308 HIS B O 1
ATOM 5887 N N . VAL B 1 309 ? 8.32 -36.781 -16.391 1 90.88 309 VAL B N 1
ATOM 5888 C CA . VAL B 1 309 ? 8.367 -35.344 -16.469 1 90.88 309 VAL B CA 1
ATOM 5889 C C . VAL B 1 309 ? 7.363 -34.719 -15.492 1 90.88 309 VAL B C 1
ATOM 5891 O O . VAL B 1 309 ? 6.215 -35.188 -15.422 1 90.88 309 VAL B O 1
ATOM 5894 N N . TYR B 1 310 ? 7.777 -33.812 -14.68 1 91.62 310 TYR B N 1
ATOM 5895 C CA . TYR B 1 310 ? 6.918 -33.094 -13.742 1 91.62 310 TYR B CA 1
ATOM 5896 C C . TYR B 1 310 ? 7.035 -31.594 -13.93 1 91.62 310 TYR B C 1
ATOM 5898 O O . TYR B 1 310 ? 8.133 -31.062 -14.133 1 91.62 310 TYR B O 1
ATOM 5906 N N . GLU B 1 311 ? 5.938 -30.938 -13.984 1 89.94 311 GLU B N 1
ATOM 5907 C CA . GLU B 1 311 ? 5.91 -29.484 -14.109 1 89.94 311 GLU B CA 1
ATOM 5908 C C . GLU B 1 311 ? 5.492 -28.828 -12.797 1 89.94 311 GLU B C 1
ATOM 5910 O O . GLU B 1 311 ? 4.43 -29.141 -12.25 1 89.94 311 GLU B O 1
ATOM 5915 N N . LEU B 1 312 ? 6.316 -27.969 -12.359 1 92.88 312 LEU B N 1
ATOM 5916 C CA . LEU B 1 312 ? 6.062 -27.219 -11.133 1 92.88 312 LEU B CA 1
ATOM 5917 C C . LEU B 1 312 ? 5.82 -25.75 -11.438 1 92.88 312 LEU B C 1
ATOM 5919 O O . LEU B 1 312 ? 6.711 -25.062 -11.938 1 92.88 312 LEU B O 1
ATOM 5923 N N . ASP B 1 313 ? 4.641 -25.297 -11.188 1 91.19 313 ASP B N 1
ATOM 5924 C CA . ASP B 1 313 ? 4.352 -23.859 -11.258 1 91.19 313 ASP B CA 1
ATOM 5925 C C . ASP B 1 313 ? 4.668 -23.172 -9.93 1 91.19 313 ASP B C 1
ATOM 5927 O O . ASP B 1 313 ? 4.051 -23.484 -8.906 1 91.19 313 ASP B O 1
ATOM 5931 N N . VAL B 1 314 ? 5.609 -22.297 -10.008 1 94.75 314 VAL B N 1
ATOM 5932 C CA . VAL B 1 314 ? 6.082 -21.641 -8.789 1 94.75 314 VAL B CA 1
ATOM 5933 C C . VAL B 1 314 ? 5.621 -20.188 -8.773 1 94.75 314 VAL B C 1
ATOM 5935 O O . VAL B 1 314 ? 5.609 -19.516 -9.812 1 94.75 314 VAL B O 1
ATOM 5938 N N . GLN B 1 315 ? 5.273 -19.766 -7.57 1 94.94 315 GLN B N 1
ATOM 5939 C CA . GLN B 1 315 ? 4.883 -18.375 -7.367 1 94.94 315 GLN B CA 1
ATOM 5940 C C . GLN B 1 315 ? 5.816 -17.688 -6.379 1 94.94 315 GLN B C 1
ATOM 5942 O O . GLN B 1 315 ? 6.277 -18.297 -5.418 1 94.94 315 GLN B O 1
ATOM 5947 N N . ALA B 1 316 ? 6.168 -16.484 -6.727 1 96.56 316 ALA B N 1
ATOM 5948 C CA . ALA B 1 316 ? 6.906 -15.602 -5.828 1 96.56 316 ALA B CA 1
ATOM 5949 C C . ALA B 1 316 ? 6.062 -14.391 -5.434 1 96.56 316 ALA B C 1
ATOM 5951 O O . ALA B 1 316 ? 5.582 -13.656 -6.297 1 96.56 316 ALA B O 1
ATOM 5952 N N . LYS B 1 317 ? 5.871 -14.219 -4.133 1 95.44 317 LYS B N 1
ATOM 5953 C CA . LYS B 1 317 ? 5.035 -13.141 -3.615 1 95.44 317 LYS B CA 1
ATOM 5954 C C . LYS B 1 317 ? 5.773 -12.336 -2.551 1 95.44 317 LYS B C 1
ATOM 5956 O O . LYS B 1 317 ? 6.43 -12.906 -1.676 1 95.44 317 LYS B O 1
ATOM 5961 N N . ASP B 1 318 ? 5.766 -10.992 -2.762 1 96.5 318 ASP B N 1
ATOM 5962 C CA . ASP B 1 318 ? 6.352 -10.188 -1.694 1 96.5 318 ASP B CA 1
ATOM 5963 C C . ASP B 1 318 ? 5.391 -10.055 -0.517 1 96.5 318 ASP B C 1
ATOM 5965 O O . ASP B 1 318 ? 4.227 -10.453 -0.609 1 96.5 318 ASP B O 1
ATOM 5969 N N . LEU B 1 319 ? 5.867 -9.562 0.612 1 95.25 319 LEU B N 1
ATOM 5970 C CA . LEU B 1 319 ? 5.082 -9.508 1.841 1 95.25 319 LEU B CA 1
ATOM 5971 C C . LEU B 1 319 ? 4.504 -8.109 2.051 1 95.25 319 LEU B C 1
ATOM 5973 O O . LEU B 1 319 ? 4.113 -7.758 3.166 1 95.25 319 LEU B O 1
ATOM 5977 N N . GLY B 1 320 ? 4.496 -7.273 1.018 1 92.25 320 GLY B N 1
ATOM 5978 C CA . GLY B 1 320 ? 3.857 -5.969 1.09 1 92.25 320 GLY B CA 1
ATOM 5979 C C . GLY B 1 320 ? 2.355 -6.027 0.886 1 92.25 320 GLY B C 1
ATOM 5980 O O . GLY B 1 320 ? 1.811 -7.078 0.543 1 92.25 320 GLY B O 1
ATOM 5981 N N . PRO B 1 321 ? 1.68 -4.945 1.173 1 88.44 321 PRO B N 1
ATOM 5982 C CA . PRO B 1 321 ? 0.236 -4.93 0.922 1 88.44 321 PRO B CA 1
ATOM 5983 C C . PRO B 1 321 ? -0.106 -5.031 -0.562 1 88.44 321 PRO B C 1
ATOM 5985 O O . PRO B 1 321 ? 0.599 -4.465 -1.402 1 88.44 321 PRO B O 1
ATOM 5988 N N . ASN B 1 322 ? -1.113 -5.789 -0.871 1 86.94 322 ASN B N 1
ATOM 5989 C CA . ASN B 1 322 ? -1.635 -5.926 -2.227 1 86.94 322 ASN B CA 1
ATOM 5990 C C . ASN B 1 322 ? -0.565 -6.434 -3.189 1 86.94 322 ASN B C 1
ATOM 5992 O O . ASN B 1 322 ? -0.388 -5.883 -4.277 1 86.94 322 ASN B O 1
ATOM 5996 N N . SER B 1 323 ? 0.16 -7.355 -2.74 1 89.81 323 SER B N 1
ATOM 5997 C CA . SER B 1 323 ? 1.248 -7.934 -3.521 1 89.81 323 SER B CA 1
ATOM 5998 C C . SER B 1 323 ? 0.722 -8.617 -4.777 1 89.81 323 SER B C 1
ATOM 6000 O O . SER B 1 323 ? -0.329 -9.266 -4.75 1 89.81 323 SER B O 1
ATOM 6002 N N . ILE B 1 324 ? 1.396 -8.445 -5.887 1 89.75 324 ILE B N 1
ATOM 6003 C CA . ILE B 1 324 ? 1.146 -9.141 -7.145 1 89.75 324 ILE B CA 1
ATOM 6004 C C . ILE B 1 324 ? 2.195 -10.227 -7.352 1 89.75 324 ILE B C 1
ATOM 6006 O O . ILE B 1 324 ? 3.375 -9.93 -7.555 1 89.75 324 ILE B O 1
ATOM 6010 N N . PRO B 1 325 ? 1.747 -11.414 -7.305 1 92.5 325 PRO B N 1
ATOM 6011 C CA . PRO B 1 325 ? 2.713 -12.508 -7.391 1 92.5 325 PRO B CA 1
ATOM 6012 C C . PRO B 1 325 ? 3.305 -12.664 -8.789 1 92.5 325 PRO B C 1
ATOM 6014 O O . PRO B 1 325 ? 2.641 -12.359 -9.781 1 92.5 325 PRO B O 1
ATOM 6017 N N . ALA B 1 326 ? 4.57 -13.125 -8.875 1 92.94 326 ALA B N 1
ATOM 6018 C CA . ALA B 1 326 ? 5.227 -13.562 -10.102 1 92.94 326 ALA B CA 1
ATOM 6019 C C . ALA B 1 326 ? 5.184 -15.078 -10.242 1 92.94 326 ALA B C 1
ATOM 6021 O O . ALA B 1 326 ? 5.102 -15.797 -9.242 1 92.94 326 ALA B O 1
ATOM 6022 N N . HIS B 1 327 ? 5.211 -15.508 -11.484 1 91.5 327 HIS B N 1
ATOM 6023 C CA . HIS B 1 327 ? 5.117 -16.938 -11.719 1 91.5 327 HIS B CA 1
ATOM 6024 C C . HIS B 1 327 ? 6.238 -17.422 -12.633 1 91.5 327 HIS B C 1
ATOM 6026 O O . HIS B 1 327 ? 6.707 -16.688 -13.492 1 91.5 327 HIS B O 1
ATOM 6032 N N . CYS B 1 328 ? 6.672 -18.594 -12.391 1 91.38 328 CYS B N 1
ATOM 6033 C CA . CYS B 1 328 ? 7.602 -19.281 -13.281 1 91.38 328 CYS B CA 1
ATOM 6034 C C . CYS B 1 328 ? 7.332 -20.781 -13.305 1 91.38 328 CYS B C 1
ATOM 6036 O O . CYS B 1 328 ? 6.672 -21.312 -12.414 1 91.38 328 CYS B O 1
ATOM 6038 N N . LYS B 1 329 ? 7.766 -21.375 -14.367 1 89.38 329 LYS B N 1
ATOM 6039 C CA . LYS B 1 329 ? 7.566 -22.812 -14.547 1 89.38 329 LYS B CA 1
ATOM 6040 C C . LYS B 1 329 ? 8.883 -23.578 -14.422 1 89.38 329 LYS B C 1
ATOM 6042 O O . LYS B 1 329 ? 9.898 -23.172 -15 1 89.38 329 LYS B O 1
ATOM 6047 N N . VAL B 1 330 ? 8.812 -24.609 -13.602 1 94.12 330 VAL B N 1
ATOM 6048 C CA . VAL B 1 330 ? 9.969 -25.484 -13.469 1 94.12 330 VAL B CA 1
ATOM 6049 C C . VAL B 1 330 ? 9.617 -26.891 -13.977 1 94.12 330 VAL B C 1
ATOM 6051 O O . VAL B 1 330 ? 8.703 -27.531 -13.445 1 94.12 330 VAL B O 1
ATOM 6054 N N . THR B 1 331 ? 10.328 -27.266 -15.023 1 93.44 331 THR B N 1
ATOM 6055 C CA . THR B 1 331 ? 10.156 -28.609 -15.555 1 93.44 331 THR B CA 1
ATOM 6056 C C . THR B 1 331 ? 11.234 -29.547 -15.023 1 93.44 331 THR B C 1
ATOM 6058 O O . THR B 1 331 ? 12.43 -29.312 -15.242 1 93.44 331 THR B O 1
ATOM 6061 N N . VAL B 1 332 ? 10.789 -30.609 -14.305 1 95.75 332 VAL B N 1
ATOM 6062 C CA . VAL B 1 332 ? 11.719 -31.609 -13.773 1 95.75 332 VAL B CA 1
ATOM 6063 C C . VAL B 1 332 ? 11.664 -32.875 -14.641 1 95.75 332 VAL B C 1
ATOM 6065 O O . VAL B 1 332 ? 10.625 -33.531 -14.727 1 95.75 332 VAL B O 1
ATOM 6068 N N . THR B 1 333 ? 12.789 -33.156 -15.266 1 95.25 333 THR B N 1
ATOM 6069 C CA . THR B 1 333 ? 12.906 -34.375 -16.047 1 95.25 333 THR B CA 1
ATOM 6070 C C . THR B 1 333 ? 13.609 -35.469 -15.242 1 95.25 333 THR B C 1
ATOM 6072 O O . THR B 1 333 ? 14.68 -35.219 -14.672 1 95.25 333 THR B O 1
ATOM 6075 N N . VAL B 1 334 ? 12.945 -36.625 -15.156 1 96.12 334 VAL B N 1
ATOM 6076 C CA . VAL B 1 334 ? 13.484 -37.719 -14.383 1 96.12 334 VAL B CA 1
ATOM 6077 C C . VAL B 1 334 ? 14.344 -38.625 -15.273 1 96.12 334 VAL B C 1
ATOM 6079 O O . VAL B 1 334 ? 13.93 -39 -16.375 1 96.12 334 VAL B O 1
ATOM 6082 N N . GLN B 1 335 ? 15.531 -38.906 -14.797 1 96.12 335 GLN B N 1
ATOM 6083 C CA . GLN B 1 335 ? 16.406 -39.812 -15.508 1 96.12 335 GLN B CA 1
ATOM 6084 C C . GLN B 1 335 ? 16.203 -41.25 -15.047 1 96.12 335 GLN B C 1
ATOM 6086 O O . GLN B 1 335 ? 16.141 -41.531 -13.852 1 96.12 335 GLN B O 1
ATOM 6091 N N . ASP B 1 336 ? 16.047 -42.062 -16.031 1 96.31 336 ASP B N 1
ATOM 6092 C CA . ASP B 1 336 ? 15.789 -43.469 -15.75 1 96.31 336 ASP B CA 1
ATOM 6093 C C . ASP B 1 336 ? 17.031 -44.156 -15.188 1 96.31 336 ASP B C 1
ATOM 6095 O O . ASP B 1 336 ? 18.141 -43.938 -15.664 1 96.31 336 ASP B O 1
ATOM 6099 N N . ALA B 1 337 ? 16.891 -44.906 -14.078 1 95.06 337 ALA B N 1
ATOM 6100 C CA . ALA B 1 337 ? 17.906 -45.812 -13.516 1 95.06 337 ALA B CA 1
ATOM 6101 C C . ALA B 1 337 ? 17.547 -47.25 -13.742 1 95.06 337 ALA B C 1
ATOM 6103 O O . ALA B 1 337 ? 16.375 -47.594 -13.898 1 95.06 337 ALA B O 1
ATOM 6104 N N . ASN B 1 338 ? 18.547 -48.094 -13.906 1 95.81 338 ASN B N 1
ATOM 6105 C CA . ASN B 1 338 ? 18.281 -49.531 -14.062 1 95.81 338 ASN B CA 1
ATOM 6106 C C . ASN B 1 338 ? 17.953 -50.188 -12.727 1 95.81 338 ASN B C 1
ATOM 6108 O O . ASN B 1 338 ? 18.812 -50.812 -12.117 1 95.81 338 ASN B O 1
ATOM 6112 N N . ASP B 1 339 ? 16.703 -50.156 -12.297 1 94.94 339 ASP B N 1
ATOM 6113 C CA . ASP B 1 339 ? 16.359 -50.656 -10.977 1 94.94 339 ASP B CA 1
ATOM 6114 C C . ASP B 1 339 ? 15.234 -51.688 -11.07 1 94.94 339 ASP B C 1
ATOM 6116 O O . ASP B 1 339 ? 14.641 -52.062 -10.055 1 94.94 339 ASP B O 1
ATOM 6120 N N . ASN B 1 340 ? 14.859 -52.062 -12.203 1 95.75 340 ASN B N 1
ATOM 6121 C CA . ASN B 1 340 ? 13.898 -53.125 -12.414 1 95.75 340 ASN B CA 1
ATOM 6122 C C . ASN B 1 340 ? 14.539 -54.312 -13.141 1 95.75 340 ASN B C 1
ATOM 6124 O O . ASN B 1 340 ? 14.969 -54.188 -14.289 1 95.75 340 ASN B O 1
ATOM 6128 N N . PRO B 1 341 ? 14.531 -55.438 -12.547 1 95.81 341 PRO B N 1
ATOM 6129 C CA . PRO B 1 341 ? 15.047 -56.625 -13.242 1 95.81 341 PRO B CA 1
ATOM 6130 C C . PRO B 1 341 ? 14.062 -57.188 -14.258 1 95.81 341 PRO B C 1
ATOM 6132 O O . PRO B 1 341 ? 12.852 -56.969 -14.133 1 95.81 341 PRO B O 1
ATOM 6135 N N . PRO B 1 342 ? 14.625 -57.844 -15.258 1 95.88 342 PRO B N 1
ATOM 6136 C CA . PRO B 1 342 ? 13.734 -58.469 -16.234 1 95.88 342 PRO B CA 1
ATOM 6137 C C . PRO B 1 342 ? 12.773 -59.5 -15.609 1 95.88 342 PRO B C 1
ATOM 6139 O O . PRO B 1 342 ? 13.117 -60.125 -14.609 1 95.88 342 PRO B O 1
ATOM 6142 N N . LEU B 1 343 ? 11.617 -59.594 -16.203 1 93.44 343 LEU B N 1
ATOM 6143 C CA . LEU B 1 343 ? 10.617 -60.562 -15.812 1 93.44 343 LEU B CA 1
ATOM 6144 C C . LEU B 1 343 ? 10.406 -61.594 -16.922 1 93.44 343 LEU B C 1
ATOM 6146 O O . LEU B 1 343 ? 10.094 -61.219 -18.062 1 93.44 343 LEU B O 1
ATOM 6150 N N . ILE B 1 344 ? 10.586 -62.875 -16.609 1 91 344 ILE B N 1
ATOM 6151 C CA . ILE B 1 344 ? 10.453 -63.938 -17.578 1 91 344 ILE B CA 1
ATOM 6152 C C . ILE B 1 344 ? 9.094 -64.625 -17.406 1 91 344 ILE B C 1
ATOM 6154 O O . ILE B 1 344 ? 8.75 -65.062 -16.328 1 91 344 ILE B O 1
ATOM 6158 N N . ASN B 1 345 ? 8.367 -64.562 -18.469 1 85.81 345 ASN B N 1
ATOM 6159 C CA . ASN B 1 345 ? 7.086 -65.25 -18.5 1 85.81 345 ASN B CA 1
ATOM 6160 C C . ASN B 1 345 ? 7.098 -66.438 -19.516 1 85.81 345 ASN B C 1
ATOM 6162 O O . ASN B 1 345 ? 7.367 -66.188 -20.688 1 85.81 345 ASN B O 1
ATOM 6166 N N . LEU B 1 346 ? 6.836 -67.625 -19.031 1 82.12 346 LEU B N 1
ATOM 6167 C CA . LEU B 1 346 ? 6.758 -68.812 -19.875 1 82.12 346 LEU B CA 1
ATOM 6168 C C . LEU B 1 346 ? 5.316 -69.062 -20.281 1 82.12 346 LEU B C 1
ATOM 6170 O O . LEU B 1 346 ? 4.43 -69.125 -19.438 1 82.12 346 LEU B O 1
ATOM 6174 N N . LEU B 1 347 ? 5.156 -68.875 -21.625 1 70.62 347 LEU B N 1
ATOM 6175 C CA . LEU B 1 347 ? 3.811 -69.125 -22.141 1 70.62 347 LEU B CA 1
ATOM 6176 C C . LEU B 1 347 ? 3.637 -70.562 -22.562 1 70.62 347 LEU B C 1
ATOM 6178 O O . LEU B 1 347 ? 4.59 -71.188 -23.016 1 70.62 347 LEU B O 1
ATOM 6182 N N . SER B 1 348 ? 2.535 -71.312 -22.484 1 60.62 348 SER B N 1
ATOM 6183 C CA . SER B 1 348 ? 2.152 -72.688 -22.828 1 60.62 348 SER B CA 1
ATOM 6184 C C . SER B 1 348 ? 2.631 -73.688 -21.781 1 60.62 348 SER B C 1
ATOM 6186 O O . SER B 1 348 ? 2.484 -74.875 -21.969 1 60.62 348 SER B O 1
ATOM 6188 N N . VAL B 1 349 ? 3.342 -73.125 -20.75 1 54.16 349 VAL B N 1
ATOM 6189 C CA . VAL B 1 349 ? 3.824 -74.062 -19.75 1 54.16 349 VAL B CA 1
ATOM 6190 C C . VAL B 1 349 ? 3.018 -73.875 -18.469 1 54.16 349 VAL B C 1
ATOM 6192 O O . VAL B 1 349 ? 3.156 -72.875 -17.75 1 54.16 349 VAL B O 1
ATOM 6195 N N . ASN B 1 350 ? 1.725 -74.25 -18.406 1 53.56 350 ASN B N 1
ATOM 6196 C CA . ASN B 1 350 ? 0.868 -74.125 -17.234 1 53.56 350 ASN B CA 1
ATOM 6197 C C . ASN B 1 350 ? 1.574 -74.625 -15.977 1 53.56 350 ASN B C 1
ATOM 6199 O O . ASN B 1 350 ? 1.324 -74.125 -14.883 1 53.56 350 ASN B O 1
ATOM 6203 N N . SER B 1 351 ? 2.219 -75.812 -15.977 1 55.47 351 SER B N 1
ATOM 6204 C CA . SER B 1 351 ? 2.637 -76.5 -14.766 1 55.47 351 SER B CA 1
ATOM 6205 C C . SER B 1 351 ? 4.148 -76.688 -14.727 1 55.47 351 SER B C 1
ATOM 6207 O O . SER B 1 351 ? 4.656 -77.625 -14.078 1 55.47 351 SER B O 1
ATOM 6209 N N . GLU B 1 352 ? 4.996 -75.75 -15.234 1 69.88 352 GLU B N 1
ATOM 6210 C CA . GLU B 1 352 ? 6.449 -75.875 -15.188 1 69.88 352 GLU B CA 1
ATOM 6211 C C . GLU B 1 352 ? 6.922 -77.188 -15.812 1 69.88 352 GLU B C 1
ATOM 6213 O O . GLU B 1 352 ? 8.086 -77.562 -15.672 1 69.88 352 GLU B O 1
ATOM 6218 N N . LEU B 1 353 ? 5.949 -77.875 -16.312 1 77 353 LEU B N 1
ATOM 6219 C CA . LEU B 1 353 ? 6.301 -79.125 -16.969 1 77 353 LEU B CA 1
ATOM 6220 C C . LEU B 1 353 ? 5.805 -79.188 -18.406 1 77 353 LEU B C 1
ATOM 6222 O O . LEU B 1 353 ? 4.648 -78.812 -18.672 1 77 353 LEU B O 1
ATOM 6226 N N . VAL B 1 354 ? 6.715 -79.438 -19.25 1 82.31 354 VAL B N 1
ATOM 6227 C CA . VAL B 1 354 ? 6.375 -79.5 -20.656 1 82.31 354 VAL B CA 1
ATOM 6228 C C . VAL B 1 354 ? 6.695 -80.938 -21.172 1 82.31 354 VAL B C 1
ATOM 6230 O O . VAL B 1 354 ? 7.754 -81.5 -20.859 1 82.31 354 VAL B O 1
ATOM 6233 N N . GLU B 1 355 ? 5.754 -81.5 -21.875 1 84.25 355 GLU B N 1
ATOM 6234 C CA . GLU B 1 355 ? 5.969 -82.812 -22.438 1 84.25 355 GLU B CA 1
ATOM 6235 C C . GLU B 1 355 ? 6.32 -82.75 -23.922 1 84.25 355 GLU B C 1
ATOM 6237 O O . GLU B 1 355 ? 5.684 -82 -24.672 1 84.25 355 GLU B O 1
ATOM 6242 N N . VAL B 1 356 ? 7.367 -83.5 -24.156 1 86.12 356 VAL B N 1
ATOM 6243 C CA . VAL B 1 356 ? 7.805 -83.5 -25.562 1 86.12 356 VAL B CA 1
ATOM 6244 C C . VAL B 1 356 ? 8.055 -84.938 -25.984 1 86.12 356 VAL B C 1
ATOM 6246 O O . VAL B 1 356 ? 8.641 -85.75 -25.25 1 86.12 356 VAL B O 1
ATOM 6249 N N . SER B 1 357 ? 7.547 -85.25 -27.172 1 87.56 357 SER B N 1
ATOM 6250 C CA . SER B 1 357 ? 7.758 -86.625 -27.703 1 87.56 357 SER B CA 1
ATOM 6251 C C . SER B 1 357 ? 9.211 -86.812 -28.109 1 87.56 357 SER B C 1
ATOM 6253 O O . SER B 1 357 ? 9.867 -85.875 -28.594 1 87.56 357 SER B O 1
ATOM 6255 N N . GLU B 1 358 ? 9.695 -88 -27.922 1 89.56 358 GLU B N 1
ATOM 6256 C CA . GLU B 1 358 ? 11.07 -88.312 -28.297 1 89.56 358 GLU B CA 1
ATOM 6257 C C . GLU B 1 358 ? 11.25 -88.25 -29.812 1 89.56 358 GLU B C 1
ATOM 6259 O O . GLU B 1 358 ? 12.375 -88.125 -30.312 1 89.56 358 GLU B O 1
ATOM 6264 N N . ASN B 1 359 ? 10.094 -88.25 -30.547 1 84.38 359 ASN B N 1
ATOM 6265 C CA . ASN B 1 359 ? 10.156 -88.188 -32 1 84.38 359 ASN B CA 1
ATOM 6266 C C . ASN B 1 359 ? 9.961 -86.75 -32.5 1 84.38 359 ASN B C 1
ATOM 6268 O O . ASN B 1 359 ? 9.766 -86.562 -33.719 1 84.38 359 ASN B O 1
ATOM 6272 N N . ALA B 1 360 ? 10.016 -85.938 -31.562 1 84.75 360 ALA B N 1
ATOM 6273 C CA . ALA B 1 360 ? 9.852 -84.5 -31.984 1 84.75 360 ALA B CA 1
ATOM 6274 C C . ALA B 1 360 ? 10.984 -84.125 -32.906 1 84.75 360 ALA B C 1
ATOM 6276 O O . ALA B 1 360 ? 12.164 -84.312 -32.594 1 84.75 360 ALA B O 1
ATOM 6277 N N . PRO B 1 361 ? 10.617 -83.625 -34.062 1 83.5 361 PRO B N 1
ATOM 6278 C CA . PRO B 1 361 ? 11.664 -83.188 -35 1 83.5 361 PRO B CA 1
ATOM 6279 C C . PRO B 1 361 ? 12.406 -81.938 -34.531 1 83.5 361 PRO B C 1
ATOM 6281 O O . PRO B 1 361 ? 11.898 -81.188 -33.719 1 83.5 361 PRO B O 1
ATOM 6284 N N . PRO B 1 362 ? 13.609 -81.812 -35.031 1 84.81 362 PRO B N 1
ATOM 6285 C CA . PRO B 1 362 ? 14.305 -80.562 -34.781 1 84.81 362 PRO B CA 1
ATOM 6286 C C . PRO B 1 362 ? 13.508 -79.375 -35.25 1 84.81 362 PRO B C 1
ATOM 6288 O O . PRO B 1 362 ? 12.883 -79.375 -36.312 1 84.81 362 PRO B O 1
ATOM 6291 N N . GLY B 1 363 ? 13.43 -78.312 -34.375 1 81.88 363 GLY B N 1
ATOM 6292 C CA . GLY B 1 363 ? 12.664 -77.125 -34.688 1 81.88 363 GLY B CA 1
ATOM 6293 C C . GLY B 1 363 ? 11.297 -77.125 -34.031 1 81.88 363 GLY B C 1
ATOM 6294 O O . GLY B 1 363 ? 10.586 -76.062 -34.094 1 81.88 363 GLY B O 1
ATOM 6295 N N . TYR B 1 364 ? 10.992 -78.25 -33.406 1 78.62 364 TYR B N 1
ATOM 6296 C CA . TYR B 1 364 ? 9.727 -78.312 -32.688 1 78.62 364 TYR B CA 1
ATOM 6297 C C . TYR B 1 364 ? 9.711 -77.375 -31.516 1 78.62 364 TYR B C 1
ATOM 6299 O O . TYR B 1 364 ? 10.641 -77.375 -30.703 1 78.62 364 TYR B O 1
ATOM 6307 N N . VAL B 1 365 ? 8.625 -76.562 -31.453 1 78.69 365 VAL B N 1
ATOM 6308 C CA . VAL B 1 365 ? 8.523 -75.562 -30.406 1 78.69 365 VAL B CA 1
ATOM 6309 C C . VAL B 1 365 ? 7.988 -76.188 -29.125 1 78.69 365 VAL B C 1
ATOM 6311 O O . VAL B 1 365 ? 6.922 -76.812 -29.141 1 78.69 365 VAL B O 1
ATOM 6314 N N . ILE B 1 366 ? 8.688 -76 -28.062 1 81 366 ILE B N 1
ATOM 6315 C CA . ILE B 1 366 ? 8.234 -76.625 -26.828 1 81 366 ILE B CA 1
ATOM 6316 C C . ILE B 1 366 ? 7.727 -75.562 -25.859 1 81 366 ILE B C 1
ATOM 6318 O O . ILE B 1 366 ? 6.961 -75.875 -24.938 1 81 366 ILE B O 1
ATOM 6322 N N . ALA B 1 367 ? 8.195 -74.312 -26.031 1 81.81 367 ALA B N 1
ATOM 6323 C CA . ALA B 1 367 ? 7.758 -73.25 -25.109 1 81.81 367 ALA B CA 1
ATOM 6324 C C . ALA B 1 367 ? 7.949 -71.875 -25.734 1 81.81 367 ALA B C 1
ATOM 6326 O O . ALA B 1 367 ? 8.789 -71.688 -26.609 1 81.81 367 ALA B O 1
ATOM 6327 N N . LEU B 1 368 ? 7.113 -71 -25.266 1 80.44 368 LEU B N 1
ATOM 6328 C CA . LEU B 1 368 ? 7.238 -69.562 -25.609 1 80.44 368 LEU B CA 1
ATOM 6329 C C . LEU B 1 368 ? 7.684 -68.75 -24.391 1 80.44 368 LEU B C 1
ATOM 6331 O O . LEU B 1 368 ? 7.145 -68.938 -23.297 1 80.44 368 LEU B O 1
ATOM 6335 N N . VAL B 1 369 ? 8.727 -67.938 -24.578 1 85.69 369 VAL B N 1
ATOM 6336 C CA . VAL B 1 369 ? 9.289 -67.125 -23.5 1 85.69 369 VAL B CA 1
ATOM 6337 C C . VAL B 1 369 ? 9.086 -65.688 -23.797 1 85.69 369 VAL B C 1
ATOM 6339 O O . VAL B 1 369 ? 9.492 -65.188 -24.844 1 85.69 369 VAL B O 1
ATOM 6342 N N . ARG B 1 370 ? 8.445 -65 -22.859 1 83.81 370 ARG B N 1
ATOM 6343 C CA . ARG B 1 370 ? 8.32 -63.562 -22.938 1 83.81 370 ARG B CA 1
ATOM 6344 C C . ARG B 1 370 ? 9.07 -62.875 -21.797 1 83.81 370 ARG B C 1
ATOM 6346 O O . ARG B 1 370 ? 8.875 -63.188 -20.625 1 83.81 370 ARG B O 1
ATOM 6353 N N . VAL B 1 371 ? 9.93 -62.031 -22.203 1 88.94 371 VAL B N 1
ATOM 6354 C CA . VAL B 1 371 ? 10.68 -61.281 -21.203 1 88.94 371 VAL B CA 1
ATOM 6355 C C . VAL B 1 371 ? 10.305 -59.812 -21.266 1 88.94 371 VAL B C 1
ATOM 6357 O O . VAL B 1 371 ? 10.211 -59.219 -22.359 1 88.94 371 VAL B O 1
ATOM 6360 N N . SER B 1 372 ? 9.945 -59.25 -20.109 1 88 372 SER B N 1
ATOM 6361 C CA . SER B 1 372 ? 9.633 -57.812 -20.047 1 88 372 SER B CA 1
ATOM 6362 C C . SER B 1 372 ? 10.477 -57.125 -18.984 1 88 372 SER B C 1
ATOM 6364 O O . SER B 1 372 ? 10.891 -57.75 -18.016 1 88 372 SER B O 1
ATOM 6366 N N . ASP B 1 373 ? 10.906 -55.938 -19.312 1 92.38 373 ASP B N 1
ATOM 6367 C CA . ASP B 1 373 ? 11.617 -55.062 -18.406 1 92.38 373 ASP B CA 1
ATOM 6368 C C . ASP B 1 373 ? 10.969 -53.656 -18.375 1 92.38 373 ASP B C 1
ATOM 6370 O O . ASP B 1 373 ? 10.75 -53.062 -19.422 1 92.38 373 ASP B O 1
ATOM 6374 N N . ARG B 1 374 ? 10.758 -53.156 -17.125 1 92.31 374 ARG B N 1
ATOM 6375 C CA . ARG B 1 374 ? 9.977 -51.938 -16.984 1 92.31 374 ARG B CA 1
ATOM 6376 C C . ARG B 1 374 ? 10.828 -50.719 -17.281 1 92.31 374 ARG B C 1
ATOM 6378 O O . ARG B 1 374 ? 10.305 -49.625 -17.5 1 92.31 374 ARG B O 1
ATOM 6385 N N . ASP B 1 375 ? 12.141 -50.938 -17.266 1 94.69 375 ASP B N 1
ATOM 6386 C CA . ASP B 1 375 ? 13.016 -49.781 -17.469 1 94.69 375 ASP B CA 1
ATOM 6387 C C . ASP B 1 375 ? 12.977 -49.312 -18.938 1 94.69 375 ASP B C 1
ATOM 6389 O O . ASP B 1 375 ? 12.461 -50.031 -19.797 1 94.69 375 ASP B O 1
ATOM 6393 N N . SER B 1 376 ? 13.406 -48.125 -19.141 1 91.81 376 SER B N 1
ATOM 6394 C CA . SER B 1 376 ? 13.352 -47.531 -20.469 1 91.81 376 SER B CA 1
ATOM 6395 C C . SER B 1 376 ? 14.688 -47.656 -21.188 1 91.81 376 SER B C 1
ATOM 6397 O O . SER B 1 376 ? 15.742 -47.75 -20.547 1 91.81 376 SER B O 1
ATOM 6399 N N . GLY B 1 377 ? 14.617 -47.75 -22.531 1 91.19 377 GLY B N 1
ATOM 6400 C CA . GLY B 1 377 ? 15.812 -47.719 -23.359 1 91.19 377 GLY B CA 1
ATOM 6401 C C . GLY B 1 377 ? 16.688 -48.938 -23.156 1 91.19 377 GLY B C 1
ATOM 6402 O O . GLY B 1 377 ? 16.203 -50.094 -23.156 1 91.19 377 GLY B O 1
ATOM 6403 N N . ALA B 1 378 ? 18 -48.625 -22.953 1 92.56 378 ALA B N 1
ATOM 6404 C CA . ALA B 1 378 ? 18.969 -49.688 -22.781 1 92.56 378 ALA B CA 1
ATOM 6405 C C . ALA B 1 378 ? 18.734 -50.438 -21.484 1 92.56 378 ALA B C 1
ATOM 6407 O O . ALA B 1 378 ? 18.969 -51.656 -21.406 1 92.56 378 ALA B O 1
ATOM 6408 N N . ASN B 1 379 ? 18.234 -49.688 -20.484 1 94.5 379 ASN B N 1
ATOM 6409 C CA . ASN B 1 379 ? 17.953 -50.281 -19.203 1 94.5 379 ASN B CA 1
ATOM 6410 C C . ASN B 1 379 ? 16.844 -51.344 -19.312 1 94.5 379 ASN B C 1
ATOM 6412 O O . ASN B 1 379 ? 16.781 -52.281 -18.5 1 94.5 379 ASN B O 1
ATOM 6416 N N . GLY B 1 380 ? 15.984 -51.219 -20.312 1 93.12 380 GLY B N 1
ATOM 6417 C CA . GLY B 1 380 ? 14.852 -52.125 -20.469 1 93.12 380 GLY B CA 1
ATOM 6418 C C . GLY B 1 380 ? 15.055 -53.156 -21.547 1 93.12 380 GLY B C 1
ATOM 6419 O O . GLY B 1 380 ? 14.227 -54.062 -21.734 1 93.12 380 GLY B O 1
ATOM 6420 N N . ARG B 1 381 ? 16.156 -53.031 -22.281 1 91.56 381 ARG B N 1
ATOM 6421 C CA . ARG B 1 381 ? 16.453 -54.031 -23.312 1 91.56 381 ARG B CA 1
ATOM 6422 C C . ARG B 1 381 ? 17.047 -55.281 -22.719 1 91.56 381 ARG B C 1
ATOM 6424 O O . ARG B 1 381 ? 18.047 -55.219 -21.984 1 91.56 381 ARG B O 1
ATOM 6431 N N . VAL B 1 382 ? 16.422 -56.406 -23.094 1 93.69 382 VAL B N 1
ATOM 6432 C CA . VAL B 1 382 ? 16.781 -57.625 -22.422 1 93.69 382 VAL B CA 1
ATOM 6433 C C . VAL B 1 382 ? 17.344 -58.625 -23.438 1 93.69 382 VAL B C 1
ATOM 6435 O O . VAL B 1 382 ? 16.891 -58.688 -24.578 1 93.69 382 VAL B O 1
ATOM 6438 N N . GLN B 1 383 ? 18.391 -59.312 -23.078 1 91 383 GLN B N 1
ATOM 6439 C CA . GLN B 1 383 ? 18.906 -60.438 -23.828 1 91 383 GLN B CA 1
ATOM 6440 C C . GLN B 1 383 ? 18.641 -61.75 -23.094 1 91 383 GLN B C 1
ATOM 6442 O O . GLN B 1 383 ? 18.797 -61.844 -21.859 1 91 383 GLN B O 1
ATOM 6447 N N . CYS B 1 384 ? 18.078 -62.688 -23.859 1 93.31 384 CYS B N 1
ATOM 6448 C CA . CYS B 1 384 ? 17.734 -64 -23.266 1 93.31 384 CYS B CA 1
ATOM 6449 C C . CYS B 1 384 ? 18.672 -65.062 -23.781 1 93.31 384 CYS B C 1
ATOM 6451 O O . CYS B 1 384 ? 19.078 -65.062 -24.953 1 93.31 384 CYS B O 1
ATOM 6453 N N . LYS B 1 385 ? 19.062 -66 -22.875 1 93.31 385 LYS B N 1
ATOM 6454 C CA . LYS B 1 385 ? 19.891 -67.125 -23.234 1 93.31 385 LYS B CA 1
ATOM 6455 C C . LYS B 1 385 ? 19.453 -68.375 -22.5 1 93.31 385 LYS B C 1
ATOM 6457 O O . LYS B 1 385 ? 18.938 -68.312 -21.375 1 93.31 385 LYS B O 1
ATOM 6462 N N . LEU B 1 386 ? 19.5 -69.438 -23.234 1 94.88 386 LEU B N 1
ATOM 6463 C CA . LEU B 1 386 ? 19.281 -70.75 -22.609 1 94.88 386 LEU B CA 1
ATOM 6464 C C . LEU B 1 386 ? 20.578 -71.312 -22.031 1 94.88 386 LEU B C 1
ATOM 6466 O O . LEU B 1 386 ? 21.578 -71.438 -22.75 1 94.88 386 LEU B O 1
ATOM 6470 N N . LEU B 1 387 ? 20.484 -71.562 -20.719 1 94.44 387 LEU B N 1
ATOM 6471 C CA . LEU B 1 387 ? 21.719 -72 -20.047 1 94.44 387 LEU B CA 1
ATOM 6472 C C . LEU B 1 387 ? 21.906 -73.5 -20.156 1 94.44 387 LEU B C 1
ATOM 6474 O O . LEU B 1 387 ? 20.922 -74.25 -20.188 1 94.44 387 LEU B O 1
ATOM 6478 N N . GLY B 1 388 ? 23.25 -73.875 -20.172 1 90.69 388 GLY B N 1
ATOM 6479 C CA . GLY B 1 388 ? 23.578 -75.312 -20.125 1 90.69 388 GLY B CA 1
ATOM 6480 C C . GLY B 1 388 ? 23.703 -75.938 -21.5 1 90.69 388 GLY B C 1
ATOM 6481 O O . GLY B 1 388 ? 23.484 -75.312 -22.516 1 90.69 388 GLY B O 1
ATOM 6482 N N . ASN B 1 389 ? 24.234 -77.188 -21.5 1 90.06 389 ASN B N 1
ATOM 6483 C CA . ASN B 1 389 ? 24.312 -78 -22.719 1 90.06 389 ASN B CA 1
ATOM 6484 C C . ASN B 1 389 ? 23.094 -78.938 -22.844 1 90.06 389 ASN B C 1
ATOM 6486 O O . ASN B 1 389 ? 23.094 -80.062 -22.328 1 90.06 389 ASN B O 1
ATOM 6490 N N . VAL B 1 390 ? 22.078 -78.375 -23.453 1 92.19 390 VAL B N 1
ATOM 6491 C CA . VAL B 1 390 ? 20.812 -79.125 -23.641 1 92.19 390 VAL B CA 1
ATOM 6492 C C . VAL B 1 390 ? 20.469 -79.188 -25.125 1 92.19 390 VAL B C 1
ATOM 6494 O O . VAL B 1 390 ? 20.922 -78.312 -25.906 1 92.19 390 VAL B O 1
ATOM 6497 N N . PRO B 1 391 ? 19.766 -80.312 -25.531 1 94.25 391 PRO B N 1
ATOM 6498 C CA . PRO B 1 391 ? 19.406 -80.438 -26.953 1 94.25 391 PRO B CA 1
ATOM 6499 C C . PRO B 1 391 ? 18.25 -79.5 -27.344 1 94.25 391 PRO B C 1
ATOM 6501 O O . PRO B 1 391 ? 17.344 -79.938 -28.062 1 94.25 391 PRO B O 1
ATOM 6504 N N . PHE B 1 392 ? 18.25 -78.312 -26.781 1 94.19 392 PHE B N 1
ATOM 6505 C CA . PHE B 1 392 ? 17.281 -77.312 -27.094 1 94.19 392 PHE B CA 1
ATOM 6506 C C . PHE B 1 392 ? 17.984 -76 -27.422 1 94.19 392 PHE B C 1
ATOM 6508 O O . PHE B 1 392 ? 19.141 -75.75 -27.031 1 94.19 392 PHE B O 1
ATOM 6515 N N . ARG B 1 393 ? 17.328 -75.125 -28.156 1 93.69 393 ARG B N 1
ATOM 6516 C CA . ARG B 1 393 ? 17.875 -73.812 -28.453 1 93.69 393 ARG B CA 1
ATOM 6517 C C . ARG B 1 393 ? 16.812 -72.75 -28.328 1 93.69 393 ARG B C 1
ATOM 6519 O O . ARG B 1 393 ? 15.617 -73 -28.484 1 93.69 393 ARG B O 1
ATOM 6526 N N . LEU B 1 394 ? 17.328 -71.625 -27.969 1 92.12 394 LEU B N 1
ATOM 6527 C CA . LEU B 1 394 ? 16.453 -70.5 -27.875 1 92.12 394 LEU B CA 1
ATOM 6528 C C . LEU B 1 394 ? 16.516 -69.625 -29.156 1 92.12 394 LEU B C 1
ATOM 6530 O O . LEU B 1 394 ? 17.609 -69.312 -29.641 1 92.12 394 LEU B O 1
ATOM 6534 N N . GLN B 1 395 ? 15.344 -69.438 -29.703 1 86.81 395 GLN B N 1
ATOM 6535 C CA . GLN B 1 395 ? 15.242 -68.562 -30.859 1 86.81 395 GLN B CA 1
ATOM 6536 C C . GLN B 1 395 ? 14.547 -67.25 -30.5 1 86.81 395 GLN B C 1
ATOM 6538 O O . GLN B 1 395 ? 13.406 -67.25 -30.031 1 86.81 395 GLN B O 1
ATOM 6543 N N . GLU B 1 396 ? 15.258 -66.188 -30.703 1 84.31 396 GLU B N 1
ATOM 6544 C CA . GLU B 1 396 ? 14.75 -64.875 -30.312 1 84.31 396 GLU B CA 1
ATOM 6545 C C . GLU B 1 396 ? 14.016 -64.188 -31.453 1 84.31 396 GLU B C 1
ATOM 6547 O O . GLU B 1 396 ? 14.453 -64.25 -32.594 1 84.31 396 GLU B O 1
ATOM 6552 N N . TYR B 1 397 ? 12.836 -63.688 -31.062 1 75.25 397 TYR B N 1
ATOM 6553 C CA . TYR B 1 397 ? 12.086 -62.812 -31.953 1 75.25 397 TYR B CA 1
ATOM 6554 C C . TYR B 1 397 ? 11.961 -61.406 -31.375 1 75.25 397 TYR B C 1
ATOM 6556 O O . TYR B 1 397 ? 12.633 -61.094 -30.391 1 75.25 397 TYR B O 1
ATOM 6564 N N . GLU B 1 398 ? 11.18 -60.5 -31.984 1 72.44 398 GLU B N 1
ATOM 6565 C CA . GLU B 1 398 ? 11.078 -59.094 -31.578 1 72.44 398 GLU B CA 1
ATOM 6566 C C . GLU B 1 398 ? 10.414 -58.969 -30.203 1 72.44 398 GLU B C 1
ATOM 6568 O O . GLU B 1 398 ? 10.844 -58.156 -29.375 1 72.44 398 GLU B O 1
ATOM 6573 N N . SER B 1 399 ? 9.344 -59.75 -29.969 1 71.38 399 SER B N 1
ATOM 6574 C CA . SER B 1 399 ? 8.562 -59.531 -28.75 1 71.38 399 SER B CA 1
ATOM 6575 C C . SER B 1 399 ? 8.617 -60.719 -27.828 1 71.38 399 SER B C 1
ATOM 6577 O O . SER B 1 399 ? 8.188 -60.656 -26.672 1 71.38 399 SER B O 1
ATOM 6579 N N . PHE B 1 400 ? 9.148 -61.844 -28.312 1 78.44 400 PHE B N 1
ATOM 6580 C CA . PHE B 1 400 ? 9.219 -63.062 -27.516 1 78.44 400 PHE B CA 1
ATOM 6581 C C . PHE B 1 400 ? 10.312 -64 -28.031 1 78.44 400 PHE B C 1
ATOM 6583 O O . PHE B 1 400 ? 10.992 -63.656 -29.016 1 78.44 400 PHE B O 1
ATOM 6590 N N . SER B 1 401 ? 10.555 -65.062 -27.312 1 84.94 401 SER B N 1
ATOM 6591 C CA . SER B 1 401 ? 11.477 -66.125 -27.719 1 84.94 401 SER B CA 1
ATOM 6592 C C . SER B 1 401 ? 10.797 -67.5 -27.641 1 84.94 401 SER B C 1
ATOM 6594 O O . SER B 1 401 ? 9.789 -67.688 -26.969 1 84.94 401 SER B O 1
ATOM 6596 N N . THR B 1 402 ? 11.297 -68.375 -28.5 1 83.81 402 THR B N 1
ATOM 6597 C CA . THR B 1 402 ? 10.812 -69.75 -28.453 1 83.81 402 THR B CA 1
ATOM 6598 C C . THR B 1 402 ? 11.938 -70.688 -28.109 1 83.81 402 THR B C 1
ATOM 6600 O O . THR B 1 402 ? 13.102 -70.438 -28.422 1 83.81 402 THR B O 1
ATOM 6603 N N . ILE B 1 403 ? 11.562 -71.688 -27.406 1 88.12 403 ILE B N 1
ATOM 6604 C CA . ILE B 1 403 ? 12.484 -72.75 -27.156 1 88.12 403 ILE B CA 1
ATOM 6605 C C . ILE B 1 403 ? 12.172 -73.938 -28.109 1 88.12 403 ILE B C 1
ATOM 6607 O O . ILE B 1 403 ? 11.039 -74.438 -28.141 1 88.12 403 ILE B O 1
ATOM 6611 N N . LEU B 1 404 ? 13.188 -74.375 -28.859 1 89 404 LEU B N 1
ATOM 6612 C CA . LEU B 1 404 ? 13.023 -75.375 -29.891 1 89 404 LEU B CA 1
ATOM 6613 C C . LEU B 1 404 ? 13.891 -76.625 -29.578 1 89 404 LEU B C 1
ATOM 6615 O O . LEU B 1 404 ? 14.938 -76.438 -28.938 1 89 404 LEU B O 1
ATOM 6619 N N . VAL B 1 405 ? 13.43 -77.688 -30.062 1 89.31 405 VAL B N 1
ATOM 6620 C CA . VAL B 1 405 ? 14.25 -78.875 -30 1 89.31 405 VAL B CA 1
ATOM 6621 C C . VAL B 1 405 ? 15.438 -78.75 -30.938 1 89.31 405 VAL B C 1
ATOM 6623 O O . VAL B 1 405 ? 15.289 -78.312 -32.094 1 89.31 405 VAL B O 1
ATOM 6626 N N . ASP B 1 406 ? 16.672 -78.875 -30.438 1 90.81 406 ASP B N 1
ATOM 6627 C CA . ASP B 1 406 ? 17.891 -78.688 -31.203 1 90.81 406 ASP B CA 1
ATOM 6628 C C . ASP B 1 406 ? 18.75 -80 -31.094 1 90.81 406 ASP B C 1
ATOM 6630 O O . ASP B 1 406 ? 19.969 -79.938 -31.312 1 90.81 406 ASP B O 1
ATOM 6634 N N . GLY B 1 407 ? 18.281 -81.188 -31.047 1 86.25 407 GLY B N 1
ATOM 6635 C CA . GLY B 1 407 ? 18.984 -82.438 -30.969 1 86.25 407 GLY B CA 1
ATOM 6636 C C . GLY B 1 407 ? 18.047 -83.625 -30.844 1 86.25 407 GLY B C 1
ATOM 6637 O O . GLY B 1 407 ? 16.828 -83.438 -30.766 1 86.25 407 GLY B O 1
ATOM 6638 N N . ARG B 1 408 ? 18.688 -84.75 -30.891 1 87.94 408 ARG B N 1
ATOM 6639 C CA . ARG B 1 408 ? 17.922 -86 -30.797 1 87.94 408 ARG B CA 1
ATOM 6640 C C . ARG B 1 408 ? 17.5 -86.25 -29.344 1 87.94 408 ARG B C 1
ATOM 6642 O O . ARG B 1 408 ? 18.297 -86.062 -28.422 1 87.94 408 ARG B O 1
ATOM 6649 N N . LEU B 1 409 ? 16.219 -86.562 -29.281 1 89.81 409 LEU B N 1
ATOM 6650 C CA . LEU B 1 409 ? 15.688 -86.875 -27.953 1 89.81 409 LEU B CA 1
ATOM 6651 C C . LEU B 1 409 ? 15.508 -88.375 -27.812 1 89.81 409 LEU B C 1
ATOM 6653 O O . LEU B 1 409 ? 14.984 -89.062 -28.719 1 89.81 409 LEU B O 1
ATOM 6657 N N . ASP B 1 410 ? 16.188 -88.938 -26.844 1 88.19 410 ASP B N 1
ATOM 6658 C CA . ASP B 1 410 ? 16.078 -90.375 -26.547 1 88.19 410 ASP B CA 1
ATOM 6659 C C . ASP B 1 410 ? 15.617 -90.562 -25.109 1 88.19 410 ASP B C 1
ATOM 6661 O O . ASP B 1 410 ? 16.391 -90.375 -24.172 1 88.19 410 ASP B O 1
ATOM 6665 N N . ARG B 1 411 ? 14.438 -91.062 -25 1 88.5 411 ARG B N 1
ATOM 6666 C CA . ARG B 1 411 ? 13.852 -91.25 -23.672 1 88.5 411 ARG B CA 1
ATOM 6667 C C . ARG B 1 411 ? 14.633 -92.25 -22.859 1 88.5 411 ARG B C 1
ATOM 6669 O O . ARG B 1 411 ? 14.734 -92.125 -21.641 1 88.5 411 ARG B O 1
ATOM 6676 N N . GLU B 1 412 ? 15.133 -93.25 -23.578 1 87.06 412 GLU B N 1
ATOM 6677 C CA . GLU B 1 412 ? 15.867 -94.312 -22.891 1 87.06 412 GLU B CA 1
ATOM 6678 C C . GLU B 1 412 ? 17.172 -93.812 -22.312 1 87.06 412 GLU B C 1
ATOM 6680 O O . GLU B 1 412 ? 17.672 -94.312 -21.312 1 87.06 412 GLU B O 1
ATOM 6685 N N . GLN B 1 413 ? 17.75 -92.875 -22.906 1 87 413 GLN B N 1
ATOM 6686 C CA . GLN B 1 413 ? 18.984 -92.25 -22.406 1 87 413 GLN B CA 1
ATOM 6687 C C . GLN B 1 413 ? 18.688 -91.25 -21.312 1 87 413 GLN B C 1
ATOM 6689 O O . GLN B 1 413 ? 19.328 -91.25 -20.266 1 87 413 GLN B O 1
ATOM 6694 N N . ARG B 1 414 ? 17.734 -90.312 -21.547 1 90.62 414 ARG B N 1
ATOM 6695 C CA . ARG B 1 414 ? 17.328 -89.25 -20.609 1 90.62 414 ARG B CA 1
ATOM 6696 C C . ARG B 1 414 ? 15.844 -88.938 -20.75 1 90.62 414 ARG B C 1
ATOM 6698 O O . ARG B 1 414 ? 15.398 -88.5 -21.828 1 90.62 414 ARG B O 1
ATOM 6705 N N . ASP B 1 415 ? 15.07 -89.062 -19.688 1 91.31 415 ASP B N 1
ATOM 6706 C CA . ASP B 1 415 ? 13.617 -88.938 -19.781 1 91.31 415 ASP B CA 1
ATOM 6707 C C . ASP B 1 415 ? 13.18 -87.5 -19.359 1 91.31 415 ASP B C 1
ATOM 6709 O O . ASP B 1 415 ? 12.016 -87.125 -19.531 1 91.31 415 ASP B O 1
ATOM 6713 N N . GLN B 1 416 ? 14.234 -86.812 -18.75 1 92.75 416 GLN B N 1
ATOM 6714 C CA . GLN B 1 416 ? 13.867 -85.438 -18.328 1 92.75 416 GLN B CA 1
ATOM 6715 C C . GLN B 1 416 ? 15.031 -84.5 -18.5 1 92.75 416 GLN B C 1
ATOM 6717 O O . GLN B 1 416 ? 16.188 -84.812 -18.297 1 92.75 416 GLN B O 1
ATOM 6722 N N . TYR B 1 417 ? 14.695 -83.25 -18.953 1 92.56 417 TYR B N 1
ATOM 6723 C CA . TYR B 1 417 ? 15.672 -82.125 -19.031 1 92.56 417 TYR B CA 1
ATOM 6724 C C . TYR B 1 417 ? 15.219 -80.938 -18.203 1 92.56 417 TYR B C 1
ATOM 6726 O O . TYR B 1 417 ? 14.039 -80.562 -18.234 1 92.56 417 TYR B O 1
ATOM 6734 N N . ASN B 1 418 ? 16.156 -80.375 -17.406 1 92.44 418 ASN B N 1
ATOM 6735 C CA . ASN B 1 418 ? 15.898 -79.125 -16.719 1 92.44 418 ASN B CA 1
ATOM 6736 C C . ASN B 1 418 ? 16.5 -77.938 -17.484 1 92.44 418 ASN B C 1
ATOM 6738 O O . ASN B 1 418 ? 17.734 -77.812 -17.578 1 92.44 418 ASN B O 1
ATOM 6742 N N . LEU B 1 419 ? 15.562 -77.125 -18.031 1 93 419 LEU B N 1
ATOM 6743 C CA . LEU B 1 419 ? 16.031 -76 -18.812 1 93 419 LEU B CA 1
ATOM 6744 C C . LEU B 1 419 ? 16 -74.75 -17.984 1 93 419 LEU B C 1
ATOM 6746 O O . LEU B 1 419 ? 15.07 -74.5 -17.203 1 93 419 LEU B O 1
ATOM 6750 N N . THR B 1 420 ? 17.047 -73.938 -18.062 1 94.12 420 THR B N 1
ATOM 6751 C CA . THR B 1 420 ? 17.141 -72.625 -17.359 1 94.12 420 THR B CA 1
ATOM 6752 C C . THR B 1 420 ? 17.344 -71.5 -18.359 1 94.12 420 THR B C 1
ATOM 6754 O O . THR B 1 420 ? 18.297 -71.5 -19.125 1 94.12 420 THR B O 1
ATOM 6757 N N . ILE B 1 421 ? 16.391 -70.562 -18.281 1 94.31 421 ILE B N 1
ATOM 6758 C CA . ILE B 1 421 ? 16.484 -69.375 -19.125 1 94.31 421 ILE B CA 1
ATOM 6759 C C . ILE B 1 421 ? 17.031 -68.188 -18.328 1 94.31 421 ILE B C 1
ATOM 6761 O O . ILE B 1 421 ? 16.594 -67.938 -17.188 1 94.31 421 ILE B O 1
ATOM 6765 N N . GLN B 1 422 ? 18.016 -67.5 -18.875 1 95.81 422 GLN B N 1
ATOM 6766 C CA . GLN B 1 422 ? 18.578 -66.312 -18.266 1 95.81 422 GLN B CA 1
ATOM 6767 C C . GLN B 1 422 ? 18.297 -65.062 -19.109 1 95.81 422 GLN B C 1
ATOM 6769 O O . GLN B 1 422 ? 18.516 -65.062 -20.312 1 95.81 422 GLN B O 1
ATOM 6774 N N . ALA B 1 423 ? 17.641 -64.125 -18.453 1 96.12 423 ALA B N 1
ATOM 6775 C CA . ALA B 1 423 ? 17.406 -62.844 -19.094 1 96.12 423 ALA B CA 1
ATOM 6776 C C . ALA B 1 423 ? 18.25 -61.75 -18.438 1 96.12 423 ALA B C 1
ATOM 6778 O O . ALA B 1 423 ? 18.234 -61.594 -17.219 1 96.12 423 ALA B O 1
ATOM 6779 N N . LYS B 1 424 ? 19.047 -61.062 -19.188 1 95.69 424 LYS B N 1
ATOM 6780 C CA . LYS B 1 424 ? 19.906 -59.969 -18.719 1 95.69 424 LYS B CA 1
ATOM 6781 C C . LYS B 1 424 ? 19.594 -58.656 -19.453 1 95.69 424 LYS B C 1
ATOM 6783 O O . LYS B 1 424 ? 19.469 -58.656 -20.688 1 95.69 424 LYS B O 1
ATOM 6788 N N . ASP B 1 425 ? 19.453 -57.594 -18.609 1 96.19 425 ASP B N 1
ATOM 6789 C CA . ASP B 1 425 ? 19.203 -56.312 -19.25 1 96.19 425 ASP B CA 1
ATOM 6790 C C . ASP B 1 425 ? 20.516 -55.594 -19.609 1 96.19 425 ASP B C 1
ATOM 6792 O O . ASP B 1 425 ? 21.594 -56.094 -19.281 1 96.19 425 ASP B O 1
ATOM 6796 N N . ASN B 1 426 ? 20.391 -54.531 -20.344 1 94.75 426 ASN B N 1
ATOM 6797 C CA . ASN B 1 426 ? 21.578 -53.844 -20.828 1 94.75 426 ASN B CA 1
ATOM 6798 C C . ASN B 1 426 ? 21.891 -52.594 -19.984 1 94.75 426 ASN B C 1
ATOM 6800 O O . ASN B 1 426 ? 22.531 -51.656 -20.469 1 94.75 426 ASN B O 1
ATOM 6804 N N . GLY B 1 427 ? 21.391 -52.531 -18.766 1 94.25 427 GLY B N 1
ATOM 6805 C CA . GLY B 1 427 ? 21.688 -51.406 -17.891 1 94.25 427 GLY B CA 1
ATOM 6806 C C . GLY B 1 427 ? 23.078 -51.5 -17.266 1 94.25 427 GLY B C 1
ATOM 6807 O O . GLY B 1 427 ? 23.766 -52.5 -17.406 1 94.25 427 GLY B O 1
ATOM 6808 N N . ILE B 1 428 ? 23.484 -50.375 -16.719 1 90.31 428 ILE B N 1
ATOM 6809 C CA . ILE B 1 428 ? 24.766 -50.312 -16 1 90.31 428 ILE B CA 1
ATOM 6810 C C . ILE B 1 428 ? 24.516 -49.969 -14.531 1 90.31 428 ILE B C 1
ATOM 6812 O O . ILE B 1 428 ? 24.234 -48.812 -14.203 1 90.31 428 ILE B O 1
ATOM 6816 N N . PRO B 1 429 ? 24.625 -50.781 -13.57 1 91.81 429 PRO B N 1
ATOM 6817 C CA . PRO B 1 429 ? 24.938 -52.219 -13.734 1 91.81 429 PRO B CA 1
ATOM 6818 C C . PRO B 1 429 ? 23.766 -53 -14.297 1 91.81 429 PRO B C 1
ATOM 6820 O O . PRO B 1 429 ? 22.594 -52.625 -14.102 1 91.81 429 PRO B O 1
ATOM 6823 N N . SER B 1 430 ? 24.031 -54.094 -14.953 1 95.38 430 SER B N 1
ATOM 6824 C CA . SER B 1 430 ? 23.016 -54.938 -15.562 1 95.38 430 SER B CA 1
ATOM 6825 C C . SER B 1 430 ? 22.297 -55.781 -14.5 1 95.38 430 SER B C 1
ATOM 6827 O O . SER B 1 430 ? 22.906 -56.219 -13.523 1 95.38 430 SER B O 1
ATOM 6829 N N . LEU B 1 431 ? 21.031 -55.906 -14.688 1 96.94 431 LEU B N 1
ATOM 6830 C CA . LEU B 1 431 ? 20.219 -56.781 -13.844 1 96.94 431 LEU B CA 1
ATOM 6831 C C . LEU B 1 431 ? 19.797 -58.031 -14.602 1 96.94 431 LEU B C 1
ATOM 6833 O O . LEU B 1 431 ? 19.641 -58 -15.828 1 96.94 431 LEU B O 1
ATOM 6837 N N . GLN B 1 432 ? 19.625 -59.125 -13.898 1 96 432 GLN B N 1
ATOM 6838 C CA . GLN B 1 432 ? 19.297 -60.375 -14.562 1 96 432 GLN B CA 1
ATOM 6839 C C . GLN B 1 432 ? 18.25 -61.156 -13.789 1 96 432 GLN B C 1
ATOM 6841 O O . GLN B 1 432 ? 18 -60.875 -12.609 1 96 432 GLN B O 1
ATOM 6846 N N . ALA B 1 433 ? 17.562 -61.969 -14.461 1 96.5 433 ALA B N 1
ATOM 6847 C CA . ALA B 1 433 ? 16.594 -62.906 -13.898 1 96.5 433 ALA B CA 1
ATOM 6848 C C . ALA B 1 433 ? 16.719 -64.25 -14.562 1 96.5 433 ALA B C 1
ATOM 6850 O O . ALA B 1 433 ? 17.141 -64.375 -15.711 1 96.5 433 ALA B O 1
ATOM 6851 N N . THR B 1 434 ? 16.453 -65.312 -13.828 1 95.19 434 THR B N 1
ATOM 6852 C CA . THR B 1 434 ? 16.484 -66.688 -14.359 1 95.19 434 THR B CA 1
ATOM 6853 C C . THR B 1 434 ? 15.164 -67.375 -14.062 1 95.19 434 THR B C 1
ATOM 6855 O O . THR B 1 434 ? 14.508 -67.125 -13.062 1 95.19 434 THR B O 1
ATOM 6858 N N . LYS B 1 435 ? 14.758 -68.188 -14.953 1 93 435 LYS B N 1
ATOM 6859 C CA . LYS B 1 435 ? 13.586 -69.062 -14.789 1 93 435 LYS B CA 1
ATOM 6860 C C . LYS B 1 435 ? 13.852 -70.438 -15.32 1 93 435 LYS B C 1
ATOM 6862 O O . LYS B 1 435 ? 14.414 -70.625 -16.406 1 93 435 LYS B O 1
ATOM 6867 N N . SER B 1 436 ? 13.5 -71.5 -14.508 1 91.75 436 SER B N 1
ATOM 6868 C CA . SER B 1 436 ? 13.734 -72.875 -14.898 1 91.75 436 SER B CA 1
ATOM 6869 C C . SER B 1 436 ? 12.414 -73.625 -15.031 1 91.75 436 SER B C 1
ATOM 6871 O O . SER B 1 436 ? 11.422 -73.25 -14.398 1 91.75 436 SER B O 1
ATOM 6873 N N . PHE B 1 437 ? 12.406 -74.562 -15.953 1 89.81 437 PHE B N 1
ATOM 6874 C CA . PHE B 1 437 ? 11.273 -75.5 -16.109 1 89.81 437 PHE B CA 1
ATOM 6875 C C . PHE B 1 437 ? 11.75 -76.875 -16.594 1 89.81 437 PHE B C 1
ATOM 6877 O O . PHE B 1 437 ? 12.867 -77 -17.094 1 89.81 437 PHE B O 1
ATOM 6884 N N . THR B 1 438 ? 10.898 -77.812 -16.375 1 91.25 438 THR B N 1
ATOM 6885 C CA . THR B 1 438 ? 11.281 -79.188 -16.703 1 91.25 438 THR B CA 1
ATOM 6886 C C . THR B 1 438 ? 10.578 -79.688 -17.969 1 91.25 438 THR B C 1
ATOM 6888 O O . THR B 1 438 ? 9.391 -79.375 -18.172 1 91.25 438 THR B O 1
ATOM 6891 N N . VAL B 1 439 ? 11.344 -80.312 -18.828 1 89.94 439 VAL B N 1
ATOM 6892 C CA . VAL B 1 439 ? 10.812 -80.938 -20.031 1 89.94 439 VAL B CA 1
ATOM 6893 C C . VAL B 1 439 ? 10.836 -82.5 -19.875 1 89.94 439 VAL B C 1
ATOM 6895 O O . VAL B 1 439 ? 11.906 -83.062 -19.734 1 89.94 439 VAL B O 1
ATOM 6898 N N . LYS B 1 440 ? 9.688 -83.062 -19.922 1 90.88 440 LYS B N 1
ATOM 6899 C CA . LYS B 1 440 ? 9.57 -84.5 -19.859 1 90.88 440 LYS B CA 1
ATOM 6900 C C . LYS B 1 440 ? 9.453 -85.125 -21.25 1 90.88 440 LYS B C 1
ATOM 6902 O O . LYS B 1 440 ? 8.594 -84.75 -22.047 1 90.88 440 LYS B O 1
ATOM 6907 N N . ILE B 1 441 ? 10.328 -86.125 -21.562 1 91.44 441 ILE B N 1
ATOM 6908 C CA . ILE B 1 441 ? 10.305 -86.75 -22.875 1 91.44 441 ILE B CA 1
ATOM 6909 C C . ILE B 1 441 ? 9.375 -88 -22.812 1 91.44 441 ILE B C 1
ATOM 6911 O O . ILE B 1 441 ? 9.555 -88.875 -21.984 1 91.44 441 ILE B O 1
ATOM 6915 N N . THR B 1 442 ? 8.398 -88 -23.641 1 89 442 THR B N 1
ATOM 6916 C CA . THR B 1 442 ? 7.441 -89.062 -23.656 1 89 442 THR B CA 1
ATOM 6917 C C . THR B 1 442 ? 7.883 -90.188 -24.625 1 89 442 THR B C 1
ATOM 6919 O O . THR B 1 442 ? 8.531 -89.875 -25.641 1 89 442 THR B O 1
ATOM 6922 N N . ASP B 1 443 ? 7.508 -91.438 -24.328 1 81.69 443 ASP B N 1
ATOM 6923 C CA . ASP B 1 443 ? 7.957 -92.625 -25.062 1 81.69 443 ASP B CA 1
ATOM 6924 C C . ASP B 1 443 ? 7.113 -92.875 -26.312 1 81.69 443 ASP B C 1
ATOM 6926 O O . ASP B 1 443 ? 5.906 -92.625 -26.297 1 81.69 443 ASP B O 1
ATOM 6930 N N . GLU B 1 444 ? 7.809 -93.125 -27.391 1 76.88 444 GLU B N 1
ATOM 6931 C CA . GLU B 1 444 ? 7.156 -93.688 -28.578 1 76.88 444 GLU B CA 1
ATOM 6932 C C . GLU B 1 444 ? 7.707 -95.062 -28.922 1 76.88 444 GLU B C 1
ATOM 6934 O O . GLU B 1 444 ? 8.867 -95.375 -28.641 1 76.88 444 GLU B O 1
ATOM 6939 N N . ASN B 1 445 ? 6.828 -96.062 -29.141 1 65.56 445 ASN B N 1
ATOM 6940 C CA . ASN B 1 445 ? 7.137 -97.5 -29.328 1 65.56 445 ASN B CA 1
ATOM 6941 C C . ASN B 1 445 ? 8.219 -97.688 -30.391 1 65.56 445 ASN B C 1
ATOM 6943 O O . ASN B 1 445 ? 7.914 -97.938 -31.547 1 65.56 445 ASN B O 1
ATOM 6947 N N . ASP B 1 446 ? 9.312 -97.312 -30.312 1 62.12 446 ASP B N 1
ATOM 6948 C CA . ASP B 1 446 ? 10.305 -97.438 -31.359 1 62.12 446 ASP B CA 1
ATOM 6949 C C . ASP B 1 446 ? 11.266 -98.625 -31.031 1 62.12 446 ASP B C 1
ATOM 6951 O O . ASP B 1 446 ? 12.18 -98.875 -31.797 1 62.12 446 ASP B O 1
ATOM 6955 N N . ASN B 1 447 ? 11.375 -99 -29.812 1 58.81 447 ASN B N 1
ATOM 6956 C CA . ASN B 1 447 ? 12.242 -100.125 -29.547 1 58.81 447 ASN B CA 1
ATOM 6957 C C . ASN B 1 447 ? 11.477 -101.438 -29.656 1 58.81 447 ASN B C 1
ATOM 6959 O O . ASN B 1 447 ? 10.406 -101.625 -29.062 1 58.81 447 ASN B O 1
ATOM 6963 N N . HIS B 1 448 ? 11.688 -102.062 -30.656 1 56.69 448 HIS B N 1
ATOM 6964 C CA . HIS B 1 448 ? 11.141 -103.438 -30.828 1 56.69 448 HIS B CA 1
ATOM 6965 C C . HIS B 1 448 ? 11.508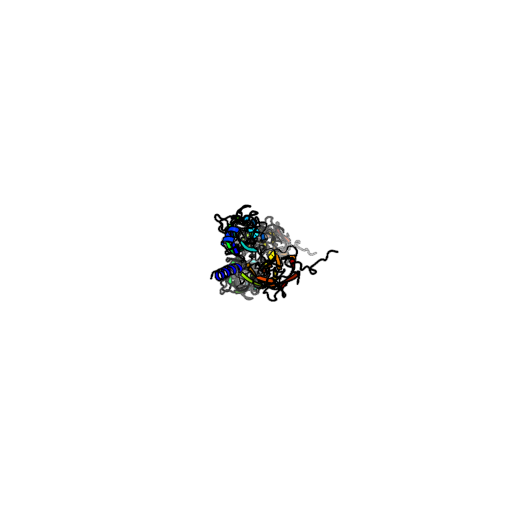 -104.312 -29.641 1 56.69 448 HIS B C 1
ATOM 6967 O O . HIS B 1 448 ? 12.625 -104.25 -29.125 1 56.69 448 HIS B O 1
ATOM 6973 N N . PRO B 1 449 ? 10.57 -104.875 -28.969 1 53.94 449 PRO B N 1
ATOM 6974 C CA . PRO B 1 449 ? 10.898 -105.75 -27.875 1 53.94 449 PRO B CA 1
ATOM 6975 C C . PRO B 1 449 ? 12.031 -106.75 -28.219 1 53.94 449 PRO B C 1
ATOM 6977 O O . PRO B 1 449 ? 12.039 -107.312 -29.312 1 53.94 449 PRO B O 1
ATOM 6980 N N . HIS B 1 450 ? 13.148 -106.375 -27.953 1 51 450 HIS B N 1
ATOM 6981 C CA . HIS B 1 450 ? 14.156 -107.438 -28.156 1 51 450 HIS B CA 1
ATOM 6982 C C . HIS B 1 450 ? 13.961 -108.562 -27.188 1 51 450 HIS B C 1
ATOM 6984 O O . HIS B 1 450 ? 13.945 -108.375 -25.969 1 51 450 HIS B O 1
ATOM 6990 N N . PHE B 1 451 ? 13.172 -109.5 -27.578 1 48.72 451 PHE B N 1
ATOM 6991 C CA . PHE B 1 451 ? 13.055 -110.75 -26.797 1 48.72 451 PHE B CA 1
ATOM 6992 C C . PHE B 1 451 ? 14.414 -111.438 -26.641 1 48.72 451 PHE B C 1
ATOM 6994 O O . PHE B 1 451 ? 15.148 -111.562 -27.609 1 48.72 451 PHE B O 1
ATOM 7001 N N . SER B 1 452 ? 14.945 -111.125 -25.547 1 47.69 452 SER B N 1
ATOM 7002 C CA . SER B 1 452 ? 16.234 -111.812 -25.344 1 47.69 452 SER B CA 1
ATOM 7003 C C . SER B 1 452 ? 16.203 -113.25 -25.844 1 47.69 452 SER B C 1
ATOM 7005 O O . SER B 1 452 ? 17.234 -113.812 -26.25 1 47.69 452 SER B O 1
ATOM 7007 N N . LYS B 1 453 ? 15.547 -114.25 -25.062 1 53.47 453 LYS B N 1
ATOM 7008 C CA . LYS B 1 453 ? 15.688 -115.688 -25.219 1 53.47 453 LYS B CA 1
ATOM 7009 C C . LYS B 1 453 ? 14.727 -116.188 -26.281 1 53.47 453 LYS B C 1
ATOM 7011 O O . LYS B 1 453 ? 13.547 -115.875 -26.281 1 53.47 453 LYS B O 1
ATOM 7016 N N . PRO B 1 454 ? 15.469 -116.562 -27.328 1 49.06 454 PRO B N 1
ATOM 7017 C CA . PRO B 1 454 ? 14.602 -117 -28.406 1 49.06 454 PRO B CA 1
ATOM 7018 C C . PRO B 1 454 ? 13.531 -118 -27.922 1 49.06 454 PRO B C 1
ATOM 7020 O O . PRO B 1 454 ? 12.352 -117.875 -28.266 1 49.06 454 PRO B O 1
ATOM 7023 N N . TYR B 1 455 ? 13.961 -119.25 -27.953 1 46.59 455 TYR B N 1
ATOM 7024 C CA . TYR B 1 455 ? 13.086 -120.375 -27.812 1 46.59 455 TYR B CA 1
ATOM 7025 C C . TYR B 1 455 ? 12.781 -120.688 -26.344 1 46.59 455 TYR B C 1
ATOM 7027 O O . TYR B 1 455 ? 13.688 -120.688 -25.516 1 46.59 455 TYR B O 1
ATOM 7035 N N . TYR B 1 456 ? 11.773 -120.125 -25.844 1 43.28 456 TYR B N 1
ATOM 7036 C CA . TYR B 1 456 ? 11.281 -120.562 -24.547 1 43.28 456 TYR B CA 1
ATOM 7037 C C . TYR B 1 456 ? 11.109 -122.125 -24.531 1 43.28 456 TYR B C 1
ATOM 7039 O O . TYR B 1 456 ? 10.344 -122.688 -25.312 1 43.28 456 TYR B O 1
ATOM 7047 N N . GLN B 1 457 ? 12.273 -122.875 -24.438 1 40.16 457 GLN B N 1
ATOM 7048 C CA . GLN B 1 457 ? 12.211 -124.312 -24.266 1 40.16 457 GLN B CA 1
ATOM 7049 C C . GLN B 1 457 ? 11.281 -124.688 -23.125 1 40.16 457 GLN B C 1
ATOM 7051 O O . GLN B 1 457 ? 11.375 -124.125 -22.031 1 40.16 457 GLN B O 1
ATOM 7056 N N . GLY B 1 458 ? 9.984 -124.938 -23.484 1 38.44 458 GLY B N 1
ATOM 7057 C CA . GLY B 1 458 ? 8.992 -125.562 -22.594 1 38.44 458 GLY B CA 1
ATOM 7058 C C . GLY B 1 458 ? 9.602 -126.5 -21.578 1 38.44 458 GLY B C 1
ATOM 7059 O O . GLY B 1 458 ? 10.578 -127.188 -21.875 1 38.44 458 GLY B O 1
ATOM 7060 N N . PRO B 1 459 ? 9.406 -126.062 -20.219 1 42.59 459 PRO B N 1
ATOM 7061 C CA . PRO B 1 459 ? 9.883 -127.125 -19.328 1 42.59 459 PRO B CA 1
ATOM 7062 C C . PRO B 1 459 ? 9.484 -128.5 -19.797 1 42.59 459 PRO B C 1
ATOM 7064 O O . PRO B 1 459 ? 8.508 -128.625 -20.531 1 42.59 459 PRO B O 1
#

InterPro domains:
  IPR002126 Cadherin-like [PF00028] (134-226)
  IPR002126 Cadherin-like [PF00028] (241-335)
  IPR002126 Cadherin-like [PF00028] (354-442)
  IPR002126 Cadherin-like [PR00205] (68-87)
  IPR002126 Cadherin-like [PR00205] (127-156)
  IPR002126 Cadherin-like [PR00205] (201-213)
  IPR002126 Cadherin-like [PR00205] (215-234)
  IPR002126 Cadherin-like [PR00205] (234-247)
  IPR002126 Cadherin-like [PR00205] (292-318)
  IPR002126 Cadherin-like [PR00205] (326-343)
  IPR002126 Cadherin-like [PS50268] (26-127)
  IPR002126 Cadherin-like [PS50268] (128-236)
  IPR002126 Cadherin-like [PS50268] (237-344)
  IPR002126 Cadherin-like [PS50268] (348-451)
  IPR002126 Cadherin-like [SM00112] (48-125)
  IPR002126 Cadherin-like [SM00112] (149-234)
  IPR002126 Cadherin-like [SM00112] (258-342)
  IPR002126 Cadherin-like [SM00112] (369-449)
  IPR013164 Cadherin, N-terminal [PF08266] (23-104)
  IPR015919 Cadherin-like superfamily [SSF49313] (24-104)

Organism: Alligator mississippiensis (NCBI:txid8496)

Foldseek 3Di:
DVVVVVVVVVVVVPPPPLDAAEAEFEDEAQDAFFAFGDQQVVVCVVVVRDADPVDQWAKDWPDKPCPCFWDADRRRRTITGHGGGDQLVQPFQDPWDWIWTWIATPVRRIYIYIYTYDWDLPWAWEFPDQEDEAEAALADAFFDKAWDGATFTRTYDQSTWDDKAKDDDQFWDWDWDADPVRDITIIITGHHGGDCLVPFKDKMKMWTWGRDVVTHIYIHIYIYGHDWALPWAWAWPDQEAEWEDELADDWPAWTDWTDTFDSTDDQSTQKFKDWDPPFDPVVPQQWDAHGRGRTITGRDRGDVLVPFKGKTKMWIWGRHPPTDIDIHIYIYGYDWALDWAKDKDKPPCPPLEWEDELPDDWFDWTIKIFIFTSTDDQSTAKDKAKDDDDQWGWDDDDGIITITRNDGGDCVVPQKDKIKMKMWGRGVVIHIDIDIGMYGYDDDPPDDPPPPDDDPPDD/DVVVVVVVVVVVVPPVPLDAAEAEFEDEAQDAFFAFGDQQVVVCVVVPRDADPVDQWAKDWPDKPCPCFWDADRRRRTITGHGGGDQLVQPFQDPWDWIWTWIATPVGRIYIYIYTYDWDLPWAWEFPDQEDEAEAELADAFFDKAWDGATFDRTYDQSTFDDKAKDDDQFWDWDWDADPVRDITIIITGHHGGDCLVPFKDKMKMWTWGRDVVTHIYIHIYIYGYDWALPWAWAWPDQEAEWEDALADDWPAWTDWTDTFDSTDDQSTQKFKDWDPPFDPVVPQQWDAHGRGRIITGHDRGDVLVDFKGKTKMWIWGRHPPTDIDIHIYIYGYDWALDWEKDKDKPPCPDLEWEDELPDDWFAFTIKIFIFTSTDDQSTAKDKAKDDDDQWGWDDDDGIITITRNDGGDCVVPQKDKIKMKMWGRGVVIHIDIDIGMYGYDDDPPDDPPPPDDDPPDD

Radius of gyration: 60.77 Å; Cα contacts (8 Å, |Δi|>4): 2185; chains: 2; bounding box: 50×230×147 Å